Protein AF-A0A9X2CL35-F1 (afdb_monomer)

InterPro domains:
  IPR006626 Parallel beta-helix repeat [SM00710] (277-308)
  IPR006626 Parallel beta-helix repeat [SM00710] (310-339)
  IPR006626 Parallel beta-helix repeat [SM00710] (363-385)
  IPR006626 Parallel beta-helix repeat [SM00710] (392-414)
  IPR006626 Parallel beta-helix repeat [SM00710] (416-443)
  IPR006626 Parallel beta-helix repeat [SM00710] (448-470)
  IPR006626 Parallel beta-helix repeat [SM00710] (505-526)
  IPR011050 Pectin lyase fold/virulence factor [SSF51126] (202-476)
  IPR012334 Pectin lyase fold [G3DSA:2.160.20.10] (190-509)
  IPR013783 Immunoglobulin-like fold [G3DSA:2.60.40.10] (960-1047)
  IPR024361 Bacteroidetes-Associated Carbohydrate-binding Often N-terminal [PF13004] (991-1048)
  IPR024361 Bacteroidetes-Associated Carbohydrate-binding Often N-terminal [cd14948] (966-1047)
  IPR059934 Phage tail protein-like, small four-stranded beta-sheet domain [PF27114] (117-180)

Structure (mmCIF, N/CA/C/O backbone):
data_AF-A0A9X2CL35-F1
#
_entry.id   AF-A0A9X2CL35-F1
#
loop_
_atom_site.group_PDB
_atom_site.id
_atom_site.type_symbol
_atom_site.label_atom_id
_atom_site.label_alt_id
_atom_site.label_comp_id
_atom_site.label_asym_id
_atom_site.label_entity_id
_atom_site.label_seq_id
_atom_site.pdbx_PDB_ins_code
_atom_site.Cartn_x
_atom_site.Cartn_y
_atom_site.Cartn_z
_atom_site.occupancy
_atom_site.B_iso_or_equiv
_atom_site.auth_seq_id
_atom_site.auth_comp_id
_atom_site.auth_asym_id
_atom_site.auth_atom_id
_atom_site.pdbx_PDB_model_num
ATOM 1 N N . MET A 1 1 ? -26.826 -24.001 49.603 1.00 36.19 1 MET A N 1
ATOM 2 C CA . MET A 1 1 ? -25.723 -24.041 48.618 1.00 36.19 1 MET A CA 1
ATOM 3 C C . MET A 1 1 ? -26.077 -25.162 47.664 1.00 36.19 1 MET A C 1
ATOM 5 O O . MET A 1 1 ? -26.021 -26.301 48.093 1.00 36.19 1 MET A O 1
ATOM 9 N N . ASN A 1 2 ? -26.514 -24.862 46.442 1.00 51.72 2 ASN A N 1
ATOM 10 C CA . ASN A 1 2 ? -26.871 -25.910 45.482 1.00 51.72 2 ASN A CA 1
ATOM 11 C C . ASN A 1 2 ? -25.581 -26.389 44.812 1.00 51.72 2 ASN A C 1
ATOM 13 O O . ASN A 1 2 ? -24.876 -25.581 44.206 1.00 51.72 2 ASN A O 1
ATOM 17 N N . GLN A 1 3 ? -25.233 -27.666 44.962 1.00 62.62 3 GLN A N 1
ATOM 18 C CA . GLN A 1 3 ? -24.104 -28.244 44.238 1.00 62.62 3 GLN A CA 1
ATOM 19 C C . GLN A 1 3 ? -24.480 -28.398 42.757 1.00 62.62 3 GLN A C 1
ATOM 21 O O . GLN A 1 3 ? -25.506 -28.989 42.418 1.00 62.62 3 GLN A O 1
ATOM 26 N N . LEU A 1 4 ? -23.645 -27.831 41.884 1.00 76.19 4 LEU A N 1
ATOM 27 C CA . LEU A 1 4 ? -23.740 -27.955 40.432 1.00 76.19 4 LEU A CA 1
ATOM 28 C C . LEU A 1 4 ? -22.886 -29.135 39.969 1.00 76.19 4 LEU A C 1
ATOM 30 O O . LEU A 1 4 ? -21.686 -29.172 40.243 1.00 76.19 4 LEU A O 1
ATOM 34 N N . ILE A 1 5 ? -23.484 -30.060 39.223 1.00 81.12 5 ILE A N 1
ATOM 35 C CA . ILE A 1 5 ? -22.796 -31.219 38.654 1.00 81.12 5 ILE A CA 1
ATOM 36 C C . ILE A 1 5 ? -22.725 -31.044 37.137 1.00 81.12 5 ILE A C 1
ATOM 38 O O . ILE A 1 5 ? -23.739 -30.917 36.451 1.00 81.12 5 ILE A O 1
ATOM 42 N N . HIS A 1 6 ? -21.507 -31.032 36.597 1.00 86.19 6 HIS A N 1
ATOM 43 C CA . HIS A 1 6 ? -21.281 -30.890 35.163 1.00 86.19 6 HIS A CA 1
ATOM 44 C C . HIS A 1 6 ? -20.921 -32.248 34.556 1.00 86.19 6 HIS A C 1
ATOM 46 O O . HIS A 1 6 ? -19.860 -32.799 34.845 1.00 86.19 6 HIS A O 1
ATOM 52 N N . LEU A 1 7 ? -21.795 -32.779 33.698 1.00 84.00 7 LEU A N 1
ATOM 53 C CA . LEU A 1 7 ? -21.578 -34.073 33.035 1.00 84.00 7 LEU A CA 1
ATOM 54 C C . LEU A 1 7 ? -20.826 -33.939 31.701 1.00 84.00 7 LEU A C 1
ATOM 56 O O . LEU A 1 7 ? -20.381 -34.932 31.139 1.00 84.00 7 LEU A O 1
ATOM 60 N N . GLY A 1 8 ? -20.639 -32.712 31.200 1.00 85.81 8 GLY A N 1
ATOM 61 C CA . GLY A 1 8 ? -19.921 -32.471 29.945 1.00 85.81 8 GLY A CA 1
ATOM 62 C C . GLY A 1 8 ? -20.759 -32.830 28.713 1.00 85.81 8 GLY A C 1
ATOM 63 O O . GLY A 1 8 ? -21.971 -32.612 28.705 1.00 85.81 8 GLY A O 1
ATOM 64 N N . ILE A 1 9 ? -20.113 -33.313 27.646 1.00 86.50 9 ILE A N 1
ATOM 65 C CA . ILE A 1 9 ? -20.785 -33.726 26.405 1.00 86.50 9 ILE A CA 1
ATOM 66 C C . ILE A 1 9 ? -21.179 -35.197 26.528 1.00 86.50 9 ILE A C 1
ATOM 68 O O . ILE A 1 9 ? -20.315 -36.064 26.472 1.00 86.50 9 ILE A O 1
ATOM 72 N N . ILE A 1 10 ? -22.481 -35.461 26.652 1.00 84.75 10 ILE A N 1
ATOM 73 C CA . ILE A 1 10 ? -23.033 -36.820 26.812 1.00 84.75 10 ILE A CA 1
ATOM 74 C C . ILE A 1 10 ? -23.639 -37.364 25.503 1.00 84.75 10 ILE A C 1
ATOM 76 O O . ILE A 1 10 ? -24.098 -38.498 25.424 1.00 84.75 10 ILE A O 1
ATOM 80 N N . GLY A 1 11 ? -23.656 -36.564 24.429 1.00 87.31 11 GLY A N 1
ATOM 81 C CA . GLY A 1 11 ? -24.117 -37.006 23.109 1.00 87.31 11 GLY A CA 1
ATOM 82 C C . GLY A 1 11 ? -25.595 -37.413 23.104 1.00 87.31 11 GLY A C 1
ATOM 83 O O . GLY A 1 11 ? -26.463 -36.580 23.360 1.00 87.31 11 GLY A O 1
ATOM 84 N N . THR A 1 12 ? -25.888 -38.673 22.769 1.00 85.56 12 THR A N 1
ATOM 85 C CA . THR A 1 12 ? -27.247 -39.256 22.795 1.00 85.56 12 THR A CA 1
ATOM 86 C C . THR A 1 12 ? -27.507 -40.123 24.030 1.00 85.56 12 THR A C 1
ATOM 88 O O . THR A 1 12 ? -28.532 -40.798 24.079 1.00 85.56 12 THR A O 1
ATOM 91 N N . GLU A 1 13 ? -26.579 -40.159 24.989 1.00 86.88 13 GLU A N 1
ATOM 92 C CA . GLU A 1 13 ? -26.709 -40.939 26.221 1.00 86.88 13 GLU A CA 1
ATOM 93 C C . GLU A 1 13 ? -27.861 -40.412 27.089 1.00 86.88 13 GLU A C 1
ATOM 95 O O . GLU A 1 13 ? -28.133 -39.208 27.103 1.00 86.88 13 GLU A O 1
ATOM 100 N N . LEU A 1 14 ? -28.557 -41.316 27.789 1.00 89.62 14 LEU A N 1
ATOM 101 C CA . LEU A 1 14 ? -29.605 -40.963 28.750 1.00 89.62 14 LEU A CA 1
ATOM 102 C C . LEU A 1 14 ? -28.988 -40.332 30.006 1.00 89.62 14 LEU A C 1
ATOM 104 O O . LEU A 1 14 ? -27.863 -40.657 30.392 1.00 89.62 14 LEU A O 1
ATOM 108 N N . ILE A 1 15 ? -29.719 -39.417 30.643 1.00 90.62 15 ILE A N 1
ATOM 109 C CA . ILE A 1 15 ? -29.165 -38.566 31.703 1.00 90.62 15 ILE A CA 1
ATOM 110 C C . ILE A 1 15 ? -28.771 -39.365 32.949 1.00 90.62 15 ILE A C 1
ATOM 112 O O . ILE A 1 15 ? -27.710 -39.128 33.522 1.00 90.62 15 ILE A O 1
ATOM 116 N N . GLU A 1 16 ? -29.572 -40.357 33.329 1.00 91.31 16 GLU A N 1
ATOM 117 C CA . GLU A 1 16 ? -29.321 -41.231 34.469 1.00 91.31 16 GLU A CA 1
ATOM 118 C C . GLU A 1 16 ? -28.099 -42.126 34.247 1.00 91.31 16 GLU A C 1
ATOM 120 O O . GLU A 1 16 ? -27.344 -42.390 35.182 1.00 91.31 16 GLU A O 1
ATOM 125 N N . VAL A 1 17 ? -27.848 -42.541 33.002 1.00 89.25 17 VAL A N 1
ATOM 126 C CA . VAL A 1 17 ? -26.672 -43.345 32.649 1.00 89.25 17 VAL A CA 1
ATOM 127 C C . VAL A 1 17 ? -25.414 -42.486 32.748 1.00 89.25 17 VAL A C 1
ATOM 129 O O . VAL A 1 17 ? -24.472 -42.864 33.443 1.00 89.25 17 VAL A O 1
ATOM 132 N N . ALA A 1 18 ? -25.433 -41.288 32.158 1.00 91.19 18 ALA A N 1
ATOM 133 C CA . ALA A 1 18 ? -24.317 -40.350 32.237 1.00 91.19 18 ALA A CA 1
ATOM 134 C C . ALA A 1 18 ? -24.009 -39.935 33.689 1.00 91.19 18 ALA A C 1
ATOM 136 O O . ALA A 1 18 ? -22.847 -39.865 34.092 1.00 91.19 18 ALA A O 1
ATOM 137 N N . PHE A 1 19 ? -25.046 -39.703 34.499 1.00 92.44 19 PHE A N 1
ATOM 138 C CA . PHE A 1 19 ? -24.896 -39.389 35.917 1.00 92.44 19 PHE A CA 1
ATOM 139 C C . PHE A 1 19 ? -24.293 -40.555 36.708 1.00 92.44 19 PHE A C 1
ATOM 141 O O . PHE A 1 19 ? -23.341 -40.355 37.458 1.00 92.44 19 PHE A O 1
ATOM 148 N N . ASN A 1 20 ? -24.792 -41.780 36.519 1.00 91.75 20 ASN A N 1
ATOM 149 C CA . ASN A 1 20 ? -24.270 -42.958 37.215 1.00 91.75 20 ASN A CA 1
ATOM 150 C C . ASN A 1 20 ? -22.837 -43.306 36.792 1.00 91.75 20 ASN A C 1
ATOM 152 O O . ASN A 1 20 ? -22.041 -43.710 37.636 1.00 91.75 20 ASN A O 1
ATOM 156 N N . ASN A 1 21 ? -22.483 -43.097 35.522 1.00 90.00 21 ASN A N 1
ATOM 157 C CA . ASN A 1 21 ? -21.107 -43.229 35.044 1.00 90.00 21 ASN A CA 1
ATOM 158 C C . ASN A 1 21 ? -20.192 -42.206 35.727 1.00 90.00 21 ASN A C 1
ATOM 160 O O . ASN A 1 21 ? -19.105 -42.554 36.184 1.00 90.00 21 ASN A O 1
ATOM 164 N N . LYS A 1 22 ? -20.659 -40.962 35.890 1.00 88.06 22 LYS A N 1
ATOM 165 C CA . LYS A 1 22 ? -19.920 -39.941 36.641 1.00 88.06 22 LYS A CA 1
ATOM 166 C C . LYS A 1 22 ? -19.765 -40.305 38.118 1.00 88.06 22 LYS A C 1
ATOM 168 O O . LYS A 1 22 ? -18.684 -40.134 38.675 1.00 88.06 22 LYS A O 1
ATOM 173 N N . ALA A 1 23 ? -20.818 -40.848 38.719 1.00 87.25 23 ALA A N 1
ATOM 174 C CA . ALA A 1 23 ? -20.822 -41.337 40.090 1.00 87.25 23 ALA A CA 1
ATOM 175 C C . ALA A 1 23 ? -19.902 -42.557 40.301 1.00 87.25 23 ALA A C 1
ATOM 177 O O . ALA A 1 23 ? -19.393 -42.758 41.400 1.00 87.25 23 ALA A O 1
ATOM 178 N N . LEU A 1 24 ? -19.667 -43.366 39.259 1.00 86.94 24 LEU A N 1
ATOM 179 C CA . LEU A 1 24 ? -18.710 -44.476 39.286 1.00 86.94 24 LEU A CA 1
ATOM 180 C C . LEU A 1 24 ? -17.256 -43.978 39.338 1.00 86.94 24 LEU A C 1
ATOM 182 O O . LEU A 1 24 ? -16.424 -44.578 40.013 1.00 86.94 24 LEU A O 1
ATOM 186 N N . GLU A 1 25 ? -16.950 -42.889 38.627 1.00 86.38 25 GLU A N 1
ATOM 187 C CA . GLU A 1 25 ? -15.625 -42.252 38.649 1.00 86.38 25 GLU A CA 1
ATOM 188 C C . GLU A 1 25 ? -15.364 -41.511 39.964 1.00 86.38 25 GLU A C 1
ATOM 190 O O . GLU A 1 25 ? -14.245 -41.521 40.476 1.00 86.38 25 GLU A O 1
ATOM 195 N N . ASN A 1 26 ? -16.387 -40.835 40.488 1.00 85.69 26 ASN A N 1
ATOM 196 C CA . ASN A 1 26 ? -16.312 -40.062 41.717 1.00 85.69 26 ASN A CA 1
ATOM 197 C C . ASN A 1 26 ? -17.671 -40.111 42.435 1.00 85.69 26 ASN A C 1
ATOM 199 O O . ASN A 1 26 ? -18.613 -39.485 41.938 1.00 85.69 26 ASN A O 1
ATOM 203 N N . PRO A 1 27 ? -17.794 -40.837 43.564 1.00 88.75 27 PRO A N 1
ATOM 204 C CA . PRO A 1 27 ? -19.056 -40.965 44.283 1.00 88.75 27 PRO A CA 1
ATOM 205 C C . PRO A 1 27 ? -19.705 -39.612 44.599 1.00 88.75 27 PRO A C 1
ATOM 207 O O . PRO A 1 27 ? -19.045 -38.666 45.031 1.00 88.75 27 PRO A O 1
ATOM 210 N N . ILE A 1 28 ? -21.017 -39.522 44.376 1.00 85.69 28 ILE A N 1
ATOM 211 C CA . ILE A 1 28 ? -21.822 -38.308 44.535 1.00 85.69 28 ILE A CA 1
ATOM 212 C C . ILE A 1 28 ? -22.760 -38.504 45.726 1.00 85.69 28 ILE A C 1
ATOM 214 O O . ILE A 1 28 ? -23.682 -39.318 45.678 1.00 85.69 28 ILE A O 1
ATOM 218 N N . THR A 1 29 ? -22.548 -37.744 46.799 1.00 83.44 29 THR A N 1
ATOM 219 C CA . THR A 1 29 ? -23.389 -37.805 48.002 1.00 83.44 29 THR A CA 1
ATOM 220 C C . THR A 1 29 ? -24.523 -36.784 47.936 1.00 83.44 29 THR A C 1
ATOM 222 O O . THR A 1 29 ? -24.283 -35.585 47.819 1.00 83.44 29 THR A O 1
ATOM 225 N N . VAL A 1 30 ? -25.760 -37.262 48.069 1.00 76.12 30 VAL A N 1
ATOM 226 C CA . VAL A 1 30 ? -26.999 -36.471 48.063 1.00 76.12 30 VAL A CA 1
ATOM 227 C C . VAL A 1 30 ? -27.585 -36.468 49.475 1.00 76.12 30 VAL A C 1
ATOM 229 O O . VAL A 1 30 ? -27.932 -37.526 50.004 1.00 76.12 30 VAL A O 1
ATOM 232 N N . ASN A 1 31 ? -27.713 -35.297 50.105 1.00 70.88 31 ASN A N 1
ATOM 233 C CA . ASN A 1 31 ? -28.352 -35.184 51.422 1.00 70.88 31 ASN A CA 1
ATOM 234 C C . ASN A 1 31 ? -29.875 -35.041 51.290 1.00 70.88 31 ASN A C 1
ATOM 236 O O . ASN A 1 31 ? -30.386 -34.607 50.264 1.00 70.88 31 ASN A O 1
ATOM 240 N N . SER A 1 32 ? -30.615 -35.348 52.360 1.00 57.22 32 SER A N 1
ATOM 241 C CA . SER A 1 32 ? -32.091 -35.398 52.386 1.00 57.22 32 SER A CA 1
ATOM 242 C C . SER A 1 32 ? -32.822 -34.066 52.179 1.00 57.22 32 SER A C 1
ATOM 244 O O . SER A 1 32 ? -34.044 -34.038 52.279 1.00 57.22 32 SER A O 1
ATOM 246 N N . LEU A 1 33 ? -32.101 -32.971 51.929 1.00 55.88 33 LEU A N 1
ATOM 247 C CA . LEU A 1 33 ? -32.656 -31.630 51.716 1.00 55.88 33 LEU A CA 1
ATOM 248 C C . LEU A 1 33 ? -32.120 -30.945 50.444 1.00 55.88 33 LEU A C 1
ATOM 250 O O . LEU A 1 33 ? -32.494 -29.803 50.182 1.00 55.88 33 LEU A O 1
ATOM 254 N N . ASP A 1 34 ? -31.280 -31.619 49.652 1.00 56.19 34 ASP A N 1
ATOM 255 C CA . ASP A 1 34 ? -30.597 -31.013 48.508 1.00 56.19 34 ASP A CA 1
ATOM 256 C C . ASP A 1 34 ? -31.230 -31.456 47.179 1.00 56.19 34 ASP A C 1
ATOM 258 O O . ASP A 1 34 ? -31.466 -32.641 46.950 1.00 56.19 34 ASP A O 1
ATOM 262 N N . TYR A 1 35 ? -31.462 -30.502 46.274 1.00 66.06 35 TYR A N 1
ATOM 263 C CA . TYR A 1 35 ? -31.631 -30.769 44.844 1.00 66.06 35 TYR A CA 1
ATOM 264 C C . TYR A 1 35 ? -30.367 -30.320 44.109 1.00 66.06 35 TYR A C 1
ATOM 266 O O . TYR A 1 35 ? -29.747 -29.317 44.474 1.00 66.06 35 TYR A O 1
ATOM 274 N N . PHE A 1 36 ? -29.989 -31.048 43.060 1.00 72.88 36 PHE A N 1
ATOM 275 C CA . PHE A 1 36 ? -28.764 -30.774 42.308 1.00 72.88 36 PHE A CA 1
ATOM 276 C C . PHE A 1 36 ? -29.115 -30.265 40.919 1.00 72.88 36 PHE A C 1
ATOM 278 O O . PHE A 1 36 ? -29.977 -30.823 40.235 1.00 72.88 36 PHE A O 1
ATOM 285 N N . GLU A 1 37 ? -28.435 -29.204 40.496 1.00 80.06 37 GLU A N 1
ATOM 286 C CA . GLU A 1 37 ? -28.461 -28.796 39.097 1.00 80.06 37 GLU A CA 1
ATOM 287 C C . GLU A 1 37 ? -27.445 -29.637 38.331 1.00 80.06 37 GLU A C 1
ATOM 289 O O . GLU A 1 37 ? -26.281 -29.750 38.723 1.00 80.06 37 GLU A O 1
ATOM 294 N N . ILE A 1 38 ? -27.892 -30.197 37.213 1.00 82.62 38 ILE A N 1
ATOM 295 C CA . ILE A 1 38 ? -27.065 -30.995 36.324 1.00 82.62 38 ILE A CA 1
ATOM 296 C C . ILE A 1 38 ? -27.037 -30.338 34.952 1.00 82.62 38 ILE A C 1
ATOM 298 O O . ILE A 1 38 ? -28.067 -30.194 34.292 1.00 82.62 38 ILE A O 1
ATOM 302 N N . ILE A 1 39 ? -25.840 -29.972 34.498 1.00 83.38 39 ILE A N 1
ATOM 303 C CA . ILE A 1 39 ? -25.631 -29.435 33.152 1.00 83.38 39 ILE A CA 1
ATOM 304 C C . ILE A 1 39 ? -24.962 -30.497 32.285 1.00 83.38 39 ILE A C 1
ATOM 306 O O . ILE A 1 39 ? -23.905 -31.035 32.631 1.00 83.38 39 ILE A O 1
ATOM 310 N N . ALA A 1 40 ? -25.553 -30.740 31.116 1.00 86.06 40 ALA A N 1
ATOM 311 C CA . ALA A 1 40 ? -24.997 -31.615 30.094 1.00 86.06 40 ALA A CA 1
ATOM 312 C C . ALA A 1 40 ? -25.221 -31.037 28.689 1.00 86.06 40 ALA A C 1
ATOM 314 O O . ALA A 1 40 ? -26.223 -30.371 28.425 1.00 86.06 40 ALA A O 1
ATOM 315 N N . VAL A 1 41 ? -24.301 -31.304 27.764 1.00 82.50 41 VAL A N 1
ATOM 316 C CA . VAL A 1 41 ? -24.524 -31.088 26.329 1.00 82.50 41 VAL A CA 1
ATOM 317 C C . VAL A 1 41 ? -25.033 -32.399 25.744 1.00 82.50 41 VAL A C 1
ATOM 319 O O . VAL A 1 41 ? -24.277 -33.359 25.587 1.00 82.50 41 VAL A O 1
ATOM 322 N N . GLN A 1 42 ? -26.327 -32.431 25.438 1.00 83.19 42 GLN A N 1
ATOM 323 C CA . GLN A 1 42 ? -27.038 -33.596 24.921 1.00 83.19 42 GLN A CA 1
ATOM 324 C C . GLN A 1 42 ? -27.658 -33.224 23.570 1.00 83.19 42 GLN A C 1
ATOM 326 O O . GLN A 1 42 ? -28.244 -32.149 23.414 1.00 83.19 42 GLN A O 1
ATOM 331 N N . GLN A 1 43 ? -27.483 -34.083 22.566 1.00 81.25 43 GLN A N 1
ATOM 332 C CA . GLN A 1 43 ? -27.935 -33.849 21.188 1.00 81.25 43 GLN A CA 1
ATOM 333 C C . GLN A 1 43 ? -27.495 -32.476 20.629 1.00 81.25 43 GLN A C 1
ATOM 335 O O . GLN A 1 43 ? -28.291 -31.745 20.047 1.00 81.25 43 GLN A O 1
ATOM 340 N N . ASN A 1 44 ? -26.223 -32.106 20.830 1.00 77.06 44 ASN A N 1
ATOM 341 C CA . ASN A 1 44 ? -25.622 -30.831 20.393 1.00 77.06 44 ASN A CA 1
ATOM 342 C C . ASN A 1 44 ? -26.257 -29.559 20.985 1.00 77.06 44 ASN A C 1
ATOM 344 O O . ASN A 1 44 ? -26.039 -28.464 20.473 1.00 77.06 44 ASN A O 1
ATOM 348 N N . SER A 1 45 ? -27.014 -29.678 22.076 1.00 75.50 45 SER A N 1
ATOM 349 C CA . SER A 1 45 ? -27.604 -28.536 22.774 1.00 75.50 45 SER A CA 1
ATOM 350 C C . SER A 1 45 ? -27.326 -28.616 24.273 1.00 75.50 45 SER A C 1
ATOM 352 O O . SER A 1 45 ? -27.293 -29.699 24.858 1.00 75.50 45 SER A O 1
ATOM 354 N N . ARG A 1 46 ? -27.091 -27.464 24.910 1.00 81.88 46 ARG A N 1
ATOM 355 C CA . ARG A 1 46 ? -26.949 -27.394 26.368 1.00 81.88 46 ARG A CA 1
ATOM 356 C C . ARG A 1 46 ? -28.315 -27.655 27.003 1.00 81.88 46 ARG A C 1
ATOM 358 O O . ARG A 1 46 ? -29.270 -26.935 26.724 1.00 81.88 46 ARG A O 1
ATOM 365 N N . LYS A 1 47 ? -28.391 -28.669 27.859 1.00 82.25 47 LYS A N 1
ATOM 366 C CA . LYS A 1 47 ? -29.575 -29.043 28.632 1.00 82.25 47 LYS A CA 1
ATOM 367 C C . LYS A 1 47 ? -29.288 -28.888 30.121 1.00 82.25 47 LYS A C 1
ATOM 369 O O . LYS A 1 47 ? -28.166 -29.113 30.577 1.00 82.25 47 LYS A O 1
ATOM 374 N N . ILE A 1 48 ? -30.318 -28.481 30.853 1.00 81.31 48 ILE A N 1
ATOM 375 C CA . ILE A 1 48 ? -30.290 -28.325 32.304 1.00 81.31 48 ILE A CA 1
ATOM 376 C C . ILE A 1 48 ? -31.306 -29.304 32.878 1.00 81.31 48 ILE A C 1
ATOM 378 O O . ILE A 1 48 ? -32.484 -29.264 32.517 1.00 81.31 48 ILE A O 1
ATOM 382 N N . TRP A 1 49 ? -30.839 -30.169 33.764 1.00 84.12 49 TRP A N 1
ATOM 383 C CA . TRP A 1 49 ? -31.634 -31.163 34.464 1.00 84.12 49 TRP A CA 1
ATOM 384 C C . TRP A 1 49 ? -31.632 -30.863 35.958 1.00 84.12 49 TRP A C 1
ATOM 386 O O . TRP A 1 49 ? -30.637 -30.396 36.512 1.00 84.12 49 TRP A O 1
ATOM 396 N N . LEU A 1 50 ? -32.754 -31.143 36.605 1.00 81.50 50 LEU A N 1
ATOM 397 C CA . LEU A 1 50 ? -32.898 -31.087 38.049 1.00 81.50 50 LEU A CA 1
ATOM 398 C C . LEU A 1 50 ? -32.895 -32.507 38.601 1.00 81.50 50 LEU A C 1
ATOM 400 O O . LEU A 1 50 ? -33.738 -33.305 38.195 1.00 81.50 50 LEU A O 1
ATOM 404 N N . PHE A 1 51 ? -31.982 -32.801 39.522 1.00 82.62 51 PHE A N 1
ATOM 405 C CA . PHE A 1 51 ? -31.974 -34.061 40.254 1.00 82.62 51 PHE A CA 1
ATOM 406 C C . PHE A 1 51 ? -32.745 -33.937 41.568 1.00 82.62 51 PHE A C 1
ATOM 408 O O . PHE A 1 51 ? -32.455 -33.050 42.375 1.00 82.62 51 PHE A O 1
ATOM 415 N N . VAL A 1 52 ? -33.698 -34.842 41.780 1.00 74.69 52 VAL A N 1
ATOM 416 C CA . VAL A 1 52 ? -34.585 -34.915 42.955 1.00 74.69 52 VAL A CA 1
ATOM 417 C C . VAL A 1 52 ? -34.659 -36.328 43.546 1.00 74.69 52 VAL A C 1
ATOM 419 O O . VAL A 1 52 ? -35.640 -36.682 44.200 1.00 74.69 52 VAL A O 1
ATOM 422 N N . GLY A 1 53 ? -33.638 -37.149 43.296 1.00 72.94 53 GLY A N 1
ATOM 423 C CA . GLY A 1 53 ? -33.584 -38.517 43.799 1.00 72.94 53 GLY A CA 1
ATOM 424 C C . GLY A 1 53 ? -33.395 -38.611 45.318 1.00 72.94 53 GLY A C 1
ATOM 425 O O . GLY A 1 53 ? -33.075 -37.620 45.983 1.00 72.94 53 GLY A O 1
ATOM 426 N N . PRO A 1 54 ? -33.590 -39.808 45.898 1.00 74.69 54 PRO A N 1
ATOM 427 C CA . PRO A 1 54 ? -33.464 -40.026 47.333 1.00 74.69 54 PRO A CA 1
ATOM 428 C C . PRO A 1 54 ? -32.055 -39.702 47.840 1.00 74.69 54 PRO A C 1
ATOM 430 O O . PRO A 1 54 ? -31.060 -39.858 47.129 1.00 74.69 54 PRO A O 1
ATOM 433 N N . SER A 1 55 ? -31.966 -39.299 49.108 1.00 76.50 55 SER A N 1
ATOM 434 C CA . SER A 1 55 ? -30.679 -39.096 49.768 1.00 76.50 55 SER A CA 1
ATOM 435 C C . SER A 1 55 ? -29.880 -40.389 49.840 1.00 76.50 55 SER A C 1
ATOM 437 O O . SER A 1 55 ? -30.423 -41.438 50.195 1.00 76.50 55 SER A O 1
ATOM 439 N N . GLY A 1 56 ? -28.584 -40.295 49.592 1.00 81.31 56 GLY A N 1
ATOM 440 C CA . GLY A 1 56 ? -27.672 -41.424 49.597 1.00 81.31 56 GLY A CA 1
ATOM 441 C C . GLY A 1 56 ? -26.387 -41.101 48.854 1.00 81.31 56 GLY A C 1
ATOM 442 O O . GLY A 1 56 ? -26.247 -40.047 48.237 1.00 81.31 56 GLY A O 1
ATOM 443 N N . GLU A 1 57 ? -25.434 -42.018 48.924 1.00 88.06 57 GLU A N 1
ATOM 444 C CA . GLU A 1 57 ? -24.211 -41.952 48.134 1.00 88.06 57 GLU A CA 1
ATOM 445 C C . GLU A 1 57 ? -24.408 -42.751 46.844 1.00 88.06 57 GLU A C 1
ATOM 447 O O . GLU A 1 57 ? -24.590 -43.972 46.873 1.00 88.06 57 GLU A O 1
ATOM 452 N N . TYR A 1 58 ? -24.404 -42.049 45.715 1.00 88.88 58 TYR A N 1
ATOM 453 C CA . TYR A 1 58 ? -24.440 -42.627 44.380 1.00 88.88 58 TYR A CA 1
ATOM 454 C C . TYR A 1 58 ? -23.004 -42.933 43.971 1.00 88.88 58 TYR A C 1
ATOM 456 O O . TYR A 1 58 ? -22.176 -42.033 43.892 1.00 88.88 58 TYR A O 1
ATOM 464 N N . ASN A 1 59 ? -22.697 -44.204 43.727 1.00 85.56 59 ASN A N 1
ATOM 465 C CA . ASN A 1 59 ? -21.337 -44.678 43.432 1.00 85.56 59 ASN A CA 1
ATOM 466 C C . ASN A 1 59 ? -21.273 -45.537 42.161 1.00 85.56 59 ASN A C 1
ATOM 468 O O . ASN A 1 59 ? -20.374 -46.363 41.999 1.00 85.56 59 ASN A O 1
ATOM 472 N N . GLY A 1 60 ? -22.296 -45.425 41.306 1.00 77.19 60 GLY A N 1
ATOM 473 C CA . GLY A 1 60 ? -22.384 -46.121 40.021 1.00 77.19 60 GLY A CA 1
ATOM 474 C C . GLY A 1 60 ? -22.469 -47.652 40.093 1.00 77.19 60 GLY A C 1
ATOM 475 O O . GLY A 1 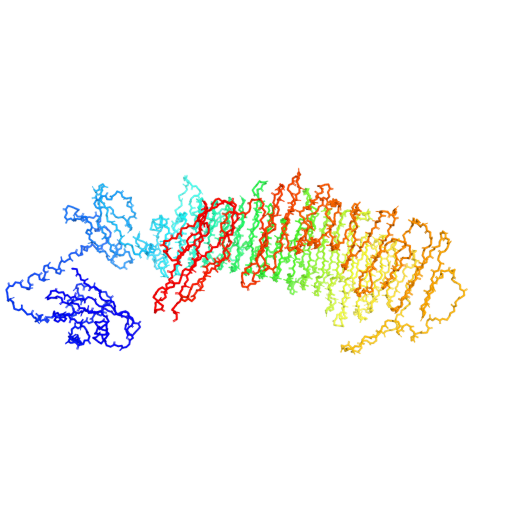60 ? -22.470 -48.297 39.049 1.00 77.19 60 GLY A O 1
ATOM 476 N N . SER A 1 61 ? -22.543 -48.256 41.288 1.00 73.31 61 SER A N 1
ATOM 477 C CA . SER A 1 61 ? -22.500 -49.720 41.460 1.00 73.31 61 SER A CA 1
ATOM 478 C C . SER A 1 61 ? -23.558 -50.290 42.412 1.00 73.31 61 SER A C 1
ATOM 480 O O . SER A 1 61 ? -24.091 -51.364 42.142 1.00 73.31 61 SER A O 1
ATOM 482 N N . SER A 1 62 ? -23.889 -49.594 43.505 1.00 76.69 62 SER A N 1
ATOM 483 C CA . SER A 1 62 ? -24.820 -50.090 44.543 1.00 76.69 62 SER A CA 1
ATOM 484 C C . SER A 1 62 ? -26.060 -49.215 44.736 1.00 76.69 62 SER A C 1
ATOM 486 O O . SER A 1 62 ? -27.148 -49.743 44.963 1.00 76.69 62 SER A O 1
ATOM 488 N N . THR A 1 63 ? -25.915 -47.901 44.558 1.00 81.50 63 THR A N 1
ATOM 489 C CA . THR A 1 63 ? -27.018 -46.937 44.498 1.00 81.50 63 THR A CA 1
ATOM 490 C C . THR A 1 63 ? -26.958 -46.259 43.136 1.00 81.50 63 THR A C 1
ATOM 492 O O . THR A 1 63 ? -25.961 -45.605 42.818 1.00 81.50 63 THR A O 1
ATOM 495 N N . LEU A 1 64 ? -27.995 -46.454 42.321 1.00 85.75 64 LEU A N 1
ATOM 496 C CA . LEU A 1 64 ? -28.093 -45.897 40.974 1.00 85.75 64 LEU A CA 1
ATOM 497 C C . LEU A 1 64 ? -29.241 -44.899 40.913 1.00 85.75 64 LEU A C 1
ATOM 499 O O . LEU A 1 64 ? -30.337 -45.182 41.395 1.00 85.75 64 LEU A O 1
ATOM 503 N N . ALA A 1 65 ? -28.983 -43.762 40.280 1.00 86.94 65 ALA A N 1
ATOM 504 C CA . ALA A 1 65 ? -30.021 -42.844 39.860 1.00 86.94 65 ALA A CA 1
ATOM 505 C C . ALA A 1 65 ? -30.827 -43.467 38.715 1.00 86.94 65 ALA A C 1
ATOM 507 O O . ALA A 1 65 ? -30.288 -44.179 37.864 1.00 86.94 65 ALA A O 1
ATOM 508 N N . THR A 1 66 ? -32.117 -43.188 38.688 1.00 85.94 66 THR A N 1
ATOM 509 C CA . THR A 1 66 ? -33.061 -43.625 37.663 1.00 85.94 66 THR A CA 1
ATOM 510 C C . THR A 1 66 ? -33.589 -42.416 36.906 1.00 85.94 66 THR A C 1
ATOM 512 O O . THR A 1 66 ? -33.520 -41.297 37.401 1.00 85.94 66 THR A O 1
ATOM 515 N N . GLU A 1 67 ? -34.166 -42.618 35.722 1.00 82.81 67 GLU A N 1
ATOM 516 C CA . GLU A 1 67 ? -34.753 -41.532 34.918 1.00 82.81 67 GLU A CA 1
ATOM 517 C C . GLU A 1 67 ? -35.748 -40.664 35.720 1.00 82.81 67 GLU A C 1
ATOM 519 O O . GLU A 1 67 ? -35.815 -39.453 35.530 1.00 82.81 67 GLU A O 1
ATOM 524 N N . GLN A 1 68 ? -36.478 -41.259 36.673 1.00 78.56 68 GLN A N 1
ATOM 525 C CA . GLN A 1 68 ? -37.472 -40.564 37.504 1.00 78.56 68 GLN A CA 1
ATOM 526 C C . GLN A 1 68 ? -36.861 -39.554 38.479 1.00 78.56 68 GLN A C 1
ATOM 528 O O . GLN A 1 68 ? -37.564 -38.653 38.939 1.00 78.56 68 GLN A O 1
ATOM 533 N N . ASP A 1 69 ? -35.569 -39.688 38.769 1.00 81.81 69 ASP A N 1
ATOM 534 C CA . ASP A 1 69 ? -34.840 -38.777 39.640 1.00 81.81 69 ASP A CA 1
ATOM 535 C C . ASP A 1 69 ? -34.443 -37.486 38.910 1.00 81.81 69 ASP A C 1
ATOM 537 O O . ASP A 1 69 ? -33.990 -36.544 39.556 1.00 81.81 69 ASP A O 1
ATOM 541 N N . PHE A 1 70 ? -34.630 -37.411 37.584 1.00 85.38 70 PHE A N 1
ATOM 542 C CA . PHE A 1 70 ? -34.263 -36.262 36.762 1.00 85.38 70 PHE A CA 1
ATOM 543 C C . PHE A 1 70 ? -35.490 -35.600 36.143 1.00 85.38 70 PHE A C 1
ATOM 545 O O . PHE A 1 70 ? -36.384 -36.242 35.600 1.00 85.38 70 PHE A O 1
ATOM 552 N N . THR A 1 71 ? -35.513 -34.271 36.164 1.00 82.88 71 THR A N 1
ATOM 553 C CA . THR A 1 71 ? -36.525 -33.481 35.458 1.00 82.88 71 THR A CA 1
ATOM 554 C C . THR A 1 71 ? -35.848 -32.463 34.549 1.00 82.88 71 THR A C 1
ATOM 556 O O . THR A 1 71 ? -35.034 -31.662 35.006 1.00 82.88 71 THR A O 1
ATOM 559 N N . LEU A 1 72 ? -36.173 -32.487 33.254 1.00 81.81 72 LEU A N 1
ATOM 560 C CA . LEU A 1 72 ? -35.620 -31.545 32.280 1.00 81.81 72 LEU A CA 1
ATOM 561 C C . LEU A 1 72 ? -36.231 -30.150 32.461 1.00 81.81 72 LEU A C 1
ATOM 563 O O . LEU A 1 72 ? -37.452 -30.000 32.513 1.00 81.81 72 LEU A O 1
ATOM 567 N N . ILE A 1 73 ? -35.385 -29.119 32.481 1.00 77.88 73 ILE A N 1
ATOM 568 C CA . ILE A 1 73 ? -35.813 -27.718 32.495 1.00 77.88 73 ILE A CA 1
ATOM 569 C C . ILE A 1 73 ? -35.767 -27.172 31.062 1.00 77.88 73 ILE A C 1
ATOM 571 O O . ILE A 1 73 ? -34.711 -26.803 30.545 1.00 77.88 73 ILE A O 1
ATOM 575 N N . ASP A 1 74 ? -36.933 -27.116 30.415 1.00 56.81 74 ASP A N 1
ATOM 576 C CA . ASP A 1 74 ? -37.072 -26.834 28.975 1.00 56.81 74 ASP A CA 1
ATOM 577 C C . ASP A 1 74 ? -36.742 -25.373 28.578 1.00 56.81 74 ASP A C 1
ATOM 579 O O . ASP A 1 74 ? -36.543 -25.062 27.408 1.00 56.81 74 ASP A O 1
ATOM 583 N N . SER A 1 75 ? -36.614 -24.452 29.544 1.00 58.00 75 SER A N 1
ATOM 584 C CA . SER A 1 75 ? -36.356 -23.023 29.288 1.00 58.00 75 SER A CA 1
ATOM 585 C C . SER A 1 75 ? -34.886 -22.647 29.059 1.00 58.00 75 SER A C 1
ATOM 587 O O . SER A 1 75 ? -34.606 -21.477 28.810 1.00 58.00 75 SER A O 1
ATOM 589 N N . GLY A 1 76 ? -33.929 -23.574 29.210 1.00 55.88 76 GLY A N 1
ATOM 590 C CA . GLY A 1 76 ? -32.485 -23.298 29.067 1.00 55.88 76 GLY A CA 1
ATOM 591 C C . GLY A 1 76 ? -31.890 -22.323 30.102 1.00 55.88 76 GLY A C 1
ATOM 592 O O . GLY A 1 76 ? -30.689 -22.060 30.092 1.00 55.88 76 GLY A O 1
ATOM 593 N N . ILE A 1 77 ? -32.721 -21.806 31.009 1.00 56.28 77 ILE A N 1
ATOM 594 C CA . ILE A 1 77 ? -32.388 -20.893 32.102 1.00 56.28 77 ILE A CA 1
ATOM 595 C C . ILE A 1 77 ? -33.108 -21.406 33.348 1.00 56.28 77 ILE A C 1
ATOM 597 O O . ILE A 1 77 ? -34.329 -21.601 33.319 1.00 56.28 77 ILE A O 1
ATOM 601 N N . LEU A 1 78 ? -32.369 -21.590 34.443 1.00 54.16 78 LEU A N 1
ATOM 602 C CA . LEU A 1 78 ? -32.943 -21.869 35.755 1.00 54.16 78 LEU A CA 1
ATOM 603 C C . LEU A 1 78 ? -33.669 -20.631 36.274 1.00 54.16 78 LEU A C 1
ATOM 605 O O . LEU A 1 78 ? -33.058 -19.627 36.630 1.00 54.16 78 LEU A O 1
ATOM 609 N N . THR A 1 79 ? -34.993 -20.710 36.322 1.00 55.16 79 THR A N 1
ATOM 610 C CA . THR A 1 79 ? -35.833 -19.729 37.011 1.00 55.16 79 THR A CA 1
ATOM 611 C C . THR A 1 79 ? -36.727 -20.465 37.995 1.00 55.16 79 THR A C 1
ATOM 613 O O . THR A 1 79 ? -37.100 -21.616 37.754 1.00 55.16 79 THR A O 1
ATOM 616 N N . SER A 1 80 ? -37.126 -19.804 39.082 1.00 53.12 80 SER A N 1
ATOM 617 C CA . SER A 1 80 ? -38.055 -20.387 40.058 1.00 53.12 80 SER A CA 1
ATOM 618 C C . SER A 1 80 ? -39.370 -20.830 39.402 1.00 53.12 80 SER A C 1
ATOM 620 O O . SER A 1 80 ? -39.933 -21.850 39.783 1.00 53.12 80 SER A O 1
ATOM 622 N N . GLN A 1 81 ? -39.820 -20.121 38.357 1.00 53.62 81 GLN A N 1
ATOM 623 C CA . GLN A 1 81 ? -40.999 -20.492 37.571 1.00 53.62 81 GLN A CA 1
ATOM 624 C C . GLN A 1 81 ? -40.771 -21.759 36.736 1.00 53.62 81 GLN A C 1
ATOM 626 O O . GLN A 1 81 ? -41.662 -22.597 36.642 1.00 53.62 81 GLN A O 1
ATOM 631 N N . ALA A 1 82 ? -39.590 -21.919 36.137 1.00 55.25 82 ALA A N 1
ATOM 632 C CA . ALA A 1 82 ? -39.263 -23.105 35.354 1.00 55.25 82 ALA A CA 1
ATOM 633 C C . ALA A 1 82 ? -39.137 -24.354 36.241 1.00 55.25 82 ALA A C 1
ATOM 635 O O . ALA A 1 82 ? -39.623 -25.411 35.855 1.00 55.25 82 ALA A O 1
ATOM 636 N N . ILE A 1 83 ? -38.584 -24.216 37.454 1.00 56.56 83 ILE A N 1
ATOM 637 C CA . ILE A 1 83 ? -38.557 -25.291 38.459 1.00 56.56 83 ILE A CA 1
ATOM 638 C C . ILE A 1 83 ? -39.981 -25.659 38.902 1.00 56.56 83 ILE A C 1
ATOM 640 O O . ILE A 1 83 ? -40.327 -26.837 38.922 1.00 56.56 83 ILE A O 1
ATOM 644 N N . GLN A 1 84 ? -40.831 -24.669 39.201 1.00 59.09 84 GLN A N 1
ATOM 645 C CA . GLN A 1 84 ? -42.234 -24.910 39.570 1.00 59.09 84 GLN A CA 1
ATOM 646 C C . GLN A 1 84 ? -43.015 -25.614 38.454 1.00 59.09 84 GLN A C 1
ATOM 648 O O . GLN A 1 84 ? -43.738 -26.571 38.717 1.00 59.09 84 GLN A O 1
ATOM 653 N N . ASN A 1 85 ? -42.843 -25.179 37.205 1.00 62.44 85 ASN A N 1
ATOM 654 C CA . ASN A 1 85 ? -43.509 -25.791 36.057 1.00 62.44 85 ASN A CA 1
ATOM 655 C C . ASN A 1 85 ? -43.013 -27.222 35.798 1.00 62.44 85 ASN A C 1
ATOM 657 O O . ASN A 1 85 ? -43.801 -28.074 35.396 1.00 62.44 85 ASN A O 1
ATOM 661 N N . ALA A 1 86 ? -41.723 -27.482 36.029 1.00 61.56 86 ALA A N 1
ATOM 662 C CA . ALA A 1 86 ? -41.103 -28.788 35.837 1.00 61.56 86 ALA A CA 1
ATOM 663 C C . ALA A 1 86 ? -41.519 -29.803 36.922 1.00 61.56 86 ALA A C 1
ATOM 665 O O . ALA A 1 86 ? -41.775 -30.966 36.612 1.00 61.56 86 ALA A O 1
ATOM 666 N N . LEU A 1 87 ? -41.639 -29.367 38.183 1.00 59.91 87 LEU A N 1
ATOM 667 C CA . LEU A 1 87 ? -42.045 -30.223 39.307 1.00 59.91 87 LEU A CA 1
ATOM 668 C C . LEU A 1 87 ? -43.573 -30.413 39.412 1.00 59.91 87 LEU A C 1
ATOM 670 O O . LEU A 1 87 ? -44.030 -31.453 39.897 1.00 59.91 87 LEU A O 1
ATOM 674 N N . GLY A 1 88 ? -44.372 -29.460 38.916 1.00 60.91 88 GLY A N 1
ATOM 675 C CA . GLY A 1 88 ? -45.839 -29.498 38.977 1.00 60.91 88 GLY A CA 1
ATOM 676 C C . GLY A 1 88 ? -46.394 -29.550 40.411 1.00 60.91 88 GLY A C 1
ATOM 677 O O . GLY A 1 88 ? -45.745 -29.101 41.352 1.00 60.91 88 GLY A O 1
ATOM 678 N N . ASP A 1 89 ? -47.586 -30.140 40.586 1.00 49.50 89 ASP A N 1
ATOM 679 C CA . ASP A 1 89 ? -48.231 -30.394 41.895 1.00 49.50 89 ASP A CA 1
ATOM 680 C C . ASP A 1 89 ? -47.747 -31.699 42.572 1.00 49.50 89 ASP A C 1
ATOM 682 O O . ASP A 1 89 ? -48.404 -32.226 43.476 1.00 49.50 89 ASP A O 1
ATOM 686 N N . LYS A 1 90 ? -46.639 -32.300 42.115 1.00 44.31 90 LYS A N 1
ATOM 687 C CA . LYS A 1 90 ? -46.202 -33.606 42.628 1.00 44.31 90 LYS A CA 1
ATOM 688 C C . LYS A 1 90 ? -45.774 -33.483 44.101 1.00 44.31 90 LYS A C 1
ATOM 690 O O . LYS A 1 90 ? -44.885 -32.688 44.408 1.00 44.31 90 LYS A O 1
ATOM 695 N N . PRO A 1 91 ? -46.353 -34.275 45.026 1.00 41.91 91 PRO A N 1
ATOM 696 C CA . PRO A 1 91 ? -45.886 -34.309 46.401 1.00 41.91 91 PRO A CA 1
ATOM 697 C C . PRO A 1 91 ? -44.490 -34.933 46.422 1.00 41.91 91 PRO A C 1
ATOM 699 O O . PRO A 1 91 ? -44.309 -36.074 45.994 1.00 41.91 91 PRO A O 1
ATOM 702 N N . VAL A 1 92 ? -43.506 -34.188 46.923 1.00 42.59 92 VAL A N 1
ATOM 703 C CA . VAL A 1 92 ? -42.174 -34.721 47.221 1.00 42.59 92 VAL A CA 1
ATOM 704 C C . VAL A 1 92 ? -42.340 -35.734 48.354 1.00 42.59 92 VAL A C 1
ATOM 706 O O . VAL A 1 92 ? -42.483 -35.375 49.522 1.00 42.59 92 VAL A O 1
ATOM 709 N N . LEU A 1 93 ? -42.411 -37.018 48.005 1.00 38.88 93 LEU A N 1
ATOM 710 C CA . LEU A 1 93 ? -42.416 -38.114 48.963 1.00 38.88 93 LEU A CA 1
ATOM 711 C C . LEU A 1 93 ? -40.979 -38.551 49.235 1.00 38.88 93 LEU A C 1
ATOM 713 O O . LEU A 1 93 ? -40.430 -39.343 48.480 1.00 38.88 93 LEU A O 1
ATOM 717 N N . ALA A 1 94 ? -40.429 -38.106 50.365 1.00 38.06 94 ALA A N 1
ATOM 718 C CA . ALA A 1 94 ? -39.650 -38.962 51.262 1.00 38.06 94 ALA A CA 1
ATOM 719 C C . ALA A 1 94 ? -39.491 -38.295 52.643 1.00 38.06 94 ALA A C 1
ATOM 721 O O . ALA A 1 94 ? -38.848 -37.260 52.767 1.00 38.06 94 ALA A O 1
ATOM 722 N N . GLY A 1 95 ? -40.038 -38.930 53.689 1.00 34.19 95 GLY A N 1
ATOM 723 C CA . GLY A 1 95 ? -39.520 -38.783 55.058 1.00 34.19 95 GLY A CA 1
ATOM 724 C C . GLY A 1 95 ? -40.280 -37.895 56.052 1.00 34.19 95 GLY A C 1
ATOM 725 O O . GLY A 1 95 ? -39.675 -37.054 56.696 1.00 34.19 95 GLY A O 1
ATOM 726 N N . GLY A 1 96 ? -41.585 -38.127 56.227 1.00 37.31 96 GLY A N 1
ATOM 727 C CA . GLY A 1 96 ? -42.305 -38.015 57.509 1.00 37.31 96 GLY A CA 1
ATOM 728 C C . GLY A 1 96 ? -42.054 -36.816 58.443 1.00 37.31 96 GLY A C 1
ATOM 729 O O . GLY A 1 96 ? -41.330 -36.961 59.418 1.00 37.31 96 GLY A O 1
ATOM 730 N N . ASN A 1 97 ? -42.793 -35.717 58.252 1.00 33.53 97 ASN A N 1
ATOM 731 C CA . ASN A 1 97 ? -43.548 -35.015 59.307 1.00 33.53 97 ASN A CA 1
ATOM 732 C C . ASN A 1 97 ? -44.500 -34.008 58.631 1.00 33.53 97 ASN A C 1
ATOM 734 O O . ASN A 1 97 ? -44.055 -33.160 57.862 1.00 33.53 97 ASN A O 1
ATOM 738 N N . THR A 1 98 ? -45.809 -34.133 58.848 1.00 42.53 98 THR A N 1
ATOM 739 C CA . THR A 1 98 ? -46.850 -33.517 58.000 1.00 42.53 98 THR A CA 1
ATOM 740 C C . THR A 1 98 ? -47.293 -32.107 58.389 1.00 42.53 98 THR A C 1
ATOM 742 O O . THR A 1 98 ? -48.290 -31.657 57.842 1.00 42.53 98 THR A O 1
ATOM 745 N N . ASP A 1 99 ? -46.578 -31.378 59.251 1.00 42.56 99 ASP A N 1
ATOM 746 C CA . ASP A 1 99 ? -47.058 -30.056 59.705 1.00 42.56 99 ASP A CA 1
ATOM 747 C C . ASP A 1 99 ? -46.063 -28.882 59.603 1.00 42.56 99 ASP A C 1
ATOM 749 O O . ASP A 1 99 ? -46.415 -27.781 60.018 1.00 42.56 99 ASP A O 1
ATOM 753 N N . ASP A 1 100 ? -44.871 -29.032 58.997 1.00 43.03 100 ASP A N 1
ATOM 754 C CA . ASP A 1 100 ? -43.928 -27.887 58.907 1.00 43.03 100 ASP A CA 1
ATOM 755 C C . ASP A 1 100 ? -43.102 -27.747 57.608 1.00 43.03 100 ASP A C 1
ATOM 757 O O . ASP A 1 100 ? -42.310 -26.819 57.464 1.00 43.03 100 ASP A O 1
ATOM 761 N N . THR A 1 101 ? -43.288 -28.612 56.605 1.00 40.25 101 THR A N 1
ATOM 762 C CA . THR A 1 101 ? -42.396 -28.662 55.421 1.00 40.25 101 THR A CA 1
ATOM 763 C C . THR A 1 101 ? -42.928 -27.963 54.166 1.00 40.25 101 THR A C 1
ATOM 765 O O . THR A 1 101 ? -42.146 -27.586 53.299 1.00 40.25 101 THR A O 1
ATOM 768 N N . ALA A 1 102 ? -44.232 -27.680 54.067 1.00 36.97 102 ALA A N 1
ATOM 769 C CA . ALA A 1 102 ? -44.773 -26.893 52.947 1.00 36.97 102 ALA A CA 1
ATOM 770 C C . ALA A 1 102 ? -44.584 -25.371 53.126 1.00 36.97 102 ALA A C 1
ATOM 772 O O . ALA A 1 102 ? -44.690 -24.610 52.162 1.00 36.97 102 ALA A O 1
ATOM 773 N N . LYS A 1 103 ? -44.320 -24.916 54.360 1.00 38.53 103 LYS A N 1
ATOM 774 C CA . LYS A 1 103 ? -44.159 -23.494 54.691 1.00 38.53 103 LYS A CA 1
ATOM 775 C C . LYS A 1 103 ? -42.695 -23.053 54.629 1.00 38.53 103 LYS A C 1
ATOM 777 O O . LYS A 1 103 ? -42.407 -22.018 54.045 1.00 38.53 103 LYS A O 1
ATOM 782 N N . THR A 1 104 ? -41.773 -23.891 55.095 1.00 41.81 104 THR A N 1
ATOM 783 C CA . THR A 1 104 ? -40.325 -23.629 55.046 1.00 41.81 104 THR A CA 1
ATOM 784 C C . THR A 1 104 ? -39.740 -23.721 53.631 1.00 41.81 104 THR A C 1
ATOM 786 O O . THR A 1 104 ? -38.914 -22.890 53.283 1.00 41.81 104 THR A O 1
ATOM 789 N N . LEU A 1 105 ? -40.254 -24.580 52.738 1.00 38.25 105 LEU A N 1
ATOM 790 C CA . LEU A 1 105 ? -39.855 -24.569 51.315 1.00 38.25 105 LEU A CA 1
ATOM 791 C C . LEU A 1 105 ? -40.459 -23.405 50.505 1.00 38.25 105 LEU A C 1
ATOM 793 O O . LEU A 1 105 ? -39.873 -22.978 49.514 1.00 38.25 105 LEU A O 1
ATOM 797 N N . ARG A 1 106 ? -41.602 -22.841 50.920 1.00 38.09 106 ARG A N 1
ATOM 798 C CA . ARG A 1 106 ? -42.138 -21.602 50.317 1.00 38.09 106 ARG A CA 1
ATOM 799 C C . ARG A 1 106 ? -41.347 -20.363 50.734 1.00 38.09 106 ARG A C 1
ATOM 801 O O . ARG A 1 106 ? -41.242 -19.429 49.940 1.00 38.09 106 ARG A O 1
ATOM 808 N N . ASP A 1 107 ? -40.784 -20.380 51.937 1.00 39.50 107 ASP A N 1
ATOM 809 C CA . ASP A 1 107 ? -40.005 -19.272 52.484 1.00 39.50 107 ASP A CA 1
ATOM 810 C C . ASP A 1 107 ? -38.503 -19.365 52.124 1.00 39.50 107 ASP A C 1
ATOM 812 O O . ASP A 1 107 ? -37.876 -18.321 51.954 1.00 39.50 107 ASP A O 1
ATOM 816 N N . ASP A 1 108 ? -37.953 -20.560 51.854 1.00 39.28 108 ASP A N 1
ATOM 817 C CA . ASP A 1 108 ? -36.563 -20.746 51.380 1.00 39.28 108 ASP A CA 1
ATOM 818 C C . ASP A 1 108 ? -36.403 -20.730 49.845 1.00 39.28 108 ASP A C 1
ATOM 820 O O . ASP A 1 108 ? -35.324 -20.426 49.341 1.00 39.28 108 ASP A O 1
ATOM 824 N N . VAL A 1 109 ? -37.468 -20.939 49.057 1.00 38.88 109 VAL A N 1
ATOM 825 C CA . VAL A 1 109 ? -37.466 -20.597 47.610 1.00 38.88 109 VAL A CA 1
ATOM 826 C C . VAL A 1 109 ? -37.562 -19.073 47.396 1.00 38.88 109 VAL A C 1
ATOM 828 O O . VAL A 1 109 ? -37.341 -18.568 46.296 1.00 38.88 109 VAL A O 1
ATOM 831 N N . ASN A 1 110 ? -37.776 -18.320 48.478 1.00 37.06 110 ASN A N 1
ATOM 832 C CA . ASN A 1 110 ? -37.486 -16.895 48.594 1.00 37.06 110 ASN A CA 1
ATOM 833 C C . ASN A 1 110 ? -36.022 -16.649 49.024 1.00 37.06 110 ASN A C 1
ATOM 835 O O . ASN A 1 110 ? -35.742 -15.718 49.787 1.00 37.06 110 ASN A O 1
ATOM 839 N N . ILE A 1 111 ? -35.048 -17.375 48.448 1.00 42.16 111 ILE A N 1
ATOM 840 C CA . ILE A 1 111 ? -33.776 -16.712 48.128 1.00 42.16 111 ILE A CA 1
ATOM 841 C C . ILE A 1 111 ? -34.164 -15.585 47.176 1.00 42.16 111 ILE A C 1
ATOM 843 O O . ILE A 1 111 ? -34.304 -15.771 45.968 1.00 42.16 111 ILE A O 1
ATOM 847 N N . LYS A 1 112 ? -34.435 -14.418 47.762 1.00 43.47 112 LYS A N 1
ATOM 848 C CA . LYS A 1 112 ? -34.636 -13.158 47.074 1.00 43.47 112 LYS A CA 1
ATOM 849 C C . LYS A 1 112 ? -33.400 -12.925 46.205 1.00 43.47 112 LYS A C 1
ATOM 851 O O . LYS A 1 112 ? -32.461 -12.270 46.641 1.00 43.47 112 LYS A O 1
ATOM 856 N N . GLN A 1 113 ? -33.396 -13.394 44.956 1.00 48.22 113 GLN A N 1
ATOM 857 C CA . GLN A 1 113 ? -32.838 -12.531 43.927 1.00 48.22 113 GLN A CA 1
ATOM 858 C C . GLN A 1 113 ? -33.712 -11.294 44.001 1.00 48.22 113 GLN A C 1
ATOM 860 O O . GLN A 1 113 ? -34.901 -11.342 43.682 1.00 48.22 113 GLN A O 1
ATOM 865 N N . ASN A 1 114 ? -33.168 -10.218 44.552 1.00 61.97 114 ASN A N 1
ATOM 866 C CA . ASN A 1 114 ? -33.904 -8.980 44.601 1.00 61.97 114 ASN A CA 1
ATOM 867 C C . ASN A 1 114 ? -34.044 -8.511 43.146 1.00 61.97 114 ASN A C 1
ATOM 869 O O . ASN A 1 114 ? -33.098 -8.025 42.534 1.00 61.97 114 ASN A O 1
ATOM 873 N N . VAL A 1 115 ? -35.202 -8.749 42.537 1.00 65.25 115 VAL A N 1
ATOM 874 C CA . VAL A 1 115 ? -35.422 -8.381 41.139 1.00 65.25 115 VAL A CA 1
ATOM 875 C C . VAL A 1 115 ? -35.801 -6.907 41.088 1.00 65.25 115 VAL A C 1
ATOM 877 O O . VAL A 1 115 ? -36.816 -6.496 41.649 1.00 65.25 115 VAL A O 1
ATOM 880 N N . ALA A 1 116 ? -34.996 -6.113 40.393 1.00 77.00 116 ALA A N 1
ATOM 881 C CA . ALA A 1 116 ? -35.376 -4.778 39.947 1.00 77.00 116 ALA A CA 1
ATOM 882 C C . ALA A 1 116 ? -35.726 -4.870 38.455 1.00 77.00 116 ALA A C 1
ATOM 884 O O . ALA A 1 116 ? -35.105 -5.634 37.723 1.00 77.00 116 ALA A O 1
ATOM 885 N N . ALA A 1 117 ? -36.740 -4.149 37.965 1.00 81.88 117 ALA A N 1
ATOM 886 C CA . ALA A 1 117 ? -37.117 -4.314 36.556 1.00 81.88 117 ALA A CA 1
ATOM 887 C C . ALA A 1 117 ? -36.018 -3.780 35.617 1.00 81.88 117 ALA A C 1
ATOM 889 O O . ALA A 1 117 ? -35.726 -4.410 34.595 1.00 81.88 117 ALA A O 1
ATOM 890 N N . ASN A 1 118 ? -35.400 -2.657 36.004 1.00 91.88 118 ASN A N 1
ATOM 891 C CA . ASN A 1 118 ? -34.406 -1.907 35.239 1.00 91.88 118 ASN A CA 1
ATOM 892 C C . ASN A 1 118 ? -33.455 -1.089 36.150 1.00 91.88 118 ASN A C 1
ATOM 894 O O . ASN A 1 118 ? -33.563 -1.130 37.382 1.00 91.88 118 ASN A O 1
ATOM 898 N N . ILE A 1 119 ? -32.540 -0.315 35.554 1.00 94.56 119 ILE A N 1
ATOM 899 C CA . ILE A 1 119 ? -31.578 0.530 36.287 1.00 94.56 119 ILE A CA 1
ATOM 900 C C . ILE A 1 119 ? -32.276 1.602 37.129 1.00 94.56 119 ILE A C 1
ATOM 902 O O . ILE A 1 119 ? -31.872 1.848 38.266 1.00 94.56 119 ILE A O 1
ATOM 906 N N . ALA A 1 120 ? -33.353 2.214 36.625 1.00 94.44 120 ALA A N 1
ATOM 907 C CA . ALA A 1 120 ? -34.106 3.213 37.382 1.00 94.44 120 ALA A CA 1
ATOM 908 C C . ALA A 1 120 ? -34.661 2.629 38.693 1.00 94.44 120 ALA A C 1
ATOM 910 O O . ALA A 1 120 ? -34.618 3.292 39.728 1.00 94.44 120 ALA A O 1
ATOM 911 N N . ASN A 1 121 ? -35.101 1.366 38.687 1.00 92.94 121 ASN A N 1
ATOM 912 C CA . ASN A 1 121 ? -35.509 0.680 39.908 1.00 92.94 121 ASN A CA 1
ATOM 913 C C . ASN A 1 121 ? -34.329 0.410 40.852 1.00 92.94 121 ASN A C 1
ATOM 915 O O . ASN A 1 121 ? -34.481 0.650 42.051 1.00 92.94 121 ASN A O 1
ATOM 919 N N . LEU A 1 122 ? -33.156 -0.001 40.344 1.00 93.00 122 LEU A N 1
ATOM 920 C CA . LEU A 1 122 ? -31.947 -0.153 41.172 1.00 93.00 122 LEU A CA 1
ATOM 921 C C . LEU A 1 122 ? -31.569 1.152 41.883 1.00 93.00 122 LEU A C 1
ATOM 923 O O . LEU A 1 122 ? -31.266 1.133 43.074 1.00 93.00 122 LEU A O 1
ATOM 927 N N . LYS A 1 123 ? -31.675 2.299 41.198 1.00 95.81 123 LYS A N 1
ATOM 928 C CA . LYS A 1 123 ? -31.398 3.626 41.780 1.00 95.81 123 LYS A CA 1
ATOM 929 C C . LYS A 1 123 ? -32.346 4.020 42.921 1.00 95.81 123 LYS A C 1
ATOM 931 O O . LYS A 1 123 ? -32.057 4.968 43.647 1.00 95.81 123 LYS A O 1
ATOM 936 N N . THR A 1 124 ? -33.463 3.313 43.095 1.00 94.00 124 THR A N 1
ATOM 937 C CA . THR A 1 124 ? -34.476 3.581 44.134 1.00 94.00 124 THR A CA 1
ATOM 938 C C . THR A 1 124 ? -34.522 2.529 45.244 1.00 94.00 124 THR A C 1
ATOM 940 O O . THR A 1 124 ? -35.384 2.610 46.118 1.00 94.00 124 THR A O 1
ATOM 943 N N . VAL A 1 125 ? -33.620 1.540 45.228 1.00 90.88 125 VAL A N 1
ATOM 944 C CA . VAL A 1 125 ? -33.576 0.495 46.260 1.00 90.88 125 VAL A CA 1
ATOM 945 C C . VAL A 1 125 ? -33.289 1.116 47.627 1.00 90.88 125 VAL A C 1
ATOM 947 O O . VAL A 1 125 ? -32.360 1.902 47.796 1.00 90.88 125 VAL A O 1
ATOM 950 N N . ASP A 1 126 ? -34.082 0.733 48.625 1.00 89.94 126 ASP A N 1
ATOM 951 C CA . ASP A 1 126 ? -33.870 1.127 50.014 1.00 89.94 126 ASP A CA 1
ATOM 952 C C . ASP A 1 126 ? -32.673 0.366 50.598 1.00 89.94 126 ASP A C 1
ATOM 954 O O . ASP A 1 126 ? -32.795 -0.773 51.058 1.00 89.94 126 ASP A O 1
ATOM 958 N N . VAL A 1 127 ? -31.506 1.011 50.572 1.00 89.31 127 VAL A N 1
ATOM 959 C CA . VAL A 1 127 ? -30.234 0.408 50.997 1.00 89.31 127 VAL A CA 1
ATOM 960 C C . VAL A 1 127 ? -30.190 0.053 52.484 1.00 89.31 127 VAL A C 1
ATOM 962 O O . VAL A 1 127 ? -29.346 -0.736 52.891 1.00 89.31 127 VAL A O 1
ATOM 965 N N . SER A 1 128 ? -31.112 0.570 53.307 1.00 86.06 128 SER A N 1
ATOM 966 C CA . SER A 1 128 ? -31.221 0.170 54.719 1.00 86.06 128 SER A CA 1
ATOM 967 C C . SER A 1 128 ? -31.741 -1.263 54.898 1.00 86.06 128 SER A C 1
ATOM 969 O O . SER A 1 128 ? -31.624 -1.836 55.981 1.00 86.06 128 SER A O 1
ATOM 971 N N . LYS A 1 129 ? -32.314 -1.848 53.837 1.00 87.06 129 LYS A N 1
ATOM 972 C CA . LYS A 1 129 ? -32.932 -3.181 53.833 1.00 87.06 129 LYS A CA 1
ATOM 973 C C . LYS A 1 129 ? -32.092 -4.255 53.145 1.00 87.06 129 LYS A C 1
ATOM 975 O O . LYS A 1 129 ? -32.554 -5.391 53.053 1.00 87.06 129 LYS A O 1
ATOM 980 N N . ILE A 1 130 ? -30.904 -3.906 52.661 1.00 87.88 130 ILE A N 1
ATOM 981 C CA . ILE A 1 130 ? -30.018 -4.809 51.917 1.00 87.88 130 ILE A CA 1
ATOM 982 C C . ILE A 1 130 ? -28.658 -4.868 52.612 1.00 87.88 130 ILE A C 1
ATOM 984 O O . ILE A 1 130 ? -28.258 -3.929 53.302 1.00 87.88 130 ILE A O 1
ATOM 988 N N . LYS A 1 131 ? -27.953 -5.984 52.458 1.00 90.19 131 LYS A N 1
ATOM 989 C CA . LYS A 1 131 ? -26.621 -6.214 53.025 1.00 90.19 131 LYS A CA 1
ATOM 990 C C . LYS A 1 131 ? -25.556 -6.151 51.937 1.00 90.19 131 LYS A C 1
ATOM 992 O O . LYS A 1 131 ? -25.838 -6.307 50.752 1.00 90.19 131 LYS A O 1
ATOM 997 N N . ASP A 1 132 ? -24.320 -5.894 52.354 1.00 92.25 132 ASP A N 1
ATOM 998 C CA . ASP A 1 132 ? -23.158 -5.985 51.469 1.00 92.25 132 ASP A CA 1
ATOM 999 C C . ASP A 1 132 ? -23.087 -7.381 50.827 1.00 92.25 132 ASP A C 1
ATOM 1001 O O . ASP A 1 132 ? -23.273 -8.387 51.512 1.00 92.25 132 ASP A O 1
ATOM 1005 N N . GLY A 1 133 ? -22.874 -7.431 49.514 1.00 87.12 133 GLY A N 1
ATOM 1006 C CA . GLY A 1 133 ? -22.890 -8.651 48.708 1.00 87.12 133 GLY A CA 1
ATOM 1007 C C . GLY A 1 133 ? -24.264 -9.079 48.177 1.00 87.12 133 GLY A C 1
ATOM 1008 O O . GLY A 1 133 ? -24.300 -9.968 47.328 1.00 87.12 133 GLY A O 1
ATOM 1009 N N . ASP A 1 134 ? -25.375 -8.459 48.605 1.00 87.69 134 ASP A N 1
ATOM 1010 C CA . ASP A 1 134 ? -26.717 -8.836 48.134 1.00 87.69 134 ASP A CA 1
ATOM 1011 C C . ASP A 1 134 ? -26.842 -8.693 46.611 1.00 87.69 134 ASP A C 1
ATOM 1013 O O . ASP A 1 134 ? -26.463 -7.672 46.030 1.00 87.69 134 ASP A O 1
ATOM 1017 N N . GLU A 1 135 ? -27.426 -9.706 45.967 1.00 90.75 135 GLU A N 1
ATOM 1018 C CA . GLU A 1 135 ? -27.535 -9.782 44.511 1.00 90.75 135 GLU A CA 1
ATOM 1019 C C . GLU A 1 135 ? -28.892 -9.323 43.981 1.00 90.75 135 GLU A C 1
ATOM 1021 O O . GLU A 1 135 ? -29.954 -9.625 44.535 1.00 90.75 135 GLU A O 1
ATOM 1026 N N . PHE A 1 136 ? -28.836 -8.615 42.855 1.00 88.81 136 PHE A N 1
ATOM 1027 C CA . PHE A 1 136 ? -29.985 -8.082 42.149 1.00 88.81 136 PHE A CA 1
ATOM 1028 C C . PHE A 1 136 ? -29.920 -8.442 40.668 1.00 88.81 136 PHE A C 1
ATOM 1030 O O . PHE A 1 136 ? -28.937 -8.139 39.996 1.00 88.81 136 PHE A O 1
ATOM 1037 N N . SER A 1 137 ? -30.990 -9.036 40.147 1.00 88.88 137 SER A N 1
ATOM 1038 C CA . SER A 1 137 ? -31.140 -9.289 38.710 1.00 88.88 137 SER A CA 1
ATOM 1039 C C . SER A 1 137 ? -32.045 -8.229 38.101 1.00 88.88 137 SER A C 1
ATOM 1041 O O . SER A 1 137 ? -33.128 -7.971 38.629 1.00 88.88 137 SER A O 1
ATOM 1043 N N . ILE A 1 138 ? -31.633 -7.657 36.970 1.00 89.69 138 ILE A N 1
ATOM 1044 C CA . ILE A 1 138 ? -32.473 -6.783 36.147 1.00 89.69 138 ILE A CA 1
ATOM 1045 C C . ILE A 1 138 ? -32.722 -7.379 34.767 1.00 89.69 138 ILE A C 1
ATOM 1047 O O . ILE A 1 138 ? -31.875 -8.078 34.209 1.00 89.69 138 ILE A O 1
ATOM 1051 N N . THR A 1 139 ? -33.894 -7.089 34.201 1.00 87.44 139 THR A N 1
ATOM 1052 C CA . THR A 1 139 ? -34.345 -7.676 32.922 1.00 87.44 139 THR A CA 1
ATOM 1053 C C . THR A 1 139 ? -34.065 -6.807 31.694 1.00 87.44 139 THR A C 1
ATOM 1055 O O . THR A 1 139 ? -34.358 -7.216 30.571 1.00 87.44 139 THR A O 1
ATOM 1058 N N . GLY A 1 140 ? -33.510 -5.618 31.907 1.00 90.38 140 GLY A N 1
ATOM 1059 C CA . GLY A 1 140 ? -33.113 -4.656 30.885 1.00 90.38 140 GLY A CA 1
ATOM 1060 C C . GLY A 1 140 ? -32.473 -3.426 31.524 1.00 90.38 140 GLY A C 1
ATOM 1061 O O . GLY A 1 140 ? -32.538 -3.273 32.747 1.00 90.38 140 GLY A O 1
ATOM 1062 N N . HIS A 1 141 ? -31.859 -2.558 30.725 1.00 95.00 141 HIS A N 1
ATOM 1063 C CA . HIS A 1 141 ? -31.308 -1.294 31.212 1.00 95.00 141 HIS A CA 1
ATOM 1064 C C . HIS A 1 141 ? -32.426 -0.283 31.499 1.00 95.00 141 HIS A C 1
ATOM 1066 O O . HIS A 1 141 ? -32.518 0.251 32.606 1.00 95.00 141 HIS A O 1
ATOM 1072 N N . SER A 1 142 ? -33.301 -0.067 30.516 1.00 93.31 142 SER A N 1
ATOM 1073 C CA . SER A 1 142 ? -34.425 0.872 30.543 1.00 93.31 142 SER A CA 1
ATOM 1074 C C . SER A 1 142 ? -35.761 0.131 30.529 1.00 93.31 142 SER A C 1
ATOM 1076 O O . SER A 1 142 ? -36.632 0.390 31.365 1.00 93.31 142 SER A O 1
ATOM 1078 N N . ILE A 1 143 ? -35.920 -0.823 29.609 1.00 90.69 143 ILE A N 1
ATOM 1079 C CA . ILE A 1 143 ? -37.134 -1.631 29.448 1.00 90.69 143 ILE A CA 1
ATOM 1080 C C . ILE A 1 143 ? -36.783 -3.114 29.393 1.00 90.69 143 ILE A C 1
ATOM 1082 O O . ILE A 1 143 ? -35.696 -3.503 28.981 1.00 90.69 143 ILE A O 1
ATOM 1086 N N . LYS A 1 144 ? -37.721 -3.969 29.799 1.00 88.38 144 LYS A N 1
ATOM 1087 C CA . LYS A 1 144 ? -37.524 -5.421 29.770 1.00 88.38 144 LYS A CA 1
ATOM 1088 C C . LYS A 1 144 ? -37.156 -5.889 28.355 1.00 88.38 144 LYS A C 1
ATOM 1090 O O . LYS A 1 144 ? -37.932 -5.677 27.428 1.00 88.38 144 LYS A O 1
ATOM 1095 N N . GLY A 1 145 ? -36.031 -6.593 28.228 1.00 85.69 145 GLY A N 1
ATOM 1096 C CA . GLY A 1 145 ? -35.598 -7.217 26.975 1.00 85.69 145 GLY A CA 1
ATOM 1097 C C . GLY A 1 145 ? -34.782 -6.328 26.033 1.00 85.69 145 GLY A C 1
ATOM 1098 O O . GLY A 1 145 ? -34.481 -6.775 24.934 1.00 85.69 145 GLY A O 1
ATOM 1099 N N . ASP A 1 146 ? -34.374 -5.126 26.444 1.00 87.88 146 ASP A N 1
ATOM 1100 C CA . ASP A 1 146 ? -33.516 -4.234 25.639 1.00 87.88 146 ASP A CA 1
ATOM 1101 C C . ASP A 1 146 ? -32.043 -4.683 25.524 1.00 87.88 146 ASP A C 1
ATOM 1103 O O . ASP A 1 146 ? -31.221 -3.969 24.965 1.00 87.88 146 ASP A O 1
ATOM 1107 N N . GLY A 1 147 ? -31.690 -5.857 26.059 1.00 89.94 147 GLY A N 1
ATOM 1108 C CA . GLY A 1 147 ? -30.316 -6.375 26.079 1.00 89.94 147 GLY A CA 1
ATOM 1109 C C . GLY A 1 147 ? -29.448 -5.827 27.219 1.00 89.94 147 GLY A C 1
ATOM 1110 O O . GLY A 1 147 ? -28.414 -6.409 27.537 1.00 89.94 147 GLY A O 1
ATOM 1111 N N . GLY A 1 148 ? -29.897 -4.784 27.923 1.00 92.06 148 GLY A N 1
ATOM 1112 C CA . GLY A 1 148 ? -29.176 -4.145 29.027 1.00 92.06 148 GLY A CA 1
ATOM 1113 C C . GLY A 1 148 ? -29.264 -4.866 30.380 1.00 92.06 148 GLY A C 1
ATOM 1114 O O . GLY A 1 148 ? -28.731 -4.387 31.386 1.00 92.06 148 GLY A O 1
ATOM 1115 N N . GLY A 1 149 ? -29.950 -6.013 30.422 1.00 91.00 149 GLY A N 1
ATOM 1116 C CA . GLY A 1 149 ? -30.183 -6.818 31.622 1.00 91.00 149 GLY A CA 1
ATOM 1117 C C . GLY A 1 149 ? -28.902 -7.376 32.255 1.00 91.00 149 GLY A C 1
ATOM 1118 O O . GLY A 1 149 ? -27.819 -7.300 31.675 1.00 91.00 149 GLY A O 1
ATOM 1119 N N . GLY A 1 150 ? -29.000 -7.953 33.454 1.00 90.69 150 GLY A N 1
ATOM 1120 C CA . GLY A 1 150 ? -27.868 -8.625 34.103 1.00 90.69 150 GLY A CA 1
ATOM 1121 C C . GLY A 1 150 ? -27.971 -8.717 35.621 1.00 90.69 150 GLY A C 1
ATOM 1122 O O . GLY A 1 150 ? -28.970 -8.314 36.211 1.00 90.69 150 GLY A O 1
ATOM 1123 N N . VAL A 1 151 ? -26.919 -9.254 36.244 1.00 90.62 151 VAL A N 1
ATOM 1124 C CA . VAL A 1 151 ? -26.818 -9.421 37.701 1.00 90.62 151 VAL A CA 1
ATOM 1125 C C . VAL A 1 151 ? -25.850 -8.394 38.280 1.00 90.62 151 VAL A C 1
ATOM 1127 O O . VAL A 1 151 ? -24.760 -8.178 37.749 1.00 90.62 151 VAL A O 1
ATOM 1130 N N . PHE A 1 152 ? -26.239 -7.790 39.394 1.00 93.94 152 PHE A N 1
ATOM 1131 C CA . PHE A 1 152 ? -25.474 -6.820 40.165 1.00 93.94 152 PHE A CA 1
ATOM 1132 C C . PHE A 1 152 ? -25.339 -7.305 41.603 1.00 93.94 152 PHE A C 1
ATOM 1134 O O . PHE A 1 152 ? -26.220 -8.000 42.096 1.00 93.94 152 PHE A O 1
ATOM 1141 N N . PHE A 1 153 ? -24.275 -6.909 42.289 1.00 93.19 153 PHE A N 1
ATOM 1142 C CA . PHE A 1 153 ? -24.163 -7.065 43.736 1.00 93.19 153 PHE A CA 1
ATOM 1143 C C . PHE A 1 153 ? -24.008 -5.701 44.400 1.00 93.19 153 PHE A C 1
ATOM 1145 O O . PHE A 1 153 ? -23.388 -4.792 43.843 1.00 93.19 153 PHE A O 1
ATOM 1152 N N . TRP A 1 154 ? -24.593 -5.541 45.580 1.00 95.12 154 TRP A N 1
ATOM 1153 C CA . TRP A 1 154 ? -24.420 -4.343 46.387 1.00 95.12 154 TRP A CA 1
ATOM 1154 C C . TRP A 1 154 ? -23.047 -4.348 47.064 1.00 95.12 154 TRP A C 1
ATOM 1156 O O . TRP A 1 154 ? -22.685 -5.321 47.715 1.00 95.12 154 TRP A O 1
ATOM 1166 N N . ASN A 1 155 ? -22.292 -3.258 46.940 1.00 96.19 155 ASN A N 1
ATOM 1167 C CA . ASN A 1 155 ? -21.093 -2.997 47.731 1.00 96.19 155 ASN A CA 1
ATOM 1168 C C . ASN A 1 155 ? -21.279 -1.682 48.490 1.00 96.19 155 ASN A C 1
ATOM 1170 O O . ASN A 1 155 ? -21.118 -0.615 47.899 1.00 96.19 155 ASN A O 1
ATOM 1174 N N . ALA A 1 156 ? -21.588 -1.758 49.784 1.00 95.25 156 ALA A N 1
ATOM 1175 C CA . ALA A 1 156 ? -21.898 -0.639 50.673 1.00 95.25 156 ALA A CA 1
ATOM 1176 C C . ALA A 1 156 ? -20.716 0.322 50.888 1.00 95.25 156 ALA A C 1
ATOM 1178 O O . ALA A 1 156 ? -20.918 1.499 51.187 1.00 95.25 156 ALA A O 1
ATOM 1179 N N . SER A 1 157 ? -19.483 -0.167 50.729 1.00 95.00 157 SER A N 1
ATOM 1180 C CA . SER A 1 157 ? -18.258 0.623 50.913 1.00 95.00 157 SER A CA 1
ATOM 1181 C C . SER A 1 157 ? -17.801 1.347 49.644 1.00 95.00 157 SER A C 1
ATOM 1183 O O . SER A 1 157 ? -16.987 2.266 49.717 1.00 95.00 157 SER A O 1
ATOM 1185 N N . SER A 1 158 ? -18.319 0.946 48.480 1.00 96.12 158 SER A N 1
ATOM 1186 C CA . SER A 1 158 ? -17.843 1.449 47.196 1.00 96.12 158 SER A CA 1
ATOM 1187 C C . SER A 1 158 ? -18.119 2.943 47.025 1.00 96.12 158 SER A C 1
ATOM 1189 O O . SER A 1 158 ? -19.245 3.418 47.188 1.00 96.12 158 SER A O 1
ATOM 1191 N N . THR A 1 159 ? -17.081 3.675 46.635 1.00 95.19 159 THR A N 1
ATOM 1192 C CA . THR A 1 159 ? -17.128 5.090 46.240 1.00 95.19 159 THR A CA 1
ATOM 1193 C C . THR A 1 159 ? -16.916 5.272 44.741 1.00 95.19 159 THR A C 1
ATOM 1195 O O . THR A 1 159 ? -16.807 6.405 44.274 1.00 95.19 159 THR A O 1
ATOM 1198 N N . ALA A 1 160 ? -16.867 4.173 43.981 1.00 94.31 160 ALA A N 1
ATOM 1199 C CA . ALA A 1 160 ? -16.591 4.212 42.554 1.00 94.31 160 ALA A CA 1
ATOM 1200 C C . ALA A 1 160 ? -17.585 5.126 41.818 1.00 94.31 160 ALA A C 1
ATOM 1202 O O . ALA A 1 160 ? -18.771 5.181 42.157 1.00 94.31 160 ALA A O 1
ATOM 1203 N N . THR A 1 161 ? -17.101 5.868 40.827 1.00 94.00 161 THR A N 1
ATOM 1204 C CA . THR A 1 161 ? -17.929 6.790 40.042 1.00 94.00 161 THR A CA 1
ATOM 1205 C C . THR A 1 161 ? -19.027 6.010 39.312 1.00 94.00 161 THR A C 1
ATOM 1207 O O . THR A 1 161 ? -18.702 5.022 38.651 1.00 94.00 161 THR A O 1
ATOM 1210 N N . PRO A 1 162 ? -20.311 6.400 39.424 1.00 94.19 162 PRO A N 1
ATOM 1211 C CA . PRO A 1 162 ? -21.369 5.751 38.661 1.00 94.19 162 PRO A CA 1
ATOM 1212 C C . PRO A 1 162 ? -21.176 5.990 37.162 1.00 94.19 162 PRO A C 1
ATOM 1214 O O . PRO A 1 162 ? -20.830 7.093 36.738 1.00 94.19 162 PRO A O 1
ATOM 1217 N N . ASP A 1 163 ? -21.431 4.960 36.365 1.00 93.75 163 ASP A N 1
ATOM 1218 C CA . ASP A 1 163 ? -21.406 5.023 34.899 1.00 93.75 163 ASP A CA 1
ATOM 1219 C C . ASP A 1 163 ? -22.758 4.644 34.276 1.00 93.75 163 ASP A C 1
ATOM 1221 O O . ASP A 1 163 ? -22.886 4.600 33.056 1.00 93.75 163 ASP A O 1
ATOM 1225 N N . ASP A 1 164 ? -23.759 4.384 35.121 1.00 93.50 164 ASP A N 1
ATOM 1226 C CA . ASP A 1 164 ? -25.116 3.983 34.758 1.00 93.50 164 ASP A CA 1
ATOM 1227 C C . ASP A 1 164 ? -25.228 2.681 33.950 1.00 93.50 164 ASP A C 1
ATOM 1229 O O . ASP A 1 164 ? -26.313 2.359 33.479 1.00 93.50 164 ASP A O 1
ATOM 1233 N N . GLY A 1 165 ? -24.164 1.872 33.887 1.00 94.75 165 GLY A N 1
ATOM 1234 C CA . GLY A 1 165 ? -24.212 0.554 33.253 1.00 94.75 165 GLY A CA 1
ATOM 1235 C C . GLY A 1 165 ? -23.537 -0.557 34.046 1.00 94.75 165 GLY A C 1
ATOM 1236 O O . GLY A 1 165 ? -24.150 -1.601 34.298 1.00 94.75 165 GLY A O 1
ATOM 1237 N N . THR A 1 166 ? -22.290 -0.353 34.477 1.00 95.12 166 THR A N 1
ATOM 1238 C CA . THR A 1 166 ? -21.539 -1.321 35.294 1.00 95.12 166 THR A CA 1
ATOM 1239 C C . THR A 1 166 ? -21.499 -0.955 36.775 1.00 95.12 166 THR A C 1
ATOM 1241 O O . THR A 1 166 ? -21.383 -1.847 37.617 1.00 95.12 166 THR A O 1
ATOM 1244 N N . ILE A 1 167 ? -21.648 0.329 37.102 1.00 96.25 167 ILE A N 1
ATOM 1245 C CA . ILE A 1 167 ? -21.632 0.884 38.454 1.00 96.25 167 ILE A CA 1
ATOM 1246 C C . ILE A 1 167 ? -22.835 1.812 38.606 1.00 96.25 167 ILE A C 1
ATOM 1248 O O . ILE A 1 167 ? -22.894 2.884 38.003 1.00 96.25 167 ILE A O 1
ATOM 1252 N N . ILE A 1 168 ? -23.787 1.415 39.449 1.00 97.06 168 ILE A N 1
ATOM 1253 C CA . ILE A 1 168 ? -25.028 2.160 39.682 1.00 97.06 168 ILE A CA 1
ATOM 1254 C C . ILE A 1 168 ? -25.034 2.706 41.107 1.00 97.06 168 ILE A C 1
ATOM 1256 O O . ILE A 1 168 ? -24.893 1.962 42.081 1.00 97.06 168 ILE A O 1
ATOM 1260 N N . GLN A 1 169 ? -25.216 4.016 41.235 1.00 96.12 169 GLN A N 1
ATOM 1261 C CA . GLN A 1 169 ? -25.394 4.688 42.520 1.00 96.12 169 GLN A CA 1
ATOM 1262 C C . GLN A 1 169 ? -26.882 4.770 42.871 1.00 96.12 169 GLN A C 1
ATOM 1264 O O . GLN A 1 169 ? -27.703 5.144 42.036 1.00 96.12 169 GLN A O 1
ATOM 1269 N N . VAL A 1 170 ? -27.227 4.454 44.119 1.00 95.12 170 VAL A N 1
ATOM 1270 C CA . VAL A 1 170 ? -28.582 4.672 44.643 1.00 95.12 170 VAL A CA 1
ATOM 1271 C C . VAL A 1 170 ? -28.788 6.161 44.923 1.00 95.12 170 VAL A C 1
ATOM 1273 O O . VAL A 1 170 ? -27.915 6.825 45.483 1.00 95.12 170 VAL A O 1
ATOM 1276 N N . ASN A 1 171 ? -29.954 6.690 44.552 1.00 93.38 171 ASN A N 1
ATOM 1277 C CA . ASN A 1 171 ? -30.282 8.103 44.705 1.00 93.38 171 ASN A CA 1
ATOM 1278 C C . ASN A 1 171 ? -30.129 8.559 46.166 1.00 93.38 171 ASN A C 1
ATOM 1280 O O . ASN A 1 171 ? -30.653 7.937 47.089 1.00 93.38 171 ASN A O 1
ATOM 1284 N N . GLY A 1 172 ? -29.412 9.667 46.369 1.00 89.50 172 GLY A N 1
ATOM 1285 C CA . GLY A 1 172 ? -29.181 10.254 47.693 1.00 89.50 172 GLY A CA 1
ATOM 1286 C C . GLY A 1 172 ? -28.132 9.544 48.559 1.00 89.50 172 GLY A C 1
ATOM 1287 O O . GLY A 1 172 ? -27.871 10.008 49.665 1.00 89.50 172 GLY A O 1
ATOM 1288 N N . GLN A 1 173 ? -27.506 8.462 48.082 1.00 90.75 173 GLN A N 1
ATOM 1289 C CA . GLN A 1 173 ? -26.429 7.772 48.798 1.00 90.75 173 GLN A CA 1
ATOM 1290 C C . GLN A 1 173 ? -25.065 8.270 48.330 1.00 90.75 173 GLN A C 1
ATOM 1292 O O . GLN A 1 173 ? -24.783 8.243 47.139 1.00 90.75 173 GLN A O 1
ATOM 1297 N N . THR A 1 174 ? -24.190 8.702 49.238 1.00 90.12 174 THR A N 1
ATOM 1298 C CA . THR A 1 174 ? -22.815 9.109 48.885 1.00 90.12 174 THR A CA 1
ATOM 1299 C C . THR A 1 174 ? -21.912 7.892 48.656 1.00 90.12 174 THR A C 1
ATOM 1301 O O . THR A 1 174 ? -21.246 7.795 47.620 1.00 90.12 174 THR A O 1
ATOM 1304 N N . ASN A 1 175 ? -21.978 6.915 49.561 1.00 91.75 175 ASN A N 1
ATOM 1305 C CA . ASN A 1 175 ? -21.279 5.632 49.482 1.00 91.75 175 ASN A CA 1
ATOM 1306 C C . ASN A 1 175 ? -22.251 4.505 49.128 1.00 91.75 175 ASN A C 1
ATOM 1308 O O . ASN A 1 175 ? -23.456 4.619 49.345 1.00 91.75 175 ASN A O 1
ATOM 1312 N N . GLY A 1 176 ? -21.714 3.414 48.595 1.00 94.50 176 GLY A N 1
ATOM 1313 C CA . GLY A 1 176 ? -22.487 2.244 48.220 1.00 94.50 176 GLY A CA 1
ATOM 1314 C C . GLY A 1 176 ? -22.818 2.227 46.731 1.00 94.50 176 GLY A C 1
ATOM 1315 O O . GLY A 1 176 ? -23.350 3.206 46.198 1.00 94.50 176 GLY A O 1
ATOM 1316 N N . ARG A 1 177 ? -22.494 1.132 46.038 1.00 97.38 177 ARG A N 1
ATOM 1317 C CA . ARG A 1 177 ? -22.767 0.952 44.604 1.00 97.38 177 ARG A CA 1
ATOM 1318 C C . ARG A 1 177 ? -23.315 -0.436 44.324 1.00 97.38 177 ARG A C 1
ATOM 1320 O O . ARG A 1 177 ? -22.830 -1.412 44.887 1.00 97.38 177 ARG A O 1
ATOM 1327 N N . PHE A 1 178 ? -24.250 -0.527 43.387 1.00 96.88 178 PHE A N 1
ATOM 1328 C CA . PHE A 1 178 ? -24.486 -1.781 42.683 1.00 96.88 178 PHE A CA 1
ATOM 1329 C C . PHE A 1 178 ? -23.405 -1.951 41.623 1.00 96.88 178 PHE A C 1
ATOM 1331 O O . PHE A 1 178 ? -23.250 -1.098 40.750 1.00 96.88 178 PHE A O 1
ATOM 1338 N N . ILE A 1 179 ? -22.661 -3.047 41.711 1.00 95.75 179 ILE A N 1
ATOM 1339 C CA . ILE A 1 179 ? -21.588 -3.393 40.785 1.00 95.75 179 ILE A CA 1
ATOM 1340 C C . ILE A 1 179 ? -22.061 -4.573 39.944 1.00 95.75 179 ILE A C 1
ATOM 1342 O O . ILE A 1 179 ? -22.452 -5.614 40.475 1.00 95.75 179 ILE A O 1
ATOM 1346 N N . ARG A 1 180 ? -22.044 -4.415 38.622 1.00 95.06 180 ARG A N 1
ATOM 1347 C CA . ARG A 1 180 ? -22.422 -5.470 37.681 1.00 95.06 180 ARG A CA 1
ATOM 1348 C C . ARG A 1 180 ? -21.436 -6.631 37.789 1.00 95.06 180 ARG A C 1
ATOM 1350 O O . ARG A 1 180 ? -20.224 -6.435 37.692 1.00 95.06 180 ARG A O 1
ATOM 1357 N N . LYS A 1 181 ? -21.942 -7.855 37.933 1.00 90.25 181 LYS A N 1
ATOM 1358 C CA . LYS A 1 181 ? -21.108 -9.058 37.863 1.00 90.25 181 LYS A CA 1
ATOM 1359 C C . LYS A 1 181 ? -20.632 -9.271 36.428 1.00 90.25 181 LYS A C 1
ATOM 1361 O O . LYS A 1 181 ? -21.442 -9.432 35.517 1.00 90.25 181 LYS A O 1
ATOM 1366 N N . ARG A 1 182 ? -19.311 -9.287 36.237 1.00 83.56 182 ARG A N 1
ATOM 1367 C CA . ARG A 1 182 ? -18.648 -9.529 34.948 1.00 83.56 182 ARG A CA 1
ATOM 1368 C C . ARG A 1 182 ? -17.812 -10.801 35.043 1.00 83.56 182 ARG A C 1
ATOM 1370 O O . ARG A 1 182 ? -16.926 -10.883 35.886 1.00 83.56 182 ARG A O 1
ATOM 1377 N N . PHE A 1 183 ? -18.052 -11.765 34.161 1.00 73.69 183 PHE A N 1
ATOM 1378 C CA . PHE A 1 183 ? -17.281 -13.014 34.088 1.00 73.69 183 PHE A CA 1
ATOM 1379 C C . PHE A 1 183 ? -16.240 -12.940 32.965 1.00 73.69 183 PHE A C 1
ATOM 1381 O O . PHE A 1 183 ? -16.266 -13.729 32.029 1.00 73.69 183 PHE A O 1
ATOM 1388 N N . GLY A 1 184 ? -15.385 -11.911 32.998 1.00 71.62 184 GLY A N 1
ATOM 1389 C CA . GLY A 1 184 ? -14.394 -11.660 31.939 1.00 71.62 184 GLY A CA 1
ATOM 1390 C C . GLY A 1 184 ? -14.987 -11.234 30.587 1.00 71.62 184 GLY A C 1
ATOM 1391 O O . GLY A 1 184 ? -14.253 -11.107 29.612 1.00 71.62 184 GLY A O 1
ATOM 1392 N N . THR A 1 185 ? -16.298 -10.992 30.514 1.00 82.31 185 THR A N 1
ATOM 1393 C CA . THR A 1 185 ? -16.975 -10.613 29.272 1.00 82.31 185 THR A CA 1
ATOM 1394 C C . THR A 1 185 ? -16.697 -9.150 28.893 1.00 82.31 185 THR A C 1
ATOM 1396 O O . THR A 1 185 ? -16.585 -8.286 29.787 1.00 82.31 185 THR A O 1
ATOM 1399 N N . PRO A 1 186 ? -16.625 -8.843 27.583 1.00 91.75 186 PRO A N 1
ATOM 1400 C CA . PRO A 1 186 ? -16.629 -7.466 27.098 1.00 91.75 186 PRO A CA 1
ATOM 1401 C C . PRO A 1 186 ? -17.862 -6.696 27.591 1.00 91.75 186 PRO A C 1
ATOM 1403 O O . PRO A 1 186 ? -18.898 -7.295 27.893 1.00 91.75 186 PRO A O 1
ATOM 1406 N N . VAL A 1 187 ? -17.746 -5.371 27.702 1.00 95.25 187 VAL A N 1
ATOM 1407 C CA . VAL A 1 187 ? -18.911 -4.496 27.906 1.00 95.25 187 VAL A CA 1
ATOM 1408 C C . VAL A 1 187 ? -19.622 -4.265 26.576 1.00 95.25 187 VAL A C 1
ATOM 1410 O O . VAL A 1 187 ? -18.960 -4.171 25.543 1.00 95.25 187 VAL A O 1
ATOM 1413 N N . ILE A 1 188 ? -20.950 -4.156 26.607 1.00 96.19 188 ILE A N 1
ATOM 1414 C CA . ILE A 1 188 ? -21.780 -3.946 25.413 1.00 96.19 188 ILE A CA 1
ATOM 1415 C C . ILE A 1 188 ? -22.565 -2.627 25.510 1.00 96.19 188 ILE A C 1
ATOM 1417 O O . ILE A 1 188 ? -22.875 -2.205 26.631 1.00 96.19 188 ILE A O 1
ATOM 1421 N N . PRO A 1 189 ? -22.902 -1.970 24.383 1.00 97.44 189 PRO A N 1
ATOM 1422 C CA . PRO A 1 189 ? -23.624 -0.693 24.375 1.00 97.44 189 PRO A CA 1
ATOM 1423 C C . PRO A 1 189 ? -24.946 -0.704 25.160 1.00 97.44 189 PRO A C 1
ATOM 1425 O O . PRO A 1 189 ? -25.263 0.249 25.873 1.00 97.44 189 PRO A O 1
ATOM 1428 N N . GLU A 1 190 ? -25.710 -1.795 25.082 1.00 96.94 190 GLU A N 1
ATOM 1429 C CA . GLU A 1 190 ? -27.040 -1.932 25.691 1.00 96.94 190 GLU A CA 1
ATOM 1430 C C . GLU A 1 190 ? -26.989 -1.849 27.222 1.00 96.94 190 GLU A C 1
ATOM 1432 O O . GLU A 1 190 ? -27.953 -1.434 27.865 1.00 96.94 190 GLU A O 1
ATOM 1437 N N . TRP A 1 191 ? -25.847 -2.183 27.836 1.00 96.44 191 TRP A N 1
ATOM 1438 C CA . TRP A 1 191 ? -25.653 -2.019 29.279 1.00 96.44 191 TRP A CA 1
ATOM 1439 C C . TRP A 1 191 ? -25.677 -0.561 29.722 1.00 96.44 191 TRP A C 1
ATOM 1441 O O . TRP A 1 191 ? -25.885 -0.329 30.906 1.00 96.44 191 TRP A O 1
ATOM 1451 N N . PHE A 1 192 ? -25.480 0.383 28.802 1.00 97.25 192 PHE A N 1
ATOM 1452 C CA . PHE A 1 192 ? -25.499 1.827 29.038 1.00 97.25 192 PHE A CA 1
ATOM 1453 C C . PHE A 1 192 ? -26.728 2.500 28.410 1.00 97.25 192 PHE A C 1
ATOM 1455 O O . PHE A 1 192 ? -26.792 3.726 28.334 1.00 97.25 192 PHE A O 1
ATOM 1462 N N . GLY A 1 193 ? -27.698 1.701 27.950 1.00 96.44 193 GLY A N 1
ATOM 1463 C CA . GLY A 1 193 ? -28.966 2.183 27.413 1.00 96.44 193 GLY A CA 1
ATOM 1464 C C . GLY A 1 193 ? -29.001 2.414 25.905 1.00 96.44 193 GLY A C 1
ATOM 1465 O O . GLY A 1 193 ? -29.990 2.976 25.434 1.00 96.44 193 GLY A O 1
ATOM 1466 N N . ALA A 1 194 ? -27.984 1.977 25.152 1.00 97.44 194 ALA A N 1
ATOM 1467 C CA . ALA A 1 194 ? -28.062 1.973 23.692 1.00 97.44 194 ALA A CA 1
ATOM 1468 C C . ALA A 1 194 ? -29.196 1.049 23.226 1.00 97.44 194 ALA A C 1
ATOM 1470 O O . ALA A 1 194 ? -29.386 -0.039 23.772 1.00 97.44 194 ALA A O 1
ATOM 1471 N N . LYS A 1 195 ? -29.930 1.469 22.201 1.00 96.25 195 LYS A N 1
ATOM 1472 C CA . LYS A 1 195 ? -31.008 0.699 21.575 1.00 96.25 195 LYS A CA 1
ATOM 1473 C C . LYS A 1 195 ? -30.498 -0.113 20.382 1.00 96.25 195 LYS A C 1
ATOM 1475 O O . LYS A 1 195 ? -30.916 -1.263 20.183 1.00 96.25 195 LYS A O 1
ATOM 1480 N N . GLY A 1 196 ? -29.570 0.473 19.618 1.00 95.94 196 GLY A N 1
ATOM 1481 C CA . GLY A 1 196 ? -28.982 -0.144 18.429 1.00 95.94 196 GLY A CA 1
ATOM 1482 C C . GLY A 1 196 ? -30.009 -0.440 17.332 1.00 95.94 196 GLY A C 1
ATOM 1483 O O . GLY A 1 196 ? -29.900 -1.469 16.663 1.00 95.94 196 GLY A O 1
ATOM 1484 N N . ASP A 1 197 ? -31.026 0.414 17.208 1.00 95.81 197 ASP A N 1
ATOM 1485 C CA . ASP A 1 197 ? -32.143 0.317 16.265 1.00 95.81 197 ASP A CA 1
ATOM 1486 C C . ASP A 1 197 ? -32.213 1.546 15.336 1.00 95.81 197 ASP A C 1
ATOM 1488 O O . ASP A 1 197 ? -33.289 2.057 15.012 1.00 95.81 197 ASP A O 1
ATOM 1492 N N . PHE A 1 198 ? -31.044 2.050 14.914 1.00 94.56 198 PHE A N 1
ATOM 1493 C CA . PHE A 1 198 ? -30.934 3.256 14.091 1.00 94.56 198 PHE A CA 1
ATOM 1494 C C . PHE A 1 198 ? -31.705 3.150 12.771 1.00 94.56 198 PHE A C 1
ATOM 1496 O O . PHE A 1 198 ? -32.379 4.103 12.384 1.00 94.56 198 PHE A O 1
ATOM 1503 N N . LEU A 1 199 ? -31.656 2.004 12.087 1.00 92.62 199 LEU A N 1
ATOM 1504 C CA . LEU A 1 199 ? -32.370 1.836 10.817 1.00 92.62 199 LEU A CA 1
ATOM 1505 C C . LEU A 1 199 ? -33.891 1.782 11.002 1.00 92.62 199 LEU A C 1
ATOM 1507 O O . LEU A 1 199 ? -34.632 2.210 10.118 1.00 92.62 199 LEU A O 1
ATOM 1511 N N . GLU A 1 200 ? -34.363 1.261 12.132 1.00 93.94 200 GLU A N 1
ATOM 1512 C CA . GLU A 1 200 ? -35.784 1.126 12.433 1.00 93.94 200 GLU A CA 1
ATOM 1513 C C . GLU A 1 200 ? -36.395 2.431 12.949 1.00 93.94 200 GLU A C 1
ATOM 1515 O O . GLU A 1 200 ? -37.511 2.781 12.563 1.00 93.94 200 GLU A O 1
ATOM 1520 N N . ASN A 1 201 ? -35.681 3.136 13.831 1.00 92.88 201 ASN A N 1
ATOM 1521 C CA . ASN A 1 201 ? -36.240 4.226 14.634 1.00 92.88 201 ASN A CA 1
ATOM 1522 C C . ASN A 1 201 ? -35.402 5.513 14.631 1.00 92.88 201 ASN A C 1
ATOM 1524 O O . ASN A 1 201 ? -35.812 6.485 15.267 1.00 92.88 201 ASN A O 1
ATOM 1528 N N . GLY A 1 202 ? -34.247 5.542 13.958 1.00 90.19 202 GLY A N 1
ATOM 1529 C CA . GLY A 1 202 ? -33.327 6.679 14.006 1.00 90.19 202 GLY A CA 1
ATOM 1530 C C . GLY A 1 202 ? -32.818 6.944 15.423 1.00 90.19 202 GLY A C 1
ATOM 1531 O O . GLY A 1 202 ? -32.836 8.083 15.876 1.00 90.19 202 GLY A O 1
ATOM 1532 N N . SER A 1 203 ? -32.464 5.897 16.178 1.00 93.00 203 SER A N 1
ATOM 1533 C CA . SER A 1 203 ? -31.945 6.062 17.535 1.00 93.00 203 SER A CA 1
ATOM 1534 C C . SER A 1 203 ? -30.614 6.803 17.554 1.00 93.00 203 SER A C 1
ATOM 1536 O O . SER A 1 203 ? -29.657 6.423 16.880 1.00 93.00 203 SER A O 1
ATOM 1538 N N . ASN A 1 204 ? -30.528 7.818 18.410 1.00 93.06 204 ASN A N 1
ATOM 1539 C CA . ASN A 1 204 ? -29.257 8.397 18.809 1.00 93.06 204 ASN A CA 1
ATOM 1540 C C . ASN A 1 204 ? -28.732 7.662 20.053 1.00 93.06 204 ASN A C 1
ATOM 1542 O O . ASN A 1 204 ? -29.275 7.809 21.148 1.00 93.06 204 ASN A O 1
ATOM 1546 N N . ASP A 1 205 ? -27.687 6.859 19.871 1.00 96.00 205 ASP A N 1
ATOM 1547 C CA . ASP A 1 205 ? -27.049 6.026 20.894 1.00 96.00 205 ASP A CA 1
ATOM 1548 C C . ASP A 1 205 ? -25.763 6.663 21.464 1.00 96.00 205 ASP A C 1
ATOM 1550 O O . ASP A 1 205 ? -25.053 6.043 22.260 1.00 96.00 205 ASP A O 1
ATOM 1554 N N . THR A 1 206 ? -25.466 7.913 21.093 1.00 93.44 206 THR A N 1
ATOM 1555 C CA . THR A 1 206 ? -24.221 8.626 21.435 1.00 93.44 206 THR A CA 1
ATOM 1556 C C . THR A 1 206 ? -23.893 8.589 22.923 1.00 93.44 206 THR A C 1
ATOM 1558 O O . THR A 1 206 ? -22.795 8.182 23.293 1.00 93.44 206 THR A O 1
ATOM 1561 N N . GLU A 1 207 ? -24.836 8.952 23.798 1.00 93.62 207 GLU A N 1
ATOM 1562 C CA . GLU A 1 207 ? -24.583 9.009 25.245 1.00 93.62 207 GLU A CA 1
ATOM 1563 C C . GLU A 1 207 ? -24.167 7.638 25.810 1.00 93.62 207 GLU A C 1
ATOM 1565 O O . GLU A 1 207 ? -23.263 7.541 26.645 1.00 93.62 207 GLU A O 1
ATOM 1570 N N . ALA A 1 208 ? -24.801 6.566 25.329 1.00 96.19 208 ALA A N 1
ATOM 1571 C CA . ALA A 1 208 ? -24.492 5.206 25.746 1.00 96.19 208 ALA A CA 1
ATOM 1572 C C . ALA A 1 208 ? -23.104 4.772 25.250 1.00 96.19 208 ALA A C 1
ATOM 1574 O O . ALA A 1 208 ? -22.325 4.210 26.023 1.00 96.19 208 ALA A O 1
ATOM 1575 N N . LEU A 1 209 ? -22.753 5.082 23.996 1.00 96.06 209 LEU A N 1
ATOM 1576 C CA . LEU A 1 209 ? -21.435 4.759 23.450 1.00 96.06 209 LEU A CA 1
ATOM 1577 C C . LEU A 1 209 ? -20.317 5.601 24.093 1.00 96.06 209 LEU A C 1
ATOM 1579 O O . LEU A 1 209 ? -19.257 5.062 24.396 1.00 96.06 209 LEU A O 1
ATOM 1583 N N . LEU A 1 210 ? -20.533 6.877 24.419 1.00 94.00 210 LEU A N 1
ATOM 1584 C CA . LEU A 1 210 ? -19.537 7.679 25.146 1.00 94.00 210 LEU A CA 1
ATOM 1585 C C . LEU A 1 210 ? -19.240 7.116 26.544 1.00 94.00 210 LEU A C 1
ATOM 1587 O O . LEU A 1 210 ? -18.101 7.162 27.012 1.00 94.00 210 LEU A O 1
ATOM 1591 N N . LYS A 1 211 ? -20.245 6.547 27.222 1.00 94.94 211 LYS A N 1
ATOM 1592 C CA . LYS A 1 211 ? -20.043 5.822 28.489 1.00 94.94 211 LYS A CA 1
ATOM 1593 C C . LYS A 1 211 ? -19.304 4.501 28.266 1.00 94.94 211 LYS A C 1
ATOM 1595 O O . LYS A 1 211 ? -18.395 4.182 29.032 1.00 94.94 211 LYS A O 1
ATOM 1600 N N . LEU A 1 212 ? -19.642 3.773 27.202 1.00 95.44 212 LEU A N 1
ATOM 1601 C CA . LEU A 1 212 ? -18.997 2.516 26.816 1.00 95.44 212 LEU A CA 1
ATOM 1602 C C . LEU A 1 212 ? -17.491 2.685 26.568 1.00 95.44 212 LEU A C 1
ATOM 1604 O O . LEU A 1 212 ? -16.701 1.897 27.080 1.00 95.44 212 LEU A O 1
ATOM 1608 N N . PHE A 1 213 ? -17.085 3.737 25.850 1.00 93.44 213 PHE A N 1
ATOM 1609 C CA . PHE A 1 213 ? -15.686 4.005 25.481 1.00 93.44 213 PHE A CA 1
ATOM 1610 C C . PHE A 1 213 ? -14.789 4.437 26.658 1.00 93.44 213 PHE A C 1
ATOM 1612 O O . PHE A 1 213 ? -13.578 4.567 26.501 1.00 93.44 213 PHE A O 1
ATOM 1619 N N . LYS A 1 214 ? -15.344 4.560 27.874 1.00 93.25 214 LYS A N 1
ATOM 1620 C CA . LYS A 1 214 ? -14.563 4.648 29.124 1.00 93.25 214 LYS A CA 1
ATOM 1621 C C . LYS A 1 214 ? -14.029 3.287 29.596 1.00 93.25 214 LYS A C 1
ATOM 1623 O O . LYS A 1 214 ? -13.330 3.217 30.607 1.00 93.25 214 LYS A O 1
ATOM 1628 N N . HIS A 1 215 ? -14.359 2.205 28.892 1.00 93.06 215 HIS A N 1
ATOM 1629 C CA . HIS A 1 215 ? -13.891 0.844 29.149 1.00 93.06 215 HIS A CA 1
ATOM 1630 C C . HIS A 1 215 ? -12.936 0.377 28.046 1.00 93.06 215 HIS A C 1
ATOM 1632 O O . HIS A 1 215 ? -12.966 0.880 26.933 1.00 93.06 215 HIS A O 1
ATOM 1638 N N . ARG A 1 216 ? -12.098 -0.623 28.352 1.00 93.88 216 ARG A N 1
ATOM 1639 C CA . ARG A 1 216 ? -11.070 -1.125 27.420 1.00 93.88 216 ARG A CA 1
ATOM 1640 C C . ARG A 1 216 ? -11.460 -2.381 26.645 1.00 93.88 216 ARG A C 1
ATOM 1642 O O . ARG A 1 216 ? -10.923 -2.612 25.584 1.00 93.88 216 ARG A O 1
ATOM 1649 N N . ASN A 1 217 ? -12.350 -3.227 27.157 1.00 94.94 217 ASN A N 1
ATOM 1650 C CA . ASN A 1 217 ? -12.752 -4.460 26.467 1.00 94.94 217 ASN A CA 1
ATOM 1651 C C . ASN A 1 217 ? -14.226 -4.351 26.084 1.00 94.94 217 ASN A C 1
ATOM 1653 O O . ASN A 1 217 ? -15.090 -4.559 26.942 1.00 94.94 217 ASN A O 1
ATOM 1657 N N . ILE A 1 218 ? -14.486 -3.965 24.836 1.00 96.94 218 ILE A N 1
ATOM 1658 C CA . ILE A 1 218 ? -15.801 -3.590 24.317 1.00 96.94 218 ILE A CA 1
ATOM 1659 C C . ILE A 1 218 ? -16.211 -4.564 23.211 1.00 96.94 218 ILE A C 1
ATOM 1661 O O . ILE A 1 218 ? -15.409 -4.891 22.338 1.00 96.94 218 ILE A O 1
ATOM 1665 N N . ALA A 1 219 ? -17.477 -4.982 23.216 1.00 96.50 219 ALA A N 1
ATOM 1666 C CA . ALA A 1 219 ? -18.092 -5.687 22.102 1.00 96.50 219 ALA A CA 1
ATOM 1667 C C . ALA A 1 219 ? -19.387 -4.989 21.676 1.00 96.50 219 ALA A C 1
ATOM 1669 O O . ALA A 1 219 ? -20.273 -4.766 22.497 1.00 96.50 219 ALA A O 1
ATOM 1670 N N . LEU A 1 220 ? -19.513 -4.663 20.394 1.00 97.31 220 LEU A N 1
ATOM 1671 C CA . LEU A 1 220 ? -20.792 -4.303 19.800 1.00 97.31 220 LEU A CA 1
ATOM 1672 C C . LEU A 1 220 ? -21.643 -5.572 19.656 1.00 97.31 220 LEU A C 1
ATOM 1674 O O . LEU A 1 220 ? -21.127 -6.664 19.384 1.00 97.31 220 LEU A O 1
ATOM 1678 N N . THR A 1 221 ? -22.946 -5.433 19.889 1.00 95.75 221 THR A N 1
ATOM 1679 C CA . THR A 1 221 ? -23.877 -6.560 19.821 1.00 95.75 221 THR A CA 1
ATOM 1680 C C . THR A 1 221 ? -24.167 -6.887 18.362 1.00 95.75 221 THR A C 1
ATOM 1682 O O . THR A 1 221 ? -24.518 -6.001 17.583 1.00 95.75 221 THR A O 1
ATOM 1685 N N . GLU A 1 222 ? -24.004 -8.156 17.991 1.00 95.19 222 GLU A N 1
ATOM 1686 C CA . GLU A 1 222 ? -24.053 -8.632 16.605 1.00 95.19 222 GLU A CA 1
ATOM 1687 C C . GLU A 1 222 ? -25.243 -8.069 15.812 1.00 95.19 222 GLU A C 1
ATOM 1689 O O . GLU A 1 222 ? -26.386 -8.087 16.272 1.00 95.19 222 GLU A O 1
ATOM 1694 N N . SER A 1 223 ? -24.962 -7.583 14.598 1.00 92.62 223 SER A N 1
ATOM 1695 C CA . SER A 1 223 ? -25.944 -7.027 13.649 1.00 92.62 223 SER A CA 1
ATOM 1696 C C . SER A 1 223 ? -26.741 -5.799 14.126 1.00 92.62 223 SER A C 1
ATOM 1698 O O . SER A 1 223 ? -27.680 -5.390 13.449 1.00 92.62 223 SER A O 1
ATOM 1700 N N . LYS A 1 224 ? -26.399 -5.187 15.265 1.00 96.62 224 LYS A N 1
ATOM 1701 C CA . LYS A 1 224 ? -27.040 -3.946 15.732 1.00 96.62 224 LYS A CA 1
ATOM 1702 C C . LYS A 1 224 ? -26.553 -2.709 14.977 1.00 96.62 224 LYS A C 1
ATOM 1704 O O . LYS A 1 224 ? -25.412 -2.663 14.514 1.00 96.62 224 LYS A O 1
ATOM 1709 N N . HIS A 1 225 ? -27.421 -1.700 14.910 1.00 96.88 225 HIS A N 1
ATOM 1710 C CA . HIS A 1 225 ? -27.217 -0.447 14.186 1.00 96.88 225 HIS A CA 1
ATOM 1711 C C . HIS A 1 225 ? -27.244 0.739 15.159 1.00 96.88 225 HIS A C 1
ATOM 1713 O O . HIS A 1 225 ? -28.316 1.174 15.569 1.00 96.88 225 HIS A O 1
ATOM 1719 N N . TYR A 1 226 ? -26.077 1.258 15.547 1.00 97.06 226 TYR A N 1
ATOM 1720 C CA . TYR A 1 226 ? -25.955 2.331 16.544 1.00 97.06 226 TYR A CA 1
ATOM 1721 C C . TYR A 1 226 ? -25.770 3.694 15.876 1.00 97.06 226 TYR A C 1
ATOM 1723 O O . TYR A 1 226 ? -24.796 3.883 15.148 1.00 97.06 226 TYR A O 1
ATOM 1731 N N . GLY A 1 227 ? -26.663 4.651 16.132 1.00 93.94 227 GLY A N 1
ATOM 1732 C CA . GLY A 1 227 ? -26.530 6.020 15.620 1.00 93.94 227 GLY A CA 1
ATOM 1733 C C . GLY A 1 227 ? -25.665 6.895 16.529 1.00 93.94 227 GLY A C 1
ATOM 1734 O O . GLY A 1 227 ? -25.905 6.937 17.733 1.00 93.94 227 GLY A O 1
ATOM 1735 N N . VAL A 1 228 ? -24.683 7.618 15.979 1.00 91.50 228 VAL A N 1
ATOM 1736 C CA . VAL A 1 228 ? -23.811 8.538 16.732 1.00 91.50 228 VAL A CA 1
ATOM 1737 C C . VAL A 1 228 ? -23.766 9.947 16.140 1.00 91.50 228 VAL A C 1
ATOM 1739 O O . VAL A 1 228 ? -23.584 10.125 14.939 1.00 91.50 228 VAL A O 1
ATOM 1742 N N . SER A 1 229 ? -23.914 10.955 16.995 1.00 86.75 229 SER A N 1
ATOM 1743 C CA . SER A 1 229 ? -23.859 12.389 16.686 1.00 86.75 229 SER A CA 1
ATOM 1744 C C . SER A 1 229 ? -22.623 13.080 17.277 1.00 86.75 229 SER A C 1
ATOM 1746 O O . SER A 1 229 ? -22.395 14.254 17.005 1.00 86.75 229 SER A O 1
ATOM 1748 N N . GLU A 1 230 ? -21.803 12.366 18.054 1.00 86.06 230 GLU A N 1
ATOM 1749 C CA . GLU A 1 230 ? -20.538 12.850 18.621 1.00 86.06 230 GLU A CA 1
ATOM 1750 C C . GLU A 1 230 ? -19.409 11.838 18.372 1.00 86.06 230 GLU A C 1
ATOM 1752 O O . GLU A 1 230 ? -19.646 10.642 18.182 1.00 86.06 230 GLU A O 1
ATOM 1757 N N . SER A 1 231 ? -18.169 12.325 18.361 1.00 87.25 231 SER A N 1
ATOM 1758 C CA . SER A 1 231 ? -16.965 11.508 18.228 1.00 87.25 231 SER A CA 1
ATOM 1759 C C . SER A 1 231 ? -16.750 10.581 19.428 1.00 87.25 231 SER A C 1
ATOM 1761 O O . SER A 1 231 ? -16.773 11.010 20.578 1.00 87.25 231 SER A O 1
ATOM 1763 N N . LEU A 1 232 ? -16.428 9.318 19.158 1.00 92.31 232 LEU A N 1
ATOM 1764 C CA . LEU A 1 232 ? -16.082 8.315 20.163 1.00 92.31 232 LEU A CA 1
ATOM 1765 C C . LEU A 1 232 ? -14.570 8.329 20.418 1.00 92.31 232 LEU A C 1
ATOM 1767 O O . LEU A 1 232 ? -13.775 8.237 19.480 1.00 92.31 232 LEU A O 1
ATOM 1771 N N . ILE A 1 233 ? -14.165 8.435 21.685 1.00 92.31 233 ILE A N 1
ATOM 1772 C CA . ILE A 1 233 ? -12.757 8.590 22.078 1.00 92.31 233 ILE A CA 1
ATOM 1773 C C . ILE A 1 233 ? -12.323 7.370 22.905 1.00 92.31 233 ILE A C 1
ATOM 1775 O O . ILE A 1 233 ? -12.633 7.310 24.096 1.00 92.31 233 ILE A O 1
ATOM 1779 N N . PRO A 1 234 ? -11.664 6.366 22.298 1.00 95.56 234 PRO A N 1
ATOM 1780 C CA . PRO A 1 234 ? -11.136 5.221 23.035 1.00 95.56 234 PRO A CA 1
ATOM 1781 C C . PRO A 1 234 ? -9.982 5.619 23.959 1.00 95.56 234 PRO A C 1
ATOM 1783 O O . PRO A 1 234 ? -9.240 6.558 23.683 1.00 95.56 234 PRO A O 1
ATOM 1786 N N . LEU A 1 235 ? -9.810 4.857 25.039 1.00 96.00 235 LEU A N 1
ATOM 1787 C CA . LEU A 1 235 ? -8.631 4.918 25.907 1.00 96.00 235 LEU A CA 1
ATOM 1788 C C . LEU A 1 235 ? -7.492 4.058 25.336 1.00 96.00 235 LEU A C 1
ATOM 1790 O O . LEU A 1 235 ? -7.745 3.166 24.521 1.00 96.00 235 LEU A O 1
ATOM 1794 N N . SER A 1 236 ? -6.266 4.227 25.834 1.00 96.94 236 SER A N 1
ATOM 1795 C CA . SER A 1 236 ? -5.198 3.249 25.585 1.00 96.94 236 SER A CA 1
ATOM 1796 C C . SER A 1 236 ? -5.612 1.832 25.999 1.00 96.94 236 SER A C 1
ATOM 1798 O O . SER A 1 236 ? -6.391 1.641 26.946 1.00 96.94 236 SER A O 1
ATOM 1800 N N . ASP A 1 237 ? -5.091 0.851 25.265 1.00 96.31 237 ASP A N 1
ATOM 1801 C CA . ASP A 1 237 ? -5.380 -0.584 25.386 1.00 96.31 237 ASP A CA 1
ATOM 1802 C C . ASP A 1 237 ? -6.849 -0.961 25.112 1.00 96.31 237 ASP A C 1
ATOM 1804 O O . ASP A 1 237 ? -7.315 -2.034 25.508 1.00 96.31 237 ASP A O 1
ATOM 1808 N N . THR A 1 238 ? -7.612 -0.080 24.453 1.00 97.81 238 THR A N 1
ATOM 1809 C CA . THR A 1 238 ? -8.998 -0.381 24.078 1.00 97.81 238 THR A CA 1
ATOM 1810 C C . THR A 1 238 ? -9.051 -1.385 22.931 1.00 97.81 238 THR A C 1
ATOM 1812 O O . THR A 1 238 ? -8.491 -1.159 21.865 1.00 97.81 238 THR A O 1
ATOM 1815 N N . ILE A 1 239 ? -9.807 -2.459 23.119 1.00 97.75 239 ILE A N 1
ATOM 1816 C CA . ILE A 1 239 ? -10.228 -3.422 22.110 1.00 97.75 239 ILE A CA 1
ATOM 1817 C C . ILE A 1 239 ? -11.726 -3.218 21.873 1.00 97.75 239 ILE A C 1
ATOM 1819 O O . ILE A 1 239 ? -12.539 -3.442 22.773 1.00 97.75 239 ILE A O 1
ATOM 1823 N N . LEU A 1 240 ? -12.077 -2.820 20.652 1.00 98.06 240 LEU A N 1
ATOM 1824 C CA . LEU A 1 240 ? -13.443 -2.770 20.148 1.00 98.06 240 LEU A CA 1
ATOM 1825 C C . LEU A 1 240 ? -13.672 -3.929 19.176 1.00 98.06 240 LEU A C 1
ATOM 1827 O O . LEU A 1 240 ? -13.146 -3.935 18.061 1.00 98.06 240 LEU A O 1
ATOM 1831 N N . GLU A 1 241 ? -14.480 -4.891 19.610 1.00 97.50 241 GLU A N 1
ATOM 1832 C CA . GLU A 1 241 ? -14.956 -6.008 18.803 1.00 97.50 241 GLU A CA 1
ATOM 1833 C C . GLU A 1 241 ? -16.331 -5.692 18.219 1.00 97.50 241 GLU A C 1
ATOM 1835 O O . GLU A 1 241 ? -17.287 -5.445 18.945 1.00 97.50 241 GLU A O 1
ATOM 1840 N N . GLY A 1 242 ? -16.439 -5.708 16.901 1.00 94.31 242 GLY A N 1
ATOM 1841 C CA . GLY A 1 242 ? -17.646 -5.308 16.208 1.00 94.31 242 GLY A CA 1
ATOM 1842 C C . GLY A 1 242 ? -18.685 -6.401 16.008 1.00 94.31 242 GLY A C 1
ATOM 1843 O O . GLY A 1 242 ? -19.845 -6.059 15.885 1.00 94.31 242 GLY A O 1
ATOM 1844 N N . ASN A 1 243 ? -18.318 -7.686 15.937 1.00 90.00 243 ASN A N 1
ATOM 1845 C CA . ASN A 1 243 ? -19.255 -8.789 15.650 1.00 90.00 243 ASN A CA 1
ATOM 1846 C C . ASN A 1 243 ? -20.243 -8.516 14.484 1.00 90.00 243 ASN A C 1
ATOM 1848 O O . ASN A 1 243 ? -21.424 -8.839 14.579 1.00 90.00 243 ASN A O 1
ATOM 1852 N N . ASN A 1 244 ? -19.788 -7.906 13.383 1.00 89.62 244 ASN A N 1
ATOM 1853 C CA . ASN A 1 244 ? -20.624 -7.489 12.243 1.00 89.62 244 ASN A CA 1
ATOM 1854 C C . ASN A 1 244 ? -21.696 -6.421 12.566 1.00 89.62 244 ASN A C 1
ATOM 1856 O O . ASN A 1 244 ? -22.697 -6.323 11.857 1.00 89.62 244 ASN A O 1
ATOM 1860 N N . SER A 1 245 ? -21.513 -5.618 13.613 1.00 96.62 245 SER A N 1
ATOM 1861 C CA . SER A 1 245 ? -22.376 -4.473 13.929 1.00 96.62 245 SER A CA 1
ATOM 1862 C C . SER A 1 245 ? -22.046 -3.236 13.088 1.00 96.62 245 SER A C 1
ATOM 1864 O O . SER A 1 245 ? -21.012 -3.153 12.411 1.00 96.62 245 SER A O 1
ATOM 1866 N N . PHE A 1 246 ? -22.929 -2.241 13.169 1.00 97.44 246 PHE A N 1
ATOM 1867 C CA . PHE A 1 246 ? -22.871 -1.014 12.388 1.00 97.44 246 PHE A CA 1
ATOM 1868 C C . PHE A 1 246 ? -22.888 0.221 13.292 1.00 97.44 246 PHE A C 1
ATOM 1870 O O . PHE A 1 246 ? -23.703 0.323 14.209 1.00 97.44 246 PHE A O 1
ATOM 1877 N N . ILE A 1 247 ? -22.009 1.177 12.999 1.00 96.25 247 ILE A N 1
ATOM 1878 C CA . ILE A 1 247 ? -22.026 2.527 13.562 1.00 96.25 247 ILE A CA 1
ATOM 1879 C C . ILE A 1 247 ? -22.463 3.477 12.450 1.00 96.25 247 ILE A C 1
ATOM 1881 O O . ILE A 1 247 ? -21.820 3.567 11.405 1.00 96.25 247 ILE A O 1
ATOM 1885 N N . HIS A 1 248 ? -23.557 4.185 12.672 1.00 93.25 248 HIS A N 1
ATOM 1886 C CA . HIS A 1 248 ? -24.148 5.112 11.723 1.00 93.25 248 HIS A CA 1
ATOM 1887 C C . HIS A 1 248 ? -23.892 6.532 12.174 1.00 93.25 248 HIS A C 1
ATOM 1889 O O . HIS A 1 248 ? -24.118 6.865 13.336 1.00 93.25 248 HIS A O 1
ATOM 1895 N N . VAL A 1 249 ? -23.468 7.393 11.257 1.00 87.69 249 VAL A N 1
ATOM 1896 C CA . VAL A 1 249 ? -23.448 8.820 11.559 1.00 87.69 249 VAL A CA 1
ATOM 1897 C C . VAL A 1 249 ? -24.888 9.337 11.593 1.00 87.69 249 VAL A C 1
ATOM 1899 O O . VAL A 1 249 ? -25.596 9.292 10.587 1.00 87.69 249 VAL A O 1
ATOM 1902 N N . HIS A 1 250 ? -25.317 9.786 12.768 1.00 86.94 250 HIS A N 1
ATOM 1903 C CA . HIS A 1 250 ? -26.672 10.233 13.059 1.00 86.94 250 HIS A CA 1
ATOM 1904 C C . HIS A 1 250 ? -26.935 11.629 12.458 1.00 86.94 250 HIS A C 1
ATOM 1906 O O . HIS A 1 250 ? -26.033 12.464 12.485 1.00 86.94 250 HIS A O 1
ATOM 1912 N N . PRO A 1 251 ? -28.148 11.939 11.957 1.00 78.06 251 PRO A N 1
ATOM 1913 C CA . PRO A 1 251 ? -28.474 13.257 11.396 1.00 78.06 251 PRO A CA 1
ATOM 1914 C C . PRO A 1 251 ? -28.457 14.408 12.412 1.00 78.06 251 PRO A C 1
ATOM 1916 O O . PRO A 1 251 ? -28.159 15.538 12.034 1.00 78.06 251 PRO A O 1
ATOM 1919 N N . ASP A 1 252 ? -28.729 14.132 13.689 1.00 74.94 252 ASP A N 1
ATOM 1920 C CA . ASP A 1 252 ? -28.708 15.121 14.785 1.00 74.94 252 ASP A CA 1
ATOM 1921 C C . ASP A 1 252 ? -27.290 15.530 15.223 1.00 74.94 252 ASP A C 1
ATOM 1923 O O . ASP A 1 252 ? -27.045 15.725 16.412 1.00 74.94 252 ASP A O 1
ATOM 1927 N N . ILE A 1 253 ? -26.320 15.626 14.311 1.00 69.62 253 ILE A N 1
ATOM 1928 C CA . ILE A 1 253 ? -25.007 16.152 14.690 1.00 69.62 253 ILE A CA 1
ATOM 1929 C C . ILE A 1 253 ? -25.208 17.584 15.196 1.00 69.62 253 ILE A C 1
ATOM 1931 O O . ILE A 1 253 ? -25.666 18.454 14.450 1.00 69.62 253 ILE A O 1
ATOM 1935 N N . GLU A 1 254 ? -24.922 17.822 16.478 1.00 55.19 254 GLU A N 1
ATOM 1936 C CA . GLU A 1 254 ? -25.212 19.094 17.138 1.00 55.19 254 GLU A CA 1
ATOM 1937 C C . GLU A 1 254 ? -24.531 20.246 16.403 1.00 55.19 254 GLU A C 1
ATOM 1939 O O . GLU A 1 254 ? -23.304 20.339 16.391 1.00 55.19 254 GLU A O 1
ATOM 1944 N N . ASN A 1 255 ? -25.325 21.148 15.810 1.00 44.09 255 ASN A N 1
ATOM 1945 C CA . ASN A 1 255 ? -24.888 22.399 15.170 1.00 44.09 255 ASN A CA 1
ATOM 1946 C C . ASN A 1 255 ? -24.219 23.381 16.156 1.00 44.09 255 ASN A C 1
ATOM 1948 O O . ASN A 1 255 ? -24.206 24.584 15.889 1.00 44.09 255 ASN A O 1
ATOM 1952 N N . ASP A 1 256 ? -23.704 22.912 17.296 1.00 39.41 256 ASP A N 1
ATOM 1953 C CA . ASP A 1 256 ? -23.138 23.753 18.340 1.00 39.41 256 ASP A CA 1
ATOM 1954 C C . ASP A 1 256 ? -21.751 24.255 17.927 1.00 39.41 256 ASP A C 1
ATOM 1956 O O . ASP A 1 256 ? -20.674 23.741 18.227 1.00 39.41 256 ASP A O 1
ATOM 1960 N N . VAL A 1 257 ? -21.842 25.310 17.133 1.00 43.31 257 VAL A N 1
ATOM 1961 C CA . VAL A 1 257 ? -20.927 26.426 17.011 1.00 43.31 257 VAL A CA 1
ATOM 1962 C C . VAL A 1 257 ? -20.246 26.714 18.368 1.00 43.31 257 VAL A C 1
ATOM 1964 O O . VAL A 1 257 ? -20.844 27.290 19.268 1.00 43.31 257 VAL A O 1
ATOM 1967 N N . LEU A 1 258 ? -18.935 26.439 18.423 1.00 46.62 258 LEU A N 1
ATOM 1968 C CA . LEU A 1 258 ? -17.909 27.269 19.086 1.00 46.62 258 LEU A CA 1
ATOM 1969 C C . LEU A 1 258 ? -17.713 27.212 20.618 1.00 46.62 258 LEU A C 1
ATOM 1971 O O . LEU A 1 258 ? -17.668 28.265 21.251 1.00 46.62 258 LEU A O 1
ATOM 1975 N N . GLU A 1 259 ? -17.340 26.064 21.191 1.00 42.59 259 GLU A N 1
ATOM 1976 C CA . GLU A 1 259 ? -16.433 26.105 22.366 1.00 42.59 259 GLU A CA 1
ATOM 1977 C C . GLU A 1 259 ? -15.167 25.248 22.225 1.00 42.59 259 GLU A C 1
ATOM 1979 O O . GLU A 1 259 ? -14.125 25.624 22.766 1.00 42.59 259 GLU A O 1
ATOM 1984 N N . ASN A 1 260 ? -15.173 24.172 21.423 1.00 43.88 260 ASN A N 1
ATOM 1985 C CA . ASN A 1 260 ? -13.944 23.421 21.141 1.00 43.88 260 ASN A CA 1
ATOM 1986 C C . ASN A 1 260 ? -13.946 22.707 19.764 1.00 43.88 260 ASN A C 1
ATOM 1988 O O . ASN A 1 260 ? -14.281 21.522 19.679 1.00 43.88 260 ASN A O 1
ATOM 1992 N N . PRO A 1 261 ? -13.530 23.385 18.673 1.00 51.09 261 PRO A N 1
ATOM 1993 C CA . PRO A 1 261 ? -13.548 22.839 17.305 1.00 51.09 261 PRO A CA 1
ATOM 1994 C C . PRO A 1 261 ? -12.586 21.653 17.079 1.00 51.09 261 PRO A C 1
ATOM 1996 O O . PRO A 1 261 ? -12.495 21.105 15.978 1.00 51.09 261 PRO A O 1
ATOM 1999 N N . GLU A 1 262 ? -11.820 21.241 18.095 1.00 50.50 262 GLU A N 1
ATOM 2000 C CA . GLU A 1 262 ? -11.021 20.017 18.024 1.00 50.50 262 GLU A CA 1
ATOM 2001 C C . GLU A 1 262 ? -11.858 18.735 18.178 1.00 50.50 262 GLU A C 1
ATOM 2003 O O . GLU A 1 262 ? -11.463 17.702 17.628 1.00 50.50 262 GLU A O 1
ATOM 2008 N N . TYR A 1 263 ? -13.010 18.779 18.862 1.00 45.19 263 TYR A N 1
ATOM 2009 C CA . TYR A 1 263 ? -13.706 17.567 19.321 1.00 45.19 263 TYR A CA 1
ATOM 2010 C C . TYR A 1 263 ? -15.067 17.299 18.667 1.00 45.19 263 TYR A C 1
ATOM 2012 O O . TYR A 1 263 ? -15.506 16.154 18.724 1.00 45.19 263 TYR A O 1
ATOM 2020 N N . SER A 1 264 ? -15.672 18.250 17.949 1.00 52.47 264 SER A N 1
ATOM 2021 C CA . SER A 1 264 ? -16.985 18.022 17.324 1.00 52.47 264 SER A CA 1
ATOM 2022 C C . SER A 1 264 ? -16.914 17.062 16.122 1.00 52.47 264 SER A C 1
ATOM 2024 O O . SER A 1 264 ? -15.945 17.062 15.350 1.00 52.47 264 SER A O 1
ATOM 2026 N N . LEU A 1 265 ? -17.952 16.232 15.963 1.00 61.53 265 LEU A N 1
ATOM 2027 C CA . LEU A 1 265 ? -18.170 15.410 14.767 1.00 61.53 265 LEU A CA 1
ATOM 2028 C C . LEU A 1 265 ? -18.534 16.297 13.561 1.00 61.53 265 LEU A C 1
ATOM 2030 O O . LEU A 1 265 ? -18.185 15.975 12.426 1.00 61.53 265 LEU A O 1
ATOM 2034 N N . ASN A 1 266 ? -19.172 17.444 13.819 1.00 58.16 266 ASN A N 1
ATOM 2035 C CA . ASN A 1 266 ? -19.683 18.371 12.809 1.00 58.16 266 ASN A CA 1
ATOM 2036 C C . ASN A 1 266 ? -18.595 19.105 12.019 1.00 58.16 266 ASN A C 1
ATOM 2038 O O . ASN A 1 266 ? -18.754 19.323 10.821 1.00 58.16 266 ASN A O 1
ATOM 2042 N N . ASP A 1 267 ? -17.466 19.433 12.648 1.00 54.38 267 ASP A N 1
ATOM 2043 C CA . ASP A 1 267 ? -16.407 20.202 11.986 1.00 54.38 267 ASP A CA 1
ATOM 2044 C C . ASP A 1 267 ? -15.500 19.344 11.083 1.00 54.38 267 ASP A C 1
ATOM 2046 O O . ASP A 1 267 ? -14.775 19.886 10.240 1.00 54.38 267 ASP A O 1
ATOM 2050 N N . LYS A 1 268 ? -15.467 18.014 11.286 1.00 61.66 268 LYS A N 1
ATOM 2051 C CA . LYS A 1 268 ? -14.446 17.128 10.683 1.00 61.66 268 LYS A CA 1
ATOM 2052 C C . LYS A 1 268 ? -14.929 15.738 10.241 1.00 61.66 268 LYS A C 1
ATOM 2054 O O . LYS A 1 268 ? -14.187 15.061 9.539 1.00 61.66 268 LYS A O 1
ATOM 2059 N N . GLY A 1 269 ? -16.132 15.295 10.615 1.00 71.94 269 GLY A N 1
ATOM 2060 C CA . GLY A 1 269 ? -16.658 13.961 10.275 1.00 71.94 269 GLY A CA 1
ATOM 2061 C C . GLY A 1 269 ? -15.980 12.780 10.985 1.00 71.94 269 GLY A C 1
ATOM 2062 O O . GLY A 1 269 ? -16.103 11.647 10.522 1.00 71.94 269 GLY A O 1
ATOM 2063 N N . GLU A 1 270 ? -15.260 13.044 12.080 1.00 83.31 270 GLU A N 1
ATOM 2064 C CA . GLU A 1 270 ? -14.417 12.084 12.811 1.00 83.31 270 GLU A CA 1
ATOM 2065 C C . GLU A 1 270 ? -15.220 11.231 13.805 1.00 83.31 270 GLU A C 1
ATOM 2067 O O . GLU A 1 270 ? -15.405 11.621 14.958 1.00 83.31 270 GLU A O 1
ATOM 2072 N N . VAL A 1 271 ? -15.686 10.056 13.379 1.00 90.12 271 VAL A N 1
ATOM 2073 C CA . VAL A 1 271 ? -16.499 9.136 14.197 1.00 90.12 271 VAL A CA 1
ATOM 2074 C C . VAL A 1 271 ? -15.700 8.536 15.353 1.00 90.12 271 VAL A C 1
ATOM 2076 O O . VAL A 1 271 ? -16.212 8.474 16.466 1.00 90.12 271 VAL A O 1
ATOM 2079 N N . ILE A 1 272 ? -14.450 8.118 15.122 1.00 94.12 272 ILE A N 1
ATOM 2080 C CA . ILE A 1 272 ? -13.568 7.577 16.172 1.00 94.12 272 ILE A CA 1
ATOM 2081 C C . ILE A 1 272 ? -12.261 8.374 16.219 1.00 94.12 272 ILE A C 1
ATOM 2083 O O . ILE A 1 272 ? -11.574 8.511 15.206 1.00 94.12 272 ILE A O 1
ATOM 2087 N N . LYS A 1 273 ? -11.892 8.867 17.406 1.00 91.88 273 LYS A N 1
ATOM 2088 C CA . LYS A 1 273 ? -10.697 9.695 17.640 1.00 91.88 273 LYS A CA 1
ATOM 2089 C C . LYS A 1 273 ? -9.719 9.007 18.585 1.00 91.88 273 LYS A C 1
ATOM 2091 O O . LYS A 1 273 ? -9.853 9.101 19.800 1.00 91.88 273 LYS A O 1
ATOM 2096 N N . CYS A 1 274 ? -8.702 8.365 18.026 1.00 94.69 274 CYS A N 1
ATOM 2097 C CA . CYS A 1 274 ? -7.571 7.834 18.780 1.00 94.69 274 CYS A CA 1
ATOM 2098 C C . CYS A 1 274 ? -6.523 8.947 18.925 1.00 94.69 274 CYS A C 1
ATOM 2100 O O . CYS A 1 274 ? -5.756 9.194 17.993 1.00 94.69 274 CYS A O 1
ATOM 2102 N N . ARG A 1 275 ? -6.528 9.662 20.056 1.00 91.12 275 ARG A N 1
ATOM 2103 C CA . ARG A 1 275 ? -5.624 10.792 20.310 1.00 91.12 275 ARG A CA 1
ATOM 2104 C C . ARG A 1 275 ? -4.829 10.582 21.591 1.00 91.12 275 ARG A C 1
ATOM 2106 O O . ARG A 1 275 ? -5.455 10.383 22.625 1.00 91.12 275 ARG A O 1
ATOM 2113 N N . ASP A 1 276 ? -3.504 10.706 21.522 1.00 95.31 276 ASP A N 1
ATOM 2114 C CA . ASP A 1 276 ? -2.613 10.537 22.680 1.00 95.31 276 ASP A CA 1
ATOM 2115 C C . ASP A 1 276 ? -2.832 9.164 23.363 1.00 95.31 276 ASP A C 1
ATOM 2117 O O . ASP A 1 276 ? -2.966 9.061 24.585 1.00 95.31 276 ASP A O 1
ATOM 2121 N N . VAL A 1 277 ? -2.947 8.103 22.550 1.00 94.81 277 VAL A N 1
ATOM 2122 C CA . VAL A 1 277 ? -3.274 6.733 22.990 1.00 94.81 277 VAL A CA 1
ATOM 2123 C C . VAL A 1 277 ? -2.323 5.692 22.420 1.00 94.81 277 VAL A C 1
ATOM 2125 O O . VAL A 1 277 ? -1.739 5.873 21.359 1.00 94.81 277 VAL A O 1
ATOM 2128 N N . GLU A 1 278 ? -2.246 4.544 23.080 1.00 96.94 278 GLU A N 1
ATOM 2129 C CA . GLU A 1 278 ? -1.468 3.393 22.624 1.00 96.94 278 GLU A CA 1
ATOM 2130 C C . GLU A 1 278 ? -2.298 2.103 22.623 1.00 96.94 278 GLU A C 1
ATOM 2132 O O . GLU A 1 278 ? -3.284 1.980 23.353 1.00 96.94 278 GLU A O 1
ATOM 2137 N N . ASN A 1 279 ? -1.905 1.130 21.799 1.00 96.50 279 ASN A N 1
ATOM 2138 C CA . ASN A 1 279 ? -2.456 -0.233 21.781 1.00 96.50 279 ASN A CA 1
ATOM 2139 C C . ASN A 1 279 ? -3.975 -0.330 21.519 1.00 96.50 279 ASN A C 1
ATOM 2141 O O . ASN A 1 279 ? -4.631 -1.276 21.964 1.00 96.50 279 ASN A O 1
ATOM 2145 N N . VAL A 1 280 ? -4.566 0.622 20.790 1.00 98.62 280 VAL A N 1
ATOM 2146 C CA . VAL A 1 280 ? -5.993 0.562 20.430 1.00 98.62 280 VAL A CA 1
ATOM 2147 C C . VAL A 1 280 ? -6.211 -0.421 19.279 1.00 98.62 280 VAL A C 1
ATOM 2149 O O . VAL A 1 280 ? -5.587 -0.308 18.228 1.00 98.62 280 VAL A O 1
ATOM 2152 N N . THR A 1 281 ? -7.136 -1.367 19.450 1.00 98.69 281 THR A N 1
ATOM 2153 C CA . THR A 1 281 ? -7.571 -2.318 18.420 1.00 98.69 281 THR A CA 1
ATOM 2154 C C . THR A 1 281 ? -9.038 -2.097 18.061 1.00 98.69 281 THR A C 1
ATOM 2156 O O . THR A 1 281 ? -9.917 -2.233 18.908 1.00 98.69 281 THR A O 1
ATOM 2159 N N . LEU A 1 282 ? -9.317 -1.825 16.788 1.00 98.69 282 LEU A N 1
ATOM 2160 C CA . LEU A 1 282 ? -10.661 -1.679 16.226 1.00 98.69 282 LEU A CA 1
ATOM 2161 C C . LEU A 1 282 ? -10.888 -2.786 15.193 1.00 98.69 282 LEU A C 1
ATOM 2163 O O . LEU A 1 282 ? -10.136 -2.855 14.218 1.00 98.69 282 LEU A O 1
ATOM 2167 N N . ARG A 1 283 ? -11.893 -3.656 15.371 1.00 98.31 283 ARG A N 1
ATOM 2168 C CA . ARG A 1 283 ? -12.114 -4.742 14.404 1.00 98.31 283 ARG A CA 1
ATOM 2169 C C . ARG A 1 283 ? -13.547 -5.225 14.232 1.00 98.31 283 ARG A C 1
ATOM 2171 O O . ARG A 1 283 ? -14.330 -5.184 15.171 1.00 98.31 283 ARG A O 1
ATOM 2178 N N . ASN A 1 284 ? -13.849 -5.753 13.044 1.00 97.56 284 ASN A N 1
ATOM 2179 C CA . ASN A 1 284 ? -15.080 -6.486 12.707 1.00 97.56 284 ASN A CA 1
ATOM 2180 C C . ASN A 1 284 ? -16.399 -5.682 12.770 1.00 97.56 284 ASN A C 1
ATOM 2182 O O . ASN A 1 284 ? -17.431 -6.229 13.158 1.00 97.56 284 ASN A O 1
ATOM 2186 N N . PHE A 1 285 ? -16.400 -4.403 12.384 1.00 98.06 285 PHE A N 1
ATOM 2187 C CA . PHE A 1 285 ? -17.620 -3.582 12.269 1.00 98.06 285 PHE A CA 1
ATOM 2188 C C . PHE A 1 285 ? -17.623 -2.722 11.001 1.00 98.06 285 PHE A C 1
ATOM 2190 O O . PHE A 1 285 ? -16.613 -2.584 10.306 1.00 98.06 285 PHE A O 1
ATOM 2197 N N . THR A 1 286 ? -18.775 -2.114 10.720 1.00 98.06 286 THR A N 1
ATOM 2198 C CA . THR A 1 286 ? -18.951 -1.160 9.621 1.00 98.06 286 THR A CA 1
ATOM 2199 C C . THR A 1 286 ? -19.293 0.231 10.155 1.00 98.06 286 THR A C 1
ATOM 2201 O O . THR A 1 286 ? -20.141 0.352 11.034 1.00 98.06 286 THR A O 1
ATOM 2204 N N . ILE A 1 287 ? -18.684 1.284 9.603 1.00 95.94 287 ILE A N 1
ATOM 2205 C CA . ILE A 1 287 ? -19.112 2.678 9.793 1.00 95.94 287 ILE A CA 1
ATOM 2206 C C . ILE A 1 287 ? -19.827 3.153 8.525 1.00 95.94 287 ILE A C 1
ATOM 2208 O O . ILE A 1 287 ? -19.272 3.023 7.430 1.00 95.94 287 ILE A O 1
ATOM 2212 N N . LYS A 1 288 ? -21.032 3.716 8.670 1.00 91.62 288 LYS A N 1
ATOM 2213 C CA . LYS A 1 288 ? -21.881 4.173 7.560 1.00 91.62 288 LYS A CA 1
ATOM 2214 C C . LYS A 1 288 ? -22.292 5.637 7.654 1.00 91.62 288 LYS A C 1
ATOM 2216 O O . LYS A 1 288 ? -22.572 6.148 8.739 1.00 91.62 288 LYS A O 1
ATOM 2221 N N . LYS A 1 289 ? -22.409 6.283 6.489 1.00 82.62 289 LYS A N 1
ATOM 2222 C CA . LYS A 1 289 ? -23.124 7.557 6.318 1.00 82.62 289 LYS A CA 1
ATOM 2223 C C . LYS A 1 289 ? -24.511 7.283 5.740 1.00 82.62 289 LYS A C 1
ATOM 2225 O O . LYS A 1 289 ? -24.612 6.945 4.566 1.00 82.62 289 LYS A O 1
ATOM 2230 N N . ASP A 1 290 ? -25.566 7.561 6.502 1.00 73.94 290 ASP A N 1
ATOM 2231 C CA . ASP A 1 290 ? -26.941 7.438 6.009 1.00 73.94 290 ASP A CA 1
ATOM 2232 C C . ASP A 1 290 ? -27.558 8.817 5.740 1.00 73.94 290 ASP A C 1
ATOM 2234 O O . ASP A 1 290 ? -28.037 9.507 6.633 1.00 73.94 290 ASP A O 1
ATOM 2238 N N . GLY A 1 291 ? -27.530 9.243 4.473 1.00 59.78 291 GLY A N 1
ATOM 2239 C CA . GLY A 1 291 ? -28.362 10.348 3.970 1.00 59.78 291 GLY A CA 1
ATOM 2240 C C . GLY A 1 291 ? -27.924 11.787 4.287 1.00 59.78 291 GLY A C 1
ATOM 2241 O O . GLY A 1 291 ? -28.443 12.706 3.661 1.00 59.78 291 GLY A O 1
ATOM 2242 N N . VAL A 1 292 ? -26.953 12.022 5.176 1.00 57.16 292 VAL A N 1
ATOM 2243 C CA . VAL A 1 292 ? -26.528 13.394 5.535 1.00 57.16 292 VAL A CA 1
ATOM 2244 C C . VAL A 1 292 ? -25.419 13.896 4.609 1.00 57.16 292 VAL A C 1
ATOM 2246 O O . VAL A 1 292 ? -24.307 13.363 4.605 1.00 57.16 292 VAL A O 1
ATOM 2249 N N . ASP A 1 293 ? -25.689 14.908 3.786 1.00 56.41 293 ASP A N 1
ATOM 2250 C CA . ASP A 1 293 ? -24.649 15.595 3.014 1.00 56.41 293 ASP A CA 1
ATOM 2251 C C . ASP A 1 293 ? -23.850 16.536 3.918 1.00 56.41 293 ASP A C 1
ATOM 2253 O O . ASP A 1 293 ? -24.264 17.655 4.210 1.00 56.41 293 ASP A O 1
ATOM 2257 N N . TYR A 1 294 ? -22.677 16.082 4.354 1.00 59.94 294 TYR A N 1
ATOM 2258 C CA . TYR A 1 294 ? -21.755 16.914 5.119 1.00 59.94 294 TYR A CA 1
ATOM 2259 C C . TYR A 1 294 ? -21.105 17.971 4.223 1.00 59.94 294 TYR A C 1
ATOM 2261 O O . TYR A 1 294 ? -20.550 17.669 3.155 1.00 59.94 294 TYR A O 1
ATOM 2269 N N . ALA A 1 295 ? -21.117 19.216 4.691 1.00 51.31 295 ALA A N 1
ATOM 2270 C CA . ALA A 1 295 ? -20.229 20.252 4.196 1.00 51.31 295 ALA A CA 1
ATOM 2271 C C . ALA A 1 295 ? -18.869 20.082 4.886 1.00 51.31 295 ALA A C 1
ATOM 2273 O O . ALA A 1 295 ? -18.610 20.686 5.919 1.00 51.31 295 ALA A O 1
ATOM 2274 N N . PHE A 1 296 ? -18.000 19.228 4.340 1.00 59.16 296 PHE A N 1
ATOM 2275 C CA . PHE A 1 296 ? -16.619 19.172 4.818 1.00 59.16 296 PHE A CA 1
ATOM 2276 C C . PHE A 1 296 ? -15.915 20.466 4.416 1.00 59.16 296 PHE A C 1
ATOM 2278 O O . PHE A 1 296 ? -15.638 20.689 3.231 1.00 59.16 296 PHE A O 1
ATOM 2285 N N . ASP A 1 297 ? -15.630 21.321 5.397 1.00 52.72 297 ASP A N 1
ATOM 2286 C CA . ASP A 1 297 ? -14.712 22.437 5.209 1.00 52.72 297 ASP A CA 1
ATOM 2287 C C . ASP A 1 297 ? -13.385 21.888 4.677 1.00 52.72 297 ASP A C 1
ATOM 2289 O O . ASP A 1 297 ? -12.912 20.853 5.140 1.00 52.72 297 ASP A O 1
ATOM 2293 N N . ARG A 1 298 ? -12.810 22.554 3.667 1.00 50.78 298 ARG A N 1
ATOM 2294 C CA . ARG A 1 298 ? -11.653 22.115 2.857 1.00 50.78 298 ARG A CA 1
ATOM 2295 C C . ARG A 1 298 ? -10.401 21.787 3.692 1.00 50.78 298 ARG A C 1
ATOM 2297 O O . ARG A 1 298 ? -9.426 22.539 3.674 1.00 50.78 298 ARG A O 1
ATOM 2304 N N . LYS A 1 299 ? -10.392 20.667 4.407 1.00 56.06 299 LYS A N 1
ATOM 2305 C CA . LYS A 1 299 ? -9.298 20.250 5.283 1.00 56.06 299 LYS A CA 1
ATOM 2306 C C . LYS A 1 299 ? -8.848 18.857 4.876 1.00 56.06 299 LYS A C 1
ATOM 2308 O O . LYS A 1 299 ? -9.562 17.879 5.032 1.00 56.06 299 LYS A O 1
ATOM 2313 N N . TRP A 1 300 ? -7.615 18.775 4.388 1.00 57.56 300 TRP A N 1
ATOM 2314 C CA . TRP A 1 300 ? -6.940 17.539 3.969 1.00 57.56 300 TRP A CA 1
ATOM 2315 C C . TRP A 1 300 ? -6.671 16.543 5.119 1.00 57.56 300 TRP A C 1
ATOM 2317 O O . TRP A 1 300 ? -6.103 15.477 4.884 1.00 57.56 300 TRP A O 1
ATOM 2327 N N . GLU A 1 301 ? -7.068 16.891 6.346 1.00 63.25 301 GLU A N 1
ATOM 2328 C CA . GLU A 1 301 ? -6.786 16.169 7.593 1.00 63.25 301 GLU A CA 1
ATOM 2329 C C . GLU A 1 301 ? -8.034 15.527 8.229 1.00 63.25 301 GLU A C 1
ATOM 2331 O O . GLU A 1 301 ? -7.928 14.947 9.303 1.00 63.25 301 GLU A O 1
ATOM 2336 N N . ALA A 1 302 ? -9.213 15.634 7.607 1.00 73.00 302 ALA A N 1
ATOM 2337 C CA . ALA A 1 302 ? -10.434 15.009 8.119 1.00 73.00 302 ALA A CA 1
ATOM 2338 C C . ALA A 1 302 ? -10.465 13.501 7.807 1.00 73.00 302 ALA A C 1
ATOM 2340 O O . ALA A 1 302 ? -10.337 13.101 6.643 1.00 73.00 302 ALA A O 1
ATOM 2341 N N . GLY A 1 303 ? -10.641 12.677 8.845 1.00 85.44 303 GLY A N 1
ATOM 2342 C CA . GLY A 1 303 ? -10.745 11.218 8.771 1.00 85.44 303 GLY A CA 1
ATOM 2343 C C . GLY A 1 303 ? -12.022 10.703 9.433 1.00 85.44 303 GLY A C 1
ATOM 2344 O O . GLY A 1 303 ? -12.471 11.293 10.399 1.00 85.44 303 GLY A O 1
ATOM 2345 N N . VAL A 1 304 ? -12.609 9.596 8.973 1.00 90.88 304 VAL A N 1
ATOM 2346 C CA . VAL A 1 304 ? -13.703 8.929 9.713 1.00 90.88 304 VAL A CA 1
ATOM 2347 C C . VAL A 1 304 ? -13.167 8.310 11.007 1.00 90.88 304 VAL A C 1
ATOM 2349 O O . VAL A 1 304 ? -13.792 8.414 12.062 1.00 90.88 304 VAL A O 1
ATOM 2352 N N . ILE A 1 305 ? -11.981 7.706 10.930 1.00 95.19 305 ILE A N 1
ATOM 2353 C CA . ILE A 1 305 ? -11.174 7.303 12.081 1.00 95.19 305 ILE A CA 1
ATOM 2354 C C . ILE A 1 305 ? -9.865 8.094 12.030 1.00 95.19 305 ILE A C 1
ATOM 2356 O O . ILE A 1 305 ? -9.144 8.039 11.031 1.00 95.19 305 ILE A O 1
ATOM 2360 N N . THR A 1 306 ? -9.537 8.801 13.106 1.00 93.88 306 THR A N 1
ATOM 2361 C CA . THR A 1 306 ? -8.295 9.578 13.201 1.00 93.88 306 THR A CA 1
ATOM 2362 C C . THR A 1 306 ? -7.375 8.986 14.261 1.00 93.88 306 THR A C 1
ATOM 2364 O O . THR A 1 306 ? -7.798 8.756 15.392 1.00 93.88 306 THR A O 1
ATOM 2367 N N . PHE A 1 307 ? -6.108 8.797 13.897 1.00 96.62 307 PHE A N 1
ATOM 2368 C CA . PHE A 1 307 ? -4.993 8.501 14.793 1.00 96.62 307 PHE A CA 1
ATOM 2369 C C . PHE A 1 307 ? -4.089 9.731 14.866 1.00 96.62 307 PHE A C 1
ATOM 2371 O O . PHE A 1 307 ? -3.503 10.128 13.859 1.00 96.62 307 PHE A O 1
ATOM 2378 N N . ARG A 1 308 ? -4.007 10.362 16.036 1.00 93.88 308 ARG A N 1
ATOM 2379 C CA . ARG A 1 308 ? -3.162 11.530 16.295 1.00 93.88 308 ARG A CA 1
ATOM 2380 C C . ARG A 1 308 ? -2.304 11.252 17.515 1.00 93.88 308 ARG A C 1
ATOM 2382 O O . ARG A 1 308 ? -2.859 11.030 18.583 1.00 93.88 308 ARG A O 1
ATOM 2389 N N . ASP A 1 309 ? -0.987 11.315 17.346 1.00 95.19 309 ASP A N 1
ATOM 2390 C CA . ASP A 1 309 ? -0.039 11.011 18.423 1.00 95.19 309 ASP A CA 1
ATOM 2391 C C . ASP A 1 309 ? -0.382 9.654 19.078 1.00 95.19 309 ASP A C 1
ATOM 2393 O O . ASP A 1 309 ? -0.494 9.534 20.295 1.00 95.19 309 ASP A O 1
ATOM 2397 N N . ALA A 1 310 ? -0.683 8.661 18.230 1.00 95.94 310 ALA A N 1
ATOM 2398 C CA . ALA A 1 310 ? -1.184 7.358 18.638 1.00 95.94 310 ALA A CA 1
ATOM 2399 C C . ALA A 1 310 ? -0.263 6.223 18.188 1.00 95.94 310 ALA A C 1
ATOM 2401 O O . ALA A 1 310 ? 0.107 6.152 17.013 1.00 95.94 310 ALA A O 1
ATOM 2402 N N . ASP A 1 311 ? 0.024 5.300 19.105 1.00 95.31 311 ASP A N 1
ATOM 2403 C CA . ASP A 1 311 ? 1.079 4.306 18.928 1.00 95.31 311 ASP A CA 1
ATOM 2404 C C . ASP A 1 311 ? 0.562 2.862 18.964 1.00 95.31 311 ASP A C 1
ATOM 2406 O O . ASP A 1 311 ? -0.364 2.522 19.702 1.00 95.31 311 ASP A O 1
ATOM 2410 N N . HIS A 1 312 ? 1.163 1.982 18.157 1.00 97.12 312 HIS A N 1
ATOM 2411 C CA . HIS A 1 312 ? 0.894 0.532 18.157 1.00 97.12 312 HIS A CA 1
ATOM 2412 C C . HIS A 1 312 ? -0.592 0.153 17.996 1.00 97.12 312 HIS A C 1
ATOM 2414 O O . HIS A 1 312 ? -1.067 -0.851 18.531 1.00 97.12 312 HIS A O 1
ATOM 2420 N N . CYS A 1 313 ? -1.347 0.958 17.250 1.00 98.56 313 CYS A N 1
ATOM 2421 C CA . CYS A 1 313 ? -2.773 0.738 17.039 1.00 98.56 313 CYS A CA 1
ATOM 2422 C C . CYS A 1 313 ? -3.052 -0.182 15.838 1.00 98.56 313 CYS A C 1
ATOM 2424 O O . CYS A 1 313 ? -2.310 -0.199 14.855 1.00 98.56 313 CYS A O 1
ATOM 2426 N N . LEU A 1 314 ? -4.164 -0.916 15.886 1.00 98.75 314 LEU A N 1
ATOM 2427 C CA . LEU A 1 314 ? -4.607 -1.841 14.845 1.00 98.75 314 LEU A CA 1
ATOM 2428 C C . LEU A 1 314 ? -6.054 -1.552 14.431 1.00 98.75 314 LEU A C 1
ATOM 2430 O O . LEU A 1 314 ? -6.959 -1.550 15.259 1.00 98.75 314 LEU A O 1
ATOM 2434 N N . VAL A 1 315 ? -6.287 -1.414 13.130 1.00 98.88 315 VAL A N 1
ATOM 2435 C CA . VAL A 1 315 ? -7.617 -1.464 12.516 1.00 98.88 315 VAL A CA 1
ATOM 2436 C C . VAL A 1 315 ? -7.676 -2.698 11.629 1.00 98.88 315 VAL A C 1
ATOM 2438 O O . VAL A 1 315 ? -6.905 -2.802 10.675 1.00 98.88 315 VAL A O 1
ATOM 2441 N N . ASN A 1 316 ? -8.556 -3.646 11.944 1.00 98.62 316 ASN A N 1
ATOM 2442 C CA . ASN A 1 316 ? -8.625 -4.923 11.242 1.00 98.62 316 ASN A CA 1
ATOM 2443 C C . ASN A 1 316 ? -10.049 -5.284 10.822 1.00 98.62 316 ASN A C 1
ATOM 2445 O O . ASN A 1 316 ? -10.949 -5.299 11.653 1.00 98.62 316 ASN A O 1
ATOM 2449 N N . ASN A 1 317 ? -10.258 -5.621 9.549 1.00 98.12 317 ASN A N 1
ATOM 2450 C CA . ASN A 1 317 ? -11.576 -6.031 9.048 1.00 98.12 317 ASN A CA 1
ATOM 2451 C C . ASN A 1 317 ? -12.692 -5.019 9.392 1.00 98.12 317 ASN A C 1
ATOM 2453 O O . ASN A 1 317 ? -13.772 -5.375 9.866 1.00 98.12 317 ASN A O 1
ATOM 2457 N N . VAL A 1 318 ? -12.400 -3.731 9.199 1.00 98.62 318 VAL A N 1
ATOM 2458 C CA . VAL A 1 318 ? -13.369 -2.637 9.338 1.00 98.62 318 VAL A CA 1
ATOM 2459 C C . VAL A 1 318 ? -13.786 -2.164 7.951 1.00 98.62 318 VAL A C 1
ATOM 2461 O O . VAL A 1 318 ? -12.953 -2.028 7.050 1.00 98.62 318 VAL A O 1
ATOM 2464 N N . THR A 1 319 ? -15.080 -1.903 7.776 1.00 98.31 319 THR A N 1
ATOM 2465 C CA . THR A 1 319 ? -15.610 -1.296 6.550 1.00 98.31 319 THR A CA 1
ATOM 2466 C C . THR A 1 319 ? -16.016 0.152 6.807 1.00 98.31 319 THR A C 1
ATOM 2468 O O . THR A 1 319 ? -16.793 0.417 7.718 1.00 98.31 319 THR A O 1
ATOM 2471 N N . VAL A 1 320 ? -15.525 1.091 5.999 1.00 96.06 320 VAL A N 1
ATOM 2472 C CA . VAL A 1 320 ? -15.996 2.485 5.977 1.00 96.06 320 VAL A CA 1
ATOM 2473 C C . VAL A 1 320 ? -16.762 2.710 4.679 1.00 96.06 320 VAL A C 1
ATOM 2475 O O . VAL A 1 320 ? -16.178 2.731 3.592 1.00 96.06 320 VAL A O 1
ATOM 2478 N N . ASP A 1 321 ? -18.080 2.850 4.801 1.00 92.38 321 ASP A N 1
ATOM 2479 C CA . ASP A 1 321 ? -19.020 2.875 3.682 1.00 92.38 321 ASP A CA 1
ATOM 2480 C C . ASP A 1 321 ? -19.839 4.169 3.689 1.00 92.38 321 ASP A C 1
ATOM 2482 O O . ASP A 1 321 ? -20.855 4.291 4.370 1.00 92.38 321 ASP A O 1
ATOM 2486 N N . TYR A 1 322 ? -19.335 5.182 2.984 1.00 85.69 322 TYR A N 1
ATOM 2487 C CA . TYR A 1 322 ? -19.914 6.532 3.002 1.00 85.69 322 TYR A CA 1
ATOM 2488 C C . TYR A 1 322 ? -20.765 6.866 1.770 1.00 85.69 322 TYR A C 1
ATOM 2490 O O . TYR A 1 322 ? -21.469 7.876 1.785 1.00 85.69 322 TYR A O 1
ATOM 2498 N N . ASP A 1 323 ? -20.681 6.035 0.726 1.00 79.31 323 ASP A N 1
ATOM 2499 C CA . ASP A 1 323 ? -21.455 6.131 -0.518 1.00 79.31 323 ASP A CA 1
ATOM 2500 C C . ASP A 1 323 ? -21.555 7.558 -1.101 1.00 79.31 323 ASP A C 1
ATOM 2502 O O . ASP A 1 323 ? -22.619 8.044 -1.487 1.00 79.31 323 ASP A O 1
ATOM 2506 N N . PHE A 1 324 ? -20.439 8.296 -1.135 1.00 77.38 324 PHE A N 1
ATOM 2507 C CA . PHE A 1 324 ? -20.429 9.589 -1.813 1.00 77.38 324 PHE A CA 1
ATOM 2508 C C . PHE A 1 324 ? -20.656 9.417 -3.315 1.00 77.38 324 PHE A C 1
ATOM 2510 O O . PHE A 1 324 ? -20.031 8.574 -3.961 1.00 77.38 324 PHE A O 1
ATOM 2517 N N . ALA A 1 325 ? -21.475 10.299 -3.895 1.00 70.50 325 ALA A N 1
ATOM 2518 C CA . ALA A 1 325 ? -21.626 10.379 -5.341 1.00 70.50 325 ALA A CA 1
ATOM 2519 C C . ALA A 1 325 ? -20.254 10.577 -6.014 1.00 70.50 325 ALA A C 1
ATOM 2521 O O . ALA A 1 325 ? -19.559 11.573 -5.781 1.00 70.50 325 ALA A O 1
ATOM 2522 N N . PHE A 1 326 ? -19.878 9.617 -6.859 1.00 63.72 326 PHE A N 1
ATOM 2523 C CA . PHE A 1 326 ? -18.644 9.652 -7.635 1.00 63.72 326 PHE A CA 1
ATOM 2524 C C . PHE A 1 326 ? -18.671 10.862 -8.582 1.00 63.72 326 PHE A C 1
ATOM 2526 O O . PHE A 1 326 ? -19.653 11.051 -9.298 1.00 63.72 326 PHE A O 1
ATOM 2533 N N . GLY A 1 327 ? -17.630 11.704 -8.576 1.00 55.81 327 GLY A N 1
ATOM 2534 C CA . GLY A 1 327 ? -17.586 12.905 -9.429 1.00 55.81 327 GLY A CA 1
ATOM 2535 C C . GLY A 1 327 ? -17.488 14.258 -8.722 1.00 55.81 327 GLY A C 1
ATOM 2536 O O . GLY A 1 327 ? -17.342 15.273 -9.400 1.00 55.81 327 GLY A O 1
ATOM 2537 N N . GLN A 1 328 ? -17.581 14.311 -7.388 1.00 60.31 328 GLN A N 1
ATOM 2538 C CA . GLN A 1 328 ? -17.509 15.558 -6.611 1.00 60.31 328 GLN A CA 1
ATOM 2539 C C . GLN A 1 328 ? -16.340 15.512 -5.611 1.00 60.31 328 GLN A C 1
ATOM 2541 O O . GLN A 1 328 ? -16.187 14.505 -4.915 1.00 60.31 328 GLN A O 1
ATOM 2546 N N . PRO A 1 329 ? -15.517 16.572 -5.481 1.00 61.38 329 PRO A N 1
ATOM 2547 C CA . PRO A 1 329 ? -14.441 16.592 -4.498 1.00 61.38 329 PRO A CA 1
ATOM 2548 C C . PRO A 1 329 ? -15.030 16.644 -3.081 1.00 61.38 329 PRO A C 1
ATOM 2550 O O . PRO A 1 329 ? -15.653 17.629 -2.684 1.00 61.38 329 PRO A O 1
ATOM 2553 N N . LYS A 1 330 ? -14.827 15.572 -2.310 1.00 68.62 330 LYS A N 1
ATOM 2554 C CA . LYS A 1 330 ? -15.114 15.513 -0.871 1.00 68.62 330 LYS A CA 1
ATOM 2555 C C . LYS A 1 330 ? -13.788 15.420 -0.122 1.00 68.62 330 LYS A C 1
ATOM 2557 O O . LYS A 1 330 ? -12.949 14.600 -0.476 1.00 68.62 330 LYS A O 1
ATOM 2562 N N . PHE A 1 331 ? -13.593 16.279 0.875 1.00 69.62 331 PHE A N 1
ATOM 2563 C CA . PHE A 1 331 ? -12.331 16.422 1.611 1.00 69.62 331 PHE A CA 1
ATOM 2564 C C . PHE A 1 331 ? -12.337 15.601 2.909 1.00 69.62 331 PHE A C 1
ATOM 2566 O O . PHE A 1 331 ? -12.052 16.136 3.972 1.00 69.62 331 PHE A O 1
ATOM 2573 N N . ILE A 1 332 ? -12.701 14.318 2.830 1.00 77.94 332 ILE A N 1
ATOM 2574 C CA . ILE A 1 332 ? -12.643 13.384 3.964 1.00 77.94 332 ILE A CA 1
ATOM 2575 C C . ILE A 1 332 ? -12.020 12.056 3.526 1.00 77.94 332 ILE A C 1
ATOM 2577 O O . ILE A 1 332 ? -12.292 11.553 2.433 1.00 77.94 332 ILE A O 1
ATOM 2581 N N . HIS A 1 333 ? -11.193 11.486 4.397 1.00 87.56 333 HIS A N 1
ATOM 2582 C CA . HIS A 1 333 ? -10.614 10.153 4.256 1.00 87.56 333 HIS A CA 1
ATOM 2583 C C . HIS A 1 333 ? -11.308 9.178 5.216 1.00 87.56 333 HIS A C 1
ATOM 2585 O O . HIS A 1 333 ? -11.854 9.575 6.237 1.00 87.56 333 HIS A O 1
ATOM 2591 N N . GLY A 1 334 ? -11.284 7.882 4.922 1.00 92.62 334 GLY A N 1
ATOM 2592 C CA . GLY A 1 334 ? -11.754 6.852 5.843 1.00 92.62 334 GLY A CA 1
ATOM 2593 C C . GLY A 1 334 ? -10.865 6.753 7.080 1.00 92.62 334 GLY A C 1
ATOM 2594 O O . GLY A 1 334 ? -11.371 6.675 8.193 1.00 92.62 334 GLY A O 1
ATOM 2595 N N . ILE A 1 335 ? -9.543 6.819 6.903 1.00 96.19 335 ILE A N 1
ATOM 2596 C CA . ILE A 1 335 ? -8.587 6.873 8.016 1.00 96.19 335 ILE A CA 1
ATOM 2597 C C . ILE A 1 335 ? -7.565 7.982 7.776 1.00 96.19 335 ILE A C 1
ATOM 2599 O O . ILE A 1 335 ? -7.087 8.148 6.651 1.00 96.19 335 ILE A O 1
ATOM 2603 N N . VAL A 1 336 ? -7.218 8.709 8.838 1.00 95.12 336 VAL A N 1
ATOM 2604 C CA . VAL A 1 336 ? -6.097 9.658 8.870 1.00 95.12 336 VAL A CA 1
ATOM 2605 C C . VAL A 1 336 ? -5.143 9.278 9.999 1.00 95.12 336 VAL A C 1
ATOM 2607 O O . VAL A 1 336 ? -5.572 9.120 11.138 1.00 95.12 336 VAL A O 1
ATOM 2610 N N . VAL A 1 337 ? -3.850 9.167 9.694 1.00 97.06 337 VAL A N 1
ATOM 2611 C CA . VAL A 1 337 ? -2.775 8.980 10.679 1.00 97.06 337 VAL A CA 1
ATOM 2612 C C . VAL A 1 337 ? -1.867 10.207 10.651 1.00 97.06 337 VAL A C 1
ATOM 2614 O O . VAL A 1 337 ? -1.244 10.513 9.634 1.00 97.06 337 VAL A O 1
ATOM 2617 N N . THR A 1 338 ? -1.820 10.939 11.761 1.00 93.94 338 THR A N 1
ATOM 2618 C CA . THR A 1 338 ? -1.195 12.263 11.873 1.00 93.94 338 THR A CA 1
ATOM 2619 C C . THR A 1 338 ? -0.383 12.413 13.162 1.00 93.94 338 THR A C 1
ATOM 2621 O O . THR A 1 338 ? -0.501 11.615 14.091 1.00 93.94 338 THR A O 1
ATOM 2624 N N . GLY A 1 339 ? 0.409 13.482 13.244 1.00 90.94 339 GLY A N 1
ATOM 2625 C CA . GLY A 1 339 ? 1.205 13.816 14.425 1.00 90.94 339 GLY A CA 1
ATOM 2626 C C . GLY A 1 339 ? 2.407 12.889 14.551 1.00 90.94 339 GLY A C 1
ATOM 2627 O O . GLY A 1 339 ? 2.900 12.383 13.550 1.00 90.94 339 GLY A O 1
ATOM 2628 N N . LEU A 1 340 ? 2.859 12.647 15.773 1.00 93.00 340 LEU A N 1
ATOM 2629 C CA . LEU A 1 340 ? 3.947 11.728 16.097 1.00 93.00 340 LEU A CA 1
ATOM 2630 C C . LEU A 1 340 ? 3.478 10.270 16.232 1.00 93.00 340 LEU A C 1
ATOM 2632 O O . LEU A 1 340 ? 4.159 9.493 16.881 1.00 93.00 340 LEU A O 1
ATOM 2636 N N . SER A 1 341 ? 2.345 9.899 15.622 1.00 96.38 341 SER A N 1
ATOM 2637 C CA . SER A 1 341 ? 1.844 8.516 15.633 1.00 96.38 341 SER A CA 1
ATOM 2638 C C . SER A 1 341 ? 2.858 7.541 15.026 1.00 96.38 341 SER A C 1
ATOM 2640 O O . SER A 1 341 ? 3.353 7.778 13.915 1.00 96.38 341 SER A O 1
ATOM 2642 N N . GLU A 1 342 ? 3.101 6.411 15.689 1.00 96.00 342 GLU A N 1
ATOM 2643 C CA . GLU A 1 342 ? 3.989 5.349 15.216 1.00 96.00 342 GLU A CA 1
ATOM 2644 C C . GLU A 1 342 ? 3.314 3.960 15.229 1.00 96.00 342 GLU A C 1
ATOM 2646 O O . GLU A 1 342 ? 2.535 3.600 16.106 1.00 96.00 342 GLU A O 1
ATOM 2651 N N . TYR A 1 343 ? 3.628 3.118 14.239 1.00 96.12 343 TYR A N 1
ATOM 2652 C CA . TYR A 1 343 ? 3.178 1.712 14.186 1.00 96.12 343 TYR A CA 1
ATOM 2653 C C . TYR A 1 343 ? 1.655 1.493 14.126 1.00 96.12 343 TYR A C 1
ATOM 2655 O O . TYR A 1 343 ? 1.146 0.482 14.611 1.00 96.12 343 TYR A O 1
ATOM 2663 N N . VAL A 1 344 ? 0.918 2.386 13.461 1.00 98.69 344 VAL A N 1
ATOM 2664 C CA . VAL A 1 344 ? -0.499 2.151 13.143 1.00 98.69 344 VAL A CA 1
ATOM 2665 C C . VAL A 1 344 ? -0.619 1.142 11.994 1.00 98.69 344 VAL A C 1
ATOM 2667 O O . VAL A 1 344 ? -0.106 1.367 10.895 1.00 98.69 344 VAL A O 1
ATOM 2670 N N . LYS A 1 345 ? -1.314 0.022 12.223 1.00 98.75 345 LYS A N 1
ATOM 2671 C CA . LYS A 1 345 ? -1.603 -0.998 11.205 1.00 98.75 345 LYS A CA 1
ATOM 2672 C C . LYS A 1 345 ? -3.069 -0.952 10.780 1.00 98.75 345 LYS A C 1
ATOM 2674 O O . LYS A 1 345 ? -3.963 -1.042 11.611 1.00 98.75 345 LYS A O 1
ATOM 2679 N N . ILE A 1 346 ? -3.310 -0.893 9.477 1.00 98.88 346 ILE A N 1
ATOM 2680 C CA . ILE A 1 346 ? -4.626 -0.980 8.845 1.00 98.88 346 ILE A CA 1
ATOM 2681 C C . ILE A 1 346 ? -4.605 -2.228 7.965 1.00 98.88 346 ILE A C 1
ATOM 2683 O O . ILE A 1 346 ? -3.847 -2.289 6.998 1.00 98.88 346 ILE A O 1
ATOM 2687 N N . ASP A 1 347 ? -5.386 -3.243 8.321 1.00 98.81 347 ASP A N 1
ATOM 2688 C CA . ASP A 1 347 ? -5.325 -4.553 7.676 1.00 98.81 347 ASP A CA 1
ATOM 2689 C C . ASP A 1 347 ? -6.700 -5.105 7.318 1.00 98.81 347 ASP A C 1
ATOM 2691 O O . ASP A 1 347 ? -7.619 -5.089 8.134 1.00 98.81 347 ASP A O 1
ATOM 2695 N N . SER A 1 348 ? -6.826 -5.663 6.116 1.00 98.62 348 SER A N 1
ATOM 2696 C CA . SER A 1 348 ? -8.049 -6.352 5.682 1.00 98.62 348 SER A CA 1
ATOM 2697 C C . SER A 1 348 ? -9.306 -5.462 5.726 1.00 98.62 348 SER A C 1
ATOM 2699 O O . SER A 1 348 ? -10.418 -5.954 5.886 1.00 98.62 348 SER A O 1
ATOM 2701 N N . CYS A 1 349 ? -9.146 -4.140 5.609 1.00 98.81 349 CYS A N 1
ATOM 2702 C CA . CYS A 1 349 ? -10.241 -3.170 5.680 1.00 98.81 349 CYS A CA 1
ATOM 2703 C C . CYS A 1 349 ? -10.817 -2.847 4.293 1.00 98.81 349 CYS A C 1
ATOM 2705 O O . CYS A 1 349 ? -10.128 -2.948 3.276 1.00 98.81 349 CYS A O 1
ATOM 2707 N N . THR A 1 350 ? -12.079 -2.414 4.249 1.00 98.56 350 THR A N 1
ATOM 2708 C CA . THR A 1 350 ? -12.748 -1.982 3.010 1.00 98.56 350 THR A CA 1
ATOM 2709 C C . THR A 1 350 ? -13.173 -0.519 3.098 1.00 98.56 350 THR A C 1
ATOM 2711 O O . THR A 1 350 ? -13.815 -0.112 4.060 1.00 98.56 350 THR A O 1
ATOM 2714 N N . PHE A 1 351 ? -12.862 0.265 2.068 1.00 96.62 351 PHE A N 1
ATOM 2715 C CA . PHE A 1 351 ? -13.215 1.679 1.969 1.00 96.62 351 PHE A CA 1
ATOM 2716 C C . PHE A 1 351 ? -13.983 1.935 0.678 1.00 96.62 351 PHE A C 1
ATOM 2718 O O . PHE A 1 351 ? -13.455 1.737 -0.420 1.00 96.62 351 PHE A O 1
ATOM 2725 N N . ASN A 1 352 ? -15.224 2.396 0.803 1.00 92.56 352 ASN A N 1
ATOM 2726 C CA . ASN A 1 352 ? -16.031 2.804 -0.339 1.00 92.56 352 ASN A CA 1
ATOM 2727 C C . ASN A 1 352 ? -16.122 4.328 -0.367 1.00 92.56 352 ASN A C 1
ATOM 2729 O O . ASN A 1 352 ? -16.530 4.961 0.606 1.00 92.56 352 ASN A O 1
ATOM 2733 N N . THR A 1 353 ? -15.769 4.919 -1.506 1.00 88.69 353 THR A N 1
ATOM 2734 C CA . THR A 1 353 ? -15.840 6.358 -1.822 1.00 88.69 353 THR A CA 1
ATOM 2735 C C . THR A 1 353 ? -14.872 7.279 -1.071 1.00 88.69 353 THR A C 1
ATOM 2737 O O . THR A 1 353 ? -14.672 8.426 -1.474 1.00 88.69 353 THR A O 1
ATOM 2740 N N . VAL A 1 354 ? -14.167 6.763 -0.065 1.00 89.31 354 VAL A N 1
ATOM 2741 C CA . VAL A 1 354 ? -13.139 7.475 0.710 1.00 89.31 354 VAL A CA 1
ATOM 2742 C C . VAL A 1 354 ? -11.766 6.810 0.572 1.00 89.31 354 VAL A C 1
ATOM 2744 O O . VAL A 1 354 ? -11.676 5.608 0.328 1.00 89.31 354 VAL A O 1
ATOM 2747 N N . GLY A 1 355 ? -10.697 7.601 0.695 1.00 92.38 355 GLY A N 1
ATOM 2748 C CA . GLY A 1 355 ? -9.306 7.121 0.702 1.00 92.38 355 GLY A CA 1
ATOM 2749 C C . GLY A 1 355 ? -8.716 7.002 2.110 1.00 92.38 355 GLY A C 1
ATOM 2750 O O . GLY A 1 355 ? -9.435 7.112 3.097 1.00 92.38 355 GLY A O 1
ATOM 2751 N N . ILE A 1 356 ? -7.401 6.832 2.221 1.00 95.94 356 ILE A N 1
ATOM 2752 C CA . ILE A 1 356 ? -6.650 6.792 3.483 1.00 95.94 356 ILE A CA 1
ATOM 2753 C C . ILE A 1 356 ? -5.492 7.787 3.412 1.00 95.94 356 ILE A C 1
ATOM 2755 O O . ILE A 1 356 ? -4.660 7.712 2.508 1.00 95.94 356 ILE A O 1
ATOM 2759 N N . HIS A 1 357 ? -5.397 8.668 4.405 1.00 95.00 357 HIS A N 1
ATOM 2760 C CA . HIS A 1 357 ? -4.216 9.491 4.639 1.00 95.00 357 HIS A CA 1
ATOM 2761 C C . HIS A 1 357 ? -3.328 8.786 5.667 1.00 95.00 357 HIS A C 1
ATOM 2763 O O . HIS A 1 357 ? -3.503 8.941 6.873 1.00 95.00 357 HIS A O 1
ATOM 2769 N N . TYR A 1 358 ? -2.408 7.945 5.205 1.00 97.06 358 TYR A N 1
ATOM 2770 C CA . TYR A 1 358 ? -1.685 7.022 6.083 1.00 97.06 358 TYR A CA 1
ATOM 2771 C C . TYR A 1 358 ? -0.493 7.635 6.804 1.00 97.06 358 TYR A C 1
ATOM 2773 O O . TYR A 1 358 ? 0.016 7.026 7.741 1.00 97.06 358 TYR A O 1
ATOM 2781 N N . ALA A 1 359 ? -0.029 8.810 6.390 1.00 95.69 359 ALA A N 1
ATOM 2782 C CA . ALA A 1 359 ? 0.913 9.576 7.189 1.00 95.69 359 ALA A CA 1
ATOM 2783 C C . ALA A 1 359 ? 0.886 11.063 6.823 1.00 95.69 359 ALA A C 1
ATOM 2785 O O . ALA A 1 359 ? 1.053 11.440 5.665 1.00 95.69 359 ALA A O 1
ATOM 2786 N N . ILE A 1 360 ? 0.738 11.917 7.829 1.00 92.62 360 ILE A N 1
ATOM 2787 C CA . ILE A 1 360 ? 0.917 13.368 7.730 1.00 92.62 360 ILE A CA 1
ATOM 2788 C C . ILE A 1 360 ? 1.529 13.892 9.029 1.00 92.62 360 ILE A C 1
ATOM 2790 O O . ILE A 1 360 ? 1.451 13.238 10.068 1.00 92.62 360 ILE A O 1
ATOM 2794 N N . ASN A 1 361 ? 2.150 15.073 8.992 1.00 89.56 361 ASN A N 1
ATOM 2795 C CA . ASN A 1 361 ? 2.628 15.778 10.185 1.00 89.56 361 ASN A CA 1
ATOM 2796 C C . ASN A 1 361 ? 3.649 14.982 11.030 1.00 89.56 361 ASN A C 1
ATOM 2798 O O . ASN A 1 361 ? 3.811 15.265 12.215 1.00 89.56 361 ASN A O 1
ATOM 2802 N N . GLY A 1 362 ? 4.374 14.040 10.415 1.00 90.50 362 GLY A N 1
ATOM 2803 C CA . GLY A 1 362 ? 5.447 13.286 11.065 1.00 90.50 362 GLY A CA 1
ATOM 2804 C C . GLY A 1 362 ? 5.121 11.856 11.472 1.00 90.50 362 GLY A C 1
ATOM 2805 O O . GLY A 1 362 ? 5.977 11.251 12.107 1.00 90.50 362 GLY A O 1
ATOM 2806 N N . ALA A 1 363 ? 3.949 11.326 11.107 1.00 95.25 363 ALA A N 1
ATOM 2807 C CA . ALA A 1 363 ? 3.573 9.949 11.416 1.00 95.25 363 ALA A CA 1
ATOM 2808 C C . ALA A 1 363 ? 4.506 8.944 10.720 1.00 95.25 363 ALA A C 1
ATOM 2810 O O . ALA A 1 363 ? 4.970 9.189 9.603 1.00 95.25 363 ALA A O 1
ATOM 2811 N N . LYS A 1 364 ? 4.802 7.811 11.366 1.00 94.31 364 LYS A N 1
ATOM 2812 C CA . LYS A 1 364 ? 5.833 6.865 10.901 1.00 94.31 364 LYS A CA 1
ATOM 2813 C C . LYS A 1 364 ? 5.383 5.426 11.033 1.00 94.31 364 LYS A C 1
ATOM 2815 O O . LYS A 1 364 ? 4.536 5.082 11.850 1.00 94.31 364 LYS A O 1
ATOM 2820 N N . TYR A 1 365 ? 6.007 4.563 10.237 1.00 96.31 365 TYR A N 1
ATOM 2821 C CA . TYR A 1 365 ? 5.799 3.116 10.299 1.00 96.31 365 TYR A CA 1
ATOM 2822 C C . TYR A 1 365 ? 4.328 2.692 10.158 1.00 96.31 365 TYR A C 1
ATOM 2824 O O . TYR A 1 365 ? 3.948 1.609 10.600 1.00 96.31 365 TYR A O 1
ATOM 2832 N N . THR A 1 366 ? 3.497 3.521 9.513 1.00 98.44 366 THR A N 1
ATOM 2833 C CA . THR A 1 366 ? 2.120 3.147 9.186 1.00 98.44 366 THR A CA 1
ATOM 2834 C C . THR A 1 366 ? 2.129 2.027 8.155 1.00 98.44 366 THR A C 1
ATOM 2836 O O . THR A 1 366 ? 2.792 2.126 7.114 1.00 98.44 366 THR A O 1
ATOM 2839 N N . HIS A 1 367 ? 1.384 0.963 8.431 1.00 98.62 367 HIS A N 1
ATOM 2840 C CA . HIS A 1 367 ? 1.264 -0.193 7.553 1.00 98.62 367 HIS A CA 1
ATOM 2841 C C . HIS A 1 367 ? -0.171 -0.327 7.045 1.00 98.62 367 HIS A C 1
ATOM 2843 O O . HIS A 1 367 ? -1.093 -0.433 7.847 1.00 98.62 367 HIS A O 1
ATOM 2849 N N . ILE A 1 368 ? -0.354 -0.371 5.726 1.00 98.88 368 ILE A N 1
ATOM 2850 C CA . ILE A 1 368 ? -1.640 -0.651 5.081 1.00 98.88 368 ILE A CA 1
ATOM 2851 C C . ILE A 1 368 ? -1.503 -1.942 4.292 1.00 98.88 368 ILE A C 1
ATOM 2853 O O . ILE A 1 368 ? -0.756 -1.996 3.307 1.00 98.88 368 ILE A O 1
ATOM 2857 N N . GLU A 1 369 ? -2.203 -2.979 4.730 1.00 98.62 369 GLU A N 1
ATOM 2858 C CA . GLU A 1 369 ? -2.073 -4.321 4.177 1.00 98.62 369 GLU A CA 1
ATOM 2859 C C . GLU A 1 369 ? -3.445 -4.908 3.817 1.00 98.62 369 GLU A C 1
ATOM 2861 O O . GLU A 1 369 ? -4.421 -4.748 4.546 1.00 98.62 369 GLU A O 1
ATOM 2866 N N . ASN A 1 370 ? -3.536 -5.600 2.680 1.00 98.69 370 ASN A N 1
ATOM 2867 C CA . ASN A 1 370 ? -4.710 -6.400 2.300 1.00 98.69 370 ASN A CA 1
ATOM 2868 C C . ASN A 1 370 ? -6.046 -5.623 2.245 1.00 98.69 370 ASN A C 1
ATOM 2870 O O . ASN A 1 370 ? -7.116 -6.219 2.365 1.00 98.69 370 ASN A O 1
ATOM 2874 N N . CYS A 1 371 ? -6.010 -4.299 2.085 1.00 98.88 371 CYS A N 1
ATOM 2875 C CA . CYS A 1 371 ? -7.208 -3.467 2.069 1.00 98.88 371 CYS A CA 1
ATOM 2876 C C . CYS A 1 371 ? -7.800 -3.345 0.662 1.00 98.88 371 CYS A C 1
ATOM 2878 O O . CYS A 1 371 ? -7.096 -3.445 -0.347 1.00 98.88 371 CYS A O 1
ATOM 2880 N N . ILE A 1 372 ? -9.102 -3.069 0.594 1.00 98.75 372 ILE A N 1
ATOM 2881 C CA . ILE A 1 372 ? -9.811 -2.791 -0.655 1.00 98.75 372 ILE A CA 1
ATOM 2882 C C . ILE A 1 372 ? -10.340 -1.361 -0.626 1.00 98.75 372 ILE A C 1
ATOM 2884 O O . ILE A 1 372 ? -11.105 -1.001 0.263 1.00 98.75 372 ILE A O 1
ATOM 2888 N N . ILE A 1 373 ? -9.978 -0.560 -1.625 1.00 97.12 373 ILE A N 1
ATOM 2889 C CA . ILE A 1 373 ? -10.451 0.815 -1.782 1.00 97.12 373 ILE A CA 1
ATOM 2890 C C . ILE A 1 373 ? -11.184 0.925 -3.116 1.00 97.12 373 ILE A C 1
ATOM 2892 O O . ILE A 1 373 ? -10.647 0.563 -4.164 1.00 97.12 373 ILE A O 1
ATOM 2896 N N . ARG A 1 374 ? -12.428 1.408 -3.081 1.00 93.88 374 ARG A N 1
ATOM 2897 C CA . ARG A 1 374 ? -13.290 1.541 -4.261 1.00 93.88 374 ARG A CA 1
ATOM 2898 C C . ARG A 1 374 ? -13.786 2.962 -4.417 1.00 93.88 374 ARG A C 1
ATOM 2900 O O . ARG A 1 374 ? -14.306 3.542 -3.469 1.00 93.88 374 ARG A O 1
ATOM 2907 N N . ASN A 1 375 ? -13.716 3.471 -5.642 1.00 89.56 375 ASN A N 1
ATOM 2908 C CA . ASN A 1 375 ? -14.346 4.720 -6.059 1.00 89.56 375 ASN A CA 1
ATOM 2909 C C . ASN A 1 375 ? -13.949 5.924 -5.188 1.00 89.56 375 ASN A C 1
ATOM 2911 O O . ASN A 1 375 ? -14.770 6.815 -4.982 1.00 89.56 375 ASN A O 1
ATOM 2915 N N . SER A 1 376 ? -12.731 5.952 -4.630 1.00 88.12 376 SER A N 1
ATOM 2916 C CA . SER A 1 376 ? -12.314 7.049 -3.750 1.00 88.12 376 SER A CA 1
ATOM 2917 C C . SER A 1 376 ? -12.441 8.389 -4.479 1.00 88.12 376 SER A C 1
ATOM 2919 O O . SER A 1 376 ? -11.889 8.569 -5.566 1.00 88.12 376 SER A O 1
ATOM 2921 N N . CYS A 1 377 ? -13.157 9.353 -3.894 1.00 80.81 377 CYS A N 1
ATOM 2922 C CA . CYS A 1 377 ? -13.371 10.655 -4.535 1.00 80.81 377 CYS A CA 1
ATOM 2923 C C . CYS A 1 377 ? -12.073 11.477 -4.668 1.00 80.81 377 CYS A C 1
ATOM 2925 O O . CYS A 1 377 ? -11.992 12.370 -5.511 1.00 80.81 377 CYS A O 1
ATOM 2927 N N . GLN A 1 378 ? -11.056 11.157 -3.861 1.00 81.75 378 GLN A N 1
ATOM 2928 C CA . GLN A 1 378 ? -9.703 11.720 -3.898 1.00 81.75 378 GLN A CA 1
ATOM 2929 C C . GLN A 1 378 ? -8.656 10.604 -4.088 1.00 81.75 378 GLN A C 1
ATOM 2931 O O . GLN A 1 378 ? -8.968 9.542 -4.638 1.00 81.75 378 GLN A O 1
ATOM 2936 N N . ASN A 1 379 ? -7.415 10.847 -3.658 1.00 89.50 379 ASN A N 1
ATOM 2937 C CA . ASN A 1 379 ? -6.364 9.835 -3.619 1.00 89.50 379 ASN A CA 1
ATOM 2938 C C . ASN A 1 379 ? -6.837 8.608 -2.830 1.00 89.50 379 ASN A C 1
ATOM 2940 O O . ASN A 1 379 ? -7.493 8.754 -1.798 1.00 89.50 379 ASN A O 1
ATOM 2944 N N . ALA A 1 380 ? -6.509 7.406 -3.304 1.00 94.12 380 ALA A N 1
ATOM 2945 C CA . ALA A 1 380 ? -6.870 6.189 -2.585 1.00 94.12 380 ALA A CA 1
ATOM 2946 C C . ALA A 1 380 ? -6.035 6.056 -1.312 1.00 94.12 380 ALA A C 1
ATOM 2948 O O . ALA A 1 380 ? -6.600 5.886 -0.239 1.00 94.12 380 ALA A O 1
ATOM 2949 N N . LEU A 1 381 ? -4.711 6.168 -1.431 1.00 97.12 381 LEU A N 1
ATOM 2950 C CA . LEU A 1 381 ? -3.752 6.103 -0.330 1.00 97.12 381 LEU A CA 1
ATOM 2951 C C . LEU A 1 381 ? -2.764 7.268 -0.466 1.00 97.12 381 LEU A C 1
ATOM 2953 O O . LEU A 1 381 ? -2.204 7.464 -1.543 1.00 97.12 381 LEU A O 1
ATOM 2957 N N . THR A 1 382 ? -2.537 8.043 0.593 1.00 95.00 382 THR A N 1
ATOM 2958 C CA . THR A 1 382 ? -1.655 9.219 0.527 1.00 95.00 382 THR A CA 1
ATOM 2959 C C . THR A 1 382 ? -0.827 9.420 1.795 1.00 95.00 382 THR A C 1
ATOM 2961 O O . THR A 1 382 ? -1.338 9.257 2.906 1.00 95.00 382 THR A O 1
ATOM 2964 N N . ALA A 1 383 ? 0.433 9.822 1.627 1.00 95.75 383 ALA A N 1
ATOM 2965 C CA . ALA A 1 383 ? 1.258 10.413 2.670 1.00 95.75 383 ALA A CA 1
ATOM 2966 C C . ALA A 1 383 ? 1.886 11.733 2.235 1.00 95.75 383 ALA A C 1
ATOM 2968 O O . ALA A 1 383 ? 2.457 11.860 1.148 1.00 95.75 383 ALA A O 1
ATOM 2969 N N . ASN A 1 384 ? 1.830 12.700 3.150 1.00 92.44 384 ASN A N 1
ATOM 2970 C CA . ASN A 1 384 ? 2.235 14.075 2.911 1.00 92.44 384 ASN A CA 1
ATOM 2971 C C . ASN A 1 384 ? 3.263 14.517 3.961 1.00 92.44 384 ASN A C 1
ATOM 2973 O O . ASN A 1 384 ? 2.923 14.933 5.069 1.00 92.44 384 ASN A O 1
ATOM 2977 N N . GLY A 1 385 ? 4.543 14.484 3.590 1.00 89.88 385 GLY A N 1
ATOM 2978 C CA . GLY A 1 385 ? 5.662 14.993 4.383 1.00 89.88 385 GLY A CA 1
ATOM 2979 C C . GLY A 1 385 ? 5.728 16.518 4.341 1.00 89.88 385 GLY A C 1
ATOM 2980 O O . GLY A 1 385 ? 6.600 17.097 3.694 1.00 89.88 385 GLY A O 1
ATOM 2981 N N . ASN A 1 386 ? 4.776 17.166 5.004 1.00 86.38 386 ASN A N 1
ATOM 2982 C CA . ASN A 1 386 ? 4.593 18.618 5.060 1.00 86.38 386 ASN A CA 1
ATOM 2983 C C . ASN A 1 386 ? 5.426 19.321 6.152 1.00 86.38 386 ASN A C 1
ATOM 2985 O O . ASN A 1 386 ? 5.404 20.548 6.240 1.00 86.38 386 ASN A O 1
ATOM 2989 N N . SER A 1 387 ? 6.164 18.566 6.969 1.00 83.25 387 SER A N 1
ATOM 2990 C CA . SER A 1 387 ? 7.026 19.090 8.030 1.00 83.25 387 SER A CA 1
ATOM 2991 C C . SER A 1 387 ? 8.497 19.060 7.623 1.00 83.25 387 SER A C 1
ATOM 2993 O O . SER A 1 387 ? 8.982 18.071 7.077 1.00 83.25 387 SER A O 1
ATOM 2995 N N . SER A 1 388 ? 9.230 20.134 7.926 1.00 81.69 388 SER A N 1
ATOM 2996 C CA . SER A 1 388 ? 10.682 20.217 7.717 1.00 81.69 388 SER A CA 1
ATOM 2997 C C . SER A 1 388 ? 11.504 19.596 8.851 1.00 81.69 388 SER A C 1
ATOM 2999 O O . SER A 1 388 ? 12.724 19.557 8.745 1.00 81.69 388 SER A O 1
ATOM 3001 N N . ILE A 1 389 ? 10.859 19.166 9.942 1.00 84.12 389 ILE A N 1
ATOM 3002 C CA . ILE A 1 389 ? 11.522 18.601 11.131 1.00 84.12 389 ILE A CA 1
ATOM 3003 C C . ILE A 1 389 ? 11.041 17.186 11.462 1.00 84.12 389 ILE A C 1
ATOM 3005 O O . ILE A 1 389 ? 11.834 16.353 11.889 1.00 84.12 389 ILE A O 1
ATOM 3009 N N . ASN A 1 390 ? 9.759 16.898 11.228 1.00 87.00 390 ASN A N 1
ATOM 3010 C CA . ASN A 1 390 ? 9.158 15.607 11.537 1.00 87.00 390 ASN A CA 1
ATOM 3011 C C . ASN A 1 390 ? 8.956 14.843 10.232 1.00 87.00 390 ASN A C 1
ATOM 3013 O O . ASN A 1 390 ? 7.946 15.005 9.547 1.00 87.00 390 ASN A O 1
ATOM 3017 N N . TYR A 1 391 ? 9.955 14.045 9.869 1.00 91.81 391 TYR A N 1
ATOM 3018 C CA . TYR A 1 391 ? 9.915 13.242 8.653 1.00 91.81 391 TYR A CA 1
ATOM 3019 C C . TYR A 1 391 ? 9.018 12.020 8.819 1.00 91.81 391 TYR A C 1
ATOM 3021 O O . TYR A 1 391 ? 9.026 11.366 9.864 1.00 91.81 391 TYR A O 1
ATOM 3029 N N . ILE A 1 392 ? 8.300 11.690 7.748 1.00 94.50 392 ILE A N 1
ATOM 3030 C CA . ILE A 1 392 ? 7.554 10.437 7.629 1.00 94.50 392 ILE A CA 1
ATOM 3031 C C . ILE A 1 392 ? 8.542 9.371 7.172 1.00 94.50 392 ILE A C 1
ATOM 3033 O O . ILE A 1 392 ? 9.210 9.548 6.150 1.00 94.50 392 ILE A O 1
ATOM 3037 N N . ILE A 1 393 ? 8.652 8.273 7.917 1.00 93.25 393 ILE A N 1
ATOM 3038 C CA . ILE A 1 393 ? 9.630 7.221 7.626 1.00 93.25 393 ILE A CA 1
ATOM 3039 C C . ILE A 1 393 ? 9.014 5.826 7.701 1.00 93.25 393 ILE A C 1
ATOM 3041 O O . ILE A 1 393 ? 8.183 5.533 8.560 1.00 93.25 393 ILE A O 1
ATOM 3045 N N . GLY A 1 394 ? 9.475 4.943 6.815 1.00 90.44 394 GLY A N 1
ATOM 3046 C CA . GLY A 1 394 ? 9.314 3.494 6.962 1.00 90.44 394 GLY A CA 1
ATOM 3047 C C . GLY A 1 394 ? 7.889 2.952 6.814 1.00 90.44 394 GLY A C 1
ATOM 3048 O O . GLY A 1 394 ? 7.633 1.833 7.260 1.00 90.44 394 GLY A O 1
ATOM 3049 N N . CYS A 1 395 ? 6.973 3.704 6.199 1.00 98.19 395 CYS A N 1
ATOM 3050 C CA . CYS A 1 395 ? 5.623 3.234 5.891 1.00 98.19 395 CYS A CA 1
ATOM 3051 C C . CYS A 1 395 ? 5.640 2.018 4.946 1.00 98.19 395 CYS A C 1
ATOM 3053 O O . CYS A 1 395 ? 6.577 1.811 4.167 1.00 98.19 395 CYS A O 1
ATOM 3055 N N . ARG A 1 396 ? 4.590 1.191 4.996 1.00 98.50 396 ARG A N 1
ATOM 3056 C CA . ARG A 1 396 ? 4.460 0.004 4.135 1.00 98.50 396 ARG A CA 1
ATOM 3057 C C . ARG A 1 396 ? 3.054 -0.114 3.575 1.00 98.50 396 ARG A C 1
ATOM 3059 O O . ARG A 1 396 ? 2.095 -0.142 4.333 1.00 98.50 396 ARG A O 1
ATOM 3066 N N . ILE A 1 397 ? 2.954 -0.242 2.260 1.00 98.88 397 ILE A N 1
ATOM 3067 C CA . ILE A 1 397 ? 1.701 -0.300 1.514 1.00 98.88 397 ILE A CA 1
ATOM 3068 C C . ILE A 1 397 ? 1.712 -1.588 0.698 1.00 98.88 397 ILE A C 1
ATOM 3070 O O . ILE A 1 397 ? 2.376 -1.654 -0.341 1.00 98.88 397 ILE A O 1
ATOM 3074 N N . ARG A 1 398 ? 1.051 -2.640 1.197 1.00 98.62 398 ARG A N 1
ATOM 3075 C CA . ARG A 1 398 ? 1.166 -3.985 0.623 1.00 98.62 398 ARG A CA 1
ATOM 3076 C C . ARG A 1 398 ? -0.143 -4.666 0.271 1.00 98.62 398 ARG A C 1
ATOM 3078 O O . ARG A 1 398 ? -1.066 -4.699 1.076 1.00 98.62 398 ARG A O 1
ATOM 3085 N N . ASN A 1 399 ? -0.157 -5.343 -0.875 1.00 98.56 399 ASN A N 1
ATOM 3086 C CA . ASN A 1 399 ? -1.231 -6.263 -1.270 1.00 98.56 399 ASN A CA 1
ATOM 3087 C C . ASN A 1 399 ? -2.635 -5.630 -1.245 1.00 98.56 399 ASN A C 1
ATOM 3089 O O . ASN A 1 399 ? -3.626 -6.315 -0.991 1.00 98.56 399 ASN A O 1
ATOM 3093 N N . ASN A 1 400 ? -2.728 -4.317 -1.462 1.00 98.88 400 ASN A N 1
ATOM 3094 C CA . ASN A 1 400 ? -4.001 -3.607 -1.486 1.00 98.88 400 ASN A CA 1
ATOM 3095 C C . ASN A 1 400 ? -4.612 -3.647 -2.887 1.00 98.88 400 ASN A C 1
ATOM 3097 O O . ASN A 1 400 ? -3.896 -3.741 -3.885 1.00 98.88 400 ASN A O 1
ATOM 3101 N N . LYS A 1 401 ? -5.937 -3.531 -2.953 1.00 98.81 401 LYS A N 1
ATOM 3102 C CA . LYS A 1 401 ? -6.705 -3.504 -4.200 1.00 98.81 401 LYS A CA 1
ATOM 3103 C C . LYS A 1 401 ? -7.419 -2.168 -4.346 1.00 98.81 401 LYS A C 1
ATOM 3105 O O . LYS A 1 401 ? -8.302 -1.853 -3.550 1.00 98.81 401 LYS A O 1
ATOM 3110 N N . LEU A 1 402 ? -7.028 -1.388 -5.347 1.00 98.00 402 LEU A N 1
ATOM 3111 C CA . LEU A 1 402 ? -7.508 -0.030 -5.589 1.00 98.00 402 LEU A CA 1
ATOM 3112 C C . LEU A 1 402 ? -8.294 0.007 -6.900 1.00 98.00 402 LEU A C 1
ATOM 3114 O O . LEU A 1 402 ? -7.745 -0.290 -7.961 1.00 98.00 402 LEU A O 1
ATOM 3118 N N . TYR A 1 403 ? -9.568 0.385 -6.832 1.00 95.12 403 TYR A N 1
ATOM 3119 C CA . TYR A 1 403 ? -10.464 0.406 -7.986 1.00 95.12 403 TYR A CA 1
ATOM 3120 C C . TYR A 1 403 ? -11.086 1.782 -8.181 1.00 95.12 403 TYR A C 1
ATOM 3122 O O . TYR A 1 403 ? -11.741 2.302 -7.276 1.00 95.12 403 TYR A O 1
ATOM 3130 N N . ASN A 1 404 ? -10.958 2.326 -9.393 1.00 90.69 404 ASN A N 1
ATOM 3131 C CA . ASN A 1 404 ? -11.614 3.561 -9.831 1.00 90.69 404 ASN A CA 1
ATOM 3132 C C . ASN A 1 404 ? -11.349 4.755 -8.904 1.00 90.69 404 ASN A C 1
ATOM 3134 O O . ASN A 1 404 ? -12.246 5.537 -8.592 1.00 90.69 404 ASN A O 1
ATOM 3138 N N . CYS A 1 405 ? -10.124 4.868 -8.404 1.00 87.38 405 CYS A N 1
ATOM 3139 C CA . CYS A 1 405 ? -9.740 5.936 -7.490 1.00 87.38 405 CYS A CA 1
ATOM 3140 C C . CYS A 1 405 ? -9.641 7.283 -8.221 1.00 87.38 405 CYS A C 1
ATOM 3142 O O . CYS A 1 405 ? -9.493 7.322 -9.444 1.00 87.38 405 CYS A O 1
ATOM 3144 N N . GLY A 1 406 ? -9.730 8.377 -7.461 1.00 84.00 406 GLY A N 1
ATOM 3145 C CA . GLY A 1 406 ? -9.690 9.756 -7.946 1.00 84.00 406 GLY A CA 1
ATOM 3146 C C . GLY A 1 406 ? -8.361 10.141 -8.602 1.00 84.00 406 GLY A C 1
ATOM 3147 O O . GLY A 1 406 ? -7.996 9.601 -9.641 1.00 84.00 406 GLY A O 1
ATOM 3148 N N . ARG A 1 407 ? -7.652 11.130 -8.042 1.00 86.31 407 ARG A N 1
ATOM 3149 C CA . ARG A 1 407 ? -6.412 11.644 -8.649 1.00 86.31 407 ARG A CA 1
ATOM 3150 C C . ARG A 1 407 ? -5.279 10.614 -8.581 1.00 86.31 407 ARG A C 1
ATOM 3152 O O . ARG A 1 407 ? -4.753 10.234 -9.613 1.00 86.31 407 ARG A O 1
ATOM 3159 N N . MET A 1 408 ? -4.918 10.133 -7.394 1.00 91.88 408 MET A N 1
ATOM 3160 C CA . MET A 1 408 ? -3.828 9.157 -7.245 1.00 91.88 408 MET A CA 1
ATOM 3161 C C . MET A 1 408 ? -4.334 7.811 -6.729 1.00 91.88 408 MET A C 1
ATOM 3163 O O . MET A 1 408 ? -5.210 7.763 -5.865 1.00 91.88 408 MET A O 1
ATOM 3167 N N . GLY A 1 409 ? -3.755 6.710 -7.212 1.00 95.81 409 GLY A N 1
ATOM 3168 C CA . GLY A 1 409 ? -3.884 5.421 -6.534 1.00 95.81 409 GLY A CA 1
ATOM 3169 C C . GLY A 1 409 ? -3.122 5.465 -5.210 1.00 95.81 409 GLY A C 1
ATOM 3170 O O . GLY A 1 409 ? -3.721 5.386 -4.140 1.00 95.81 409 GLY A O 1
ATOM 3171 N N . ILE A 1 410 ? -1.807 5.675 -5.287 1.00 98.00 410 ILE A N 1
ATOM 3172 C CA . ILE A 1 410 ? -0.921 5.833 -4.124 1.00 98.00 410 ILE A CA 1
ATOM 3173 C C . ILE A 1 410 ? -0.072 7.095 -4.301 1.00 98.00 410 ILE A C 1
ATOM 3175 O O . ILE A 1 410 ? 0.482 7.293 -5.379 1.00 98.00 410 ILE A O 1
ATOM 3179 N N . GLU A 1 411 ? 0.052 7.936 -3.275 1.00 95.94 411 GLU A N 1
ATOM 3180 C CA . GLU A 1 411 ? 0.881 9.151 -3.295 1.00 95.94 411 GLU A CA 1
ATOM 3181 C C . GLU A 1 411 ? 1.816 9.226 -2.078 1.00 95.94 411 GLU A C 1
ATOM 3183 O O . GLU A 1 411 ? 1.358 9.195 -0.942 1.00 95.94 411 GLU A O 1
ATOM 3188 N N . ASP A 1 412 ? 3.117 9.378 -2.332 1.00 95.31 412 ASP A N 1
ATOM 3189 C CA . ASP A 1 412 ? 4.133 9.779 -1.355 1.00 95.31 412 ASP A CA 1
ATOM 3190 C C . ASP A 1 412 ? 4.722 11.125 -1.791 1.00 95.31 412 ASP A C 1
ATOM 3192 O O . ASP A 1 412 ? 5.475 11.207 -2.771 1.00 95.31 412 ASP A O 1
ATOM 3196 N N . TRP A 1 413 ? 4.411 12.185 -1.046 1.00 91.94 413 TRP A N 1
ATOM 3197 C CA . TRP A 1 413 ? 4.830 13.546 -1.373 1.00 91.94 413 TRP A CA 1
ATOM 3198 C C . TRP A 1 413 ? 5.577 14.230 -0.224 1.00 91.94 413 TRP A C 1
ATOM 3200 O O . TRP A 1 413 ? 5.234 14.080 0.943 1.00 91.94 413 TRP A O 1
ATOM 3210 N N . GLY A 1 414 ? 6.582 15.049 -0.551 1.00 90.38 414 GLY A N 1
ATOM 3211 C CA . GLY A 1 414 ? 7.318 15.856 0.430 1.00 90.38 414 GLY A CA 1
ATOM 3212 C C . GLY A 1 414 ? 8.415 15.086 1.176 1.00 90.38 414 GLY A C 1
ATOM 3213 O O . GLY A 1 414 ? 9.136 14.283 0.582 1.00 90.38 414 GLY A O 1
ATOM 3214 N N . GLN A 1 415 ? 8.578 15.382 2.468 1.00 91.19 415 GLN A N 1
ATOM 3215 C CA . GLN A 1 415 ? 9.576 14.792 3.377 1.00 91.19 415 GLN A CA 1
ATOM 3216 C C . GLN A 1 415 ? 9.171 13.385 3.863 1.00 91.19 415 GLN A C 1
ATOM 3218 O O . GLN A 1 415 ? 9.021 13.137 5.063 1.00 91.19 415 GLN A O 1
ATOM 3223 N N . VAL A 1 416 ? 8.957 12.475 2.910 1.00 94.44 416 VAL A N 1
ATOM 3224 C CA . VAL A 1 416 ? 8.672 11.049 3.139 1.00 94.44 416 VAL A CA 1
ATOM 3225 C C . VAL A 1 416 ? 9.889 10.219 2.722 1.00 94.44 416 VAL A C 1
ATOM 3227 O O . VAL A 1 416 ? 10.476 10.463 1.664 1.00 94.44 416 VAL A O 1
ATOM 3230 N N . PHE A 1 417 ? 10.286 9.248 3.545 1.00 93.31 417 PHE A N 1
ATOM 3231 C CA . PHE A 1 417 ? 11.494 8.451 3.331 1.00 93.31 417 PHE A CA 1
ATOM 3232 C C . PHE A 1 417 ? 11.243 6.953 3.497 1.00 93.31 417 PHE A C 1
ATOM 3234 O O . PHE A 1 417 ? 10.747 6.487 4.525 1.00 93.31 417 PHE A O 1
ATOM 3241 N N . GLY A 1 418 ? 11.686 6.174 2.512 1.00 94.19 418 GLY A N 1
ATOM 3242 C CA . GLY A 1 418 ? 11.792 4.724 2.654 1.00 94.19 418 GLY A CA 1
ATOM 3243 C C . GLY A 1 418 ? 10.461 3.973 2.701 1.00 94.19 418 GLY A C 1
ATOM 3244 O O . GLY A 1 418 ? 10.431 2.864 3.237 1.00 94.19 418 GLY A O 1
ATOM 3245 N N . THR A 1 419 ? 9.371 4.537 2.169 1.00 97.94 419 THR A N 1
ATOM 3246 C CA . THR A 1 419 ? 8.118 3.788 2.002 1.00 97.94 419 THR A CA 1
ATOM 3247 C C . THR A 1 419 ? 8.342 2.587 1.082 1.00 97.94 419 THR A C 1
ATOM 3249 O O . THR A 1 419 ? 8.987 2.691 0.032 1.00 97.94 419 THR A O 1
ATOM 3252 N N . LEU A 1 420 ? 7.782 1.438 1.460 1.00 98.44 420 LEU A N 1
ATOM 3253 C CA . LEU A 1 420 ? 7.706 0.253 0.608 1.00 98.44 420 LEU A CA 1
ATOM 3254 C C . LEU A 1 420 ? 6.285 0.075 0.069 1.00 98.44 420 LEU A C 1
ATOM 3256 O O . LEU A 1 420 ? 5.371 -0.232 0.829 1.00 98.44 420 LEU A O 1
ATOM 3260 N N . ILE A 1 421 ? 6.130 0.201 -1.245 1.00 98.81 421 ILE A N 1
ATOM 3261 C CA . ILE A 1 421 ? 4.888 0.004 -1.994 1.00 98.81 421 ILE A CA 1
ATOM 3262 C C . ILE A 1 421 ? 5.010 -1.308 -2.777 1.00 98.81 421 ILE A C 1
ATOM 3264 O O . ILE A 1 421 ? 5.691 -1.363 -3.806 1.00 98.81 421 ILE A O 1
ATOM 3268 N N . GLU A 1 422 ? 4.397 -2.385 -2.282 1.00 98.69 422 GLU A N 1
ATOM 3269 C CA . GLU A 1 422 ? 4.635 -3.744 -2.787 1.00 98.69 422 GLU A CA 1
ATOM 3270 C C . GLU A 1 422 ? 3.361 -4.553 -3.062 1.00 98.69 422 GLU A C 1
ATOM 3272 O O . GLU A 1 422 ? 2.497 -4.678 -2.202 1.00 98.69 422 GLU A O 1
ATOM 3277 N N . GLY A 1 423 ? 3.267 -5.186 -4.233 1.00 98.25 423 GLY A N 1
ATOM 3278 C CA . GLY A 1 423 ? 2.225 -6.189 -4.496 1.00 98.25 423 GLY A CA 1
ATOM 3279 C C . GLY A 1 423 ? 0.797 -5.646 -4.611 1.00 98.25 423 GLY A C 1
ATOM 3280 O O . GLY A 1 423 ? -0.147 -6.421 -4.493 1.00 98.25 423 GLY A O 1
ATOM 3281 N N . ASN A 1 424 ? 0.609 -4.338 -4.799 1.00 98.88 424 ASN A N 1
ATOM 3282 C CA . ASN A 1 424 ? -0.721 -3.738 -4.911 1.00 98.88 424 ASN A CA 1
ATOM 3283 C C . ASN A 1 424 ? -1.304 -3.930 -6.323 1.00 98.88 424 ASN A C 1
ATOM 3285 O O . ASN A 1 424 ? -0.573 -3.879 -7.313 1.00 98.88 424 ASN A O 1
ATOM 3289 N N . GLU A 1 425 ? -2.623 -4.098 -6.406 1.00 98.75 425 GLU A N 1
ATOM 3290 C CA . GLU A 1 425 ? -3.403 -4.120 -7.647 1.00 98.75 425 GLU A CA 1
ATOM 3291 C C . GLU A 1 425 ? -4.142 -2.785 -7.791 1.00 98.75 425 GLU A C 1
ATOM 3293 O O . GLU A 1 425 ? -4.962 -2.427 -6.945 1.00 98.75 425 GLU A O 1
ATOM 3298 N N . ILE A 1 426 ? -3.852 -2.035 -8.851 1.00 98.31 426 ILE A N 1
ATOM 3299 C CA . ILE A 1 426 ? -4.368 -0.684 -9.078 1.00 98.31 426 ILE A CA 1
ATOM 3300 C C . ILE A 1 426 ? -5.041 -0.642 -10.446 1.00 98.31 426 ILE A C 1
ATOM 3302 O O . ILE A 1 426 ? -4.387 -0.836 -11.469 1.00 98.31 426 ILE A O 1
ATOM 3306 N N . TYR A 1 427 ? -6.341 -0.363 -10.468 1.00 95.62 427 TYR A N 1
ATOM 3307 C CA . TYR A 1 427 ? -7.136 -0.352 -11.691 1.00 95.62 427 TYR A CA 1
ATOM 3308 C C . TYR A 1 427 ? -8.009 0.903 -11.786 1.00 95.62 427 TYR A C 1
ATOM 3310 O O . TYR A 1 427 ? -8.750 1.230 -10.856 1.00 95.62 427 TYR A O 1
ATOM 3318 N N . GLY A 1 428 ? -7.984 1.578 -12.937 1.00 91.19 428 GLY A N 1
ATOM 3319 C CA . GLY A 1 428 ? -8.963 2.624 -13.255 1.00 91.19 428 GLY A CA 1
ATOM 3320 C C . GLY A 1 428 ? -8.741 3.957 -12.533 1.00 91.19 428 GLY A C 1
ATOM 3321 O O . GLY A 1 428 ? -9.703 4.675 -12.268 1.00 91.19 428 GLY A O 1
ATOM 3322 N N . VAL A 1 429 ? -7.507 4.309 -12.170 1.00 90.69 429 VAL A N 1
ATOM 3323 C CA . VAL A 1 429 ? -7.233 5.615 -11.541 1.00 90.69 429 VAL A CA 1
ATOM 3324 C C . VAL A 1 429 ? -7.497 6.750 -12.534 1.00 90.69 429 VAL A C 1
ATOM 3326 O O . VAL A 1 429 ? -7.110 6.658 -13.699 1.00 90.69 429 VAL A O 1
ATOM 3329 N N . GLY A 1 430 ? -8.142 7.826 -12.078 1.00 84.31 430 GLY A N 1
ATOM 3330 C CA . GLY A 1 430 ? -8.482 8.978 -12.918 1.00 84.31 430 GLY A CA 1
ATOM 3331 C C . GLY A 1 430 ? -9.810 8.868 -13.655 1.00 84.31 430 GLY A C 1
ATOM 3332 O O . GLY A 1 430 ? -10.111 9.716 -14.488 1.00 84.31 430 GLY A O 1
ATOM 3333 N N . LYS A 1 431 ? -10.628 7.849 -13.363 1.00 77.19 431 LYS A N 1
ATOM 3334 C CA . LYS A 1 431 ? -11.970 7.690 -13.961 1.00 77.19 431 LYS A CA 1
ATOM 3335 C C . LYS A 1 431 ? -13.048 8.553 -13.294 1.00 77.19 431 LYS A C 1
ATOM 3337 O O . LYS A 1 431 ? -14.199 8.533 -13.721 1.00 77.19 431 LYS A O 1
ATOM 3342 N N . ASN A 1 432 ? -12.689 9.305 -12.257 1.00 70.62 432 ASN A N 1
ATOM 3343 C CA . ASN A 1 432 ? -13.564 10.285 -11.623 1.00 70.62 432 ASN A CA 1
ATOM 3344 C C . ASN A 1 432 ? -13.888 11.424 -12.612 1.00 70.62 432 ASN A C 1
ATOM 3346 O O . ASN A 1 432 ? -13.000 11.925 -13.293 1.00 70.62 432 ASN A O 1
ATOM 3350 N N . THR A 1 433 ? -15.157 11.839 -12.696 1.00 58.84 433 THR A N 1
ATOM 3351 C CA . THR A 1 433 ? -15.627 12.866 -13.645 1.00 58.84 433 THR A CA 1
ATOM 3352 C C . THR A 1 433 ? -15.198 14.291 -13.286 1.00 58.84 433 THR A C 1
ATOM 3354 O O . THR A 1 433 ? -15.523 15.224 -14.018 1.00 58.84 433 THR A O 1
ATOM 3357 N N . PHE A 1 434 ? -14.504 14.494 -12.162 1.00 68.25 434 PHE A N 1
ATOM 3358 C CA . PHE A 1 434 ? -13.934 15.792 -11.817 1.00 68.25 434 PHE A CA 1
ATOM 3359 C C . PHE A 1 434 ? -12.684 16.071 -12.667 1.00 68.25 434 PHE A C 1
ATOM 3361 O O . PHE A 1 434 ? -11.636 15.449 -12.483 1.00 68.25 434 PHE A O 1
ATOM 3368 N N . GLU A 1 435 ? -12.813 17.010 -13.605 1.00 57.41 435 GLU A N 1
ATOM 3369 C CA . GLU A 1 435 ? -11.871 17.259 -14.708 1.00 57.41 435 GLU A CA 1
ATOM 3370 C C . GLU A 1 435 ? -10.416 17.496 -14.255 1.00 57.41 435 GLU A C 1
ATOM 3372 O O . GLU A 1 435 ? -9.487 16.937 -14.841 1.00 57.41 435 GLU A O 1
ATOM 3377 N N . ASP A 1 436 ? -10.200 18.229 -13.157 1.00 66.62 436 ASP A N 1
ATOM 3378 C CA . ASP A 1 436 ? -8.857 18.474 -12.603 1.00 66.62 436 ASP A CA 1
ATOM 3379 C C . ASP A 1 436 ? -8.166 17.196 -12.096 1.00 66.62 436 ASP A C 1
ATOM 3381 O O . ASP A 1 436 ? -6.934 17.128 -12.055 1.00 66.62 436 ASP A O 1
ATOM 3385 N N . TYR A 1 437 ? -8.937 16.186 -11.682 1.00 68.75 437 TYR A N 1
ATOM 3386 C CA . TYR A 1 437 ? -8.399 14.919 -11.183 1.00 68.75 437 TYR A CA 1
ATOM 3387 C C . TYR A 1 437 ? -8.155 13.919 -12.306 1.00 68.75 437 TYR A C 1
ATOM 3389 O O . TYR A 1 437 ? -7.150 13.218 -12.253 1.00 68.75 437 TYR A O 1
ATOM 3397 N N . ALA A 1 438 ? -9.001 13.895 -13.339 1.00 65.69 438 ALA A N 1
ATOM 3398 C CA . ALA A 1 438 ? -8.806 13.030 -14.502 1.00 65.69 438 ALA A CA 1
ATOM 3399 C C . ALA A 1 438 ? -7.530 13.388 -15.290 1.00 65.69 438 ALA A C 1
ATOM 3401 O O . ALA A 1 438 ? -6.790 12.504 -15.717 1.00 65.69 438 ALA A O 1
ATOM 3402 N N . ASN A 1 439 ? -7.231 14.685 -15.418 1.00 68.06 439 ASN A N 1
ATOM 3403 C CA . ASN A 1 439 ? -6.113 15.191 -16.223 1.00 68.06 439 ASN A CA 1
ATOM 3404 C C . ASN A 1 439 ? -4.731 15.110 -15.545 1.00 68.06 439 ASN A C 1
ATOM 3406 O O . ASN A 1 439 ? -3.748 15.511 -16.157 1.00 68.06 439 ASN A O 1
ATOM 3410 N N . ARG A 1 440 ? -4.645 14.653 -14.287 1.00 77.94 440 ARG A N 1
ATOM 3411 C CA . ARG A 1 440 ? -3.389 14.505 -13.517 1.00 77.94 440 ARG A CA 1
ATOM 3412 C C . ARG A 1 440 ? -3.379 13.208 -12.711 1.00 77.94 440 ARG A C 1
ATOM 3414 O O . ARG A 1 440 ? -2.963 13.189 -11.551 1.00 77.94 440 ARG A O 1
ATOM 3421 N N . ALA A 1 441 ? -3.961 12.163 -13.291 1.00 88.06 441 ALA A N 1
ATOM 3422 C CA . ALA A 1 441 ? -4.238 10.936 -12.572 1.00 88.06 441 ALA A CA 1
ATOM 3423 C C . ALA A 1 441 ? -3.115 9.911 -12.700 1.00 88.06 441 ALA A C 1
ATOM 3425 O O . ALA A 1 441 ? -2.848 9.432 -13.808 1.00 88.06 441 ALA A O 1
ATOM 3426 N N . PHE A 1 442 ? -2.489 9.539 -11.581 1.00 93.56 442 PHE A N 1
ATOM 3427 C CA . PHE A 1 442 ? -1.359 8.608 -11.573 1.00 93.56 442 PHE A CA 1
ATOM 3428 C C . PHE A 1 442 ? -1.686 7.333 -10.801 1.00 93.56 442 PHE A C 1
ATOM 3430 O O . PHE A 1 442 ? -2.252 7.384 -9.709 1.00 93.56 442 PHE A O 1
ATOM 3437 N N . GLY A 1 443 ? -1.281 6.179 -11.338 1.00 96.50 443 GLY A N 1
ATOM 3438 C CA . GLY A 1 443 ? -1.371 4.913 -10.610 1.00 96.50 443 GLY A CA 1
ATOM 3439 C C . GLY A 1 443 ? -0.621 5.002 -9.278 1.00 96.50 443 GLY A C 1
ATOM 3440 O O . GLY A 1 443 ? -1.210 4.817 -8.213 1.00 96.50 443 GLY A O 1
ATOM 3441 N N . ILE A 1 444 ? 0.661 5.365 -9.343 1.00 98.19 444 ILE A N 1
ATOM 3442 C CA . ILE A 1 444 ? 1.517 5.636 -8.183 1.00 98.19 444 ILE A CA 1
ATOM 3443 C C . ILE A 1 444 ? 2.298 6.936 -8.409 1.00 98.19 444 ILE A C 1
ATOM 3445 O O . ILE A 1 444 ? 3.030 7.063 -9.385 1.00 98.19 444 ILE A O 1
ATOM 3449 N N . SER A 1 445 ? 2.190 7.876 -7.476 1.00 96.00 445 SER A N 1
ATOM 3450 C CA . SER A 1 445 ? 2.992 9.096 -7.378 1.00 96.00 445 SER A CA 1
ATOM 3451 C C . SER A 1 445 ? 4.034 8.925 -6.270 1.00 96.00 445 SER A C 1
ATOM 3453 O O . SER A 1 445 ? 3.769 9.196 -5.101 1.00 96.00 445 SER A O 1
ATOM 3455 N N . ALA A 1 446 ? 5.219 8.415 -6.610 1.00 94.56 446 ALA A N 1
ATOM 3456 C CA . ALA A 1 446 ? 6.308 8.177 -5.662 1.00 94.56 446 ALA A CA 1
ATOM 3457 C C . ALA A 1 446 ? 7.338 9.311 -5.760 1.00 94.56 446 ALA A C 1
ATOM 3459 O O . ALA A 1 446 ? 8.450 9.118 -6.240 1.00 94.56 446 ALA A O 1
ATOM 3460 N N . VAL A 1 447 ? 6.982 10.527 -5.341 1.00 91.44 447 VAL A N 1
ATOM 3461 C CA . VAL A 1 447 ? 7.830 11.722 -5.543 1.00 91.44 447 VAL A CA 1
ATOM 3462 C C . VAL A 1 447 ? 8.738 12.083 -4.366 1.00 91.44 447 VAL A C 1
ATOM 3464 O O . VAL A 1 447 ? 9.449 13.097 -4.400 1.00 91.44 447 VAL A O 1
ATOM 3467 N N . ALA A 1 448 ? 8.770 11.228 -3.346 1.00 91.12 448 ALA A N 1
ATOM 3468 C CA . ALA A 1 448 ? 9.581 11.374 -2.144 1.00 91.12 448 ALA A CA 1
ATOM 3469 C C . ALA A 1 448 ? 10.943 10.638 -2.229 1.00 91.12 448 ALA A C 1
ATOM 3471 O O . ALA A 1 448 ? 11.471 10.448 -3.326 1.00 91.12 448 ALA A O 1
ATOM 3472 N N . PHE A 1 449 ? 11.578 10.308 -1.098 1.00 91.94 449 PHE A N 1
ATOM 3473 C CA . PHE A 1 449 ? 12.970 9.835 -1.044 1.00 91.94 449 PHE A CA 1
ATOM 3474 C C . PHE A 1 449 ? 13.093 8.347 -0.707 1.00 91.94 449 PHE A C 1
ATOM 3476 O O . PHE A 1 449 ? 12.399 7.832 0.164 1.00 91.94 449 PHE A O 1
ATOM 3483 N N . ASP A 1 450 ? 14.025 7.660 -1.375 1.00 93.25 450 ASP A N 1
ATOM 3484 C CA . ASP A 1 450 ? 14.364 6.250 -1.131 1.00 93.25 450 ASP A CA 1
ATOM 3485 C C . ASP A 1 450 ? 13.142 5.298 -1.163 1.00 93.25 450 ASP A C 1
ATOM 3487 O O . ASP A 1 450 ? 13.114 4.264 -0.496 1.00 93.25 450 ASP A O 1
ATOM 3491 N N . ILE A 1 451 ? 12.112 5.653 -1.942 1.00 95.75 451 ILE A N 1
ATOM 3492 C CA . ILE A 1 451 ? 10.867 4.884 -2.064 1.00 95.75 451 ILE A CA 1
ATOM 3493 C C . ILE A 1 451 ? 11.106 3.625 -2.899 1.00 95.75 451 ILE A C 1
ATOM 3495 O O . ILE A 1 451 ? 11.766 3.661 -3.942 1.00 95.75 451 ILE A O 1
ATOM 3499 N N . SER A 1 452 ? 10.547 2.505 -2.447 1.00 98.25 452 SER A N 1
ATOM 3500 C CA . SER A 1 452 ? 10.594 1.223 -3.151 1.00 98.25 452 SER A CA 1
ATOM 3501 C C . SER A 1 452 ? 9.216 0.863 -3.702 1.00 98.25 452 SER A C 1
ATOM 3503 O O . SER A 1 452 ? 8.290 0.651 -2.931 1.00 98.25 452 SER A O 1
ATOM 3505 N N . VAL A 1 453 ? 9.088 0.747 -5.024 1.00 98.75 453 VAL A N 1
ATOM 3506 C CA . VAL A 1 453 ? 7.861 0.373 -5.742 1.00 98.75 453 VAL A CA 1
ATOM 3507 C C . VAL A 1 453 ? 8.083 -0.971 -6.433 1.00 98.75 453 VAL A C 1
ATOM 3509 O O . VAL A 1 453 ? 8.777 -1.053 -7.451 1.00 98.75 453 VAL A O 1
ATOM 3512 N N . ILE A 1 454 ? 7.561 -2.052 -5.852 1.00 98.44 454 ILE A N 1
ATOM 3513 C CA . ILE A 1 454 ? 7.952 -3.423 -6.202 1.00 98.44 454 ILE A CA 1
ATOM 3514 C C . ILE A 1 454 ? 6.731 -4.305 -6.499 1.00 98.44 454 ILE A C 1
ATOM 3516 O O . ILE A 1 454 ? 5.832 -4.414 -5.677 1.00 98.44 454 ILE A O 1
ATOM 3520 N N . LYS A 1 455 ? 6.722 -5.026 -7.628 1.00 98.19 455 LYS A N 1
ATOM 3521 C CA . LYS A 1 455 ? 5.704 -6.060 -7.940 1.00 98.19 455 LYS A CA 1
ATOM 3522 C C . LYS A 1 455 ? 4.243 -5.580 -7.922 1.00 98.19 455 LYS A C 1
ATOM 3524 O O . LYS A 1 455 ? 3.349 -6.368 -7.633 1.00 98.19 455 LYS A O 1
ATOM 3529 N N . ASN A 1 456 ? 3.985 -4.310 -8.212 1.00 98.88 456 ASN A N 1
ATOM 3530 C CA . ASN A 1 456 ? 2.619 -3.800 -8.328 1.00 98.88 456 ASN A CA 1
ATOM 3531 C C . ASN A 1 456 ? 2.058 -4.079 -9.730 1.00 98.88 456 ASN A C 1
ATOM 3533 O O . ASN A 1 456 ? 2.814 -4.124 -10.704 1.00 98.88 456 ASN A O 1
ATOM 3537 N N . ILE A 1 457 ? 0.739 -4.237 -9.821 1.00 98.75 457 ILE A N 1
ATOM 3538 C CA . ILE A 1 457 ? -0.020 -4.330 -11.072 1.00 98.75 457 ILE A CA 1
ATOM 3539 C C . ILE A 1 457 ? -0.801 -3.026 -11.226 1.00 98.75 457 ILE A C 1
ATOM 3541 O O . ILE A 1 457 ? -1.573 -2.670 -10.339 1.00 98.75 457 ILE A O 1
ATOM 3545 N N . ILE A 1 458 ? -0.584 -2.303 -12.324 1.00 98.19 458 ILE A N 1
ATOM 3546 C CA . ILE A 1 458 ? -1.179 -0.985 -12.573 1.00 98.19 458 ILE A CA 1
ATOM 3547 C C . ILE A 1 458 ? -1.792 -0.973 -13.971 1.00 98.19 458 ILE A C 1
ATOM 3549 O O . ILE A 1 458 ? -1.071 -1.049 -14.966 1.00 98.19 458 ILE A O 1
ATOM 3553 N N . GLU A 1 459 ? -3.112 -0.838 -14.055 1.00 95.31 459 GLU A N 1
ATOM 3554 C CA . GLU A 1 459 ? -3.851 -0.899 -15.317 1.00 95.31 459 GLU A CA 1
ATOM 3555 C C . GLU A 1 459 ? -4.891 0.224 -15.443 1.00 95.31 459 GLU A C 1
ATOM 3557 O O . GLU A 1 459 ? -5.447 0.709 -14.456 1.00 95.31 459 GLU A O 1
ATOM 3562 N N . ASP A 1 460 ? -5.179 0.630 -16.684 1.00 90.94 460 ASP A N 1
ATOM 3563 C CA . ASP A 1 460 ? -6.224 1.617 -17.023 1.00 90.94 460 ASP A CA 1
ATOM 3564 C C . ASP A 1 460 ? -6.126 2.939 -16.228 1.00 90.94 460 ASP A C 1
ATOM 3566 O O . ASP A 1 460 ? -7.127 3.509 -15.793 1.00 90.94 460 ASP A O 1
ATOM 3570 N N . PHE A 1 461 ? -4.902 3.425 -16.025 1.00 91.56 461 PHE A N 1
ATOM 3571 C CA . PHE A 1 461 ? -4.617 4.705 -15.370 1.00 91.56 461 PHE A CA 1
ATOM 3572 C C . PHE A 1 461 ? -4.793 5.901 -16.324 1.00 91.56 461 PHE A C 1
ATOM 3574 O O . PHE A 1 461 ? -4.894 5.726 -17.544 1.00 91.56 461 PHE A O 1
ATOM 3581 N N . GLY A 1 462 ? -4.840 7.113 -15.757 1.00 89.25 462 GLY A N 1
ATOM 3582 C CA . GLY A 1 462 ? -5.068 8.371 -16.473 1.00 89.25 462 GLY A CA 1
ATOM 3583 C C . GLY A 1 462 ? -3.869 8.856 -17.290 1.00 89.25 462 GLY A C 1
ATOM 3584 O O . GLY A 1 462 ? -3.877 8.730 -18.510 1.00 89.25 462 GLY A O 1
ATOM 3585 N N . GLU A 1 463 ? -2.849 9.415 -16.635 1.00 90.38 463 GLU A N 1
ATOM 3586 C CA . GLU A 1 463 ? -1.679 10.019 -17.291 1.00 90.38 463 GLU A CA 1
ATOM 3587 C C . GLU A 1 463 ? -0.419 9.157 -17.116 1.00 90.38 463 GLU A C 1
ATOM 3589 O O . GLU A 1 463 ? 0.162 8.708 -18.108 1.00 90.38 463 GLU A O 1
ATOM 3594 N N . TYR A 1 464 ? -0.020 8.868 -15.871 1.00 94.44 464 TYR A N 1
ATOM 3595 C CA . TYR A 1 464 ? 1.194 8.105 -15.551 1.00 94.44 464 TYR A CA 1
ATOM 3596 C C . TYR A 1 464 ? 0.875 6.823 -14.782 1.00 94.44 464 TYR A C 1
ATOM 3598 O O . TYR A 1 464 ? 0.091 6.833 -13.834 1.00 94.44 464 TYR A O 1
ATOM 3606 N N . GLY A 1 465 ? 1.516 5.714 -15.149 1.00 96.69 465 GLY A N 1
ATOM 3607 C CA . GLY A 1 465 ? 1.447 4.486 -14.359 1.00 96.69 465 GLY A CA 1
ATOM 3608 C C . GLY A 1 465 ? 2.185 4.688 -13.040 1.00 96.69 465 GLY A C 1
ATOM 3609 O O . GLY A 1 465 ? 1.607 4.542 -11.965 1.00 96.69 465 GLY A O 1
ATOM 3610 N N . ILE A 1 466 ? 3.450 5.102 -13.139 1.00 98.12 466 ILE A N 1
ATOM 3611 C CA . ILE A 1 466 ? 4.293 5.490 -12.007 1.00 98.12 466 ILE A CA 1
ATOM 3612 C C . ILE A 1 466 ? 4.973 6.827 -12.312 1.00 98.12 466 ILE A C 1
ATOM 3614 O O . ILE A 1 466 ? 5.710 6.933 -13.292 1.00 98.12 466 ILE A O 1
ATOM 3618 N N . GLU A 1 467 ? 4.783 7.822 -11.451 1.00 95.50 467 GLU A N 1
ATOM 3619 C CA . GLU A 1 467 ? 5.634 9.010 -11.385 1.00 95.50 467 GLU A CA 1
ATOM 3620 C C . GLU A 1 467 ? 6.732 8.800 -10.337 1.00 95.50 467 GLU A C 1
ATOM 3622 O O . GLU A 1 467 ? 6.470 8.380 -9.209 1.00 95.50 467 GLU A O 1
ATOM 3627 N N . ALA A 1 468 ? 7.974 9.096 -10.712 1.00 92.19 468 ALA A N 1
ATOM 3628 C CA . ALA A 1 468 ? 9.141 8.951 -9.857 1.00 92.19 468 ALA A CA 1
ATOM 3629 C C . ALA A 1 468 ? 10.197 10.022 -10.165 1.00 92.19 468 ALA A C 1
ATOM 3631 O O . ALA A 1 468 ? 10.388 10.378 -11.320 1.00 92.19 468 ALA A O 1
ATOM 3632 N N . PRO A 1 469 ? 10.956 10.527 -9.189 1.00 87.69 469 PRO A N 1
ATOM 3633 C CA . PRO A 1 469 ? 12.024 11.470 -9.450 1.00 87.69 469 PRO A CA 1
ATOM 3634 C C . PRO A 1 469 ? 13.340 10.756 -9.753 1.00 87.69 469 PRO A C 1
ATOM 3636 O O . PRO A 1 469 ? 13.685 9.766 -9.117 1.00 87.69 469 PRO A O 1
ATOM 3639 N N . GLY A 1 470 ? 14.122 11.285 -10.695 1.00 81.31 470 GLY A N 1
ATOM 3640 C CA . GLY A 1 470 ? 15.378 10.667 -11.153 1.00 81.31 470 GLY A CA 1
ATOM 3641 C C . GLY A 1 470 ? 16.599 10.864 -10.260 1.00 81.31 470 GLY A C 1
ATOM 3642 O O . GLY A 1 470 ? 17.695 10.481 -10.651 1.00 81.31 470 GLY A O 1
ATOM 3643 N N . HIS A 1 471 ? 16.446 11.484 -9.091 1.00 78.38 471 HIS A N 1
ATOM 3644 C CA . HIS A 1 471 ? 17.568 11.953 -8.267 1.00 78.38 471 HIS A CA 1
ATOM 3645 C C . HIS A 1 471 ? 17.367 11.730 -6.758 1.00 78.38 471 HIS A C 1
ATOM 3647 O O . HIS A 1 471 ? 18.123 12.283 -5.953 1.00 78.38 471 HIS A O 1
ATOM 3653 N N . LYS A 1 472 ? 16.353 10.945 -6.357 1.00 88.62 472 LYS A N 1
ATOM 3654 C CA . LYS A 1 472 ? 15.987 10.731 -4.943 1.00 88.62 472 LYS A CA 1
ATOM 3655 C C . LYS A 1 472 ? 16.132 9.289 -4.440 1.00 88.62 472 LYS A C 1
ATOM 3657 O O . LYS A 1 472 ? 15.674 8.998 -3.342 1.00 88.62 472 LYS A O 1
ATOM 3662 N N . GLY A 1 473 ? 16.799 8.404 -5.185 1.00 91.25 473 GLY A N 1
ATOM 3663 C CA . GLY A 1 473 ? 17.167 7.077 -4.667 1.00 91.25 473 GLY A CA 1
ATOM 3664 C C . GLY A 1 473 ? 16.093 6.002 -4.816 1.00 91.25 473 GLY A C 1
ATOM 3665 O O . GLY A 1 473 ? 16.086 5.042 -4.053 1.00 91.25 473 GLY A O 1
ATOM 3666 N N . LEU A 1 474 ? 15.156 6.169 -5.753 1.00 94.62 474 LEU A N 1
ATOM 3667 C CA . LEU A 1 474 ? 14.023 5.257 -5.870 1.00 94.62 474 LEU A CA 1
ATOM 3668 C C . LEU A 1 474 ? 14.413 3.891 -6.431 1.00 94.62 474 LEU A C 1
ATOM 3670 O O . LEU A 1 474 ? 15.294 3.767 -7.284 1.00 94.62 474 LEU A O 1
ATOM 3674 N N . ILE A 1 475 ? 13.681 2.868 -5.996 1.00 97.25 475 ILE A N 1
ATOM 3675 C CA . ILE A 1 475 ? 13.802 1.494 -6.474 1.00 97.25 475 ILE A CA 1
ATOM 3676 C C . ILE A 1 475 ? 12.462 1.061 -7.065 1.00 97.25 475 ILE A C 1
ATOM 3678 O O . ILE A 1 475 ? 11.520 0.798 -6.331 1.00 97.25 475 ILE A O 1
ATOM 3682 N N . ILE A 1 476 ? 12.378 0.942 -8.388 1.00 98.56 476 ILE A N 1
ATOM 3683 C CA . ILE A 1 476 ? 11.153 0.575 -9.108 1.00 98.56 476 ILE A CA 1
ATOM 3684 C C . ILE A 1 476 ? 11.403 -0.739 -9.834 1.00 98.56 476 ILE A C 1
ATOM 3686 O O . ILE A 1 476 ? 12.090 -0.760 -10.862 1.00 98.56 476 ILE A O 1
ATOM 3690 N N . LYS A 1 477 ? 10.904 -1.850 -9.278 1.00 98.12 477 LYS A N 1
ATOM 3691 C CA . LYS A 1 477 ? 11.235 -3.185 -9.787 1.00 98.12 477 LYS A CA 1
ATOM 3692 C C . LYS A 1 477 ? 10.048 -4.109 -9.984 1.00 98.12 477 LYS A C 1
ATOM 3694 O O . LYS A 1 477 ? 9.190 -4.228 -9.116 1.00 98.12 477 LYS A O 1
ATOM 3699 N N . TYR A 1 478 ? 10.088 -4.873 -11.071 1.00 98.19 478 TYR A N 1
ATOM 3700 C CA . TYR A 1 478 ? 9.168 -5.988 -11.317 1.00 98.19 478 TYR A CA 1
ATOM 3701 C C . TYR A 1 478 ? 7.681 -5.610 -11.322 1.00 98.19 478 TYR A C 1
ATOM 3703 O O . TYR A 1 478 ? 6.843 -6.460 -11.042 1.00 98.19 478 TYR A O 1
ATOM 3711 N N . ASN A 1 479 ? 7.346 -4.351 -11.612 1.00 98.75 479 ASN A N 1
ATOM 3712 C CA . ASN A 1 479 ? 5.955 -3.919 -11.741 1.00 98.75 479 ASN A CA 1
ATOM 3713 C C . ASN A 1 479 ? 5.413 -4.291 -13.128 1.00 98.75 479 ASN A C 1
ATOM 3715 O O . ASN A 1 479 ? 6.163 -4.266 -14.107 1.00 98.75 479 ASN A O 1
ATOM 3719 N N . LEU A 1 480 ? 4.120 -4.602 -13.201 1.00 98.56 480 LEU A N 1
ATOM 3720 C CA . LEU A 1 480 ? 3.359 -4.724 -14.442 1.00 98.56 480 LEU A CA 1
ATOM 3721 C C . LEU A 1 480 ? 2.545 -3.444 -14.634 1.00 98.56 480 LEU A C 1
ATOM 3723 O O . LEU A 1 480 ? 1.740 -3.091 -13.775 1.00 98.56 480 LEU A O 1
ATOM 3727 N N . ILE A 1 481 ? 2.765 -2.744 -15.743 1.00 98.50 481 ILE A N 1
ATOM 3728 C CA . ILE A 1 481 ? 2.120 -1.464 -16.043 1.00 98.50 481 ILE A CA 1
ATOM 3729 C C . ILE A 1 481 ? 1.485 -1.560 -17.423 1.00 98.50 481 ILE A C 1
ATOM 3731 O O . ILE A 1 481 ? 2.195 -1.728 -18.412 1.00 98.50 481 ILE A O 1
ATOM 3735 N N . LYS A 1 482 ? 0.163 -1.426 -17.501 1.00 95.81 482 LYS A N 1
ATOM 3736 C CA . LYS A 1 482 ? -0.584 -1.591 -18.747 1.00 95.81 482 LYS A CA 1
ATOM 3737 C C . LYS A 1 482 ? -1.431 -0.368 -19.072 1.00 95.81 482 LYS A C 1
ATOM 3739 O O . LYS A 1 482 ? -2.407 -0.062 -18.381 1.00 95.81 482 LYS A O 1
ATOM 3744 N N . GLY A 1 483 ? -1.074 0.315 -20.158 1.00 89.06 483 GLY A N 1
ATOM 3745 C CA . GLY A 1 483 ? -1.968 1.265 -20.811 1.00 89.06 483 GLY A CA 1
ATOM 3746 C C . GLY A 1 483 ? -3.147 0.524 -21.456 1.00 89.06 483 GLY A C 1
ATOM 3747 O O . GLY A 1 483 ? -3.005 -0.600 -21.927 1.00 89.06 483 GLY A O 1
ATOM 3748 N N . LYS A 1 484 ? -4.343 1.115 -21.432 1.00 79.00 484 LYS A N 1
ATOM 3749 C CA . LYS A 1 484 ? -5.533 0.588 -22.132 1.00 79.00 484 LYS A CA 1
ATOM 3750 C C . LYS A 1 484 ? -5.619 1.161 -23.555 1.00 79.00 484 LYS A C 1
ATOM 3752 O O . LYS A 1 484 ? -4.877 2.079 -23.874 1.00 79.00 484 LYS A O 1
ATOM 3757 N N . ASP A 1 485 ? -6.540 0.662 -24.377 1.00 59.56 485 ASP A N 1
ATOM 3758 C CA . ASP A 1 485 ? -6.726 0.945 -25.815 1.00 59.56 485 ASP A CA 1
ATOM 3759 C C . ASP A 1 485 ? -6.762 2.436 -26.240 1.00 59.56 485 ASP A C 1
ATOM 3761 O O . ASP A 1 485 ? -6.600 2.741 -27.419 1.00 59.56 485 ASP A O 1
ATOM 3765 N N . ASP A 1 486 ? -6.935 3.378 -25.307 1.00 65.19 486 ASP A N 1
ATOM 3766 C CA . ASP A 1 486 ? -6.895 4.833 -25.518 1.00 65.19 486 ASP A CA 1
ATOM 3767 C C . ASP A 1 486 ? -5.548 5.484 -25.134 1.00 65.19 486 ASP A C 1
ATOM 3769 O O . ASP A 1 486 ? -5.471 6.697 -24.946 1.00 65.19 486 ASP A O 1
ATOM 3773 N N . ALA A 1 487 ? -4.472 4.702 -24.991 1.00 69.12 487 ALA A N 1
ATOM 3774 C CA . ALA A 1 487 ? -3.194 5.120 -24.409 1.00 69.12 487 ALA A CA 1
ATOM 3775 C C . ALA A 1 487 ? -2.380 6.162 -25.201 1.00 69.12 487 ALA A C 1
ATOM 3777 O O . ALA A 1 487 ? -1.181 6.299 -24.971 1.00 69.12 487 ALA A O 1
ATOM 3778 N N . THR A 1 488 ? -2.988 6.955 -26.083 1.00 77.00 488 THR A N 1
ATOM 3779 C CA . THR A 1 488 ? -2.312 7.954 -26.925 1.00 77.00 488 THR A CA 1
ATOM 3780 C C . THR A 1 488 ? -1.571 9.042 -26.143 1.00 77.00 488 THR A C 1
ATOM 3782 O O . THR A 1 488 ? -0.716 9.707 -26.724 1.00 77.00 488 THR A O 1
ATOM 3785 N N . SER A 1 489 ? -1.864 9.233 -24.849 1.00 85.38 489 SER A N 1
ATOM 3786 C CA . SER A 1 489 ? -1.186 10.179 -23.942 1.00 85.38 489 SER A CA 1
ATOM 3787 C C . SER A 1 489 ? -0.451 9.520 -22.764 1.00 85.38 489 SER A C 1
ATOM 3789 O O . SER A 1 489 ? 0.310 10.198 -22.078 1.00 85.38 489 SER A O 1
ATOM 3791 N N . LYS A 1 490 ? -0.638 8.216 -22.527 1.00 91.00 490 LYS A N 1
ATOM 3792 C CA . LYS A 1 490 ? -0.241 7.554 -21.271 1.00 91.00 490 LYS A CA 1
ATOM 3793 C C . LYS A 1 490 ? 1.252 7.244 -21.211 1.00 91.00 490 LYS A C 1
ATOM 3795 O O . LYS A 1 490 ? 1.803 6.671 -22.152 1.00 91.00 490 LYS A O 1
ATOM 3800 N N . VAL A 1 491 ? 1.902 7.537 -20.088 1.00 95.38 491 VAL A N 1
ATOM 3801 C CA . VAL A 1 491 ? 3.301 7.151 -19.833 1.00 95.38 491 VAL A CA 1
ATOM 3802 C C . VAL A 1 491 ? 3.343 6.034 -18.796 1.00 95.38 491 VAL A C 1
ATOM 3804 O O . VAL A 1 491 ? 2.738 6.150 -17.737 1.00 95.38 491 VAL A O 1
ATOM 3807 N N . GLY A 1 492 ? 4.069 4.949 -19.075 1.00 97.19 492 GLY A N 1
ATOM 3808 C CA . GLY A 1 492 ? 4.216 3.846 -18.122 1.00 97.19 492 GLY A CA 1
ATOM 3809 C C . GLY A 1 492 ? 4.944 4.294 -16.855 1.00 97.19 492 GLY A C 1
ATOM 3810 O O . GLY A 1 492 ? 4.361 4.328 -15.775 1.00 97.19 492 GLY A O 1
ATOM 3811 N N . ILE A 1 493 ? 6.211 4.686 -17.003 1.00 98.12 493 ILE A N 1
ATOM 3812 C CA . ILE A 1 493 ? 7.031 5.266 -15.935 1.00 98.12 493 ILE A CA 1
ATOM 3813 C C . ILE A 1 493 ? 7.501 6.654 -16.368 1.00 98.12 493 ILE A C 1
ATOM 3815 O O . ILE A 1 493 ? 8.288 6.785 -17.308 1.00 98.12 493 ILE A O 1
ATOM 3819 N N . MET A 1 494 ? 7.047 7.683 -15.656 1.00 95.75 494 MET A N 1
ATOM 3820 C CA . MET A 1 494 ? 7.532 9.051 -15.785 1.00 95.75 494 MET A CA 1
ATOM 3821 C C . MET A 1 494 ? 8.603 9.305 -14.725 1.00 95.75 494 MET A C 1
ATOM 3823 O O . MET A 1 494 ? 8.311 9.389 -13.535 1.00 95.75 494 MET A O 1
ATOM 3827 N N . ASN A 1 495 ? 9.856 9.420 -15.157 1.00 92.81 495 ASN A N 1
ATOM 3828 C CA . ASN A 1 495 ? 10.983 9.748 -14.304 1.00 92.81 495 ASN A CA 1
ATOM 3829 C C . ASN A 1 495 ? 11.349 11.239 -14.430 1.00 92.81 495 ASN A C 1
ATOM 3831 O O . ASN A 1 495 ? 11.915 11.642 -15.438 1.00 92.81 495 ASN A O 1
ATOM 3835 N N . ASN A 1 496 ? 11.035 12.064 -13.430 1.00 88.69 496 ASN A N 1
ATOM 3836 C CA . ASN A 1 496 ? 11.120 13.525 -13.509 1.00 88.69 496 ASN A CA 1
ATOM 3837 C C . ASN A 1 496 ? 12.250 14.121 -12.639 1.00 88.69 496 ASN A C 1
ATOM 3839 O O . ASN A 1 496 ? 12.338 13.897 -11.435 1.00 88.69 496 ASN A O 1
ATOM 3843 N N . SER A 1 497 ? 13.115 14.944 -13.231 1.00 83.50 497 SER A N 1
ATOM 3844 C CA . SER A 1 497 ? 14.251 15.603 -12.570 1.00 83.50 497 SER A CA 1
ATOM 3845 C C . SER A 1 497 ? 14.260 17.123 -12.774 1.00 83.50 497 SER A C 1
ATOM 3847 O O . SER A 1 497 ? 15.290 17.706 -13.106 1.00 83.50 497 SER A O 1
ATOM 3849 N N . THR A 1 498 ? 13.110 17.782 -12.605 1.00 74.88 498 THR A N 1
ATOM 3850 C CA . THR A 1 498 ? 12.938 19.241 -12.819 1.00 74.88 498 THR A CA 1
ATOM 3851 C C . THR A 1 498 ? 12.901 20.108 -11.548 1.00 74.88 498 THR A C 1
ATOM 3853 O O . THR A 1 498 ? 12.695 21.316 -11.633 1.00 74.88 498 THR A O 1
ATOM 3856 N N . GLY A 1 499 ? 13.150 19.548 -10.357 1.00 65.19 499 GLY A N 1
ATOM 3857 C CA . GLY A 1 499 ? 13.082 20.287 -9.081 1.00 65.19 499 GLY A CA 1
ATOM 3858 C C . GLY A 1 499 ? 14.232 21.280 -8.843 1.00 65.19 499 GLY A C 1
ATOM 3859 O O . GLY A 1 499 ? 15.368 21.001 -9.210 1.00 65.19 499 GLY A O 1
ATOM 3860 N N . THR A 1 500 ? 13.953 22.423 -8.205 1.00 54.59 500 THR A N 1
ATOM 3861 C CA . THR A 1 500 ? 14.910 23.524 -7.929 1.00 54.59 500 THR A CA 1
ATOM 3862 C C . THR A 1 500 ? 15.643 23.432 -6.580 1.00 54.59 500 THR A C 1
ATOM 3864 O O . THR A 1 500 ? 16.495 24.270 -6.297 1.00 54.59 500 THR A O 1
ATOM 3867 N N . GLN A 1 501 ? 15.314 22.451 -5.732 1.00 58.16 501 GLN A N 1
ATOM 3868 C CA . GLN A 1 501 ? 15.937 22.261 -4.412 1.00 58.16 501 GLN A CA 1
ATOM 3869 C C . GLN A 1 501 ? 17.279 21.517 -4.512 1.00 58.16 501 GLN A C 1
ATOM 3871 O O . GLN A 1 501 ? 17.541 20.860 -5.522 1.00 58.16 501 GLN A O 1
ATOM 3876 N N . GLU A 1 502 ? 18.122 21.595 -3.470 1.00 58.81 502 GLU A N 1
ATOM 3877 C CA . GLU A 1 502 ? 19.347 20.787 -3.397 1.00 58.81 502 GLU A CA 1
ATOM 3878 C C . GLU A 1 502 ? 19.014 19.307 -3.615 1.00 58.81 502 GLU A C 1
ATOM 3880 O O 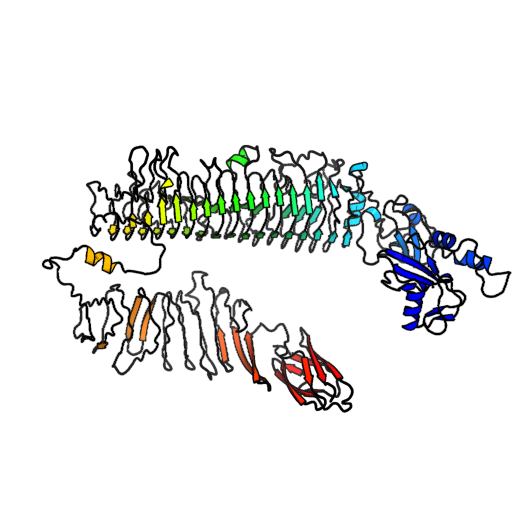. GLU A 1 502 ? 18.290 18.670 -2.850 1.00 58.81 502 GLU A O 1
ATOM 3885 N N . LEU A 1 503 ? 19.509 18.772 -4.727 1.00 63.03 503 LEU A N 1
ATOM 3886 C CA . LEU A 1 503 ? 19.206 17.415 -5.143 1.00 63.03 503 LEU A CA 1
ATOM 3887 C C . LEU A 1 503 ? 20.006 16.440 -4.283 1.00 63.03 503 LEU A C 1
ATOM 3889 O O . LEU A 1 503 ? 21.223 16.577 -4.164 1.00 63.03 503 LEU A O 1
ATOM 3893 N N . ALA A 1 504 ? 19.361 15.371 -3.816 1.00 65.69 504 ALA A N 1
ATOM 3894 C CA . ALA A 1 504 ? 20.059 14.260 -3.169 1.00 65.69 504 ALA A CA 1
ATOM 3895 C C . ALA A 1 504 ? 21.051 13.547 -4.120 1.00 65.69 504 ALA A C 1
ATOM 3897 O O . ALA A 1 504 ? 21.924 12.818 -3.658 1.00 65.69 504 ALA A O 1
ATOM 3898 N N . LYS A 1 505 ? 20.920 13.752 -5.448 1.00 82.62 505 LYS A N 1
ATOM 3899 C CA . LYS A 1 505 ? 21.747 13.167 -6.531 1.00 82.62 505 LYS A CA 1
ATOM 3900 C C . LYS A 1 505 ? 21.839 11.634 -6.479 1.00 82.62 505 LYS A C 1
ATOM 3902 O O . LYS A 1 505 ? 22.740 11.037 -7.071 1.00 82.62 505 LYS A O 1
ATOM 3907 N N . LYS A 1 506 ? 20.888 10.987 -5.804 1.00 88.44 506 LYS A N 1
ATOM 3908 C CA . LYS A 1 506 ? 20.850 9.539 -5.596 1.00 88.44 506 LYS A CA 1
ATOM 3909 C C . LYS A 1 506 ? 20.367 8.818 -6.851 1.00 88.44 506 LYS A C 1
ATOM 3911 O O . LYS A 1 506 ? 19.464 9.296 -7.536 1.00 88.44 506 LYS A O 1
ATOM 3916 N N . LEU A 1 507 ? 20.951 7.651 -7.113 1.00 91.50 507 LEU A N 1
ATOM 3917 C CA . LEU A 1 507 ? 20.602 6.802 -8.250 1.00 91.50 507 LEU A CA 1
ATOM 3918 C C . LEU A 1 507 ? 19.173 6.265 -8.121 1.00 91.50 507 LEU A C 1
ATOM 3920 O O . LEU A 1 507 ? 18.835 5.648 -7.117 1.00 91.50 507 LEU A O 1
ATOM 3924 N N . THR A 1 508 ? 18.376 6.434 -9.170 1.00 94.38 508 THR A N 1
ATOM 3925 C CA . THR A 1 508 ? 17.072 5.780 -9.317 1.00 94.38 508 THR A CA 1
ATOM 3926 C C . THR A 1 508 ? 17.201 4.537 -10.192 1.00 94.38 508 THR A C 1
ATOM 3928 O O . THR A 1 508 ? 17.778 4.593 -11.277 1.00 94.38 508 THR A O 1
ATOM 3931 N N . ILE A 1 509 ? 16.672 3.405 -9.732 1.00 96.88 509 ILE A N 1
ATOM 393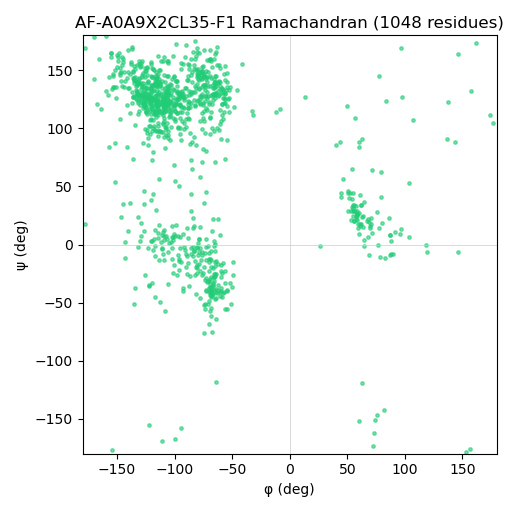2 C CA . ILE A 1 509 ? 16.762 2.110 -10.415 1.00 96.88 509 ILE A CA 1
ATOM 3933 C C . ILE A 1 509 ? 15.383 1.725 -10.950 1.00 96.88 509 ILE A C 1
ATOM 3935 O O . ILE A 1 509 ? 14.451 1.553 -10.171 1.00 96.88 509 ILE A O 1
ATOM 3939 N N . LEU A 1 510 ? 15.281 1.532 -12.264 1.00 98.31 510 LEU A N 1
ATOM 3940 C CA . LEU A 1 510 ? 14.114 0.993 -12.961 1.00 98.31 510 LEU A CA 1
ATOM 3941 C C . LEU A 1 510 ? 14.495 -0.391 -13.503 1.00 98.31 510 LEU A C 1
ATOM 3943 O O . LEU A 1 510 ? 15.155 -0.481 -14.540 1.00 98.31 510 LEU A O 1
ATOM 3947 N N . GLU A 1 511 ? 14.152 -1.467 -12.791 1.00 98.00 511 GLU A N 1
ATOM 3948 C CA . GLU A 1 511 ? 14.649 -2.813 -13.114 1.00 98.00 511 GLU A CA 1
ATOM 3949 C C . GLU A 1 511 ? 13.560 -3.877 -13.262 1.00 98.00 511 GLU A C 1
ATOM 3951 O O . GLU A 1 511 ? 12.766 -4.106 -12.354 1.00 98.00 511 GLU A O 1
ATOM 3956 N N . GLY A 1 512 ? 13.567 -4.615 -14.374 1.00 95.38 512 GLY A N 1
ATOM 3957 C CA . GLY A 1 512 ? 12.707 -5.796 -14.513 1.00 95.38 512 GLY A CA 1
ATOM 3958 C C . GLY A 1 512 ? 11.211 -5.498 -14.625 1.00 95.38 512 GLY A C 1
ATOM 3959 O O . GLY A 1 512 ? 10.412 -6.411 -14.438 1.00 95.38 512 GLY A O 1
ATOM 3960 N N . ASN A 1 513 ? 10.813 -4.249 -14.880 1.00 98.62 513 ASN A N 1
ATOM 3961 C CA . ASN A 1 513 ? 9.405 -3.888 -15.049 1.00 98.62 513 ASN A CA 1
ATOM 3962 C C . ASN A 1 513 ? 8.894 -4.369 -16.412 1.00 98.62 513 ASN A C 1
ATOM 3964 O O . ASN A 1 513 ? 9.647 -4.367 -17.387 1.00 98.62 513 ASN A O 1
ATOM 3968 N N . THR A 1 514 ? 7.622 -4.756 -16.472 1.00 98.50 514 THR A N 1
ATOM 3969 C CA . THR A 1 514 ? 6.906 -5.077 -17.712 1.00 98.50 514 THR A CA 1
ATOM 3970 C C . THR A 1 514 ? 5.926 -3.953 -18.011 1.00 98.50 514 THR A C 1
ATOM 3972 O O . THR A 1 514 ? 5.081 -3.641 -17.174 1.00 98.50 514 THR A O 1
ATOM 3975 N N . ILE A 1 515 ? 6.068 -3.309 -19.168 1.00 98.44 515 ILE A N 1
ATOM 3976 C CA . ILE A 1 515 ? 5.272 -2.140 -19.548 1.00 98.44 515 ILE A CA 1
ATOM 3977 C C . ILE A 1 515 ? 4.637 -2.394 -20.908 1.00 98.44 515 ILE A C 1
ATOM 3979 O O . ILE A 1 515 ? 5.347 -2.616 -21.888 1.00 98.44 515 ILE A O 1
ATOM 3983 N N . GLU A 1 516 ? 3.313 -2.342 -20.964 1.00 95.25 516 GLU A N 1
ATOM 3984 C CA . GLU A 1 516 ? 2.529 -2.716 -22.138 1.00 95.25 516 GLU A CA 1
ATOM 3985 C C . GLU A 1 516 ? 1.627 -1.564 -22.585 1.00 95.25 516 GLU A C 1
ATOM 3987 O O . GLU A 1 516 ? 1.006 -0.899 -21.753 1.00 95.25 516 GLU A O 1
ATOM 3992 N N . TYR A 1 517 ? 1.525 -1.356 -23.900 1.00 91.88 517 TYR A N 1
ATOM 3993 C CA . TYR A 1 517 ? 0.506 -0.504 -24.529 1.00 91.88 517 TYR A CA 1
ATOM 3994 C C . TYR A 1 517 ? 0.442 0.937 -23.992 1.00 91.88 517 TYR A C 1
ATOM 3996 O O . TYR A 1 517 ? -0.623 1.539 -23.917 1.00 91.88 517 TYR A O 1
ATOM 4004 N N . CYS A 1 518 ? 1.580 1.516 -23.608 1.00 94.06 518 CYS A N 1
ATOM 4005 C CA . CYS A 1 518 ? 1.685 2.931 -23.236 1.00 94.06 518 CYS A CA 1
ATOM 4006 C C . CYS A 1 518 ? 2.112 3.780 -24.441 1.00 94.06 518 CYS A C 1
ATOM 4008 O O . CYS A 1 518 ? 2.817 3.291 -25.326 1.00 94.06 518 CYS A O 1
ATOM 4010 N N . ARG A 1 519 ? 1.794 5.085 -24.450 1.00 93.69 519 ARG A N 1
ATOM 4011 C CA . ARG A 1 519 ? 2.369 6.033 -25.421 1.00 93.69 519 ARG A CA 1
ATOM 4012 C C . ARG A 1 519 ? 3.888 5.981 -25.391 1.00 93.69 519 ARG A C 1
ATOM 4014 O O . ARG A 1 519 ? 4.544 5.763 -26.409 1.00 93.69 519 ARG A O 1
ATOM 4021 N N . THR A 1 520 ? 4.412 6.184 -24.190 1.00 95.38 520 THR A N 1
ATOM 4022 C CA . THR A 1 520 ? 5.827 6.069 -23.871 1.00 95.38 520 THR A CA 1
ATOM 4023 C C . THR A 1 520 ? 5.965 5.097 -22.711 1.00 95.38 520 THR A C 1
ATOM 4025 O O . THR A 1 520 ? 5.322 5.295 -21.681 1.00 95.38 520 THR A O 1
ATOM 4028 N N . ALA A 1 521 ? 6.779 4.050 -22.839 1.00 97.44 521 ALA A N 1
ATOM 4029 C CA . ALA A 1 521 ? 6.907 3.087 -21.748 1.00 97.44 521 ALA A CA 1
ATOM 4030 C C . ALA A 1 521 ? 7.719 3.664 -20.577 1.00 97.44 521 ALA A C 1
ATOM 4032 O O . ALA A 1 521 ? 7.233 3.671 -19.450 1.00 97.44 521 ALA A O 1
ATOM 4033 N N . ILE A 1 522 ? 8.908 4.215 -20.839 1.00 98.31 522 ILE A N 1
ATOM 4034 C CA . ILE A 1 522 ? 9.733 4.907 -19.837 1.00 98.31 522 ILE A CA 1
ATOM 4035 C C . ILE A 1 522 ? 10.149 6.271 -20.386 1.00 98.31 522 ILE A C 1
ATOM 4037 O O . ILE A 1 522 ? 10.777 6.350 -21.440 1.00 98.31 522 ILE A O 1
ATOM 4041 N N . ASN A 1 523 ? 9.836 7.340 -19.659 1.00 96.44 523 ASN A N 1
ATOM 4042 C CA . ASN A 1 523 ? 10.291 8.689 -19.971 1.00 96.44 523 ASN A CA 1
ATOM 4043 C C . ASN A 1 523 ? 11.212 9.202 -18.861 1.00 96.44 523 ASN A C 1
ATOM 4045 O O . ASN A 1 523 ? 10.766 9.398 -17.738 1.00 96.44 523 ASN A O 1
ATOM 4049 N N . ILE A 1 524 ? 12.491 9.406 -19.161 1.00 94.25 524 ILE A N 1
ATOM 4050 C CA . ILE A 1 524 ? 13.483 9.995 -18.263 1.00 94.25 524 ILE A CA 1
ATOM 4051 C C . ILE A 1 524 ? 13.641 11.452 -18.656 1.00 94.25 524 ILE A C 1
ATOM 4053 O O . ILE A 1 524 ? 14.229 11.753 -19.688 1.00 94.25 524 ILE A O 1
ATOM 4057 N N . PHE A 1 525 ? 13.125 12.342 -17.822 1.00 87.62 525 PHE A N 1
ATOM 4058 C CA . PHE A 1 525 ? 12.996 13.757 -18.108 1.00 87.62 525 PHE A CA 1
ATOM 4059 C C . PHE A 1 525 ? 13.708 14.624 -17.065 1.00 87.62 525 PHE A C 1
ATOM 4061 O O . PHE A 1 525 ? 13.600 14.374 -15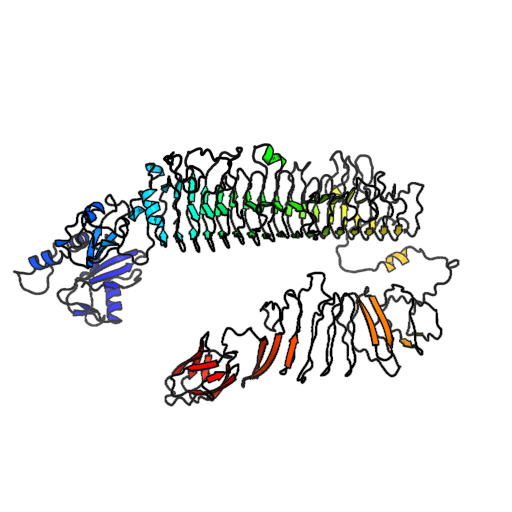.863 1.00 87.62 525 PHE A O 1
ATOM 4068 N N . GLY A 1 526 ? 14.383 15.694 -17.493 1.00 80.88 526 GLY A N 1
ATOM 4069 C CA . GLY A 1 526 ? 14.688 16.827 -16.611 1.00 80.88 526 GLY A CA 1
ATOM 4070 C C . GLY A 1 526 ? 16.013 17.554 -16.846 1.00 80.88 526 GLY A C 1
ATOM 4071 O O . GLY A 1 526 ? 16.944 17.064 -17.487 1.00 80.88 526 GLY A O 1
ATOM 4072 N N . SER A 1 527 ? 16.104 18.755 -16.274 1.00 76.12 527 SER A N 1
ATOM 4073 C CA . SER A 1 527 ? 17.255 19.663 -16.382 1.00 76.12 527 SER A CA 1
ATOM 4074 C C . SER A 1 527 ? 18.242 19.559 -15.213 1.00 76.12 527 SER A C 1
ATOM 4076 O O . SER A 1 527 ? 19.378 20.027 -15.311 1.00 76.12 527 SER A O 1
ATOM 4078 N N . ASN A 1 528 ? 17.843 18.918 -14.109 1.00 73.38 528 ASN A N 1
ATOM 4079 C CA . ASN A 1 528 ? 18.536 18.999 -12.825 1.00 73.38 528 ASN A CA 1
ATOM 4080 C C . ASN A 1 528 ? 19.030 17.602 -12.395 1.00 73.38 528 ASN A C 1
ATOM 4082 O O . ASN A 1 528 ? 18.406 16.933 -11.580 1.00 73.38 528 ASN A O 1
ATOM 4086 N N . TYR A 1 529 ? 20.157 17.155 -12.966 1.00 80.75 529 TYR A N 1
ATOM 4087 C CA . TYR A 1 529 ? 20.870 15.904 -12.639 1.00 80.75 529 TYR A CA 1
ATOM 4088 C C . TYR A 1 529 ? 20.023 14.608 -12.691 1.00 80.75 529 TYR A C 1
ATOM 4090 O O . TYR A 1 529 ? 19.865 13.939 -11.668 1.00 80.75 529 TYR A O 1
ATOM 4098 N N . PRO A 1 530 ? 19.505 14.188 -13.861 1.00 86.69 530 PRO A N 1
ATOM 4099 C CA . PRO A 1 530 ? 18.955 12.838 -14.002 1.00 86.69 530 PRO A CA 1
ATOM 4100 C C . PRO A 1 530 ? 20.031 11.783 -13.683 1.00 86.69 530 PRO A C 1
ATOM 4102 O O . PRO A 1 530 ? 21.074 11.770 -14.337 1.00 86.69 530 PRO A O 1
ATOM 4105 N N . ASN A 1 531 ? 19.799 10.915 -12.693 1.00 90.19 531 ASN A N 1
ATOM 4106 C CA . ASN A 1 531 ? 20.698 9.823 -12.305 1.00 90.19 531 ASN A CA 1
ATOM 4107 C C . ASN A 1 531 ? 19.916 8.501 -12.274 1.00 90.19 531 ASN A C 1
ATOM 4109 O O . ASN A 1 531 ? 19.353 8.125 -11.245 1.00 90.19 531 ASN A O 1
ATOM 4113 N N . VAL A 1 532 ? 19.823 7.825 -13.421 1.00 93.88 532 VAL A N 1
ATOM 4114 C CA . VAL A 1 532 ? 18.849 6.745 -13.641 1.00 93.88 532 VAL A CA 1
ATOM 4115 C C . VAL A 1 532 ? 19.491 5.525 -14.293 1.00 93.88 532 VAL A C 1
ATOM 4117 O O . VAL A 1 532 ? 20.147 5.638 -15.324 1.00 93.88 532 VAL A O 1
ATOM 4120 N N . ASN A 1 533 ? 19.210 4.343 -13.744 1.00 96.50 533 ASN A N 1
ATOM 4121 C CA . ASN A 1 533 ? 19.509 3.051 -14.356 1.00 96.50 533 ASN A CA 1
ATOM 4122 C C . ASN A 1 533 ? 18.206 2.366 -14.783 1.00 96.50 533 ASN A C 1
ATOM 4124 O O . ASN A 1 533 ? 17.508 1.804 -13.942 1.00 96.50 533 ASN A O 1
ATOM 4128 N N . ALA A 1 534 ? 17.904 2.371 -16.080 1.00 97.94 534 ALA A N 1
ATOM 4129 C CA . ALA A 1 534 ? 16.826 1.590 -16.679 1.00 97.94 534 ALA A CA 1
ATOM 4130 C C . ALA A 1 534 ? 17.388 0.271 -17.222 1.00 97.94 534 ALA A C 1
ATOM 4132 O O . ALA A 1 534 ? 18.006 0.245 -18.290 1.00 97.94 534 ALA A O 1
ATOM 4133 N N . VAL A 1 535 ? 17.218 -0.819 -16.466 1.00 95.69 535 VAL A N 1
ATOM 4134 C CA . VAL A 1 535 ? 17.893 -2.093 -16.735 1.00 95.69 535 VAL A CA 1
ATOM 4135 C C . VAL A 1 535 ? 16.931 -3.274 -16.797 1.00 95.69 535 VAL A C 1
ATOM 4137 O O . VAL A 1 535 ? 16.092 -3.442 -15.923 1.00 95.69 535 VAL A O 1
ATOM 4140 N N . ASN A 1 536 ? 17.089 -4.160 -17.783 1.00 95.38 536 ASN A N 1
ATOM 4141 C CA . ASN A 1 536 ? 16.357 -5.435 -17.840 1.00 95.38 536 ASN A CA 1
ATOM 4142 C C . ASN A 1 536 ? 14.816 -5.292 -17.850 1.00 95.38 536 ASN A C 1
ATOM 4144 O O . ASN A 1 536 ? 14.115 -6.197 -17.407 1.00 95.38 536 ASN A O 1
ATOM 4148 N N . ASN A 1 537 ? 14.273 -4.165 -18.322 1.00 98.25 537 ASN A N 1
ATOM 4149 C CA . ASN A 1 537 ? 12.826 -3.985 -18.460 1.00 98.25 537 ASN A CA 1
ATOM 4150 C C . ASN A 1 537 ? 12.315 -4.669 -19.737 1.00 98.25 537 ASN A C 1
ATOM 4152 O O . ASN A 1 537 ? 13.044 -4.774 -20.727 1.00 98.25 537 ASN A O 1
ATOM 4156 N N . ILE A 1 538 ? 11.062 -5.115 -19.707 1.00 97.81 538 ILE A N 1
ATOM 4157 C CA . ILE A 1 538 ? 10.330 -5.671 -20.845 1.00 97.81 538 ILE A CA 1
ATOM 4158 C C . ILE A 1 538 ? 9.293 -4.635 -21.269 1.00 97.81 538 ILE A C 1
ATOM 4160 O O . ILE A 1 538 ? 8.470 -4.203 -20.467 1.00 97.81 538 ILE A O 1
ATOM 4164 N N . ILE A 1 539 ? 9.345 -4.220 -22.527 1.00 98.56 539 ILE A N 1
ATOM 4165 C CA . ILE A 1 539 ? 8.443 -3.225 -23.095 1.00 98.56 539 ILE A CA 1
ATOM 4166 C C . ILE A 1 539 ? 7.738 -3.864 -24.286 1.00 98.56 539 ILE A C 1
ATOM 4168 O O . ILE A 1 539 ? 8.404 -4.342 -25.205 1.00 98.56 539 ILE A O 1
ATOM 4172 N N . LEU A 1 540 ? 6.409 -3.870 -24.262 1.00 95.50 540 LEU A N 1
ATOM 4173 C CA . LEU A 1 540 ? 5.567 -4.452 -25.302 1.00 95.50 540 LEU A CA 1
ATOM 4174 C C . LEU A 1 540 ? 4.689 -3.374 -25.936 1.00 95.50 540 LEU A C 1
ATOM 4176 O O . LEU A 1 540 ? 3.938 -2.689 -25.242 1.00 95.50 540 LEU A O 1
ATOM 4180 N N . ASP A 1 541 ? 4.793 -3.250 -27.257 1.00 93.25 541 ASP A N 1
ATOM 4181 C CA . ASP A 1 541 ? 3.972 -2.376 -28.095 1.00 93.25 541 ASP A CA 1
ATOM 4182 C C . ASP A 1 541 ? 3.812 -0.945 -27.549 1.00 93.25 541 ASP A C 1
ATOM 4184 O O . ASP A 1 541 ? 2.687 -0.468 -27.363 1.00 93.25 541 ASP A O 1
ATOM 4188 N N . PRO A 1 542 ? 4.918 -0.216 -27.291 1.00 93.94 542 PRO A N 1
ATOM 4189 C CA . PRO A 1 542 ? 4.801 1.202 -27.007 1.00 93.94 542 PRO A CA 1
ATOM 4190 C C . PRO A 1 542 ? 4.306 1.920 -28.269 1.00 93.94 542 PRO A C 1
ATOM 4192 O O . PRO A 1 542 ? 4.813 1.680 -29.366 1.00 93.94 542 PRO A O 1
ATOM 4195 N N . ILE A 1 543 ? 3.333 2.820 -28.123 1.00 92.06 543 ILE A N 1
ATOM 4196 C CA . ILE A 1 543 ? 2.689 3.479 -29.271 1.00 92.06 543 ILE A CA 1
ATOM 4197 C C . ILE A 1 543 ? 3.679 4.423 -29.965 1.00 92.06 543 ILE A C 1
ATOM 4199 O O . ILE A 1 543 ? 3.793 4.405 -31.184 1.00 92.06 543 ILE A O 1
ATOM 4203 N N . VAL A 1 544 ? 4.429 5.223 -29.198 1.00 92.62 544 VAL A N 1
ATOM 4204 C CA . VAL A 1 544 ? 5.358 6.229 -29.739 1.00 92.62 544 VAL A CA 1
ATOM 4205 C C . VAL A 1 544 ? 6.804 5.942 -29.367 1.00 92.62 544 VAL A C 1
ATOM 4207 O O . VAL A 1 544 ? 7.673 6.035 -30.232 1.00 92.62 544 VAL A O 1
ATOM 4210 N N . SER A 1 545 ? 7.091 5.606 -28.108 1.00 94.38 545 SER A N 1
ATOM 4211 C CA . SER A 1 545 ? 8.472 5.374 -27.674 1.00 94.38 545 SER A CA 1
ATOM 4212 C C . SER A 1 545 ? 8.599 4.293 -26.605 1.00 94.38 545 SER A C 1
ATOM 4214 O O . SER A 1 545 ? 7.874 4.307 -25.615 1.00 94.38 545 SER A O 1
ATOM 4216 N N . GLY A 1 546 ? 9.581 3.403 -26.731 1.00 97.38 546 GLY A N 1
ATOM 4217 C CA . GLY A 1 546 ? 9.957 2.498 -25.646 1.00 97.38 546 GLY A CA 1
ATOM 4218 C C . GLY A 1 546 ? 10.584 3.271 -24.486 1.00 97.38 546 GLY A C 1
ATOM 4219 O O . GLY A 1 546 ? 9.940 3.513 -23.468 1.00 97.38 546 GLY A O 1
ATOM 4220 N N . ILE A 1 547 ? 11.834 3.702 -24.648 1.00 98.31 547 ILE A N 1
ATOM 4221 C CA . ILE A 1 547 ? 12.561 4.478 -23.635 1.00 98.31 547 ILE A CA 1
ATOM 4222 C C . ILE A 1 547 ? 12.973 5.825 -24.222 1.00 98.31 547 ILE A C 1
ATOM 4224 O O . ILE A 1 547 ? 13.617 5.888 -25.269 1.00 98.31 547 ILE A O 1
ATOM 4228 N N . VAL A 1 548 ? 12.623 6.908 -23.537 1.00 95.44 548 VAL A N 1
ATOM 4229 C CA . VAL A 1 548 ? 13.038 8.270 -23.884 1.00 95.44 548 VAL A CA 1
ATOM 4230 C C . VAL A 1 548 ? 13.922 8.817 -22.773 1.00 95.44 548 VAL A C 1
ATOM 4232 O O . VAL A 1 548 ? 13.565 8.722 -21.606 1.00 95.44 548 VAL A O 1
ATOM 4235 N N . ALA A 1 549 ? 15.062 9.396 -23.136 1.00 92.62 549 ALA A N 1
ATOM 4236 C CA . ALA A 1 549 ? 15.878 10.228 -22.262 1.00 92.62 549 ALA A CA 1
ATOM 4237 C C . ALA A 1 549 ? 15.863 11.666 -22.793 1.00 92.62 549 ALA A C 1
ATOM 4239 O O . ALA A 1 549 ? 16.596 11.994 -23.724 1.00 92.62 549 ALA A O 1
ATOM 4240 N N . ASP A 1 550 ? 15.001 12.498 -22.219 1.00 88.75 550 ASP A N 1
ATOM 4241 C CA . ASP A 1 550 ? 14.805 13.903 -22.560 1.00 88.75 550 ASP A CA 1
ATOM 4242 C C . ASP A 1 550 ? 15.390 14.799 -21.462 1.00 88.75 550 ASP A C 1
ATOM 4244 O O . ASP A 1 550 ? 14.777 15.062 -20.426 1.00 88.75 550 ASP A O 1
ATOM 4248 N N . TYR A 1 551 ? 16.635 15.223 -21.643 1.00 85.12 551 TYR A N 1
ATOM 4249 C CA . TYR A 1 551 ? 17.372 15.927 -20.604 1.00 85.12 551 TYR A CA 1
ATOM 4250 C C . TYR A 1 551 ? 18.114 17.125 -21.166 1.00 85.12 551 TYR A C 1
ATOM 4252 O O . TYR A 1 551 ? 18.615 17.119 -22.284 1.00 85.12 551 TYR A O 1
ATOM 4260 N N . THR A 1 552 ? 18.250 18.149 -20.332 1.00 82.56 552 THR A N 1
ATOM 4261 C CA . THR A 1 552 ? 19.054 19.340 -20.646 1.00 82.56 552 THR A CA 1
ATOM 4262 C C . THR A 1 552 ? 20.229 19.501 -19.684 1.00 82.56 552 THR A C 1
ATOM 4264 O O . THR A 1 552 ? 21.035 20.417 -19.813 1.00 82.56 552 THR A O 1
ATOM 4267 N N . SER A 1 553 ? 20.359 18.592 -18.709 1.00 79.56 553 SER A N 1
ATOM 4268 C CA . SER A 1 553 ? 21.406 18.661 -17.694 1.00 79.56 553 SER A CA 1
ATOM 4269 C C . SER A 1 553 ? 22.763 18.221 -18.246 1.00 79.56 553 SER A C 1
ATOM 4271 O O . SER A 1 553 ? 22.887 17.074 -18.688 1.00 79.56 553 SER A O 1
ATOM 4273 N N . PRO A 1 554 ? 23.829 19.033 -18.109 1.00 77.81 554 PRO A N 1
ATOM 4274 C CA . PRO A 1 554 ? 25.160 18.626 -18.529 1.00 77.81 554 PRO A CA 1
ATOM 4275 C C . PRO A 1 554 ? 25.782 17.541 -17.649 1.00 77.81 554 PRO A C 1
ATOM 4277 O O . PRO A 1 554 ? 26.831 17.023 -17.991 1.00 77.81 554 PRO A O 1
ATOM 4280 N N . ASN A 1 555 ? 25.147 17.195 -16.530 1.00 80.19 555 ASN A N 1
ATOM 4281 C CA . ASN A 1 555 ? 25.631 16.208 -15.568 1.00 80.19 555 ASN A CA 1
ATOM 4282 C C . ASN A 1 555 ? 24.740 14.957 -15.511 1.00 80.19 555 ASN A C 1
ATOM 4284 O O . ASN A 1 555 ? 24.795 14.212 -14.533 1.00 80.19 555 ASN A O 1
ATOM 4288 N N . ALA A 1 556 ? 23.886 14.749 -16.519 1.00 85.00 556 ALA A N 1
ATOM 4289 C CA . ALA A 1 556 ? 23.030 13.572 -16.585 1.00 85.00 556 ALA A CA 1
ATOM 4290 C C . ALA A 1 556 ? 23.870 12.281 -16.570 1.00 85.00 556 ALA A C 1
ATOM 4292 O O . ALA A 1 556 ? 24.855 12.160 -17.301 1.00 85.00 556 ALA A O 1
ATOM 4293 N N . LYS A 1 557 ? 23.465 11.322 -15.736 1.00 88.31 557 LYS A N 1
ATOM 4294 C CA . LYS A 1 557 ? 24.017 9.969 -15.632 1.00 88.31 557 LYS A CA 1
ATOM 4295 C C . LYS A 1 557 ? 22.890 8.985 -15.899 1.00 88.31 557 LYS A C 1
ATOM 4297 O O . LYS A 1 557 ? 22.103 8.678 -15.009 1.00 88.31 557 LYS A O 1
ATOM 4302 N N . ILE A 1 558 ? 22.774 8.537 -17.141 1.00 92.12 558 ILE A N 1
ATOM 4303 C CA . ILE A 1 558 ? 21.664 7.681 -17.562 1.00 92.12 558 ILE A CA 1
ATOM 4304 C C . ILE A 1 558 ? 22.240 6.397 -18.146 1.00 92.12 558 ILE A C 1
ATOM 4306 O O . ILE A 1 558 ? 23.050 6.434 -19.068 1.00 92.12 558 ILE A O 1
ATOM 4310 N N . ASN A 1 559 ? 21.820 5.255 -17.617 1.00 95.38 559 ASN A N 1
ATOM 4311 C CA . ASN A 1 559 ? 22.163 3.949 -18.156 1.00 95.38 559 ASN A CA 1
ATOM 4312 C C . ASN A 1 559 ? 20.895 3.237 -18.626 1.00 95.38 559 ASN A C 1
ATOM 4314 O O . ASN A 1 559 ? 20.010 2.952 -17.820 1.00 95.38 559 ASN A O 1
ATOM 4318 N N . ILE A 1 560 ? 20.819 2.939 -19.919 1.00 98.06 560 ILE A N 1
ATOM 4319 C CA . ILE A 1 560 ? 19.736 2.185 -20.547 1.00 98.06 560 ILE A CA 1
ATOM 4320 C C . ILE A 1 560 ? 20.344 0.869 -21.017 1.00 98.06 560 ILE A C 1
ATOM 4322 O O . ILE A 1 560 ? 20.981 0.822 -22.069 1.00 98.06 560 ILE A O 1
ATOM 4326 N N . SER A 1 561 ? 20.178 -0.186 -20.218 1.00 95.31 561 SER A N 1
ATOM 4327 C CA . SER A 1 561 ? 20.925 -1.430 -20.408 1.00 95.31 561 SER A CA 1
ATOM 4328 C C . SER A 1 561 ? 20.053 -2.679 -20.402 1.00 95.31 561 SER A C 1
ATOM 4330 O O . SER A 1 561 ? 19.192 -2.833 -19.541 1.00 95.31 561 SER A O 1
ATOM 4332 N N . LYS A 1 562 ? 20.303 -3.644 -21.291 1.00 93.19 562 LYS A N 1
ATOM 4333 C CA . LYS A 1 562 ? 19.661 -4.981 -21.237 1.00 93.19 562 LYS A CA 1
ATOM 4334 C C . LYS A 1 562 ? 18.131 -4.976 -21.326 1.00 93.19 562 LYS A C 1
ATOM 4336 O O . LYS A 1 562 ? 17.502 -5.965 -20.954 1.00 93.19 562 LYS A O 1
ATOM 4341 N N . ASN A 1 563 ? 17.516 -3.892 -21.789 1.00 97.38 563 ASN A N 1
ATOM 4342 C CA . ASN A 1 563 ? 16.066 -3.835 -21.946 1.00 97.38 563 ASN A CA 1
ATOM 4343 C C . ASN A 1 563 ? 15.644 -4.617 -23.193 1.00 97.38 563 ASN A C 1
ATOM 4345 O O . ASN A 1 563 ? 16.394 -4.695 -24.168 1.00 97.38 563 ASN A O 1
ATOM 4349 N N . LYS A 1 564 ? 14.442 -5.191 -23.157 1.00 96.69 564 LYS A N 1
ATOM 4350 C CA . LYS A 1 564 ? 13.822 -5.893 -24.280 1.00 96.69 564 LYS A CA 1
ATOM 4351 C C . LYS A 1 564 ? 12.598 -5.113 -24.729 1.00 96.69 564 LYS A C 1
ATOM 4353 O O . LYS A 1 564 ? 11.691 -4.905 -23.930 1.00 96.69 564 LYS A O 1
ATOM 4358 N N . ILE A 1 565 ? 12.590 -4.677 -25.981 1.00 98.44 565 ILE A N 1
ATOM 4359 C CA . ILE A 1 565 ? 11.523 -3.863 -26.564 1.00 98.44 565 ILE A CA 1
ATOM 4360 C C . ILE A 1 565 ? 10.946 -4.628 -27.750 1.00 98.44 565 ILE A C 1
ATOM 4362 O O . ILE A 1 565 ? 11.683 -4.964 -28.676 1.00 98.44 565 ILE A O 1
ATOM 4366 N N . TYR A 1 566 ? 9.648 -4.903 -27.704 1.00 95.38 566 TYR A N 1
ATOM 4367 C CA . TYR A 1 566 ? 8.928 -5.667 -28.714 1.00 95.38 566 TYR A CA 1
ATOM 4368 C C . TYR A 1 566 ? 7.890 -4.792 -29.404 1.00 95.38 566 TYR A C 1
ATOM 4370 O O . TYR A 1 566 ? 7.066 -4.157 -28.744 1.00 95.38 566 TYR A O 1
ATOM 4378 N N . PHE A 1 567 ? 7.917 -4.811 -30.730 1.00 95.88 567 PHE A N 1
ATOM 4379 C CA . PHE A 1 567 ? 6.892 -4.252 -31.596 1.00 95.88 567 PHE A CA 1
ATOM 4380 C C . PHE A 1 567 ? 6.239 -5.404 -32.353 1.00 95.88 567 PHE A C 1
ATOM 4382 O O . PHE A 1 567 ? 6.871 -6.042 -33.193 1.00 95.88 567 PHE A O 1
ATOM 4389 N N . THR A 1 568 ? 4.980 -5.678 -32.034 1.00 94.06 568 THR A N 1
ATOM 4390 C CA . THR A 1 568 ? 4.178 -6.760 -32.614 1.00 94.06 568 THR A CA 1
ATOM 4391 C C . THR A 1 568 ? 3.082 -6.242 -33.541 1.00 94.06 568 THR A C 1
ATOM 4393 O O . THR A 1 568 ? 2.526 -7.025 -34.308 1.00 94.06 568 THR A O 1
ATOM 4396 N N . GLN A 1 569 ? 2.791 -4.937 -33.504 1.00 92.19 569 GLN A N 1
ATOM 4397 C CA . GLN A 1 569 ? 1.744 -4.299 -34.308 1.00 92.19 569 GLN A CA 1
ATOM 4398 C C . GLN A 1 569 ? 2.305 -3.317 -35.353 1.00 92.19 569 GLN A C 1
ATOM 4400 O O . GLN A 1 569 ? 3.334 -2.677 -35.092 1.00 92.19 569 GLN A O 1
ATOM 4405 N N . PRO A 1 570 ? 1.631 -3.130 -36.505 1.00 94.38 570 PRO A N 1
ATOM 4406 C CA . PRO A 1 570 ? 2.001 -2.112 -37.489 1.00 94.38 570 PRO A CA 1
ATOM 4407 C C . PRO A 1 570 ? 1.949 -0.689 -36.914 1.00 94.38 570 PRO A C 1
ATOM 4409 O O . PRO A 1 570 ? 1.026 -0.351 -36.170 1.00 94.38 570 PRO A O 1
ATOM 4412 N N . ASN A 1 571 ? 2.915 0.168 -37.266 1.00 93.62 571 ASN A N 1
ATOM 4413 C CA . ASN A 1 571 ? 2.894 1.578 -36.863 1.00 93.62 571 ASN A CA 1
ATOM 4414 C C . ASN A 1 571 ? 1.912 2.389 -37.730 1.00 93.62 571 ASN A C 1
ATOM 4416 O O . ASN A 1 571 ? 2.210 2.684 -38.886 1.00 93.62 571 ASN A O 1
ATOM 4420 N N . ASN A 1 572 ? 0.764 2.760 -37.157 1.00 91.31 572 ASN A N 1
ATOM 4421 C CA . ASN A 1 572 ? -0.270 3.590 -37.793 1.00 91.31 572 ASN A CA 1
ATOM 4422 C C . ASN A 1 572 ? -0.636 4.804 -36.924 1.00 91.31 572 ASN A C 1
ATOM 4424 O O . ASN A 1 572 ? -1.805 5.166 -36.788 1.00 91.31 572 ASN A O 1
ATOM 4428 N N . THR A 1 573 ? 0.350 5.361 -36.228 1.00 84.69 573 THR A N 1
ATOM 4429 C CA . THR A 1 573 ? 0.120 6.359 -35.175 1.00 84.69 573 THR A CA 1
ATOM 4430 C C . THR A 1 573 ? 0.113 7.798 -35.690 1.00 84.69 573 THR A C 1
ATOM 4432 O O . THR A 1 573 ? -0.226 8.707 -34.934 1.00 84.69 573 THR A O 1
ATOM 4435 N N . GLY A 1 574 ? 0.471 8.022 -36.959 1.00 85.56 574 GLY A N 1
ATOM 4436 C CA . GLY A 1 574 ? 0.699 9.352 -37.526 1.00 85.56 574 GLY A CA 1
ATOM 4437 C C . GLY A 1 574 ? 1.983 10.029 -37.024 1.00 85.56 574 GLY A C 1
ATOM 4438 O O . GLY A 1 574 ? 2.174 11.219 -37.271 1.00 85.56 574 GLY A O 1
ATOM 4439 N N . ASP A 1 575 ? 2.845 9.301 -36.304 1.00 85.75 575 ASP A N 1
ATOM 4440 C CA . ASP A 1 575 ? 4.143 9.753 -35.791 1.00 85.75 575 ASP A CA 1
ATOM 4441 C C . ASP A 1 575 ? 5.195 8.630 -35.925 1.00 85.75 575 ASP A C 1
ATOM 4443 O O . ASP A 1 575 ? 4.898 7.456 -36.171 1.00 85.75 575 ASP A O 1
ATOM 4447 N N . PHE A 1 576 ? 6.465 8.984 -35.748 1.00 89.62 576 PHE A N 1
ATOM 4448 C CA . PHE A 1 576 ? 7.556 8.023 -35.678 1.00 89.62 576 PHE A CA 1
ATOM 4449 C C . PHE A 1 576 ? 7.495 7.223 -34.380 1.00 89.62 576 PHE A C 1
ATOM 4451 O O . PHE A 1 576 ? 7.526 7.788 -33.276 1.00 89.62 576 PHE A O 1
ATOM 4458 N N . ARG A 1 577 ? 7.535 5.897 -34.519 1.00 93.31 577 ARG A N 1
ATOM 4459 C CA . ARG A 1 577 ? 7.631 4.984 -33.384 1.00 93.31 577 ARG A CA 1
ATOM 4460 C C . ARG A 1 577 ? 9.086 4.603 -33.141 1.00 93.31 577 ARG A C 1
ATOM 4462 O O . ARG A 1 577 ? 9.820 4.239 -34.060 1.00 93.31 577 ARG A O 1
ATOM 4469 N N . ARG A 1 578 ? 9.530 4.759 -31.894 1.00 94.31 578 ARG A N 1
ATOM 4470 C CA . ARG A 1 578 ? 10.942 4.705 -31.501 1.00 94.31 578 ARG A CA 1
ATOM 4471 C C . ARG A 1 578 ? 11.186 3.648 -30.426 1.00 94.31 578 ARG A C 1
ATOM 4473 O O . ARG A 1 578 ? 10.472 3.599 -29.434 1.00 94.31 578 ARG A O 1
ATOM 4480 N N . GLY A 1 579 ? 12.227 2.834 -30.559 1.00 97.12 579 GLY A N 1
ATOM 4481 C CA . GLY A 1 579 ? 12.668 1.934 -29.491 1.00 97.12 579 GLY A CA 1
ATOM 4482 C C . GLY A 1 579 ? 13.280 2.722 -28.334 1.00 97.12 579 GLY A C 1
ATOM 4483 O O . GLY A 1 579 ? 12.693 2.827 -27.258 1.00 97.12 579 GLY A O 1
ATOM 4484 N N . ILE A 1 580 ? 14.445 3.322 -28.575 1.00 97.56 580 ILE A N 1
ATOM 4485 C CA . ILE A 1 580 ? 15.182 4.153 -27.618 1.00 97.56 580 ILE A CA 1
ATOM 4486 C C . ILE A 1 580 ? 15.473 5.507 -28.259 1.00 97.56 580 ILE A C 1
ATOM 4488 O O . ILE A 1 580 ? 15.953 5.578 -29.388 1.00 97.56 580 ILE A O 1
ATOM 4492 N N . THR A 1 581 ? 15.193 6.594 -27.545 1.00 93.88 581 THR A N 1
ATOM 4493 C CA . THR A 1 581 ? 15.464 7.960 -28.010 1.00 93.88 581 THR A CA 1
ATOM 4494 C C . THR A 1 581 ? 16.195 8.761 -26.953 1.00 93.88 581 THR A C 1
ATOM 4496 O O . THR A 1 581 ? 15.819 8.721 -25.785 1.00 93.88 581 THR A O 1
ATOM 4499 N N . THR A 1 582 ? 17.178 9.553 -27.373 1.00 90.62 582 THR A N 1
ATOM 4500 C CA . THR A 1 582 ? 17.724 10.637 -26.550 1.00 90.62 582 THR A CA 1
ATOM 4501 C C . THR A 1 582 ? 17.391 11.982 -27.182 1.00 90.62 582 THR A C 1
ATOM 4503 O O . THR A 1 582 ? 17.435 12.117 -28.403 1.00 90.62 582 THR A O 1
ATOM 4506 N N . ASN A 1 583 ? 17.036 12.970 -26.366 1.00 86.44 583 ASN A N 1
ATOM 4507 C CA . ASN A 1 583 ? 16.801 14.349 -26.782 1.00 86.44 583 ASN A CA 1
ATOM 4508 C C . ASN A 1 583 ? 17.482 15.306 -25.795 1.00 86.44 583 ASN A C 1
ATOM 4510 O O . ASN A 1 583 ? 17.513 15.048 -24.593 1.00 86.44 583 ASN A O 1
ATOM 4514 N N . SER A 1 584 ? 18.016 16.408 -26.319 1.00 70.75 584 SER A N 1
ATOM 4515 C CA . SER A 1 584 ? 18.469 17.564 -25.545 1.00 70.75 584 SER A CA 1
ATOM 4516 C C . SER A 1 584 ? 18.162 18.815 -26.349 1.00 70.75 584 SER A C 1
ATOM 4518 O O . SER A 1 584 ? 18.430 18.865 -27.550 1.00 70.75 584 SER A O 1
ATOM 4520 N N . SER A 1 585 ? 17.625 19.839 -25.691 1.00 58.56 585 SER A N 1
ATOM 4521 C CA . SER A 1 585 ? 17.472 21.167 -26.288 1.00 58.56 585 SER A CA 1
ATOM 4522 C C . SER A 1 585 ? 18.789 21.952 -26.342 1.00 58.56 585 SER A C 1
ATOM 4524 O O . SER A 1 585 ? 18.827 23.016 -26.954 1.00 58.56 585 SER A O 1
ATOM 4526 N N . ASP A 1 586 ? 19.852 21.460 -25.696 1.00 58.28 586 ASP A N 1
ATOM 4527 C CA . ASP A 1 586 ? 21.157 22.115 -25.612 1.00 58.28 586 ASP A CA 1
ATOM 4528 C C . ASP A 1 586 ? 22.258 21.228 -26.221 1.00 58.28 586 ASP A C 1
ATOM 4530 O O . ASP A 1 586 ? 22.590 20.145 -25.724 1.00 58.28 586 ASP A O 1
ATOM 4534 N N . ILE A 1 587 ? 22.802 21.687 -27.347 1.00 51.50 587 ILE A N 1
ATOM 4535 C CA . ILE A 1 587 ? 23.764 20.971 -28.204 1.00 51.50 587 ILE A CA 1
ATOM 4536 C C . ILE A 1 587 ? 25.192 21.027 -27.613 1.00 51.50 587 ILE A C 1
ATOM 4538 O O . ILE A 1 587 ? 26.107 20.379 -28.120 1.00 51.50 587 ILE A O 1
ATOM 4542 N N . GLY A 1 588 ? 25.391 21.797 -26.531 1.00 51.31 588 GLY A N 1
ATOM 4543 C CA . GLY A 1 588 ? 26.679 22.048 -25.870 1.00 51.31 588 GLY A CA 1
ATOM 4544 C C . GLY A 1 588 ? 26.993 21.173 -24.649 1.00 51.31 588 GLY A C 1
ATOM 4545 O O . GLY A 1 588 ? 27.989 21.420 -23.968 1.00 51.31 588 GLY A O 1
ATOM 4546 N N . ILE A 1 589 ? 26.175 20.161 -24.345 1.00 59.22 589 ILE A N 1
ATOM 4547 C CA . ILE A 1 589 ? 26.348 19.303 -23.164 1.00 59.22 589 ILE A CA 1
ATOM 4548 C C . ILE A 1 589 ? 27.599 18.412 -23.311 1.00 59.22 589 ILE A C 1
ATOM 4550 O O . ILE A 1 589 ? 27.565 17.333 -23.896 1.00 59.22 589 ILE A O 1
ATOM 4554 N N . SER A 1 590 ? 28.732 18.853 -22.762 1.00 53.31 590 SER A N 1
ATOM 4555 C CA . SER A 1 590 ? 30.020 18.143 -22.827 1.00 53.31 590 SER A CA 1
ATOM 4556 C C . SER A 1 590 ? 30.289 17.186 -21.654 1.00 53.31 590 SER A C 1
ATOM 4558 O O . SER A 1 590 ? 31.319 16.518 -21.657 1.00 53.31 590 SER A O 1
ATOM 4560 N N . GLY A 1 591 ? 29.380 17.101 -20.670 1.00 59.91 591 GLY A N 1
ATOM 4561 C CA . GLY A 1 591 ? 29.573 16.329 -19.432 1.00 59.91 591 GLY A CA 1
ATOM 4562 C C . GLY A 1 591 ? 28.590 15.178 -19.173 1.00 59.91 591 GLY A C 1
ATOM 4563 O O . GLY A 1 591 ? 28.763 14.463 -18.185 1.00 59.91 591 GLY A O 1
ATOM 4564 N N . SER A 1 592 ? 27.555 14.984 -20.006 1.00 70.50 592 SER A N 1
ATOM 4565 C CA . SER A 1 592 ? 26.563 13.930 -19.754 1.00 70.50 592 SER A CA 1
ATOM 4566 C C . SER A 1 592 ? 27.148 12.556 -20.055 1.00 70.50 592 SER A C 1
ATOM 4568 O O . SER A 1 592 ? 27.755 12.363 -21.106 1.00 70.50 592 SER A O 1
ATOM 4570 N N . ASN A 1 593 ? 26.905 11.589 -19.174 1.00 78.56 593 ASN A N 1
ATOM 4571 C CA . ASN A 1 593 ? 27.271 10.193 -19.367 1.00 78.56 593 ASN A CA 1
ATOM 4572 C C . ASN A 1 593 ? 25.994 9.378 -19.597 1.00 78.56 593 ASN A C 1
ATOM 4574 O O . ASN A 1 593 ? 25.330 8.963 -18.642 1.00 78.56 593 ASN A O 1
ATOM 4578 N N . VAL A 1 594 ? 25.633 9.203 -20.871 1.00 88.31 594 VAL A N 1
ATOM 4579 C CA . VAL A 1 594 ? 24.470 8.409 -21.277 1.00 88.31 594 VAL A CA 1
ATOM 4580 C C . VAL A 1 594 ? 24.934 7.161 -22.017 1.00 88.31 594 VAL A C 1
ATOM 4582 O O . VAL A 1 594 ? 25.510 7.238 -23.104 1.00 88.31 594 VAL A O 1
ATOM 4585 N N . ASN A 1 595 ? 24.672 6.007 -21.410 1.00 92.06 595 ASN A N 1
ATOM 4586 C CA . ASN A 1 595 ? 25.001 4.693 -21.949 1.00 92.06 595 ASN A CA 1
ATOM 4587 C C . ASN A 1 595 ? 23.730 4.007 -22.450 1.00 92.06 595 ASN A C 1
ATOM 4589 O O . ASN A 1 595 ? 22.725 3.951 -21.742 1.00 92.06 595 ASN A O 1
ATOM 4593 N N . ILE A 1 596 ? 23.793 3.484 -23.670 1.00 95.31 596 ILE A N 1
ATOM 4594 C CA . ILE A 1 596 ? 22.763 2.664 -24.302 1.00 95.31 596 ILE A CA 1
ATOM 4595 C C . ILE A 1 596 ? 23.446 1.364 -24.706 1.00 95.31 596 ILE A C 1
ATOM 4597 O O . ILE A 1 596 ? 24.093 1.305 -25.755 1.00 95.31 596 ILE A O 1
ATOM 4601 N N . ASP A 1 597 ? 23.350 0.332 -23.871 1.00 89.19 597 ASP A N 1
ATOM 4602 C CA . ASP A 1 597 ? 24.087 -0.904 -24.106 1.00 89.19 597 ASP A CA 1
ATOM 4603 C C . ASP A 1 597 ? 23.297 -2.197 -23.900 1.00 89.19 597 ASP A C 1
ATOM 4605 O O . ASP A 1 597 ? 22.370 -2.289 -23.102 1.00 89.19 597 ASP A O 1
ATOM 4609 N N . TRP A 1 598 ? 23.652 -3.240 -24.650 1.00 89.62 598 TRP A N 1
ATOM 4610 C CA . TRP A 1 598 ? 23.042 -4.568 -24.504 1.00 89.62 598 TRP A CA 1
ATOM 4611 C C . TRP A 1 598 ? 21.509 -4.607 -24.634 1.00 89.62 598 TRP A C 1
ATOM 4613 O O . TRP A 1 598 ? 20.888 -5.550 -24.152 1.00 89.62 598 TRP A O 1
ATOM 4623 N N . ASN A 1 599 ? 20.869 -3.611 -25.252 1.00 94.19 599 ASN A N 1
ATOM 4624 C CA . ASN A 1 599 ? 19.419 -3.625 -25.439 1.00 94.19 599 ASN A CA 1
ATOM 4625 C C . ASN A 1 599 ? 19.038 -4.504 -26.632 1.00 94.19 599 ASN A C 1
ATOM 4627 O O . ASN A 1 599 ? 19.783 -4.602 -27.607 1.00 94.19 599 ASN A O 1
ATOM 4631 N N . TYR A 1 600 ? 17.859 -5.115 -26.554 1.00 92.81 600 TYR A N 1
ATOM 4632 C CA . TYR A 1 600 ? 17.299 -5.980 -27.584 1.00 92.81 600 TYR A CA 1
ATOM 4633 C C . TYR A 1 600 ? 15.993 -5.373 -28.092 1.00 92.81 600 TYR A C 1
ATOM 4635 O O . TYR A 1 600 ? 15.036 -5.245 -27.328 1.00 92.81 600 TYR A O 1
ATOM 4643 N N . ILE A 1 601 ? 15.957 -4.988 -29.364 1.00 97.75 601 ILE A N 1
ATOM 4644 C CA . ILE A 1 601 ? 14.801 -4.336 -29.987 1.00 97.75 601 ILE A CA 1
ATOM 4645 C C . ILE A 1 601 ? 14.328 -5.209 -31.148 1.00 97.75 601 ILE A C 1
ATOM 4647 O O . ILE A 1 601 ? 15.095 -5.480 -32.074 1.00 97.75 601 ILE A O 1
ATOM 4651 N N . PHE A 1 602 ? 13.077 -5.658 -31.083 1.00 92.75 602 PHE A N 1
ATOM 4652 C CA . PHE A 1 602 ? 12.486 -6.593 -32.034 1.00 92.75 602 PHE A CA 1
ATOM 4653 C C . PHE A 1 602 ? 11.262 -5.979 -32.701 1.00 92.75 602 PHE A C 1
ATOM 4655 O O . PHE A 1 602 ? 10.336 -5.540 -32.021 1.00 92.75 602 PHE A O 1
ATOM 4662 N N . TYR A 1 603 ? 11.253 -6.000 -34.029 1.00 94.94 603 TYR A N 1
ATOM 4663 C CA . TYR A 1 603 ? 10.077 -5.763 -34.853 1.00 94.94 603 TYR A CA 1
ATOM 4664 C C . TYR A 1 603 ? 9.647 -7.114 -35.423 1.00 94.94 603 TYR A C 1
ATOM 4666 O O . TYR A 1 603 ? 10.316 -7.652 -36.300 1.00 94.94 603 TYR A O 1
ATOM 4674 N N . GLU A 1 604 ? 8.579 -7.695 -34.881 1.00 90.56 604 GLU A N 1
ATOM 4675 C CA . GLU A 1 604 ? 8.068 -9.000 -35.323 1.00 90.56 604 GLU A CA 1
ATOM 4676 C C . GLU A 1 604 ? 7.531 -8.924 -36.761 1.00 90.56 604 GLU A C 1
ATOM 4678 O O . GLU A 1 604 ? 7.152 -7.848 -37.225 1.00 90.56 604 GLU A O 1
ATOM 4683 N N . GLU A 1 605 ? 7.419 -10.058 -37.463 1.00 91.44 605 GLU A N 1
ATOM 4684 C CA . GLU A 1 605 ? 6.800 -10.126 -38.807 1.00 91.44 605 GLU A CA 1
ATOM 4685 C C . GLU A 1 605 ? 5.421 -9.449 -38.850 1.00 91.44 605 GLU A C 1
ATOM 4687 O O . GLU A 1 605 ? 5.070 -8.773 -39.818 1.00 91.44 605 GLU A O 1
ATOM 4692 N N . SER A 1 606 ? 4.650 -9.575 -37.766 1.00 92.12 606 SER A N 1
ATOM 4693 C CA . SER A 1 606 ? 3.321 -8.977 -37.629 1.00 92.12 606 SER A CA 1
ATOM 4694 C C . SER A 1 606 ? 3.321 -7.447 -37.530 1.00 92.12 606 SER A C 1
ATOM 4696 O O . SER A 1 606 ? 2.267 -6.837 -37.692 1.00 92.12 606 SER A O 1
ATOM 4698 N N . ALA A 1 607 ? 4.473 -6.809 -37.299 1.00 92.88 607 ALA A N 1
ATOM 4699 C CA . ALA A 1 607 ? 4.599 -5.354 -37.255 1.00 92.88 607 ALA A CA 1
ATOM 4700 C C . ALA A 1 607 ? 4.782 -4.700 -38.641 1.00 92.88 607 ALA A C 1
ATOM 4702 O O . ALA A 1 607 ? 4.853 -3.474 -38.735 1.00 92.88 607 ALA A O 1
ATOM 4703 N N . ALA A 1 608 ? 4.860 -5.482 -39.723 1.00 93.75 608 ALA A N 1
ATOM 4704 C CA . ALA A 1 608 ? 4.975 -4.959 -41.083 1.00 93.75 608 ALA A CA 1
ATOM 4705 C C . ALA A 1 608 ? 3.680 -4.279 -41.583 1.00 93.75 608 ALA A C 1
ATOM 4707 O O . ALA A 1 608 ? 2.578 -4.547 -41.110 1.00 93.75 608 ALA A O 1
ATOM 4708 N N . GLY A 1 609 ? 3.802 -3.417 -42.595 1.00 94.31 609 GLY A N 1
ATOM 4709 C CA . GLY A 1 609 ? 2.671 -2.819 -43.316 1.00 94.31 609 GLY A CA 1
ATOM 4710 C C . GLY A 1 609 ? 2.112 -1.519 -42.730 1.00 94.31 609 GLY A C 1
ATOM 4711 O O . GLY A 1 609 ? 1.149 -0.988 -43.280 1.00 94.31 609 GLY A O 1
ATOM 4712 N N . GLY A 1 610 ? 2.707 -0.980 -41.661 1.00 93.81 610 GLY A N 1
ATOM 4713 C CA . GLY A 1 610 ? 2.286 0.293 -41.057 1.00 93.81 610 GLY A CA 1
ATOM 4714 C C . GLY A 1 610 ? 2.447 1.495 -41.997 1.00 93.81 610 GLY A C 1
ATOM 4715 O O . GLY A 1 610 ? 3.266 1.455 -42.917 1.00 93.81 610 GLY A O 1
ATOM 4716 N N . SER A 1 611 ? 1.674 2.566 -41.809 1.00 94.25 611 SER A N 1
ATOM 4717 C CA . SER A 1 611 ? 1.845 3.824 -42.554 1.00 94.25 611 SER A CA 1
ATOM 4718 C C . SER A 1 611 ? 3.099 4.591 -42.152 1.00 94.25 611 SER A C 1
ATOM 4720 O O . SER A 1 611 ? 3.702 5.249 -42.996 1.00 94.25 611 SER A O 1
ATOM 4722 N N . ASP A 1 612 ? 3.525 4.488 -40.896 1.00 93.50 612 ASP A N 1
ATOM 4723 C CA . ASP A 1 612 ? 4.529 5.370 -40.302 1.00 93.50 612 ASP A CA 1
ATOM 4724 C C . ASP A 1 612 ? 5.877 4.674 -40.058 1.00 93.50 612 ASP A C 1
ATOM 4726 O O . ASP A 1 612 ? 5.984 3.449 -40.054 1.00 93.50 612 ASP A O 1
ATOM 4730 N N . ILE A 1 613 ? 6.942 5.463 -39.883 1.00 92.25 613 ILE A N 1
ATOM 4731 C CA . ILE A 1 613 ? 8.321 4.950 -39.808 1.00 92.25 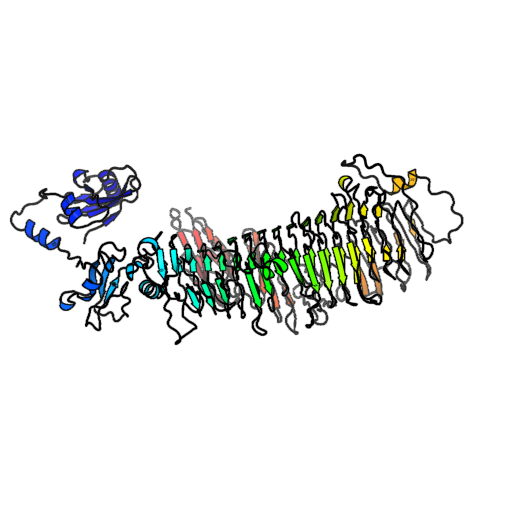613 ILE A CA 1
ATOM 4732 C C . ILE A 1 613 ? 8.633 4.405 -38.411 1.00 92.25 613 ILE A C 1
ATOM 4734 O O . ILE A 1 613 ? 8.326 5.033 -37.394 1.00 92.25 613 ILE A O 1
ATOM 4738 N N . ASP A 1 614 ? 9.316 3.264 -38.391 1.00 95.62 614 ASP A N 1
ATOM 4739 C CA . ASP A 1 614 ? 9.868 2.625 -37.202 1.00 95.62 614 ASP A CA 1
ATOM 4740 C C . ASP A 1 614 ? 11.375 2.888 -37.069 1.00 95.62 614 ASP A C 1
ATOM 4742 O O . ASP A 1 614 ? 12.135 2.750 -38.032 1.00 95.62 614 ASP A O 1
ATOM 4746 N N . ILE A 1 615 ? 11.813 3.260 -35.862 1.00 94.81 615 ILE A N 1
ATOM 4747 C CA . ILE A 1 615 ? 13.216 3.558 -35.545 1.00 94.81 615 ILE A CA 1
ATOM 4748 C C . ILE A 1 615 ? 13.637 2.840 -34.271 1.00 94.81 615 ILE A C 1
ATOM 4750 O O . ILE A 1 615 ? 13.087 3.100 -33.207 1.00 94.81 615 ILE A O 1
ATOM 4754 N N . ALA A 1 616 ? 14.664 2.001 -34.324 1.00 96.00 616 ALA A N 1
ATOM 4755 C CA . ALA A 1 616 ? 15.120 1.287 -33.139 1.00 96.00 616 ALA A CA 1
ATOM 4756 C C . ALA A 1 616 ? 15.858 2.222 -32.169 1.00 96.00 616 ALA A C 1
ATOM 4758 O O . ALA A 1 616 ? 15.453 2.346 -31.015 1.00 96.00 616 ALA A O 1
ATOM 4759 N N . ILE A 1 617 ? 16.903 2.919 -32.629 1.00 95.06 617 ILE A N 1
ATOM 4760 C CA . ILE A 1 617 ? 17.682 3.856 -31.807 1.00 95.06 617 ILE A CA 1
ATOM 4761 C C . ILE A 1 617 ? 17.749 5.221 -32.498 1.00 95.06 617 ILE A C 1
ATOM 4763 O O . ILE A 1 617 ? 18.300 5.360 -33.593 1.00 95.06 617 ILE A O 1
ATOM 4767 N N . ARG A 1 618 ? 17.224 6.252 -31.829 1.00 92.44 618 ARG A N 1
ATOM 4768 C CA . ARG A 1 618 ? 17.304 7.652 -32.261 1.00 92.44 618 ARG A CA 1
ATOM 4769 C C . ARG A 1 618 ? 18.236 8.454 -31.344 1.00 92.44 618 ARG A C 1
ATOM 4771 O O . ARG A 1 618 ? 17.787 8.919 -30.292 1.00 92.44 618 ARG A O 1
ATOM 4778 N N . PRO A 1 619 ? 19.513 8.641 -31.719 1.00 87.94 619 PRO A N 1
ATOM 4779 C CA . PRO A 1 619 ? 20.430 9.490 -30.972 1.00 87.94 619 PRO A CA 1
ATOM 4780 C C . PRO A 1 619 ? 20.143 10.964 -31.280 1.00 87.94 619 PRO A C 1
ATOM 4782 O O . PRO A 1 619 ? 20.215 11.386 -32.434 1.00 87.94 619 PRO A O 1
ATOM 4785 N N . GLY A 1 620 ? 19.818 11.747 -30.255 1.00 83.69 620 GLY A N 1
ATOM 4786 C CA . GLY A 1 620 ? 19.560 13.187 -30.380 1.00 83.69 620 GLY A CA 1
ATOM 4787 C C . GLY A 1 620 ? 20.383 14.050 -29.426 1.00 83.69 620 GLY A C 1
ATOM 4788 O O . GLY A 1 620 ? 20.088 15.232 -29.284 1.00 83.69 620 GLY A O 1
ATOM 4789 N N . THR A 1 621 ? 21.393 13.477 -28.765 1.00 81.62 621 THR A N 1
ATOM 4790 C CA . THR A 1 621 ? 22.273 14.171 -27.811 1.00 81.62 621 THR A CA 1
ATOM 4791 C C . THR A 1 621 ? 23.745 13.811 -28.039 1.00 81.62 621 THR A C 1
ATOM 4793 O O . THR A 1 621 ? 24.025 12.745 -28.588 1.00 81.62 621 THR A O 1
ATOM 4796 N N . PRO A 1 622 ? 24.703 14.682 -27.668 1.00 79.06 622 PRO A N 1
ATOM 4797 C CA . PRO A 1 622 ? 26.134 14.403 -27.807 1.00 79.06 622 PRO A CA 1
ATOM 4798 C C . PRO A 1 622 ? 26.658 13.394 -26.769 1.00 79.06 622 PRO A C 1
ATOM 4800 O O . PRO A 1 622 ? 26.021 13.147 -25.746 1.00 79.06 622 PRO A O 1
ATOM 4803 N N . ASN A 1 623 ? 27.877 12.888 -26.997 1.00 79.31 623 ASN A N 1
ATOM 4804 C CA . ASN A 1 623 ? 28.649 12.049 -26.060 1.00 79.31 623 ASN A CA 1
ATOM 4805 C C . ASN A 1 623 ? 27.942 10.751 -25.622 1.00 79.31 623 ASN A C 1
ATOM 4807 O O . ASN A 1 623 ? 28.111 10.291 -24.491 1.00 79.31 623 ASN A O 1
ATOM 4811 N N . LEU A 1 624 ? 27.152 10.148 -26.509 1.00 86.31 624 LEU A N 1
ATOM 4812 C CA . LEU A 1 624 ? 26.497 8.874 -26.225 1.00 86.31 624 LEU A CA 1
ATOM 4813 C C . LEU A 1 624 ? 27.482 7.714 -26.336 1.00 86.31 624 LEU A C 1
ATOM 4815 O O . LEU A 1 624 ? 28.339 7.697 -27.219 1.00 86.31 624 LEU A O 1
ATOM 4819 N N . ASN A 1 625 ? 27.305 6.694 -25.504 1.00 87.00 625 ASN A N 1
ATOM 4820 C CA . ASN A 1 625 ? 27.932 5.392 -25.699 1.00 87.00 625 ASN A CA 1
ATOM 4821 C C . ASN A 1 625 ? 26.858 4.369 -26.085 1.00 87.00 625 ASN A C 1
ATOM 4823 O O . ASN A 1 625 ? 26.078 3.935 -25.241 1.00 87.00 625 ASN A O 1
ATOM 4827 N N . ILE A 1 626 ? 26.811 4.011 -27.366 1.00 89.56 626 ILE A N 1
ATOM 4828 C CA . ILE A 1 626 ? 25.855 3.074 -27.956 1.00 89.56 626 ILE A CA 1
ATOM 4829 C C . ILE A 1 626 ? 26.606 1.785 -28.284 1.00 89.56 626 ILE A C 1
ATOM 4831 O O . ILE A 1 626 ? 27.309 1.712 -29.298 1.00 89.56 626 ILE A O 1
ATOM 4835 N N . ALA A 1 627 ? 26.490 0.772 -27.427 1.00 83.12 627 ALA A N 1
ATOM 4836 C CA . ALA A 1 627 ? 27.338 -0.412 -27.518 1.00 83.12 627 ALA A CA 1
ATOM 4837 C C . ALA A 1 627 ? 26.594 -1.740 -27.359 1.00 83.12 627 ALA A C 1
ATOM 4839 O O . ALA A 1 627 ? 25.737 -1.879 -26.499 1.00 83.12 627 ALA A O 1
ATOM 4840 N N . PHE A 1 628 ? 26.965 -2.766 -28.128 1.00 83.56 628 PHE A N 1
ATOM 4841 C CA . PHE A 1 628 ? 26.444 -4.134 -27.942 1.00 83.56 628 PHE A CA 1
ATOM 4842 C C . PHE A 1 628 ? 24.915 -4.282 -28.045 1.00 83.56 628 PHE A C 1
ATOM 4844 O O . PHE A 1 628 ? 24.355 -5.251 -27.533 1.00 83.56 628 PHE A O 1
ATOM 4851 N N . ASN A 1 629 ? 24.216 -3.342 -28.682 1.00 86.25 629 ASN A N 1
ATOM 4852 C CA . ASN A 1 629 ? 22.772 -3.453 -28.876 1.00 86.25 629 ASN A CA 1
ATOM 4853 C C . ASN A 1 629 ? 22.460 -4.411 -30.028 1.00 86.25 629 ASN A C 1
ATOM 4855 O O . ASN A 1 629 ? 23.209 -4.496 -31.004 1.00 86.25 629 ASN A O 1
ATOM 4859 N N . PHE A 1 630 ? 21.331 -5.102 -29.920 1.00 88.94 630 PHE A N 1
ATOM 4860 C CA . PHE A 1 630 ? 20.795 -5.986 -30.943 1.00 88.94 630 PHE A CA 1
ATOM 4861 C C . PHE A 1 630 ? 19.458 -5.437 -31.450 1.00 88.94 630 PHE A C 1
ATOM 4863 O O . PHE A 1 630 ? 18.518 -5.268 -30.672 1.00 88.94 630 PHE A O 1
ATOM 4870 N N . VAL A 1 631 ? 19.368 -5.184 -32.754 1.00 92.94 631 VAL A N 1
ATOM 4871 C CA . VAL A 1 631 ? 18.135 -4.778 -33.434 1.00 92.94 631 VAL A CA 1
ATOM 4872 C C . VAL A 1 631 ? 17.797 -5.812 -34.497 1.00 92.94 631 VAL A C 1
ATOM 4874 O O . VAL A 1 631 ? 18.614 -6.084 -35.378 1.00 92.94 631 VAL A O 1
ATOM 4877 N N . ASN A 1 632 ? 16.577 -6.336 -34.439 1.00 89.75 632 ASN A N 1
ATOM 4878 C CA . ASN A 1 632 ? 15.987 -7.121 -35.513 1.00 89.75 632 ASN A CA 1
ATOM 4879 C C . ASN A 1 632 ? 14.791 -6.360 -36.096 1.00 89.75 632 ASN A C 1
ATOM 4881 O O . ASN A 1 632 ? 13.736 -6.303 -35.467 1.00 89.75 632 ASN A O 1
ATOM 4885 N N . GLY A 1 633 ? 14.972 -5.763 -37.274 1.00 89.88 633 GLY A N 1
ATOM 4886 C CA . GLY A 1 633 ? 13.901 -5.121 -38.044 1.00 89.88 633 GLY A CA 1
ATOM 4887 C C . GLY A 1 633 ? 13.123 -6.081 -38.940 1.00 89.88 633 GLY A C 1
ATOM 4888 O O . GLY A 1 633 ? 12.114 -5.680 -39.513 1.00 89.88 633 GLY A O 1
ATOM 4889 N N . ASN A 1 634 ? 13.585 -7.331 -39.063 1.00 88.12 634 ASN A N 1
ATOM 4890 C CA . ASN A 1 634 ? 12.894 -8.416 -39.751 1.00 88.12 634 ASN A CA 1
ATOM 4891 C C . ASN A 1 634 ? 12.560 -8.156 -41.240 1.00 88.12 634 ASN A C 1
ATOM 4893 O O . ASN A 1 634 ? 11.617 -8.714 -41.788 1.00 88.12 634 ASN A O 1
ATOM 4897 N N . ASP A 1 635 ? 13.332 -7.295 -41.914 1.00 90.69 635 ASP A N 1
ATOM 4898 C CA . ASP A 1 635 ? 13.041 -6.840 -43.284 1.00 90.69 635 ASP A CA 1
ATOM 4899 C C . ASP A 1 635 ? 11.640 -6.203 -43.417 1.00 90.69 635 ASP A C 1
ATOM 4901 O O . ASP A 1 635 ? 11.095 -6.106 -44.520 1.00 90.69 635 ASP A O 1
ATOM 4905 N N . ASN A 1 636 ? 11.048 -5.758 -42.303 1.00 91.62 636 ASN A N 1
ATOM 4906 C CA . ASN A 1 636 ? 9.716 -5.181 -42.303 1.00 91.62 636 ASN A CA 1
ATOM 4907 C C . ASN A 1 636 ? 9.700 -3.889 -43.125 1.00 91.62 636 ASN A C 1
ATOM 4909 O O . ASN A 1 636 ? 10.575 -3.024 -43.007 1.00 91.62 636 ASN A O 1
ATOM 4913 N N . LEU A 1 637 ? 8.647 -3.758 -43.930 1.00 95.44 637 LEU A N 1
ATOM 4914 C CA . LEU A 1 637 ? 8.373 -2.585 -44.745 1.00 95.44 637 LEU A CA 1
ATOM 4915 C C . LEU A 1 637 ? 7.086 -1.915 -44.273 1.00 95.44 637 LEU A C 1
ATOM 4917 O O . LEU A 1 637 ? 6.093 -2.582 -43.982 1.00 95.44 637 LEU A O 1
ATOM 4921 N N . THR A 1 638 ? 7.094 -0.588 -44.255 1.00 94.50 638 THR A N 1
ATOM 4922 C CA . THR A 1 638 ? 5.874 0.226 -44.213 1.00 94.50 638 THR A CA 1
ATOM 4923 C C . THR A 1 638 ? 5.050 0.021 -45.490 1.00 94.50 638 THR A C 1
ATOM 4925 O O . THR A 1 638 ? 5.551 -0.481 -46.499 1.00 94.50 638 THR A O 1
ATOM 4928 N N . SER A 1 639 ? 3.793 0.459 -45.486 1.00 94.44 639 SER A N 1
ATOM 4929 C CA . SER A 1 639 ? 2.917 0.456 -46.668 1.00 94.44 639 SER A CA 1
ATOM 4930 C C . SER A 1 639 ? 3.459 1.291 -47.841 1.00 94.44 639 SER A C 1
ATOM 4932 O O . SER A 1 639 ? 3.141 1.005 -48.992 1.00 94.44 639 SER A O 1
ATOM 4934 N N . GLU A 1 640 ? 4.335 2.265 -47.572 1.00 93.19 640 GLU A N 1
ATOM 4935 C CA . GLU A 1 640 ? 5.064 3.046 -48.583 1.00 93.19 640 GLU A CA 1
ATOM 4936 C C . GLU A 1 640 ? 6.401 2.402 -49.007 1.00 93.19 640 GLU A C 1
ATOM 4938 O O . GLU A 1 640 ? 7.180 3.003 -49.745 1.00 93.19 640 GLU A O 1
ATOM 4943 N N . GLY A 1 641 ? 6.707 1.190 -48.530 1.00 92.69 641 GLY A N 1
ATOM 4944 C CA . GLY A 1 641 ? 7.940 0.470 -48.861 1.00 92.69 641 GLY A CA 1
ATOM 4945 C C . GLY A 1 641 ? 9.189 0.959 -48.120 1.00 92.69 641 GLY A C 1
ATOM 4946 O O . GLY A 1 641 ? 10.301 0.619 -48.513 1.00 92.69 641 GLY A O 1
ATOM 4947 N N . ARG A 1 642 ? 9.035 1.758 -47.056 1.00 91.56 642 ARG A N 1
ATOM 4948 C CA . ARG A 1 642 ? 10.149 2.214 -46.201 1.00 91.56 642 ARG A CA 1
ATOM 4949 C C . ARG A 1 642 ? 10.515 1.150 -45.172 1.00 91.56 642 ARG A C 1
ATOM 4951 O O . ARG A 1 642 ? 9.618 0.589 -44.552 1.00 91.56 642 ARG A O 1
ATOM 4958 N N . GLU A 1 643 ? 11.806 0.922 -44.973 1.00 93.00 643 GLU A N 1
ATOM 4959 C CA . GLU A 1 643 ? 12.355 -0.057 -44.027 1.00 93.00 643 GLU A CA 1
ATOM 4960 C C . GLU A 1 643 ? 12.410 0.478 -42.586 1.00 93.00 643 GLU A C 1
ATOM 4962 O O . GLU A 1 643 ? 12.446 1.691 -42.360 1.00 93.00 643 GLU A O 1
ATOM 4967 N N . VAL A 1 644 ? 12.488 -0.434 -41.610 1.00 93.75 644 VAL A N 1
ATOM 4968 C CA . VAL A 1 644 ? 12.839 -0.106 -40.217 1.00 93.75 644 VAL A CA 1
ATOM 4969 C C . VAL A 1 644 ? 14.237 0.516 -40.165 1.00 93.75 644 VAL A C 1
ATOM 4971 O O . VAL A 1 644 ? 15.184 -0.011 -40.752 1.00 93.75 644 VAL A O 1
ATOM 4974 N N . LEU A 1 645 ? 14.396 1.613 -39.423 1.00 93.56 645 LEU A N 1
ATOM 4975 C CA . LEU A 1 645 ? 15.685 2.278 -39.234 1.00 93.56 645 LEU A CA 1
ATOM 4976 C C . LEU A 1 645 ? 16.341 1.804 -37.932 1.00 93.56 645 LEU A C 1
ATOM 4978 O O . LEU A 1 645 ? 15.859 2.098 -36.843 1.00 93.56 645 LEU A O 1
ATOM 4982 N N . ALA A 1 646 ? 17.467 1.097 -38.012 1.00 89.56 646 ALA A N 1
ATOM 4983 C CA . ALA A 1 646 ? 18.190 0.623 -36.829 1.00 89.56 646 ALA A CA 1
ATOM 4984 C C . ALA A 1 646 ? 18.798 1.780 -36.019 1.00 89.56 646 ALA A C 1
ATOM 4986 O O . ALA A 1 646 ? 18.700 1.823 -34.793 1.00 89.56 646 ALA A O 1
ATOM 4987 N N . LEU A 1 647 ? 19.408 2.735 -36.718 1.00 88.38 647 LEU A N 1
ATOM 4988 C CA . LEU A 1 647 ? 20.045 3.911 -36.137 1.00 88.38 647 LEU A CA 1
ATOM 4989 C C . LEU A 1 647 ? 19.772 5.103 -37.046 1.00 88.38 647 LEU A C 1
ATOM 4991 O O . LEU A 1 647 ? 20.148 5.056 -38.219 1.00 88.38 647 LEU A O 1
ATOM 4995 N N . PHE A 1 648 ? 19.113 6.142 -36.527 1.00 86.38 648 PHE A N 1
ATOM 4996 C CA . PHE A 1 648 ? 18.849 7.362 -37.291 1.00 86.38 648 PHE A CA 1
ATOM 4997 C C . PHE A 1 648 ? 18.545 8.574 -36.402 1.00 86.38 648 PHE A C 1
ATOM 4999 O O . PHE A 1 648 ? 17.707 8.495 -35.509 1.00 86.38 648 PHE A O 1
ATOM 5006 N N . SER A 1 649 ? 19.189 9.714 -36.665 1.00 75.75 649 SER A N 1
ATOM 5007 C CA . SER A 1 649 ? 19.083 10.937 -35.845 1.00 75.75 649 SER A CA 1
ATOM 5008 C C . SER A 1 649 ? 18.036 11.955 -36.334 1.00 75.75 649 SER A C 1
ATOM 5010 O O . SER A 1 649 ? 17.676 12.866 -35.588 1.00 75.75 649 SER A O 1
ATOM 5012 N N . PHE A 1 650 ? 17.534 11.836 -37.573 1.00 74.38 650 PHE A N 1
ATOM 5013 C CA . PHE A 1 650 ? 16.675 12.847 -38.220 1.00 74.38 650 PHE A CA 1
ATOM 5014 C C . PHE A 1 650 ? 17.284 14.264 -38.281 1.00 74.38 650 PHE A C 1
ATOM 5016 O O . PHE A 1 650 ? 16.577 15.265 -38.186 1.00 74.38 650 PHE A O 1
ATOM 5023 N N . GLY A 1 651 ? 18.603 14.380 -38.438 1.00 65.62 651 GLY A N 1
ATOM 5024 C CA . GLY A 1 651 ? 19.253 15.687 -38.559 1.00 65.62 651 GLY A CA 1
ATOM 5025 C C . GLY A 1 651 ? 19.681 16.308 -37.226 1.00 65.62 651 GLY A C 1
ATOM 5026 O O . GLY A 1 651 ? 20.404 17.302 -37.240 1.00 65.62 651 GLY A O 1
ATOM 5027 N N . SER A 1 652 ? 19.296 15.724 -36.086 1.00 66.62 652 SER A N 1
ATOM 5028 C CA . SER A 1 652 ? 19.797 16.125 -34.768 1.00 66.62 652 SER A CA 1
ATOM 5029 C C . SER A 1 652 ? 21.292 15.807 -34.648 1.00 66.62 652 SER A C 1
ATOM 5031 O O . SER A 1 652 ? 21.718 14.689 -34.935 1.00 66.62 652 SER A O 1
ATOM 5033 N N . ALA A 1 653 ? 22.096 16.786 -34.227 1.00 66.25 653 ALA A N 1
ATOM 5034 C CA . ALA A 1 653 ? 23.524 16.589 -34.015 1.00 66.25 653 ALA A CA 1
ATOM 5035 C C . ALA A 1 653 ? 23.743 15.782 -32.725 1.00 66.25 653 ALA A C 1
ATOM 5037 O O . ALA A 1 653 ? 23.465 16.267 -31.629 1.00 66.25 653 ALA A O 1
ATOM 5038 N N . ALA A 1 654 ? 24.275 14.567 -32.853 1.00 73.94 654 ALA A N 1
ATOM 5039 C CA . ALA A 1 654 ? 24.697 13.736 -31.722 1.00 73.94 654 ALA A CA 1
ATOM 5040 C C . ALA A 1 654 ? 26.228 13.551 -31.711 1.00 73.94 654 ALA A C 1
ATOM 5042 O O . ALA A 1 654 ? 26.714 12.416 -31.772 1.00 73.94 654 ALA A O 1
ATOM 5043 N N . PRO A 1 655 ? 27.012 14.647 -31.690 1.00 74.25 655 PRO A N 1
ATOM 5044 C CA . PRO A 1 655 ? 28.434 14.576 -31.960 1.00 74.25 655 PRO A CA 1
ATOM 5045 C C . PRO A 1 655 ? 29.212 13.860 -30.857 1.00 74.25 655 PRO A C 1
ATOM 5047 O O . PRO A 1 655 ? 28.762 13.783 -29.709 1.00 74.25 655 PRO A O 1
ATOM 5050 N N . LYS A 1 656 ? 30.412 13.373 -31.198 1.00 75.69 656 LYS A N 1
ATOM 5051 C CA . LYS A 1 656 ? 31.336 12.691 -30.264 1.00 75.69 656 LYS A CA 1
ATOM 5052 C C . LYS A 1 656 ? 30.773 11.414 -29.634 1.00 75.69 656 LYS A C 1
ATOM 5054 O O . LYS A 1 656 ? 31.301 10.919 -28.638 1.00 75.69 656 LYS A O 1
ATOM 5059 N N . SER A 1 657 ? 29.704 10.870 -30.203 1.00 79.38 657 SER A N 1
ATOM 5060 C CA . SER A 1 657 ? 29.122 9.613 -29.751 1.00 79.38 657 SER A CA 1
ATOM 5061 C C . SER A 1 657 ? 29.966 8.425 -30.219 1.00 79.38 657 SER A C 1
ATOM 5063 O O . SER A 1 657 ? 30.605 8.452 -31.274 1.00 79.38 657 SER A O 1
ATOM 5065 N N . ARG A 1 658 ? 29.976 7.357 -29.427 1.00 80.25 658 ARG A N 1
ATOM 5066 C CA . ARG A 1 658 ? 30.627 6.082 -29.735 1.00 80.25 658 ARG A CA 1
ATOM 5067 C C . ARG A 1 658 ? 29.552 5.066 -30.087 1.00 80.25 658 ARG A C 1
ATOM 5069 O O . ARG A 1 658 ? 28.664 4.821 -29.280 1.00 80.25 658 ARG A O 1
ATOM 5076 N N . VAL A 1 659 ? 29.639 4.474 -31.272 1.00 80.69 659 VAL A N 1
ATOM 5077 C CA . VAL A 1 659 ? 28.723 3.437 -31.756 1.00 80.69 659 VAL A CA 1
ATOM 5078 C C . VAL A 1 659 ? 29.540 2.179 -32.019 1.00 80.69 659 VAL A C 1
ATOM 5080 O O . VAL A 1 659 ? 30.202 2.078 -33.048 1.00 80.69 659 VAL A O 1
ATOM 5083 N N . VAL A 1 660 ? 29.567 1.234 -31.080 1.00 76.69 660 VAL A N 1
ATOM 5084 C CA . VAL A 1 660 ? 30.515 0.109 -31.143 1.00 76.69 660 VAL A CA 1
ATOM 5085 C C . VAL A 1 660 ? 29.868 -1.252 -30.914 1.00 76.69 660 VAL A C 1
ATOM 5087 O O . VAL A 1 660 ? 29.058 -1.427 -30.011 1.00 76.69 660 VAL A O 1
ATOM 5090 N N . PHE A 1 661 ? 30.266 -2.251 -31.699 1.00 75.12 661 PHE A N 1
ATOM 5091 C CA . PHE A 1 661 ? 29.857 -3.649 -31.511 1.00 75.12 661 PHE A CA 1
ATOM 5092 C C . PHE A 1 661 ? 28.340 -3.901 -31.497 1.00 75.12 661 PHE A C 1
ATOM 5094 O O . PHE A 1 661 ? 27.875 -4.832 -30.841 1.00 75.12 661 PHE A O 1
ATOM 5101 N N . ASN A 1 662 ? 27.551 -3.086 -32.196 1.00 76.81 662 ASN A N 1
ATOM 5102 C CA . ASN A 1 662 ? 26.111 -3.305 -32.329 1.00 76.81 662 ASN A CA 1
ATOM 5103 C C . ASN A 1 662 ? 25.812 -4.302 -33.458 1.00 76.81 662 ASN A C 1
ATOM 5105 O O . ASN A 1 662 ? 26.593 -4.441 -34.396 1.00 76.81 662 ASN A O 1
ATOM 5109 N N . THR A 1 663 ? 24.678 -4.995 -33.373 1.00 81.19 663 THR A N 1
ATOM 5110 C CA . THR A 1 663 ? 24.182 -5.917 -34.404 1.00 81.19 663 THR A CA 1
ATOM 5111 C C . THR A 1 663 ? 22.812 -5.458 -34.888 1.00 81.19 663 THR A C 1
ATOM 5113 O O . THR A 1 663 ? 21.864 -5.411 -34.107 1.00 81.19 663 THR A O 1
ATOM 5116 N N . PHE A 1 664 ? 22.709 -5.141 -36.173 1.00 85.38 664 PHE A N 1
ATOM 5117 C CA . PHE A 1 664 ? 21.510 -4.663 -36.850 1.00 85.38 664 PHE A CA 1
ATOM 5118 C C . PHE A 1 664 ? 21.187 -5.619 -38.005 1.00 85.38 664 PHE A C 1
ATOM 5120 O O . PHE A 1 664 ? 21.999 -5.797 -38.910 1.00 85.38 664 PHE A O 1
ATOM 5127 N N . ILE A 1 665 ? 20.032 -6.282 -37.939 1.00 81.56 665 ILE A N 1
ATOM 5128 C CA . ILE A 1 665 ? 19.587 -7.270 -38.931 1.00 81.56 665 ILE A CA 1
ATOM 5129 C C . ILE A 1 665 ? 18.195 -6.880 -39.419 1.00 81.56 665 ILE A C 1
ATOM 5131 O O . ILE A 1 665 ? 17.335 -6.524 -38.613 1.00 81.56 665 ILE A O 1
ATOM 5135 N N . GLY A 1 666 ? 17.961 -6.950 -40.728 1.00 81.44 666 GLY A N 1
ATOM 5136 C CA . GLY A 1 666 ? 16.675 -6.643 -41.346 1.00 81.44 666 GLY A CA 1
ATOM 5137 C C . GLY A 1 666 ? 16.250 -5.184 -41.165 1.00 81.44 666 GLY A C 1
ATOM 5138 O O . GLY A 1 666 ? 15.055 -4.903 -41.170 1.00 81.44 666 GLY A O 1
ATOM 5139 N N . ALA A 1 667 ? 17.203 -4.270 -40.953 1.00 87.69 667 ALA A N 1
ATOM 5140 C CA . ALA A 1 667 ? 16.966 -2.854 -40.675 1.00 87.69 667 ALA A CA 1
ATOM 5141 C C . ALA A 1 667 ? 18.082 -1.980 -41.265 1.00 87.69 667 ALA A C 1
ATOM 5143 O O . ALA A 1 667 ? 19.245 -2.373 -41.297 1.00 87.69 667 ALA A O 1
ATOM 5144 N N . VAL A 1 668 ? 17.748 -0.758 -41.682 1.00 88.00 668 VAL A N 1
ATOM 5145 C CA . VAL A 1 668 ? 18.708 0.172 -42.293 1.00 88.00 668 VAL A CA 1
ATOM 5146 C C . VAL A 1 668 ? 19.420 0.994 -41.234 1.00 88.00 668 VAL A C 1
ATOM 5148 O O . VAL A 1 668 ? 18.798 1.650 -40.400 1.00 88.00 668 VAL A O 1
ATOM 5151 N N . THR A 1 669 ? 20.745 1.024 -41.297 1.00 83.88 669 THR A N 1
ATOM 5152 C CA . THR A 1 669 ? 21.577 1.901 -40.468 1.00 83.88 669 THR A CA 1
ATOM 5153 C C . THR A 1 669 ? 21.911 3.179 -41.232 1.00 83.88 669 THR A C 1
ATOM 5155 O O . THR A 1 669 ? 22.536 3.125 -42.293 1.00 83.88 669 THR A O 1
ATOM 5158 N N . LYS A 1 670 ? 21.509 4.335 -40.688 1.00 82.81 670 LYS A N 1
ATOM 5159 C CA . LYS A 1 670 ? 21.735 5.660 -41.277 1.00 82.81 670 LYS A CA 1
ATOM 5160 C C . LYS A 1 670 ? 22.531 6.541 -40.316 1.00 82.81 670 LYS A C 1
ATOM 5162 O O . LYS A 1 670 ? 21.990 7.065 -39.344 1.00 82.81 670 LYS A O 1
ATOM 5167 N N . TYR A 1 671 ? 23.801 6.790 -40.622 1.00 72.25 671 TYR A N 1
ATOM 5168 C CA . TYR A 1 671 ? 24.679 7.598 -39.760 1.00 72.25 671 TYR A CA 1
ATOM 5169 C C . TYR A 1 671 ? 24.547 9.123 -39.943 1.00 72.25 671 TYR A C 1
ATOM 5171 O O . TYR A 1 671 ? 25.399 9.891 -39.500 1.00 72.25 671 TYR A O 1
ATOM 5179 N N . GLN A 1 672 ? 23.480 9.593 -40.589 1.00 68.19 672 GLN A N 1
ATOM 5180 C CA . GLN A 1 672 ? 23.266 11.018 -40.838 1.00 68.19 672 GLN A CA 1
ATOM 5181 C C . GLN A 1 672 ? 23.370 11.837 -39.531 1.00 68.19 672 GLN A C 1
ATOM 5183 O O . GLN A 1 672 ? 22.810 11.451 -38.506 1.00 68.19 672 GLN A O 1
ATOM 5188 N N . SER A 1 673 ? 24.107 12.953 -39.552 1.00 64.88 673 SER A N 1
ATOM 5189 C CA . SER A 1 673 ? 24.294 13.891 -38.421 1.00 64.88 673 SER A CA 1
ATOM 5190 C C . SER A 1 673 ? 25.007 13.357 -37.161 1.00 64.88 673 SER A C 1
ATOM 5192 O O . SER A 1 673 ? 25.023 14.028 -36.128 1.00 64.88 673 SER A O 1
ATOM 5194 N N . LEU A 1 674 ? 25.680 12.201 -37.247 1.00 65.38 674 LEU A N 1
ATOM 5195 C CA . LEU A 1 674 ? 26.654 11.726 -36.249 1.00 65.38 674 LEU A CA 1
ATOM 5196 C C . LEU A 1 674 ? 28.064 12.303 -36.504 1.00 65.38 674 LEU A C 1
ATOM 5198 O O . LEU A 1 674 ? 29.006 11.592 -36.847 1.00 65.38 674 LEU A O 1
ATOM 5202 N N . GLU A 1 675 ? 28.210 13.622 -36.372 1.00 62.50 675 GLU A N 1
ATOM 5203 C CA . GLU A 1 675 ? 29.496 14.314 -36.569 1.00 62.50 675 GLU A CA 1
ATOM 5204 C C . GLU A 1 675 ? 30.535 13.916 -35.502 1.00 62.50 675 GLU A C 1
ATOM 5206 O O . GLU A 1 675 ? 30.198 13.706 -34.339 1.00 62.50 675 GLU A O 1
ATOM 5211 N N . ASP A 1 676 ? 31.811 13.776 -35.877 1.00 64.88 676 ASP A N 1
ATOM 5212 C CA . ASP A 1 676 ? 32.906 13.386 -34.966 1.00 64.88 676 ASP A CA 1
ATOM 5213 C C . ASP A 1 676 ? 32.631 12.119 -34.123 1.00 64.88 676 ASP A C 1
ATOM 5215 O O . ASP A 1 676 ? 33.133 11.975 -33.006 1.00 64.88 676 ASP A O 1
ATOM 5219 N N . CYS A 1 677 ? 31.813 11.196 -34.635 1.00 63.03 677 CYS A N 1
ATOM 5220 C CA . CYS A 1 677 ? 31.473 9.954 -33.948 1.00 63.03 677 CYS A CA 1
ATOM 5221 C C . CYS A 1 677 ? 32.471 8.832 -34.256 1.00 63.03 677 CYS A C 1
ATOM 5223 O O . CYS A 1 677 ? 32.974 8.699 -35.372 1.00 63.03 677 CYS A O 1
ATOM 5225 N N . TYR A 1 678 ? 32.726 7.980 -33.263 1.00 62.88 678 TYR A N 1
ATOM 5226 C CA . TYR A 1 678 ? 33.555 6.786 -33.420 1.00 62.88 678 TYR A CA 1
ATOM 5227 C C . TYR A 1 678 ? 32.661 5.563 -33.641 1.00 62.88 678 TYR A C 1
ATOM 5229 O O . TYR A 1 678 ? 31.942 5.161 -32.727 1.00 62.88 678 TYR A O 1
ATOM 5237 N N . SER A 1 679 ? 32.716 4.970 -34.836 1.00 66.81 679 SER A N 1
ATOM 5238 C CA . SER A 1 679 ? 32.023 3.719 -35.176 1.00 66.81 679 SER A CA 1
ATOM 5239 C C . SER A 1 679 ? 33.035 2.580 -35.318 1.00 66.81 679 SER A C 1
ATOM 5241 O O . SER A 1 679 ? 34.026 2.752 -36.025 1.00 66.81 679 SER A O 1
ATOM 5243 N N . PHE A 1 680 ? 32.826 1.440 -34.649 1.00 62.06 680 PHE A N 1
ATOM 5244 C CA . PHE A 1 680 ? 33.727 0.281 -34.758 1.00 62.06 680 PHE A CA 1
ATOM 5245 C C . PHE A 1 680 ? 33.035 -1.057 -34.476 1.00 62.06 680 PHE A C 1
ATOM 5247 O O . PHE A 1 680 ? 32.336 -1.205 -33.473 1.00 62.06 680 PHE A O 1
ATOM 5254 N N . GLY A 1 681 ? 33.302 -2.062 -35.316 1.00 56.25 681 GLY A N 1
ATOM 5255 C CA . GLY A 1 681 ? 32.888 -3.447 -35.080 1.00 56.25 681 GLY A CA 1
ATOM 5256 C C . GLY A 1 681 ? 31.375 -3.666 -35.127 1.00 56.25 681 GLY A C 1
ATOM 5257 O O . GLY A 1 681 ? 30.897 -4.640 -34.547 1.00 56.25 681 GLY A O 1
ATOM 5258 N N . ASN A 1 682 ? 30.621 -2.764 -35.763 1.00 63.84 682 ASN A N 1
ATOM 5259 C CA . ASN A 1 682 ? 29.182 -2.929 -35.928 1.00 63.84 682 ASN A CA 1
ATOM 5260 C C . ASN A 1 682 ? 28.902 -3.911 -37.067 1.00 63.84 682 ASN A C 1
ATOM 5262 O O . ASN A 1 682 ? 29.576 -3.911 -38.098 1.00 63.84 682 ASN A O 1
ATOM 5266 N N . LEU A 1 683 ? 27.881 -4.737 -36.878 1.00 67.25 683 LEU A N 1
ATOM 5267 C CA . LEU A 1 683 ? 27.369 -5.634 -37.895 1.00 67.25 683 LEU A CA 1
ATOM 5268 C C . LEU A 1 683 ? 26.024 -5.104 -38.380 1.00 67.25 683 LEU A C 1
ATOM 5270 O O . LEU A 1 683 ? 25.077 -5.057 -37.602 1.00 67.25 683 LEU A O 1
ATOM 5274 N N . SER A 1 684 ? 25.948 -4.709 -39.647 1.00 74.00 684 SER A N 1
ATOM 5275 C CA . SER A 1 684 ? 24.721 -4.231 -40.283 1.00 74.00 684 SER A CA 1
ATOM 5276 C C . SER A 1 684 ? 24.597 -4.838 -41.672 1.00 74.00 684 SER A C 1
ATOM 5278 O O . SER A 1 684 ? 25.558 -4.831 -42.442 1.00 74.00 684 SER A O 1
ATOM 5280 N N . ASP A 1 685 ? 23.432 -5.393 -41.991 1.00 72.19 685 ASP A N 1
ATOM 5281 C CA . ASP A 1 685 ? 23.159 -5.943 -43.318 1.00 72.19 685 ASP A CA 1
ATOM 5282 C C . ASP A 1 685 ? 22.767 -4.867 -44.346 1.00 72.19 685 ASP A C 1
ATOM 5284 O O . ASP A 1 685 ? 22.922 -5.098 -45.548 1.00 72.19 685 ASP A O 1
ATOM 5288 N N . LYS A 1 686 ? 22.334 -3.676 -43.896 1.00 75.19 686 LYS A N 1
ATOM 5289 C CA . LYS A 1 686 ? 21.954 -2.533 -44.748 1.00 75.19 686 LYS A CA 1
ATOM 5290 C C . LYS A 1 686 ? 22.474 -1.204 -44.183 1.00 75.19 686 LYS A C 1
ATOM 5292 O O . LYS A 1 686 ? 21.995 -0.716 -43.159 1.00 75.19 686 LYS A O 1
ATOM 5297 N N . ILE A 1 687 ? 23.418 -0.569 -44.885 1.00 76.75 687 ILE A N 1
ATOM 5298 C CA . ILE A 1 687 ? 24.016 0.725 -44.500 1.00 76.75 687 ILE A CA 1
ATOM 5299 C C . ILE A 1 687 ? 23.769 1.770 -45.594 1.00 76.75 687 ILE A C 1
ATOM 5301 O O . ILE A 1 687 ? 24.091 1.538 -46.759 1.00 76.75 687 ILE A O 1
ATOM 5305 N N . GLU A 1 688 ? 23.273 2.948 -45.211 1.00 76.50 688 GLU A N 1
ATOM 5306 C CA . GLU A 1 688 ? 23.129 4.109 -46.098 1.00 76.50 688 GLU A CA 1
ATOM 5307 C C . GLU A 1 688 ? 24.028 5.260 -45.607 1.00 76.50 688 GLU A C 1
ATOM 5309 O O . GLU A 1 688 ? 23.834 5.804 -44.517 1.00 76.50 688 GLU A O 1
ATOM 5314 N N . ASN A 1 689 ? 25.041 5.626 -46.401 1.00 63.06 689 ASN A N 1
ATOM 5315 C CA . ASN A 1 689 ? 26.029 6.652 -46.046 1.00 63.06 689 ASN A CA 1
ATOM 5316 C C . ASN A 1 689 ? 25.668 8.029 -46.626 1.00 63.06 689 ASN A C 1
ATOM 5318 O O . ASN A 1 689 ? 25.666 8.216 -47.844 1.00 63.06 689 ASN A O 1
ATOM 5322 N N . SER A 1 690 ? 25.484 9.040 -45.770 1.00 49.91 690 SER A N 1
ATOM 5323 C CA . SER A 1 690 ? 25.391 10.442 -46.197 1.00 49.91 690 SER A CA 1
ATOM 5324 C C . SER A 1 690 ? 26.788 11.080 -46.292 1.00 49.91 690 SER A C 1
ATOM 5326 O O . SER A 1 690 ? 27.278 11.647 -45.323 1.00 49.91 690 SER A O 1
ATOM 5328 N N . GLN A 1 691 ? 27.430 10.918 -47.451 1.00 44.38 691 GLN A N 1
ATOM 5329 C CA . GLN A 1 691 ? 28.470 11.718 -48.145 1.00 44.38 691 GLN A CA 1
ATOM 5330 C C . GLN A 1 691 ? 29.487 12.662 -47.425 1.00 44.38 691 GLN A C 1
ATOM 5332 O O . GLN A 1 691 ? 30.318 13.196 -48.144 1.00 44.38 691 GLN A O 1
ATOM 5337 N N . ASN A 1 692 ? 29.544 12.887 -46.101 1.00 40.72 692 ASN A N 1
ATOM 5338 C CA . ASN A 1 692 ? 30.402 13.953 -45.523 1.00 40.72 692 ASN A CA 1
ATOM 5339 C C . ASN A 1 692 ? 31.031 13.701 -44.129 1.00 40.72 692 ASN A C 1
ATOM 5341 O O . ASN A 1 692 ? 31.394 14.658 -43.449 1.00 40.72 692 ASN A O 1
ATOM 5345 N N . GLN A 1 693 ? 31.212 12.458 -43.672 1.00 46.78 693 GLN A N 1
ATOM 5346 C CA . GLN A 1 693 ? 31.726 12.197 -42.312 1.00 46.78 693 GLN A CA 1
ATOM 5347 C C . GLN A 1 693 ? 33.033 11.385 -42.298 1.00 46.78 693 GLN A C 1
ATOM 5349 O O . GLN A 1 693 ? 33.200 10.423 -43.047 1.00 46.78 693 GLN A O 1
ATOM 5354 N N . LYS A 1 694 ? 33.981 11.798 -41.440 1.00 42.88 694 LYS A N 1
ATOM 5355 C CA . LYS A 1 694 ? 35.273 11.130 -41.203 1.00 42.88 694 LYS A CA 1
ATOM 5356 C C . LYS A 1 694 ? 35.059 9.834 -40.409 1.00 42.88 694 LYS A C 1
ATOM 5358 O O . LYS A 1 694 ? 35.254 9.814 -39.199 1.00 42.88 694 LYS A O 1
ATOM 5363 N N . PHE A 1 695 ? 34.660 8.757 -41.078 1.00 45.78 695 PHE A N 1
ATOM 5364 C CA . PHE A 1 695 ? 34.614 7.424 -40.472 1.00 45.78 695 PHE A CA 1
ATOM 5365 C C . PHE A 1 695 ? 35.986 6.745 -40.528 1.00 45.78 695 PHE A C 1
ATOM 5367 O O . PHE A 1 695 ? 36.609 6.660 -41.587 1.00 45.78 695 PHE A O 1
ATOM 5374 N N . SER A 1 696 ? 36.436 6.205 -39.398 1.00 40.69 696 SER A N 1
ATOM 5375 C CA . SER A 1 696 ? 37.535 5.237 -39.346 1.00 40.69 696 SER A CA 1
ATOM 5376 C C . SER A 1 696 ? 36.951 3.841 -39.599 1.00 40.69 696 SER A C 1
ATOM 5378 O O . SER A 1 696 ? 36.521 3.178 -38.662 1.00 40.69 696 SER A O 1
ATOM 5380 N N . PHE A 1 697 ? 36.843 3.416 -40.860 1.00 41.75 697 PHE A N 1
ATOM 5381 C CA . PHE A 1 697 ? 36.199 2.143 -41.224 1.00 41.75 697 PHE A CA 1
ATOM 5382 C C . PHE A 1 697 ? 36.942 0.900 -40.688 1.00 41.75 697 PHE A C 1
ATOM 5384 O O . PHE A 1 697 ? 38.121 0.719 -40.982 1.00 41.75 697 PHE A O 1
ATOM 5391 N N . PHE A 1 698 ? 36.202 0.010 -40.009 1.00 43.53 698 PHE A N 1
ATOM 5392 C CA . PHE A 1 698 ? 36.434 -1.447 -39.899 1.00 43.53 698 PHE A CA 1
ATOM 5393 C C . PHE A 1 698 ? 35.086 -2.212 -39.849 1.00 43.53 698 PHE A C 1
ATOM 5395 O O . PHE A 1 698 ? 34.946 -3.204 -39.133 1.00 43.53 698 PHE A O 1
ATOM 5402 N N . ASP A 1 699 ? 34.062 -1.730 -40.561 1.00 41.88 699 ASP A N 1
ATOM 5403 C CA . ASP A 1 699 ? 32.763 -2.413 -40.640 1.00 41.88 699 ASP A CA 1
ATOM 5404 C C . ASP A 1 699 ? 32.826 -3.574 -41.653 1.00 41.88 699 ASP A C 1
ATOM 5406 O O . ASP A 1 699 ? 33.493 -3.487 -42.686 1.00 41.88 699 ASP A O 1
ATOM 5410 N N . SER A 1 700 ? 32.157 -4.689 -41.343 1.00 38.75 700 SER A N 1
ATOM 5411 C CA . SER A 1 700 ? 32.113 -5.881 -42.211 1.00 38.75 700 SER A CA 1
ATOM 5412 C C . SER A 1 700 ? 31.084 -5.693 -43.344 1.00 38.75 700 SER A C 1
ATOM 5414 O O . SER A 1 700 ? 30.039 -5.098 -43.087 1.00 38.75 700 SER A O 1
ATOM 5416 N N . PRO A 1 701 ? 31.318 -6.199 -44.575 1.00 38.75 701 PRO A N 1
ATOM 5417 C CA . PRO A 1 701 ? 30.355 -6.114 -45.682 1.00 38.75 701 PRO A CA 1
ATOM 5418 C C . PRO A 1 701 ? 29.056 -6.916 -45.418 1.00 38.75 701 PRO A C 1
ATOM 5420 O O . PRO A 1 701 ? 29.042 -7.774 -44.531 1.00 38.75 701 PRO A O 1
ATOM 5423 N N . PRO A 1 702 ? 27.972 -6.660 -46.188 1.00 37.66 702 PRO A N 1
ATOM 5424 C CA . PRO A 1 702 ? 26.626 -7.183 -45.931 1.00 37.66 702 PRO A CA 1
ATOM 5425 C C . PRO A 1 702 ? 26.586 -8.712 -45.851 1.00 37.66 702 PRO A C 1
ATOM 5427 O O . PRO A 1 702 ? 27.063 -9.411 -46.748 1.00 37.66 702 PRO A O 1
ATOM 5430 N N . ILE A 1 703 ? 25.971 -9.239 -44.790 1.00 36.75 703 ILE A N 1
ATOM 5431 C CA . ILE A 1 703 ? 25.712 -10.675 -44.659 1.00 36.75 703 ILE A CA 1
ATOM 5432 C C . ILE A 1 703 ? 24.540 -11.032 -45.579 1.00 36.75 703 ILE A C 1
ATOM 5434 O O . ILE A 1 703 ? 23.430 -10.533 -45.415 1.00 36.75 703 ILE A O 1
ATOM 5438 N N . SER A 1 704 ? 24.761 -11.931 -46.540 1.00 33.59 704 SER A N 1
ATOM 5439 C CA . SER A 1 704 ? 23.675 -12.552 -47.301 1.00 33.59 704 SER A CA 1
ATOM 5440 C C . SER A 1 704 ? 22.729 -13.294 -46.347 1.00 33.59 704 SER A C 1
ATOM 5442 O O . SER A 1 704 ? 23.182 -14.193 -45.637 1.00 33.59 704 SER A O 1
ATOM 5444 N N . LYS A 1 705 ? 21.447 -12.893 -46.345 1.00 28.70 705 LYS A N 1
ATOM 5445 C CA . LYS A 1 705 ? 20.310 -13.414 -45.557 1.00 28.70 705 LYS A CA 1
ATOM 5446 C C . LYS A 1 705 ? 20.570 -14.744 -44.826 1.00 28.70 705 LYS A C 1
ATOM 5448 O O . LYS A 1 705 ? 20.642 -15.784 -45.486 1.00 28.70 705 LYS A O 1
ATOM 5453 N N . PRO A 1 706 ? 20.592 -14.776 -43.482 1.00 29.75 706 PRO A N 1
ATOM 5454 C CA . PRO A 1 706 ? 20.410 -16.028 -42.773 1.00 29.75 706 PRO A CA 1
ATOM 5455 C C . PRO A 1 706 ? 18.925 -16.399 -42.860 1.00 29.75 706 PRO A C 1
ATOM 5457 O O . PRO A 1 706 ? 18.080 -15.790 -42.212 1.00 29.75 706 PRO A O 1
ATOM 5460 N N . THR A 1 707 ? 18.579 -17.399 -43.669 1.00 26.08 707 THR A N 1
ATOM 5461 C CA . THR A 1 707 ? 17.276 -18.068 -43.562 1.00 26.08 707 THR A CA 1
ATOM 5462 C C . THR A 1 707 ? 17.181 -18.706 -42.177 1.00 26.08 707 THR A C 1
ATOM 5464 O O . THR A 1 707 ? 17.715 -19.792 -41.952 1.00 26.08 707 THR A O 1
ATOM 5467 N N . VAL A 1 708 ? 16.515 -18.040 -41.233 1.00 27.80 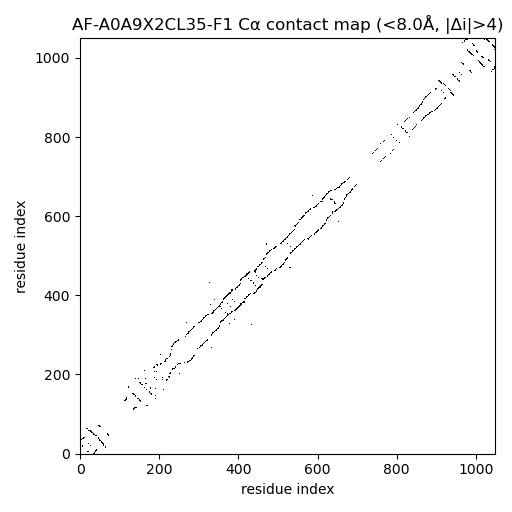708 VAL A N 1
ATOM 5468 C CA . VAL A 1 708 ? 16.179 -18.622 -39.928 1.00 27.80 708 VAL A CA 1
ATOM 5469 C C . VAL A 1 708 ? 14.869 -19.390 -40.081 1.00 27.80 708 VAL A C 1
ATOM 5471 O O . VAL A 1 708 ? 13.809 -18.980 -39.631 1.00 27.80 708 VAL A O 1
ATOM 5474 N N . SER A 1 709 ? 14.953 -20.536 -40.754 1.00 26.91 709 SER A N 1
ATOM 5475 C CA . SER A 1 709 ? 13.947 -21.588 -40.644 1.00 26.91 709 SER A CA 1
ATOM 5476 C C . SER A 1 709 ? 14.467 -22.609 -39.635 1.00 26.91 709 SER A C 1
ATOM 5478 O O . SER A 1 709 ? 15.360 -23.396 -39.934 1.00 26.91 709 SER A O 1
ATOM 5480 N N . GLY A 1 710 ? 13.941 -22.524 -38.412 1.00 32.28 710 GLY A N 1
ATOM 5481 C CA . GLY A 1 710 ? 13.931 -23.593 -37.414 1.00 32.28 710 GLY A CA 1
ATOM 5482 C C . GLY A 1 710 ? 15.279 -24.103 -36.903 1.00 32.28 710 GLY A C 1
ATOM 5483 O O . GLY A 1 710 ? 15.749 -25.129 -37.373 1.00 32.28 710 GLY A O 1
ATOM 5484 N N . ILE A 1 711 ? 15.811 -23.516 -35.823 1.00 26.81 711 ILE A N 1
ATOM 5485 C CA . ILE A 1 711 ? 16.628 -24.266 -34.848 1.00 26.81 711 ILE A CA 1
ATOM 5486 C C . ILE A 1 711 ? 16.307 -23.780 -33.425 1.00 26.81 711 ILE A C 1
ATOM 5488 O O . ILE A 1 711 ? 17.021 -22.977 -32.834 1.00 26.81 711 ILE A O 1
ATOM 5492 N N . ILE A 1 712 ? 15.246 -24.339 -32.840 1.00 33.97 712 ILE A N 1
ATOM 5493 C CA . ILE A 1 712 ? 15.281 -24.727 -31.427 1.00 33.97 712 ILE A CA 1
ATOM 5494 C C . ILE A 1 712 ? 15.748 -26.185 -31.445 1.00 33.97 712 ILE A C 1
ATOM 5496 O O . ILE A 1 712 ? 14.975 -27.084 -31.758 1.00 33.97 712 ILE A O 1
ATOM 5500 N N . GLY A 1 713 ? 17.035 -26.434 -31.194 1.00 26.66 713 GLY A N 1
ATOM 5501 C CA . GLY A 1 713 ? 17.571 -27.795 -31.236 1.00 26.66 713 GLY A CA 1
ATOM 5502 C C . GLY A 1 713 ? 19.078 -27.888 -31.010 1.00 26.66 713 GLY A C 1
ATOM 5503 O O . GLY A 1 713 ? 19.865 -27.578 -31.892 1.00 26.66 713 GLY A O 1
ATOM 5504 N N . LYS A 1 714 ? 19.446 -28.331 -29.802 1.00 31.91 714 LYS A N 1
ATOM 5505 C CA . LYS A 1 714 ? 20.753 -28.821 -29.317 1.00 31.91 714 LYS A CA 1
ATOM 5506 C C . LYS A 1 714 ? 21.858 -29.039 -30.377 1.00 31.91 714 LYS A C 1
ATOM 5508 O O . LYS A 1 714 ? 21.789 -29.982 -31.157 1.00 31.91 714 LYS A O 1
ATOM 5513 N N . GLY A 1 715 ? 22.952 -28.277 -30.266 1.00 28.66 715 GLY A N 1
ATOM 5514 C CA . GLY A 1 715 ? 24.240 -28.577 -30.911 1.00 28.66 715 GLY A CA 1
ATOM 5515 C C . GLY A 1 715 ? 24.973 -27.324 -31.391 1.00 28.66 715 GLY A C 1
ATOM 5516 O O . GLY A 1 715 ? 24.795 -26.902 -32.527 1.00 28.66 715 GLY A O 1
ATOM 5517 N N . GLY A 1 716 ? 25.791 -26.716 -30.528 1.00 29.70 716 GLY A N 1
ATOM 5518 C CA . GLY A 1 716 ? 26.550 -25.509 -30.861 1.00 29.70 716 GLY A CA 1
ATOM 5519 C C . GLY A 1 716 ? 27.590 -25.745 -31.962 1.00 29.70 716 GLY A C 1
ATOM 5520 O O . GLY A 1 716 ? 28.447 -26.616 -31.831 1.00 29.70 716 GLY A O 1
ATOM 5521 N N . LYS A 1 717 ? 27.540 -24.932 -33.020 1.00 30.92 717 LYS A N 1
ATOM 5522 C CA . LYS A 1 717 ? 28.639 -24.736 -33.978 1.00 30.92 717 LYS A CA 1
ATOM 5523 C C . LYS A 1 717 ? 29.165 -23.307 -33.828 1.00 30.92 717 LYS A C 1
ATOM 5525 O O . LYS A 1 717 ? 28.379 -22.381 -33.643 1.00 30.92 717 LYS A O 1
ATOM 5530 N N . SER A 1 718 ? 30.486 -23.138 -33.833 1.00 38.19 718 SER A N 1
ATOM 5531 C CA . SER A 1 718 ? 31.162 -21.868 -33.545 1.00 38.19 718 SER A CA 1
ATOM 5532 C C . SER A 1 718 ? 31.274 -20.966 -34.782 1.00 38.19 718 SER A C 1
ATOM 5534 O O . SER A 1 718 ? 31.450 -21.435 -35.906 1.00 38.19 718 SER A O 1
ATOM 5536 N N . LEU A 1 719 ? 31.236 -19.650 -34.548 1.00 35.78 719 LEU A N 1
ATOM 5537 C CA . LEU A 1 719 ? 31.373 -18.554 -35.524 1.00 35.78 719 LEU A CA 1
ATOM 5538 C C . LEU A 1 719 ? 32.593 -18.695 -36.467 1.00 35.78 719 LEU A C 1
ATOM 5540 O O . LEU A 1 719 ? 32.552 -18.250 -37.609 1.00 35.78 719 LEU A O 1
ATOM 5544 N N . ALA A 1 720 ? 33.650 -19.387 -36.031 1.00 35.03 720 ALA A N 1
ATOM 5545 C CA . ALA A 1 720 ? 34.849 -19.655 -36.828 1.00 35.03 720 ALA A CA 1
ATOM 5546 C C . ALA A 1 720 ? 34.612 -20.615 -38.014 1.00 35.03 720 ALA A C 1
ATOM 5548 O O . ALA A 1 720 ? 35.292 -20.518 -39.033 1.00 35.03 720 ALA A O 1
ATOM 5549 N N . GLN A 1 721 ? 33.635 -21.522 -37.920 1.00 36.78 721 GLN A N 1
ATOM 5550 C CA . GLN A 1 721 ? 33.311 -22.456 -39.006 1.00 36.78 721 GLN A CA 1
ATOM 5551 C C . GLN A 1 721 ? 32.448 -21.810 -40.095 1.00 36.78 721 GLN A C 1
ATOM 5553 O O . GLN A 1 721 ? 32.516 -22.230 -41.247 1.00 36.78 721 GLN A O 1
ATOM 5558 N N . ALA A 1 722 ? 31.692 -20.761 -39.755 1.00 35.19 722 ALA A N 1
ATOM 5559 C CA . ALA A 1 722 ? 30.986 -19.950 -40.740 1.00 35.19 722 ALA A CA 1
ATOM 5560 C C . ALA A 1 722 ? 31.982 -19.136 -41.583 1.00 35.19 722 ALA A C 1
ATOM 5562 O O . ALA A 1 722 ? 31.895 -19.147 -42.802 1.00 35.19 722 ALA A O 1
ATOM 5563 N N . LEU A 1 723 ? 32.998 -18.531 -40.956 1.00 38.38 723 LEU A N 1
ATOM 5564 C CA . LEU A 1 723 ? 33.988 -17.681 -41.635 1.00 38.38 723 LEU A CA 1
ATOM 5565 C C . LEU A 1 723 ? 34.881 -18.437 -42.642 1.00 38.38 723 LEU A C 1
ATOM 5567 O O . LEU A 1 723 ? 35.252 -17.874 -43.668 1.00 38.38 723 LEU A O 1
ATOM 5571 N N . ASN A 1 724 ? 35.175 -19.721 -42.405 1.00 36.03 724 ASN A N 1
ATOM 5572 C CA . ASN A 1 724 ? 35.989 -20.543 -43.313 1.00 36.03 724 ASN A CA 1
ATOM 5573 C C . ASN A 1 724 ? 35.203 -21.046 -44.547 1.00 36.03 724 ASN A C 1
ATOM 5575 O O . ASN A 1 724 ? 35.784 -21.336 -45.588 1.00 36.03 724 ASN A O 1
ATOM 5579 N N . ALA A 1 725 ? 33.870 -21.112 -44.464 1.00 32.84 725 ALA A N 1
ATOM 5580 C CA . ALA A 1 725 ? 33.016 -21.536 -45.575 1.00 32.84 725 ALA A CA 1
ATOM 5581 C C . ALA A 1 725 ? 32.814 -20.444 -46.651 1.00 32.84 725 ALA A C 1
ATOM 5583 O O . ALA A 1 725 ? 32.350 -20.759 -47.744 1.00 32.84 725 ALA A O 1
ATOM 5584 N N . PHE A 1 726 ? 33.182 -19.184 -46.367 1.00 34.84 726 PHE A N 1
ATOM 5585 C CA . PHE A 1 726 ? 32.966 -18.027 -47.253 1.00 34.84 726 PHE A CA 1
ATOM 5586 C C . PHE A 1 726 ? 34.217 -17.541 -48.017 1.00 34.84 726 PHE A C 1
ATOM 5588 O O . PHE A 1 726 ? 34.122 -16.576 -48.768 1.00 34.84 726 PHE A O 1
ATOM 5595 N N . GLY A 1 727 ? 35.381 -18.193 -47.879 1.00 30.64 727 GLY A N 1
ATOM 5596 C CA . GLY A 1 727 ? 36.543 -17.966 -48.762 1.00 30.64 727 GLY A CA 1
ATOM 5597 C C . GLY A 1 727 ? 37.246 -16.597 -48.663 1.00 30.64 727 GLY A C 1
ATOM 5598 O O . GLY A 1 727 ? 37.940 -16.208 -49.597 1.00 30.64 727 GLY A O 1
ATOM 5599 N N . LEU A 1 728 ? 37.100 -15.864 -47.555 1.00 33.84 728 LEU A N 1
ATOM 5600 C CA . LEU A 1 728 ? 37.573 -14.475 -47.393 1.00 33.84 728 LEU A CA 1
ATOM 5601 C C . LEU A 1 728 ? 39.045 -14.314 -46.940 1.00 33.84 728 LEU A C 1
ATOM 5603 O O . LEU A 1 728 ? 39.386 -13.313 -46.314 1.00 33.84 728 LEU A O 1
ATOM 5607 N N . ILE A 1 729 ? 39.942 -15.255 -47.259 1.00 32.91 729 ILE A N 1
ATOM 5608 C CA . ILE A 1 729 ? 41.394 -15.069 -47.061 1.00 32.91 729 ILE A CA 1
ATOM 5609 C C . ILE A 1 729 ? 42.133 -15.539 -48.315 1.00 32.91 729 ILE A C 1
ATOM 5611 O O . ILE A 1 729 ? 42.296 -16.736 -48.513 1.00 32.91 729 ILE A O 1
ATOM 5615 N N . ASN A 1 730 ? 42.578 -14.596 -49.147 1.00 34.56 730 ASN A N 1
ATOM 5616 C CA . ASN A 1 730 ? 43.566 -14.797 -50.211 1.00 34.56 730 ASN A CA 1
ATOM 5617 C C . ASN A 1 730 ? 44.217 -13.439 -50.526 1.00 34.56 730 ASN A C 1
ATOM 5619 O O . ASN A 1 730 ? 43.714 -12.720 -51.378 1.00 34.56 730 ASN A O 1
ATOM 5623 N N . ASP A 1 731 ? 45.233 -13.051 -49.749 1.00 30.98 731 ASP A N 1
ATOM 5624 C CA . ASP A 1 731 ? 46.540 -12.499 -50.172 1.00 30.98 731 ASP A CA 1
ATOM 5625 C C . ASP A 1 731 ? 47.175 -11.675 -49.035 1.00 30.98 731 ASP A C 1
ATOM 5627 O O . ASP A 1 731 ? 46.521 -10.848 -48.402 1.00 30.98 731 ASP A O 1
ATOM 5631 N N . ASN A 1 732 ? 48.458 -11.914 -48.760 1.00 34.94 732 ASN A N 1
ATOM 5632 C CA . ASN A 1 732 ? 49.105 -11.592 -47.478 1.00 34.94 732 ASN A CA 1
ATOM 5633 C C . ASN A 1 732 ? 50.233 -10.546 -47.587 1.00 34.94 732 ASN A C 1
ATOM 5635 O O . ASN A 1 732 ? 51.194 -10.598 -46.825 1.00 34.94 732 ASN A O 1
ATOM 5639 N N . SER A 1 733 ? 50.182 -9.615 -48.544 1.00 29.95 733 SER A N 1
ATOM 5640 C CA . SER A 1 733 ? 51.394 -8.870 -48.923 1.00 29.95 733 SER A CA 1
ATOM 5641 C C . SER A 1 733 ? 51.479 -7.388 -48.536 1.00 29.95 733 SER A C 1
ATOM 5643 O O . SER A 1 733 ? 52.380 -6.737 -49.046 1.00 29.95 733 SER A O 1
ATOM 5645 N N . ASN A 1 734 ? 50.630 -6.815 -47.666 1.00 29.84 734 ASN A N 1
ATOM 5646 C CA . ASN A 1 734 ? 50.789 -5.401 -47.247 1.00 29.84 734 ASN A CA 1
ATOM 5647 C C . ASN A 1 734 ? 50.256 -5.058 -45.835 1.00 29.84 734 ASN A C 1
ATOM 5649 O O . ASN A 1 734 ? 49.501 -4.102 -45.656 1.00 29.84 734 ASN A O 1
ATOM 5653 N N . LEU A 1 735 ? 50.697 -5.780 -44.801 1.00 27.70 735 LEU A N 1
ATOM 5654 C CA . LEU A 1 735 ? 50.553 -5.346 -43.404 1.00 27.70 735 LEU A CA 1
ATOM 5655 C C . LEU A 1 735 ? 51.934 -5.268 -42.743 1.00 27.70 735 LEU A C 1
ATOM 5657 O O . LEU A 1 735 ? 52.695 -6.230 -42.772 1.00 27.70 735 LEU A O 1
ATOM 5661 N N . LYS A 1 736 ? 52.261 -4.106 -42.158 1.00 26.55 736 LYS A N 1
ATOM 5662 C CA . LYS A 1 736 ? 53.429 -3.928 -41.282 1.00 26.55 736 LYS A CA 1
ATOM 5663 C C . LYS A 1 736 ? 53.332 -4.942 -40.135 1.00 26.55 736 LYS A C 1
ATOM 5665 O O . LYS A 1 736 ? 52.335 -4.953 -39.418 1.00 26.55 736 LYS A O 1
ATOM 5670 N N . GLU A 1 737 ? 54.348 -5.793 -40.015 1.00 28.33 737 GLU A N 1
ATOM 5671 C CA . GLU A 1 737 ? 54.379 -6.967 -39.139 1.00 28.33 737 GLU A CA 1
ATOM 5672 C C . GLU A 1 737 ? 54.221 -6.607 -37.653 1.00 28.33 737 GLU A C 1
ATOM 5674 O O . GLU A 1 737 ? 55.161 -6.177 -36.986 1.00 28.33 737 GLU A O 1
ATOM 5679 N N . TYR A 1 738 ? 53.027 -6.855 -37.114 1.00 27.47 738 TYR A N 1
ATOM 5680 C CA . TYR A 1 738 ? 52.856 -7.237 -35.716 1.00 27.47 738 TYR A CA 1
ATOM 5681 C C . TYR A 1 738 ? 52.888 -8.770 -35.670 1.00 27.47 738 TYR A C 1
ATOM 5683 O O . TYR A 1 738 ? 51.934 -9.427 -36.092 1.00 27.47 738 TYR A O 1
ATOM 5691 N N . ASN A 1 739 ? 54.003 -9.350 -35.211 1.00 26.22 739 ASN A N 1
ATOM 5692 C CA . ASN A 1 739 ? 54.187 -10.803 -35.142 1.00 26.22 739 ASN A CA 1
ATOM 5693 C C . ASN A 1 739 ? 53.167 -11.438 -34.185 1.00 26.22 739 ASN A C 1
ATOM 5695 O O . ASN A 1 739 ? 53.343 -11.431 -32.969 1.00 26.22 739 ASN A O 1
ATOM 5699 N N . THR A 1 740 ? 52.105 -12.010 -34.750 1.00 31.78 740 THR A N 1
ATOM 5700 C CA . THR A 1 740 ? 51.122 -12.830 -34.034 1.00 31.78 740 THR A CA 1
ATOM 5701 C C . THR A 1 740 ? 51.441 -14.293 -34.333 1.00 31.78 740 THR A C 1
ATOM 5703 O O . THR A 1 740 ? 51.269 -14.745 -35.463 1.00 31.78 740 THR A O 1
ATOM 5706 N N . ILE A 1 741 ? 51.951 -15.036 -33.347 1.00 31.27 741 ILE A N 1
ATOM 5707 C CA . ILE A 1 741 ? 52.305 -16.457 -33.504 1.00 31.27 741 ILE A CA 1
ATOM 5708 C C . ILE A 1 741 ? 51.142 -17.320 -32.999 1.00 31.27 741 ILE A C 1
ATOM 5710 O O . ILE A 1 741 ? 50.691 -17.143 -31.869 1.00 31.27 741 ILE A O 1
ATOM 5714 N N . TYR A 1 742 ? 50.699 -18.287 -33.809 1.00 30.73 742 TYR A N 1
ATOM 5715 C CA . TYR A 1 742 ? 49.722 -19.317 -33.432 1.00 30.73 742 TYR A CA 1
ATOM 5716 C C . TYR A 1 742 ? 50.434 -20.667 -33.228 1.00 30.73 742 TYR A C 1
ATOM 5718 O O . TYR A 1 742 ? 50.660 -21.386 -34.204 1.00 30.73 742 TYR A O 1
ATOM 5726 N N . PRO A 1 743 ? 50.838 -21.036 -31.999 1.00 30.55 743 PRO A N 1
ATOM 5727 C CA . PRO A 1 743 ? 51.533 -22.296 -31.771 1.00 30.55 743 PRO A CA 1
ATOM 5728 C C . PRO A 1 743 ? 50.543 -23.462 -31.671 1.00 30.55 743 PRO A C 1
ATOM 5730 O O . PRO A 1 743 ? 49.546 -23.397 -30.953 1.00 30.55 743 PRO A O 1
ATOM 5733 N N . SER A 1 744 ? 50.853 -24.561 -32.357 1.00 32.47 744 SER A N 1
ATOM 5734 C CA . SER A 1 744 ? 50.102 -25.817 -32.283 1.00 32.47 744 SER A CA 1
ATOM 5735 C C . SER A 1 744 ? 50.758 -26.885 -31.391 1.00 32.47 744 SER A C 1
ATOM 5737 O O . SER A 1 744 ? 50.221 -27.982 -31.331 1.00 32.47 744 SER A O 1
ATOM 5739 N N . ASN A 1 745 ? 51.884 -26.598 -30.707 1.00 33.75 745 ASN A N 1
ATOM 5740 C CA . ASN A 1 745 ? 52.591 -27.495 -29.764 1.00 33.75 745 ASN A CA 1
ATOM 5741 C C . ASN A 1 745 ? 53.439 -26.707 -28.729 1.00 33.75 745 ASN A C 1
ATOM 5743 O O . ASN A 1 745 ? 53.685 -25.522 -28.935 1.00 33.75 745 ASN A O 1
ATOM 5747 N N . ASN A 1 746 ? 53.887 -27.358 -27.638 1.00 34.12 746 ASN A N 1
ATOM 5748 C CA . ASN A 1 746 ? 54.658 -26.767 -26.520 1.00 34.12 746 ASN A CA 1
ATOM 5749 C C . ASN A 1 746 ? 55.851 -25.904 -26.987 1.00 34.12 746 ASN A C 1
ATOM 5751 O O . ASN A 1 746 ? 56.798 -26.428 -27.572 1.00 34.12 746 ASN A O 1
ATOM 5755 N N . TYR A 1 747 ? 55.837 -24.609 -26.655 1.00 32.53 747 TYR A N 1
ATOM 5756 C CA . TYR A 1 747 ? 56.937 -23.671 -26.910 1.00 32.53 747 TYR A CA 1
ATOM 5757 C C . TYR A 1 747 ? 57.536 -23.142 -25.601 1.00 32.53 747 TYR A C 1
ATOM 5759 O O . TYR A 1 747 ? 56.814 -22.844 -24.648 1.00 32.53 747 TYR A O 1
ATOM 5767 N N . THR A 1 748 ? 58.859 -22.973 -25.597 1.00 32.78 748 THR A N 1
ATOM 5768 C CA . THR A 1 748 ? 59.607 -22.232 -24.573 1.00 32.78 748 THR A CA 1
ATOM 5769 C C . THR A 1 748 ? 60.022 -20.894 -25.172 1.00 32.78 748 THR A C 1
ATOM 5771 O O . THR A 1 748 ? 60.691 -20.876 -26.207 1.00 32.78 748 THR A O 1
ATOM 5774 N N . LEU A 1 749 ? 59.634 -19.784 -24.544 1.00 35.06 749 LEU A N 1
ATOM 5775 C CA . LEU A 1 749 ? 60.012 -18.441 -24.989 1.00 35.06 749 LEU A CA 1
ATOM 5776 C C . LEU A 1 749 ? 61.069 -17.853 -24.044 1.00 35.06 749 LEU A C 1
ATOM 5778 O O . LEU A 1 749 ? 60.807 -17.686 -22.855 1.00 35.06 749 LEU A O 1
ATOM 5782 N N . ASN A 1 750 ? 62.248 -17.532 -24.586 1.00 33.16 750 ASN A N 1
ATOM 5783 C CA . ASN A 1 750 ? 63.299 -16.783 -23.891 1.00 33.16 750 ASN A CA 1
ATOM 5784 C C . ASN A 1 750 ? 63.214 -15.314 -24.310 1.00 33.16 750 ASN A C 1
ATOM 5786 O O . ASN A 1 750 ? 63.475 -14.993 -25.470 1.00 33.16 750 ASN A O 1
ATOM 5790 N N . VAL A 1 751 ? 62.865 -14.425 -23.382 1.00 37.91 751 VAL A N 1
ATOM 5791 C CA . VAL A 1 751 ? 62.829 -12.976 -23.632 1.00 37.91 751 VAL A CA 1
ATOM 5792 C C . VAL A 1 751 ? 64.073 -12.359 -22.999 1.00 37.91 751 VAL A C 1
ATOM 5794 O O . VAL A 1 751 ? 64.250 -12.447 -21.789 1.00 37.91 751 VAL A O 1
ATOM 5797 N N . ALA A 1 752 ? 64.960 -11.788 -23.820 1.00 30.78 752 ALA A N 1
ATOM 5798 C CA . ALA A 1 752 ? 66.304 -11.384 -23.392 1.00 30.78 752 ALA A CA 1
ATOM 5799 C C . ALA A 1 752 ? 66.623 -9.882 -23.544 1.00 30.78 752 ALA A C 1
ATOM 5801 O O . ALA A 1 752 ? 67.754 -9.493 -23.268 1.00 30.78 752 ALA A O 1
ATOM 5802 N N . GLN A 1 753 ? 65.692 -9.018 -23.978 1.00 31.69 753 GLN A N 1
ATOM 5803 C CA . GLN A 1 753 ? 65.975 -7.579 -24.131 1.00 31.69 753 GLN A CA 1
ATOM 5804 C C . GLN A 1 753 ? 64.794 -6.667 -23.774 1.00 31.69 753 GLN A C 1
ATOM 5806 O O . GLN A 1 753 ? 63.630 -7.025 -23.950 1.00 31.69 753 GLN A O 1
ATOM 5811 N N . LYS A 1 754 ? 65.143 -5.476 -23.271 1.00 31.23 754 LYS A N 1
ATOM 5812 C CA . LYS A 1 754 ? 64.245 -4.375 -22.898 1.00 31.23 754 LYS A CA 1
ATOM 5813 C C . LYS A 1 754 ? 63.532 -3.832 -24.153 1.00 31.23 754 LYS A C 1
ATOM 5815 O O . LYS A 1 754 ? 64.163 -3.720 -25.199 1.00 31.23 754 LYS A O 1
ATOM 5820 N N . ASP A 1 755 ? 62.244 -3.504 -24.024 1.00 31.62 755 ASP A N 1
ATOM 5821 C CA . ASP A 1 755 ? 61.399 -2.810 -25.021 1.00 31.62 755 ASP A CA 1
ATOM 5822 C C . ASP A 1 755 ? 60.825 -3.631 -26.207 1.00 31.62 755 ASP A C 1
ATOM 5824 O O . ASP A 1 755 ? 60.726 -3.133 -27.329 1.00 31.62 755 ASP A O 1
ATOM 5828 N N . GLN A 1 756 ? 60.353 -4.866 -25.976 1.00 32.75 756 GLN A N 1
ATOM 5829 C CA . GLN A 1 756 ? 59.503 -5.593 -26.943 1.00 32.75 756 GLN A CA 1
ATOM 5830 C C . GLN A 1 756 ? 58.095 -5.893 -26.398 1.00 32.75 756 GLN A C 1
ATOM 5832 O O . GLN A 1 756 ? 57.943 -6.349 -25.267 1.00 32.75 756 GLN A O 1
ATOM 5837 N N . PHE A 1 757 ? 57.066 -5.684 -27.232 1.00 30.31 757 PHE A N 1
ATOM 5838 C CA . PHE A 1 757 ? 55.670 -6.042 -26.948 1.00 30.31 757 PHE A CA 1
ATOM 5839 C C . PHE A 1 757 ? 55.328 -7.410 -27.551 1.00 30.31 757 PHE A C 1
ATOM 5841 O O . PHE A 1 757 ? 55.548 -7.642 -28.739 1.00 30.31 757 PHE A O 1
ATOM 5848 N N . LEU A 1 758 ? 54.748 -8.303 -26.746 1.00 32.75 758 LEU A N 1
ATOM 5849 C CA . LEU A 1 758 ? 54.360 -9.654 -27.151 1.00 32.75 758 LEU A CA 1
ATOM 5850 C C . LEU A 1 758 ? 52.848 -9.844 -26.969 1.00 32.75 758 LEU A C 1
ATOM 5852 O O . LEU A 1 758 ? 52.337 -9.687 -25.864 1.00 32.75 758 LEU A O 1
ATOM 5856 N N . THR A 1 759 ? 52.136 -10.218 -28.036 1.00 31.84 759 THR A N 1
ATOM 5857 C CA . THR A 1 759 ? 50.709 -10.588 -27.984 1.00 31.84 759 THR A CA 1
ATOM 5858 C C . THR A 1 759 ? 50.561 -12.064 -28.347 1.00 31.84 759 THR A C 1
ATOM 5860 O O . THR A 1 759 ? 50.993 -12.479 -29.420 1.00 31.84 759 THR A O 1
ATOM 5863 N N . ILE A 1 760 ? 49.959 -12.868 -27.464 1.00 32.38 760 ILE A N 1
ATOM 5864 C CA . ILE A 1 760 ? 49.730 -14.304 -27.685 1.00 32.38 760 ILE A CA 1
ATOM 5865 C C . ILE A 1 760 ? 48.221 -14.560 -27.719 1.00 32.38 760 ILE A C 1
ATOM 5867 O O . ILE A 1 760 ? 47.532 -14.291 -26.740 1.00 32.38 760 ILE A O 1
ATOM 5871 N N . GLY A 1 761 ? 47.705 -15.104 -28.824 1.00 30.66 761 GLY A N 1
ATOM 5872 C CA . GLY A 1 761 ? 46.319 -15.567 -28.925 1.00 30.66 761 GLY A CA 1
ATOM 5873 C C . GLY A 1 761 ? 46.268 -17.089 -29.029 1.00 30.66 761 GLY A C 1
ATOM 5874 O O . GLY A 1 761 ? 46.837 -17.650 -29.962 1.00 30.66 761 GLY A O 1
ATOM 5875 N N . SER A 1 762 ? 45.578 -17.773 -28.110 1.00 31.70 762 SER A N 1
ATOM 5876 C CA . SER A 1 762 ? 45.318 -19.216 -28.232 1.00 31.70 762 SER A CA 1
ATOM 5877 C C . SER A 1 762 ? 43.823 -19.499 -28.417 1.00 31.70 762 SER A C 1
ATOM 5879 O O . SER A 1 762 ? 42.968 -18.834 -27.833 1.00 31.70 762 SER A O 1
ATOM 5881 N N . GLN A 1 763 ? 43.501 -20.493 -29.253 1.00 32.91 763 GLN A N 1
ATOM 5882 C CA . GLN A 1 763 ? 42.151 -21.067 -29.384 1.00 32.91 763 GLN A CA 1
ATOM 5883 C C . GLN A 1 763 ? 42.032 -22.473 -28.773 1.00 32.91 763 GLN A C 1
ATOM 5885 O O . GLN A 1 763 ? 40.993 -23.118 -28.891 1.00 32.91 763 GLN A O 1
ATOM 5890 N N . ALA A 1 764 ? 43.067 -22.956 -28.088 1.00 30.91 764 ALA A N 1
ATOM 5891 C CA . ALA A 1 764 ? 43.030 -24.234 -27.392 1.00 30.91 764 ALA A CA 1
ATOM 5892 C C . ALA A 1 764 ? 43.897 -24.196 -26.131 1.00 30.91 764 ALA A C 1
ATOM 5894 O O . ALA A 1 764 ? 44.882 -23.460 -26.053 1.00 30.91 764 ALA A O 1
ATOM 5895 N N . SER A 1 765 ? 43.512 -25.017 -25.157 1.00 34.72 765 SER A N 1
ATOM 5896 C CA . SER A 1 765 ? 44.146 -25.221 -23.854 1.00 34.72 765 SER A CA 1
ATOM 5897 C C . SER A 1 765 ? 45.558 -25.827 -23.976 1.00 34.72 765 SER A C 1
ATOM 5899 O O . SER A 1 765 ? 45.752 -26.997 -23.658 1.00 34.72 765 SER A O 1
ATOM 5901 N N . VAL A 1 766 ? 46.546 -25.067 -24.457 1.00 33.25 766 VAL A N 1
ATOM 5902 C CA . VAL A 1 766 ? 47.950 -25.510 -24.562 1.00 33.25 766 VAL A CA 1
ATOM 5903 C C . VAL A 1 766 ? 48.806 -24.792 -23.504 1.00 33.25 766 VAL A C 1
ATOM 5905 O O . VAL A 1 766 ? 48.689 -23.572 -23.378 1.00 33.25 766 VAL A O 1
ATOM 5908 N N . PRO A 1 767 ? 49.652 -25.501 -22.731 1.00 34.47 767 PRO A N 1
ATOM 5909 C CA . PRO A 1 767 ? 50.557 -24.882 -21.759 1.00 34.47 767 PRO A CA 1
ATOM 5910 C C . PRO A 1 767 ? 51.625 -24.011 -22.441 1.00 34.47 767 PRO A C 1
ATOM 5912 O O . PRO A 1 767 ? 52.210 -24.418 -23.443 1.00 34.47 767 PRO A O 1
ATOM 5915 N N . ILE A 1 768 ? 51.923 -22.839 -21.872 1.00 34.94 768 ILE A N 1
ATOM 5916 C CA . ILE A 1 768 ? 53.010 -21.953 -22.320 1.00 34.94 768 ILE A CA 1
ATOM 5917 C C . ILE A 1 768 ? 53.994 -21.781 -21.160 1.00 34.94 768 ILE A C 1
ATOM 5919 O O . ILE A 1 768 ? 53.590 -21.373 -20.074 1.00 34.94 768 ILE A O 1
ATOM 5923 N N . ASN A 1 769 ? 55.279 -22.075 -21.388 1.00 35.00 769 ASN A N 1
ATOM 5924 C CA . ASN A 1 769 ? 56.348 -21.846 -20.412 1.00 35.00 769 ASN A CA 1
ATOM 5925 C C . ASN A 1 769 ? 57.115 -20.565 -20.771 1.00 35.00 769 ASN A C 1
ATOM 5927 O O . ASN A 1 769 ? 57.720 -20.480 -21.843 1.00 35.00 769 ASN A O 1
ATOM 5931 N N . ILE A 1 770 ? 57.105 -19.585 -19.864 1.00 36.88 770 ILE A N 1
ATOM 5932 C CA . ILE A 1 770 ? 57.833 -18.316 -19.999 1.00 36.88 770 ILE A CA 1
ATOM 5933 C C . ILE A 1 770 ? 58.958 -18.306 -18.963 1.00 36.88 770 ILE A C 1
ATOM 5935 O O . ILE A 1 770 ? 58.689 -18.451 -17.774 1.00 36.88 770 ILE A O 1
ATOM 5939 N N . ILE A 1 771 ? 60.203 -18.136 -19.412 1.00 36.06 771 ILE A N 1
ATOM 5940 C CA . ILE A 1 771 ? 61.381 -18.029 -18.541 1.00 36.06 771 ILE A CA 1
ATOM 5941 C C . ILE A 1 771 ? 61.861 -16.574 -18.592 1.00 36.06 771 ILE A C 1
ATOM 5943 O O . ILE A 1 771 ? 62.155 -16.060 -19.672 1.00 36.06 771 ILE A O 1
ATOM 5947 N N . VAL A 1 772 ? 61.909 -15.902 -17.438 1.00 37.12 772 VAL A N 1
ATOM 5948 C CA . VAL A 1 772 ? 62.353 -14.503 -17.301 1.00 37.12 772 VAL A CA 1
ATOM 5949 C C . VAL A 1 772 ? 63.612 -14.486 -16.442 1.00 37.12 772 VAL A C 1
ATOM 5951 O O . VAL A 1 772 ? 63.573 -14.952 -15.307 1.00 37.12 772 VAL A O 1
ATOM 5954 N N . ASN A 1 773 ? 64.719 -13.981 -16.990 1.00 33.81 773 ASN A N 1
ATOM 5955 C CA . ASN A 1 773 ? 66.043 -14.123 -16.376 1.00 33.81 773 ASN A CA 1
ATOM 5956 C C . ASN A 1 773 ? 66.594 -12.843 -15.716 1.00 33.81 773 ASN A C 1
ATOM 5958 O O . ASN A 1 773 ? 67.617 -12.951 -15.056 1.00 33.81 773 ASN A O 1
ATOM 5962 N N . ASP A 1 774 ? 65.941 -11.678 -15.840 1.00 36.06 774 ASP A N 1
ATOM 5963 C CA . ASP A 1 774 ? 66.407 -10.407 -15.248 1.00 36.06 774 ASP A CA 1
ATOM 5964 C C . ASP A 1 774 ? 65.252 -9.444 -14.882 1.00 36.06 774 ASP A C 1
ATOM 5966 O O . ASP A 1 774 ? 64.116 -9.600 -15.341 1.00 36.06 774 ASP A O 1
ATOM 5970 N N . THR A 1 775 ? 65.553 -8.441 -14.045 1.00 33.94 775 THR A N 1
ATOM 5971 C CA . THR A 1 775 ? 64.624 -7.438 -13.485 1.00 33.94 775 THR A CA 1
ATOM 5972 C C . THR A 1 775 ? 63.902 -6.629 -14.573 1.00 33.94 775 THR A C 1
ATOM 5974 O O . THR A 1 775 ? 64.540 -6.003 -15.421 1.00 33.94 775 THR A O 1
ATOM 5977 N N . PHE A 1 776 ? 62.565 -6.596 -14.529 1.00 32.94 776 PHE A N 1
ATOM 5978 C CA . PHE A 1 776 ? 61.712 -5.969 -15.549 1.00 32.94 776 PHE A CA 1
ATOM 5979 C C . PHE A 1 776 ? 60.879 -4.814 -14.963 1.00 32.94 776 PHE A C 1
ATOM 5981 O O . PHE A 1 776 ? 60.302 -4.952 -13.887 1.00 32.94 776 PHE A O 1
ATOM 5988 N N . GLU A 1 777 ? 60.767 -3.698 -15.689 1.00 32.41 777 GLU A N 1
ATOM 5989 C CA . GLU A 1 777 ? 59.934 -2.535 -15.340 1.00 32.41 777 GLU A CA 1
ATOM 5990 C C . GLU A 1 777 ? 58.937 -2.281 -16.489 1.00 32.41 777 GLU A C 1
ATOM 5992 O O . GLU A 1 777 ? 59.350 -2.164 -17.642 1.00 32.41 777 GLU A O 1
ATOM 5997 N N . ILE A 1 778 ? 57.628 -2.232 -16.206 1.00 32.03 778 ILE A N 1
ATOM 5998 C CA . ILE A 1 778 ? 56.561 -2.046 -17.214 1.00 32.03 778 ILE A CA 1
ATOM 5999 C C . ILE A 1 778 ? 56.041 -0.607 -17.139 1.00 32.03 778 ILE A C 1
ATOM 6001 O O . ILE A 1 778 ? 55.530 -0.217 -16.089 1.00 32.03 778 ILE A O 1
ATOM 6005 N N . ASN A 1 779 ? 56.111 0.145 -18.247 1.00 27.23 779 ASN A N 1
ATOM 6006 C CA . ASN A 1 779 ? 55.689 1.555 -18.303 1.00 27.23 779 ASN A CA 1
ATOM 6007 C C . ASN A 1 779 ? 54.528 1.894 -19.263 1.00 27.23 779 ASN A C 1
ATOM 6009 O O . ASN A 1 779 ? 54.159 3.056 -19.303 1.00 27.23 779 ASN A O 1
ATOM 6013 N N . ASP A 1 780 ? 53.874 0.943 -19.942 1.00 24.70 780 ASP A N 1
ATOM 6014 C CA . ASP A 1 780 ? 52.615 1.208 -20.674 1.00 24.70 780 ASP A CA 1
ATOM 6015 C C . ASP A 1 780 ? 51.711 -0.043 -20.761 1.00 24.70 780 ASP A C 1
ATOM 6017 O O . ASP A 1 780 ? 52.196 -1.176 -20.735 1.00 24.70 780 ASP A O 1
ATOM 6021 N N . ILE A 1 781 ? 50.383 0.155 -20.811 1.00 26.06 781 ILE A N 1
ATOM 6022 C CA . ILE A 1 781 ? 49.339 -0.884 -20.650 1.00 26.06 781 ILE A CA 1
ATOM 6023 C C . ILE A 1 781 ? 48.761 -1.316 -22.014 1.00 26.06 781 ILE A C 1
ATOM 6025 O O . ILE A 1 781 ? 48.240 -0.485 -22.753 1.00 26.06 781 ILE A O 1
ATOM 6029 N N . ILE A 1 782 ? 48.763 -2.626 -22.302 1.00 26.11 782 ILE A N 1
ATOM 6030 C CA . ILE A 1 782 ? 47.997 -3.277 -23.385 1.00 26.11 782 ILE A CA 1
ATOM 6031 C C . ILE A 1 782 ? 46.952 -4.211 -22.746 1.00 26.11 782 ILE A C 1
ATOM 6033 O O . ILE A 1 782 ? 47.308 -5.054 -21.924 1.00 26.11 782 ILE A O 1
ATOM 6037 N N . GLU A 1 783 ? 45.673 -4.091 -23.121 1.00 26.50 783 GLU A N 1
ATOM 6038 C CA . GLU A 1 783 ? 44.602 -5.023 -22.729 1.00 26.50 783 GLU A CA 1
ATOM 6039 C C . GLU A 1 783 ? 44.498 -6.184 -23.737 1.00 26.50 783 GLU A C 1
ATOM 6041 O O . GLU A 1 783 ? 44.187 -5.979 -24.909 1.00 26.50 783 GLU A O 1
ATOM 6046 N N . GLY A 1 784 ? 44.737 -7.420 -23.286 1.00 28.20 784 GLY A N 1
ATOM 6047 C CA . GLY A 1 784 ? 44.612 -8.637 -24.096 1.00 28.20 784 GLY A CA 1
ATOM 6048 C C . GLY A 1 784 ? 44.153 -9.843 -23.267 1.00 28.20 784 GLY A C 1
ATOM 6049 O O . GLY A 1 784 ? 44.467 -9.945 -22.084 1.00 28.20 784 GLY A O 1
ATOM 6050 N N . ARG A 1 785 ? 43.384 -10.753 -23.887 1.00 28.69 785 ARG A N 1
ATOM 6051 C CA . ARG A 1 785 ? 42.808 -11.961 -23.259 1.00 28.69 785 ARG A CA 1
ATOM 6052 C C . ARG A 1 785 ? 43.804 -13.129 -23.298 1.00 28.69 785 ARG A C 1
ATOM 6054 O O . ARG A 1 785 ? 44.157 -13.562 -24.391 1.00 28.69 785 ARG A O 1
ATOM 6061 N N . ILE A 1 786 ? 44.173 -13.702 -22.147 1.00 32.56 786 ILE A N 1
ATOM 6062 C CA . ILE A 1 786 ? 44.936 -14.964 -22.069 1.00 32.56 786 ILE A CA 1
ATOM 6063 C C . ILE A 1 786 ? 44.280 -15.895 -21.040 1.00 32.56 786 ILE A C 1
ATOM 6065 O O . ILE A 1 786 ? 44.059 -15.502 -19.899 1.00 32.56 786 ILE A O 1
ATOM 6069 N N . ALA A 1 787 ? 43.997 -17.143 -21.424 1.00 34.12 787 ALA A N 1
ATOM 6070 C CA . ALA A 1 787 ? 43.713 -18.218 -20.474 1.00 34.12 787 ALA A CA 1
ATOM 6071 C C . ALA A 1 787 ? 45.044 -18.874 -20.064 1.00 34.12 787 ALA A C 1
ATOM 6073 O O . ALA A 1 787 ? 45.678 -19.550 -20.873 1.00 34.12 787 ALA A O 1
ATOM 6074 N N . LEU A 1 788 ? 45.491 -18.637 -18.829 1.00 34.34 788 LEU A N 1
ATOM 6075 C CA . LEU A 1 788 ? 46.740 -19.175 -18.279 1.00 34.34 788 LEU A CA 1
ATOM 6076 C C . LEU A 1 788 ? 46.435 -20.378 -17.383 1.00 34.34 788 LEU A C 1
ATOM 6078 O O . LEU A 1 788 ? 45.743 -20.233 -16.383 1.00 34.34 788 LEU A O 1
ATOM 6082 N N . ASN A 1 789 ? 46.974 -21.554 -17.716 1.00 33.19 789 ASN A N 1
ATOM 6083 C CA . ASN A 1 789 ? 46.833 -22.753 -16.875 1.00 33.19 789 ASN A CA 1
ATOM 6084 C C . ASN A 1 789 ? 48.029 -22.987 -15.926 1.00 33.19 789 ASN A C 1
ATOM 6086 O O . ASN A 1 789 ? 47.909 -23.790 -15.007 1.00 33.19 789 ASN A O 1
ATOM 6090 N N . SER A 1 790 ? 49.161 -22.292 -16.104 1.00 34.34 790 SER A N 1
ATOM 6091 C CA . SER A 1 790 ? 50.280 -22.258 -15.143 1.00 34.34 790 SER A CA 1
ATOM 6092 C C . SER A 1 790 ? 51.305 -21.185 -15.527 1.00 34.34 790 SER A C 1
ATOM 6094 O O . SER A 1 790 ? 51.609 -21.048 -16.710 1.00 34.34 790 SER A O 1
ATOM 6096 N N . ILE A 1 791 ? 51.894 -20.495 -14.545 1.00 34.56 791 ILE A N 1
ATOM 6097 C CA . ILE A 1 791 ? 53.126 -19.705 -14.708 1.00 34.56 791 ILE A CA 1
ATOM 6098 C C . ILE A 1 791 ? 54.156 -20.277 -13.731 1.00 34.56 791 ILE A C 1
ATOM 6100 O O . ILE A 1 791 ? 53.899 -20.306 -12.530 1.00 34.56 791 ILE A O 1
ATOM 6104 N N . ASN A 1 792 ? 55.303 -20.735 -14.235 1.00 33.25 792 ASN A N 1
ATOM 6105 C CA . ASN A 1 792 ? 56.412 -21.206 -13.406 1.00 33.25 792 ASN A CA 1
ATOM 6106 C C . ASN A 1 792 ? 57.530 -20.163 -13.410 1.00 33.25 792 ASN A C 1
ATOM 6108 O O . ASN A 1 792 ? 58.124 -19.905 -14.453 1.00 33.25 792 ASN A O 1
ATOM 6112 N N . PHE A 1 793 ? 57.838 -19.608 -12.240 1.00 36.06 793 PHE A N 1
ATOM 6113 C CA . PHE A 1 793 ? 59.032 -18.798 -12.017 1.00 36.06 793 PHE A CA 1
ATOM 6114 C C . PHE A 1 793 ? 60.088 -19.697 -11.368 1.00 36.06 793 PHE A C 1
ATOM 6116 O O . PHE A 1 793 ? 59.831 -20.292 -10.327 1.00 36.06 793 PHE A O 1
ATOM 6123 N N . THR A 1 794 ? 61.258 -19.848 -11.990 1.00 33.94 794 THR A N 1
ATOM 6124 C CA . THR A 1 794 ? 62.339 -20.716 -11.479 1.00 33.94 794 THR A CA 1
ATOM 6125 C C . THR A 1 794 ? 63.470 -19.946 -10.787 1.00 33.94 794 THR A C 1
ATOM 6127 O O . THR A 1 794 ? 64.540 -20.505 -10.572 1.00 33.94 794 THR A O 1
ATOM 6130 N N . GLY A 1 795 ? 63.248 -18.681 -10.416 1.00 32.81 795 GLY A N 1
ATOM 6131 C CA . GLY A 1 795 ? 64.092 -17.979 -9.442 1.00 32.81 795 GLY A CA 1
ATOM 6132 C C . GLY A 1 795 ? 63.688 -18.362 -8.016 1.00 32.81 795 GLY A C 1
ATOM 6133 O O . GLY A 1 795 ? 62.527 -18.684 -7.785 1.00 32.81 795 GLY A O 1
ATOM 6134 N N . GLU A 1 796 ? 64.616 -18.340 -7.056 1.00 33.53 796 GLU A N 1
ATOM 6135 C CA . GLU A 1 796 ? 64.458 -18.902 -5.696 1.00 33.53 796 GLU A CA 1
ATOM 6136 C C . GLU A 1 796 ? 63.326 -18.320 -4.815 1.00 33.53 796 GLU A C 1
ATOM 6138 O O . GLU A 1 796 ? 63.207 -18.699 -3.654 1.00 33.53 796 GLU A O 1
ATOM 6143 N N . ASN A 1 797 ? 62.436 -17.468 -5.327 1.00 42.31 797 ASN A N 1
ATOM 6144 C CA . ASN A 1 797 ? 61.259 -17.001 -4.603 1.00 42.31 797 ASN A CA 1
ATOM 6145 C C . ASN A 1 797 ? 60.029 -16.926 -5.522 1.00 42.31 797 ASN A C 1
ATOM 6147 O O . ASN A 1 797 ? 60.096 -16.341 -6.599 1.00 42.31 797 ASN A O 1
ATOM 6151 N N . ILE A 1 798 ? 58.903 -17.437 -4.999 1.00 32.06 798 ILE A N 1
ATOM 6152 C CA . ILE A 1 798 ? 57.512 -17.465 -5.509 1.00 32.06 798 ILE A CA 1
ATOM 6153 C C . ILE A 1 798 ? 57.060 -18.857 -5.990 1.00 32.06 798 ILE A C 1
ATOM 6155 O O . ILE A 1 798 ? 57.408 -19.334 -7.064 1.00 32.06 798 ILE A O 1
ATOM 6159 N N . THR A 1 799 ? 56.186 -19.484 -5.195 1.00 27.61 799 THR A N 1
ATOM 6160 C CA . THR A 1 799 ? 55.400 -20.667 -5.577 1.00 27.61 799 THR A CA 1
ATOM 6161 C C . THR A 1 799 ? 53.920 -20.281 -5.584 1.00 27.61 799 THR A C 1
ATOM 6163 O O . THR A 1 799 ? 53.385 -19.908 -4.543 1.00 27.61 799 THR A O 1
ATOM 6166 N N . ILE A 1 800 ? 53.252 -20.382 -6.736 1.00 29.97 800 ILE A N 1
ATOM 6167 C CA . ILE A 1 800 ? 51.791 -20.248 -6.863 1.00 29.97 800 ILE A CA 1
ATOM 6168 C C . ILE A 1 800 ? 51.239 -21.640 -7.183 1.00 29.97 800 ILE A C 1
ATOM 6170 O O . ILE A 1 800 ? 51.589 -22.216 -8.211 1.00 29.97 800 ILE A O 1
ATOM 6174 N N . VAL A 1 801 ? 50.391 -22.193 -6.311 1.00 24.08 801 VAL A N 1
ATOM 6175 C CA . VAL A 1 801 ? 49.700 -23.470 -6.558 1.00 24.08 801 VAL A CA 1
ATOM 6176 C C . VAL A 1 801 ? 48.211 -23.302 -6.285 1.00 24.08 801 VAL A C 1
ATOM 6178 O O . VAL A 1 801 ? 47.816 -23.000 -5.163 1.00 24.08 801 VAL A O 1
ATOM 6181 N N . GLY A 1 802 ? 47.390 -23.541 -7.307 1.00 26.41 802 GLY A N 1
ATOM 6182 C CA . GLY A 1 802 ? 45.935 -23.618 -7.192 1.00 26.41 802 GLY A CA 1
ATOM 6183 C C . GLY A 1 802 ? 45.283 -23.756 -8.565 1.00 26.41 802 GLY A C 1
ATOM 6184 O O . GLY A 1 802 ? 45.339 -22.836 -9.371 1.00 26.41 802 GLY A O 1
ATOM 6185 N N . ALA A 1 803 ? 44.695 -24.920 -8.840 1.00 26.33 803 ALA A N 1
ATOM 6186 C CA . ALA A 1 803 ? 43.992 -25.220 -10.081 1.00 26.33 803 ALA A CA 1
ATOM 6187 C C . ALA A 1 803 ? 42.475 -25.111 -9.880 1.00 26.33 803 ALA A C 1
ATOM 6189 O O . ALA A 1 803 ? 41.936 -25.852 -9.067 1.00 26.33 803 ALA A O 1
ATOM 6190 N N . THR A 1 804 ? 41.799 -24.290 -10.689 1.00 27.41 804 THR A N 1
ATOM 6191 C CA . THR A 1 804 ? 40.433 -24.538 -11.191 1.00 27.41 804 THR A CA 1
ATOM 6192 C C . THR A 1 804 ? 40.206 -23.736 -12.480 1.00 27.41 804 THR A C 1
ATOM 6194 O O . THR A 1 804 ? 40.746 -22.651 -12.654 1.00 27.41 804 THR A O 1
ATOM 6197 N N . SER A 1 805 ? 39.450 -24.309 -13.417 1.00 31.98 805 SER A N 1
ATOM 6198 C CA . SER A 1 805 ? 39.267 -23.865 -14.808 1.00 31.98 805 SER A CA 1
ATOM 6199 C C . SER A 1 805 ? 38.738 -22.429 -14.977 1.00 31.98 805 SER A C 1
ATOM 6201 O O . SER A 1 805 ? 37.611 -22.146 -14.569 1.00 31.98 805 SER A O 1
ATOM 6203 N N . ALA A 1 806 ? 39.481 -21.571 -15.685 1.00 32.25 806 ALA A N 1
ATOM 6204 C CA . ALA A 1 806 ? 39.025 -20.244 -16.108 1.00 32.25 806 ALA A CA 1
ATOM 6205 C C . ALA A 1 806 ? 38.123 -20.301 -17.360 1.00 32.25 806 ALA A C 1
ATOM 6207 O O . ALA A 1 806 ? 38.327 -21.129 -18.252 1.00 32.25 806 ALA A O 1
ATOM 6208 N N . LYS A 1 807 ? 37.127 -19.406 -17.453 1.00 30.86 807 LYS A N 1
ATOM 6209 C CA . LYS A 1 807 ? 36.343 -19.177 -18.683 1.00 30.86 807 LYS A CA 1
ATOM 6210 C C . LYS A 1 807 ? 36.943 -18.011 -19.478 1.00 30.86 807 LYS A C 1
ATOM 6212 O O . LYS A 1 807 ? 37.532 -17.097 -18.919 1.00 30.86 807 LYS A O 1
ATOM 6217 N N . VAL A 1 808 ? 36.778 -18.048 -20.800 1.00 30.22 808 VAL A N 1
ATOM 6218 C CA . VAL A 1 808 ? 37.267 -17.016 -21.732 1.00 30.22 808 VAL A CA 1
ATOM 6219 C C . VAL A 1 808 ? 36.657 -15.649 -21.383 1.00 30.22 808 VAL A C 1
ATOM 6221 O O . VAL A 1 808 ? 35.459 -15.455 -21.587 1.00 30.22 808 VAL A O 1
ATOM 6224 N N . GLY A 1 809 ? 37.476 -14.705 -20.899 1.00 32.91 809 GLY A N 1
ATOM 6225 C CA . GLY A 1 809 ? 37.051 -13.330 -20.593 1.00 32.91 809 GLY A CA 1
ATOM 6226 C C . GLY A 1 809 ? 37.722 -12.633 -19.400 1.00 32.91 809 GLY A C 1
ATOM 6227 O O . GLY A 1 809 ? 37.476 -11.443 -19.227 1.00 32.91 809 GLY A O 1
ATOM 6228 N N . ASP A 1 810 ? 38.554 -13.318 -18.612 1.00 34.91 810 ASP A N 1
ATOM 6229 C CA . ASP A 1 810 ? 39.140 -12.748 -17.386 1.00 34.91 810 ASP A CA 1
ATOM 6230 C C . ASP A 1 810 ? 40.439 -11.941 -17.659 1.00 34.91 810 ASP A C 1
ATOM 6232 O O . ASP A 1 810 ? 41.221 -12.294 -18.547 1.00 34.91 810 ASP A O 1
ATOM 6236 N N . PHE A 1 811 ? 40.672 -10.860 -16.895 1.00 34.12 811 PHE A N 1
ATOM 6237 C CA . PHE A 1 811 ? 41.866 -9.994 -16.958 1.00 34.12 811 PHE A CA 1
ATOM 6238 C C . PHE A 1 811 ? 42.672 -10.067 -15.650 1.00 34.12 811 PHE A C 1
ATOM 6240 O O . PHE A 1 811 ? 42.088 -10.025 -14.566 1.00 34.12 811 PHE A O 1
ATOM 6247 N N . PHE A 1 812 ? 44.007 -10.076 -15.739 1.00 34.69 812 PHE A N 1
ATOM 6248 C CA . PHE A 1 812 ? 44.907 -9.989 -14.579 1.00 34.69 812 PHE A CA 1
ATOM 6249 C C . PHE A 1 812 ? 46.042 -8.998 -14.854 1.00 34.69 812 PHE A C 1
ATOM 6251 O O . PHE A 1 812 ? 46.574 -8.961 -15.964 1.00 34.69 812 PHE A O 1
ATOM 6258 N N . LYS A 1 813 ? 46.445 -8.219 -13.844 1.00 34.75 813 LYS A N 1
ATOM 6259 C CA . LYS A 1 813 ? 47.574 -7.281 -13.928 1.00 34.75 813 LYS A CA 1
ATOM 6260 C C . LYS A 1 813 ? 48.475 -7.451 -12.703 1.00 34.75 813 LYS A C 1
ATOM 6262 O O . LYS A 1 813 ? 48.008 -7.377 -11.574 1.00 34.75 813 LYS A O 1
ATOM 6267 N N . ILE A 1 814 ? 49.769 -7.687 -12.919 1.00 36.09 814 ILE A N 1
ATOM 6268 C CA . ILE A 1 814 ? 50.763 -7.890 -11.852 1.00 36.09 814 ILE A CA 1
ATOM 6269 C C . ILE A 1 814 ? 51.881 -6.862 -12.037 1.00 36.09 814 ILE A C 1
ATOM 6271 O O . ILE A 1 814 ? 52.437 -6.747 -13.126 1.00 36.09 814 ILE A O 1
ATOM 6275 N N . ARG A 1 815 ? 52.214 -6.119 -10.978 1.00 36.38 815 ARG A N 1
ATOM 6276 C CA . ARG A 1 815 ? 53.355 -5.197 -10.914 1.00 36.38 815 ARG A CA 1
ATOM 6277 C C . ARG A 1 815 ? 54.240 -5.589 -9.734 1.00 36.38 815 ARG A C 1
ATOM 6279 O O . ARG A 1 815 ? 53.834 -5.444 -8.588 1.00 36.38 815 ARG A O 1
ATOM 6286 N N . ILE A 1 816 ? 55.445 -6.078 -9.997 1.00 34.78 816 ILE A N 1
ATOM 6287 C CA . ILE A 1 816 ? 56.424 -6.398 -8.948 1.00 34.78 816 ILE A CA 1
ATOM 6288 C C . ILE A 1 816 ? 57.195 -5.114 -8.622 1.00 34.78 816 ILE A C 1
ATOM 6290 O O . ILE A 1 816 ? 57.635 -4.430 -9.542 1.00 34.78 816 ILE A O 1
ATOM 6294 N N . ILE A 1 817 ? 57.304 -4.754 -7.341 1.00 34.94 817 ILE A N 1
ATOM 6295 C CA . ILE A 1 817 ? 57.953 -3.507 -6.897 1.00 34.94 817 ILE A CA 1
ATOM 6296 C C . ILE A 1 817 ? 59.326 -3.782 -6.276 1.00 34.94 817 ILE A C 1
ATOM 6298 O O . ILE A 1 817 ? 60.243 -2.985 -6.454 1.00 34.94 817 ILE A O 1
ATOM 6302 N N . SER A 1 818 ? 59.502 -4.914 -5.590 1.00 37.97 818 SER A N 1
ATOM 6303 C CA . SER A 1 818 ? 60.794 -5.354 -5.048 1.00 37.97 818 SER A CA 1
ATOM 6304 C C . SER A 1 818 ? 60.808 -6.865 -4.767 1.00 37.97 818 SER A C 1
ATOM 6306 O O . SER A 1 818 ? 59.788 -7.537 -4.921 1.00 37.97 818 SER A O 1
ATOM 6308 N N . GLU A 1 819 ? 61.939 -7.396 -4.280 1.00 32.53 819 GLU A N 1
ATOM 6309 C CA . GLU A 1 819 ? 62.054 -8.781 -3.775 1.00 32.53 819 GLU A CA 1
ATOM 6310 C C . GLU A 1 819 ? 61.082 -9.095 -2.617 1.00 32.53 819 GLU A C 1
ATOM 6312 O O . GLU A 1 819 ? 60.851 -10.261 -2.297 1.00 32.53 819 GLU A O 1
ATOM 6317 N N . THR A 1 820 ? 60.495 -8.068 -1.988 1.00 31.31 820 THR A N 1
ATOM 6318 C CA . THR A 1 820 ? 59.603 -8.189 -0.825 1.00 31.31 820 THR A CA 1
ATOM 6319 C C . THR A 1 820 ? 58.214 -7.570 -1.022 1.00 31.31 820 THR A C 1
ATOM 6321 O O . THR A 1 820 ? 57.377 -7.716 -0.131 1.00 31.31 820 THR A O 1
ATOM 6324 N N . GLN A 1 821 ? 57.927 -6.924 -2.164 1.00 32.81 821 GLN A N 1
ATOM 6325 C CA . GLN A 1 821 ? 56.638 -6.271 -2.448 1.00 32.81 821 GLN A CA 1
ATOM 6326 C C . GLN A 1 821 ? 56.159 -6.467 -3.894 1.00 32.81 821 GLN A C 1
ATOM 6328 O O . GLN A 1 821 ? 56.888 -6.231 -4.859 1.00 32.81 821 GLN A O 1
ATOM 6333 N N . ALA A 1 822 ? 54.875 -6.800 -4.044 1.00 34.88 822 ALA A N 1
ATOM 6334 C CA . ALA A 1 822 ? 54.178 -6.859 -5.326 1.00 34.88 822 ALA A CA 1
ATOM 6335 C C . ALA A 1 822 ? 52.762 -6.268 -5.217 1.00 34.88 822 ALA A C 1
ATOM 6337 O O . ALA A 1 822 ? 52.102 -6.410 -4.191 1.00 34.88 822 ALA A O 1
ATOM 6338 N N . PHE A 1 823 ? 52.298 -5.645 -6.300 1.00 34.66 823 PHE A N 1
ATOM 6339 C CA . PHE A 1 823 ? 50.936 -5.152 -6.503 1.00 34.66 823 PHE A CA 1
ATOM 6340 C C . PHE A 1 823 ? 50.211 -6.041 -7.515 1.00 34.66 823 PHE A C 1
ATOM 6342 O O . PHE A 1 823 ? 50.722 -6.295 -8.608 1.00 34.66 823 PHE A O 1
ATOM 6349 N N . ILE A 1 824 ? 49.005 -6.492 -7.176 1.00 36.81 824 ILE A N 1
ATOM 6350 C CA . ILE A 1 824 ? 48.188 -7.347 -8.044 1.00 36.81 824 ILE A CA 1
ATOM 6351 C C . ILE A 1 824 ? 46.808 -6.707 -8.208 1.00 36.81 824 ILE A C 1
ATOM 6353 O O . ILE A 1 824 ? 46.141 -6.403 -7.225 1.00 36.81 824 ILE A O 1
ATOM 6357 N N . TYR A 1 825 ? 46.392 -6.520 -9.458 1.00 34.00 825 TYR A N 1
ATOM 6358 C CA . TYR A 1 825 ? 45.072 -6.046 -9.870 1.00 34.00 825 TYR A CA 1
ATOM 6359 C C . TYR A 1 825 ? 44.286 -7.227 -10.459 1.00 34.00 825 TYR A C 1
ATOM 6361 O O . TYR A 1 825 ? 44.727 -7.845 -11.435 1.00 34.00 825 TYR A O 1
ATOM 6369 N N . VAL A 1 826 ? 43.123 -7.534 -9.877 1.00 35.31 826 VAL A N 1
ATOM 6370 C CA . VAL A 1 826 ? 42.244 -8.644 -10.287 1.00 35.31 826 VAL A CA 1
ATOM 6371 C C . VAL A 1 826 ? 40.836 -8.101 -10.525 1.00 35.31 826 VAL A C 1
ATOM 6373 O O . VAL A 1 826 ? 40.284 -7.454 -9.647 1.00 35.31 826 VAL A O 1
ATOM 6376 N N . VAL A 1 827 ? 40.246 -8.371 -11.692 1.00 34.66 827 VAL A N 1
ATOM 6377 C CA . VAL A 1 827 ? 38.864 -7.979 -12.051 1.00 34.66 827 VAL A CA 1
ATOM 6378 C C . VAL A 1 827 ? 37.949 -9.214 -11.879 1.00 34.66 827 VAL A C 1
ATOM 6380 O O . VAL A 1 827 ? 38.418 -10.341 -12.043 1.00 34.66 827 VAL A O 1
ATOM 6383 N N . PRO A 1 828 ? 36.677 -9.080 -11.449 1.00 36.94 828 PRO A N 1
ATOM 6384 C CA . PRO A 1 828 ? 36.116 -9.996 -10.464 1.00 36.94 828 PRO A CA 1
ATOM 6385 C C . PRO A 1 828 ? 35.478 -11.228 -11.103 1.00 36.94 828 PRO A C 1
ATOM 6387 O O . PRO A 1 828 ? 34.525 -11.074 -11.870 1.00 36.94 828 PRO A O 1
ATOM 6390 N N . LYS A 1 829 ? 35.937 -12.433 -10.711 1.00 33.53 829 LYS A N 1
ATOM 6391 C CA . LYS A 1 829 ? 35.073 -13.624 -10.506 1.00 33.53 829 LYS A CA 1
ATOM 6392 C C . LYS A 1 829 ? 35.738 -14.920 -10.001 1.00 33.53 829 LYS A C 1
ATOM 6394 O O . LYS A 1 829 ? 35.106 -15.969 -10.120 1.00 33.53 829 LYS A O 1
ATOM 6399 N N . GLN A 1 830 ? 36.947 -14.912 -9.429 1.00 39.44 830 GLN A N 1
ATOM 6400 C CA . GLN A 1 830 ? 37.553 -16.152 -8.907 1.00 39.44 830 GLN A CA 1
ATOM 6401 C C . GLN A 1 830 ? 38.326 -15.951 -7.595 1.00 39.44 830 GLN A C 1
ATOM 6403 O O . GLN A 1 830 ? 39.009 -14.942 -7.431 1.00 39.44 830 GLN A O 1
ATOM 6408 N N . SER A 1 831 ? 38.240 -16.943 -6.698 1.00 37.56 831 SER A N 1
ATOM 6409 C CA . SER A 1 831 ? 39.064 -17.063 -5.488 1.00 37.56 831 SER A CA 1
ATOM 6410 C C . SER A 1 831 ? 40.528 -17.330 -5.854 1.00 37.56 831 SER A C 1
ATOM 6412 O O . SER A 1 831 ? 40.819 -18.280 -6.581 1.00 37.56 831 SER A O 1
ATOM 6414 N N . ILE A 1 832 ? 41.458 -16.537 -5.317 1.00 36.50 832 ILE A N 1
ATOM 6415 C CA . ILE A 1 832 ? 42.909 -16.768 -5.421 1.00 36.50 832 ILE A CA 1
ATOM 6416 C C . ILE A 1 832 ? 43.457 -16.998 -4.010 1.00 36.50 832 ILE A C 1
ATOM 6418 O O . ILE A 1 832 ? 43.228 -16.182 -3.122 1.00 36.50 832 ILE A O 1
ATOM 6422 N N . THR A 1 833 ? 44.186 -18.096 -3.799 1.00 35.88 833 THR A N 1
ATOM 6423 C CA . THR A 1 833 ? 44.835 -18.408 -2.515 1.00 35.88 833 THR A CA 1
ATOM 6424 C C . THR A 1 833 ? 46.272 -17.884 -2.488 1.00 35.88 833 THR A C 1
ATOM 6426 O O . THR A 1 833 ? 47.060 -18.196 -3.379 1.00 35.88 833 THR A O 1
ATOM 6429 N N . PHE A 1 834 ? 46.639 -17.152 -1.433 1.00 40.12 834 PHE A N 1
ATOM 6430 C CA . PHE A 1 834 ? 48.007 -16.673 -1.194 1.00 40.12 834 PHE A CA 1
ATOM 6431 C C . PHE A 1 834 ? 48.610 -17.318 0.063 1.00 40.12 834 PHE A C 1
ATOM 6433 O O . PHE A 1 834 ? 47.893 -17.570 1.028 1.00 40.12 834 PHE A O 1
ATOM 6440 N N . GLY A 1 835 ? 49.926 -17.559 0.078 1.00 34.78 835 GLY A N 1
ATOM 6441 C CA . GLY A 1 835 ? 50.666 -18.005 1.266 1.00 34.78 835 GLY A CA 1
ATOM 6442 C C . GLY A 1 835 ? 51.847 -17.078 1.558 1.00 34.78 835 GLY A C 1
ATOM 6443 O O . GLY A 1 835 ? 52.683 -16.871 0.683 1.00 34.78 835 GLY A O 1
ATOM 6444 N N . PHE A 1 836 ? 51.931 -16.538 2.780 1.00 39.94 836 PHE A N 1
ATOM 6445 C CA . PHE A 1 836 ? 52.965 -15.572 3.190 1.00 39.94 836 PHE A CA 1
ATOM 6446 C C . PHE A 1 836 ? 53.803 -16.077 4.376 1.00 39.94 836 PHE A C 1
ATOM 6448 O O . PHE A 1 836 ? 53.355 -16.918 5.159 1.00 39.94 836 PHE A O 1
ATOM 6455 N N . LYS A 1 837 ? 55.026 -15.547 4.531 1.00 38.44 837 LYS A N 1
ATOM 6456 C CA . LYS A 1 837 ? 55.883 -15.758 5.719 1.00 38.44 837 LYS A CA 1
ATOM 6457 C C . LYS A 1 837 ? 55.828 -14.538 6.660 1.00 38.44 837 LYS A C 1
ATOM 6459 O O . LYS A 1 837 ? 55.414 -13.452 6.267 1.00 38.44 837 LYS A O 1
ATOM 6464 N N . LYS A 1 838 ? 56.248 -14.730 7.919 1.00 36.16 838 LYS A N 1
ATOM 6465 C CA . LYS A 1 838 ? 56.246 -13.721 9.002 1.00 36.16 838 LYS A CA 1
ATOM 6466 C C . LYS A 1 838 ? 56.961 -12.422 8.577 1.00 36.16 838 LYS A C 1
ATOM 6468 O O . LYS A 1 838 ? 58.124 -12.484 8.190 1.00 36.16 838 LYS A O 1
ATOM 6473 N N . GLY A 1 839 ? 56.284 -11.273 8.699 1.00 36.69 839 GLY A N 1
ATOM 6474 C CA . GLY A 1 839 ? 56.852 -9.936 8.442 1.00 36.69 839 GLY A CA 1
ATOM 6475 C C . GLY A 1 839 ? 56.595 -9.328 7.052 1.00 36.69 839 GLY A C 1
ATOM 6476 O O . GLY A 1 839 ? 57.250 -8.351 6.707 1.00 36.69 839 GLY A O 1
ATOM 6477 N N . GLN A 1 840 ? 55.678 -9.880 6.252 1.00 39.94 840 GLN A N 1
ATOM 6478 C CA . GLN A 1 840 ? 55.312 -9.354 4.925 1.00 39.94 840 GLN A CA 1
ATOM 6479 C C . GLN A 1 840 ? 54.000 -8.545 4.973 1.00 39.94 840 GLN A C 1
ATOM 6481 O O . GLN A 1 840 ? 53.089 -8.915 5.712 1.00 39.94 840 GLN A O 1
ATOM 6486 N N . ALA A 1 841 ? 53.898 -7.471 4.178 1.00 37.16 841 ALA A N 1
ATOM 6487 C CA . ALA A 1 841 ? 52.724 -6.591 4.095 1.00 37.16 841 ALA A CA 1
ATOM 6488 C C . ALA A 1 841 ? 52.078 -6.637 2.698 1.00 37.16 841 ALA A C 1
ATOM 6490 O O . ALA A 1 841 ? 52.783 -6.719 1.691 1.00 37.16 841 ALA A O 1
ATOM 6491 N N . LEU A 1 842 ? 50.745 -6.564 2.645 1.00 40.44 842 LEU A N 1
ATOM 6492 C CA . LEU A 1 842 ? 49.954 -6.506 1.414 1.00 40.44 842 LEU A CA 1
ATOM 6493 C C . LEU A 1 842 ? 49.168 -5.188 1.389 1.00 40.44 842 LEU A C 1
ATOM 6495 O O . LEU A 1 842 ? 48.409 -4.925 2.318 1.00 40.44 842 LEU A O 1
ATOM 6499 N N . GLU A 1 843 ? 49.307 -4.395 0.327 1.00 39.03 843 GLU A N 1
ATOM 6500 C CA . GLU A 1 843 ? 48.444 -3.237 0.061 1.00 39.03 843 GLU A CA 1
ATOM 6501 C C . GLU A 1 843 ? 47.551 -3.542 -1.150 1.00 39.03 843 GLU A C 1
ATOM 6503 O O . GLU A 1 843 ? 48.030 -3.685 -2.275 1.00 39.03 843 GLU A O 1
ATOM 6508 N N . GLY A 1 844 ? 46.243 -3.684 -0.924 1.00 40.09 844 GLY A N 1
ATOM 6509 C CA . GLY A 1 844 ? 45.256 -3.841 -1.996 1.00 40.09 844 GLY A CA 1
ATOM 6510 C C . GLY A 1 844 ? 44.726 -2.487 -2.470 1.00 40.09 844 GLY A C 1
ATOM 6511 O O . GLY A 1 844 ? 44.486 -1.601 -1.652 1.00 40.09 844 GLY A O 1
ATOM 6512 N N . SER A 1 845 ? 44.511 -2.330 -3.780 1.00 35.19 845 SER A N 1
ATOM 6513 C CA . SER A 1 845 ? 43.682 -1.244 -4.323 1.00 35.19 845 SER A CA 1
ATOM 6514 C C . SER A 1 845 ? 42.619 -1.794 -5.275 1.00 35.19 845 SER A C 1
ATOM 6516 O O . SER A 1 845 ? 42.925 -2.563 -6.179 1.00 35.19 845 SER A O 1
ATOM 6518 N N . GLU A 1 846 ? 41.386 -1.375 -4.985 1.00 39.56 846 GLU A N 1
ATOM 6519 C CA . GLU A 1 846 ? 40.137 -1.370 -5.756 1.00 39.56 846 GLU A CA 1
ATOM 6520 C C . GLU A 1 846 ? 39.648 -2.650 -6.481 1.00 39.56 846 GLU A C 1
ATOM 6522 O O . GLU A 1 846 ? 40.222 -3.136 -7.450 1.00 39.56 846 GLU A O 1
ATOM 6527 N N . TYR A 1 847 ? 38.454 -3.082 -6.040 1.00 37.78 847 TYR A N 1
ATOM 6528 C CA . TYR A 1 847 ? 37.497 -4.026 -6.643 1.00 37.78 847 TYR A CA 1
ATOM 6529 C C . TYR A 1 847 ? 37.966 -5.471 -6.902 1.00 37.78 847 TYR A C 1
ATOM 6531 O O . TYR A 1 847 ? 38.218 -5.867 -8.034 1.00 37.78 847 TYR A O 1
ATOM 6539 N N . GLY A 1 848 ? 37.894 -6.318 -5.867 1.00 42.94 848 GLY A N 1
ATOM 6540 C CA . GLY A 1 848 ? 37.957 -7.781 -5.993 1.00 42.94 848 GLY A CA 1
ATOM 6541 C C . GLY A 1 848 ? 37.505 -8.513 -4.722 1.00 42.94 848 GLY A C 1
ATOM 6542 O O . GLY A 1 848 ? 37.480 -7.9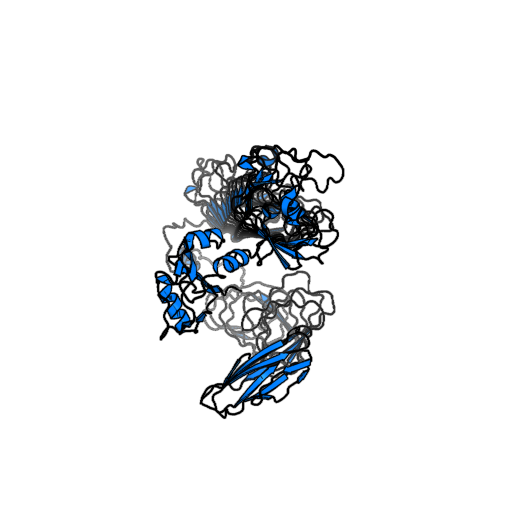17 -3.649 1.00 42.94 848 GLY A O 1
ATOM 6543 N N . GLU A 1 849 ? 37.127 -9.788 -4.859 1.00 37.88 849 GLU A N 1
ATOM 6544 C CA . GLU A 1 849 ? 36.875 -10.726 -3.754 1.00 37.88 849 GLU A CA 1
ATOM 6545 C C . GLU A 1 849 ? 38.194 -11.425 -3.378 1.00 37.88 849 GLU A C 1
ATOM 6547 O O . GLU A 1 849 ? 38.777 -12.120 -4.208 1.00 37.88 849 GLU A O 1
ATOM 6552 N N . ILE A 1 850 ? 38.685 -11.234 -2.147 1.00 40.22 850 ILE A N 1
ATOM 6553 C CA . ILE A 1 850 ? 39.936 -11.845 -1.661 1.00 40.22 850 ILE A CA 1
ATOM 6554 C C . ILE A 1 850 ? 39.611 -12.928 -0.623 1.00 40.22 850 ILE A C 1
ATOM 6556 O O . ILE A 1 850 ? 38.962 -12.644 0.383 1.00 40.22 850 ILE A O 1
ATOM 6560 N N . GLU A 1 851 ? 40.088 -14.156 -0.844 1.00 37.41 851 GLU A N 1
ATOM 6561 C CA . GLU A 1 851 ? 40.016 -15.256 0.126 1.00 37.41 851 GLU A CA 1
ATOM 6562 C C . GLU A 1 851 ? 41.403 -15.465 0.756 1.00 37.41 851 GLU A C 1
ATOM 6564 O O . GLU A 1 851 ? 42.351 -15.883 0.091 1.00 37.41 851 GLU A O 1
ATOM 6569 N N . MET A 1 852 ? 41.548 -15.136 2.044 1.00 42.53 852 MET A N 1
ATOM 6570 C CA . MET A 1 852 ? 42.829 -15.248 2.756 1.00 42.53 852 MET A CA 1
ATOM 6571 C C . MET 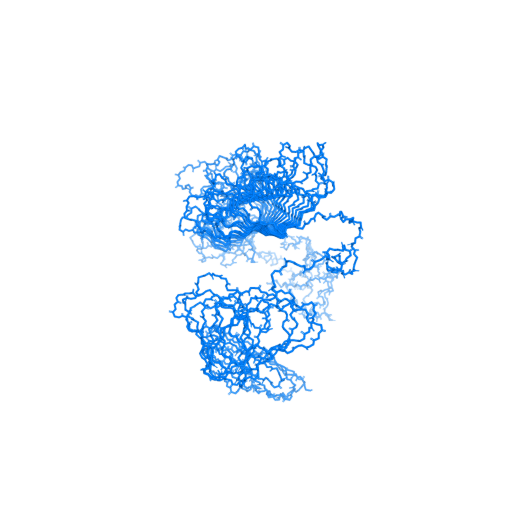A 1 852 ? 42.891 -16.544 3.565 1.00 42.53 852 MET A C 1
ATOM 6573 O O . MET A 1 852 ? 42.024 -16.789 4.402 1.00 42.53 852 MET A O 1
ATOM 6577 N N . ILE A 1 853 ? 43.931 -17.355 3.342 1.00 39.19 853 ILE A N 1
ATOM 6578 C CA . ILE A 1 853 ? 44.156 -18.641 4.017 1.00 39.19 853 ILE A CA 1
ATOM 6579 C C . ILE A 1 853 ? 45.553 -18.616 4.669 1.00 39.19 853 ILE A C 1
ATOM 6581 O O . ILE A 1 853 ? 46.530 -18.310 3.997 1.00 39.19 853 ILE A O 1
ATOM 6585 N N . ASN A 1 854 ? 45.661 -18.991 5.955 1.00 40.44 854 ASN A N 1
ATOM 6586 C CA . ASN A 1 854 ? 46.914 -19.127 6.735 1.00 40.44 854 ASN A CA 1
ATOM 6587 C C . ASN A 1 854 ? 47.654 -17.825 7.128 1.00 40.44 854 ASN A C 1
ATOM 6589 O O . ASN A 1 854 ? 48.817 -17.633 6.771 1.00 40.44 854 ASN A O 1
ATOM 6593 N N . ILE A 1 855 ? 47.029 -16.973 7.946 1.00 45.38 855 ILE A N 1
ATOM 6594 C CA . ILE A 1 855 ? 47.674 -15.778 8.530 1.00 45.38 855 ILE A CA 1
ATOM 6595 C C . ILE A 1 855 ? 48.672 -16.172 9.651 1.00 45.38 855 ILE A C 1
ATOM 6597 O O . ILE A 1 855 ? 48.269 -16.909 10.557 1.00 45.38 855 ILE A O 1
ATOM 6601 N N . PRO A 1 856 ? 49.950 -15.725 9.625 1.00 43.62 856 PRO A N 1
ATOM 6602 C CA . PRO A 1 856 ? 50.925 -15.976 10.697 1.00 43.62 856 PRO A CA 1
ATOM 6603 C C . PRO A 1 856 ? 50.695 -15.104 11.947 1.00 43.62 856 PRO A C 1
ATOM 6605 O O . PRO A 1 856 ? 50.227 -13.973 11.834 1.00 43.62 856 PRO A O 1
ATOM 6608 N N . ASP A 1 857 ? 51.125 -15.582 13.121 1.00 41.38 857 ASP A N 1
ATOM 6609 C CA . ASP A 1 857 ? 51.082 -14.818 14.380 1.00 41.38 857 ASP A CA 1
ATOM 6610 C C . ASP A 1 857 ? 51.861 -13.491 14.293 1.00 41.38 857 ASP A C 1
ATOM 6612 O O . ASP A 1 857 ? 53.033 -13.461 13.889 1.00 41.38 857 ASP A O 1
ATOM 6616 N N . GLY A 1 858 ? 51.214 -12.400 14.722 1.00 42.28 858 GLY A N 1
ATOM 6617 C CA . GLY A 1 858 ? 51.795 -11.053 14.781 1.00 42.28 858 GLY A CA 1
ATOM 6618 C C . GLY A 1 858 ? 51.835 -10.283 13.454 1.00 42.28 858 GLY A C 1
ATOM 6619 O O . GLY A 1 858 ? 52.626 -9.350 13.329 1.00 42.28 858 GLY A O 1
ATOM 6620 N N . ALA A 1 859 ? 51.043 -10.672 12.450 1.00 41.94 859 ALA A N 1
ATOM 6621 C CA . ALA A 1 859 ? 50.898 -9.904 11.213 1.00 41.94 859 ALA A CA 1
ATOM 6622 C C . ALA A 1 859 ? 49.942 -8.707 11.398 1.00 41.94 859 ALA A C 1
ATOM 6624 O O . ALA A 1 859 ? 48.849 -8.867 11.936 1.00 41.94 859 ALA A O 1
ATOM 6625 N N . THR A 1 860 ? 50.341 -7.527 10.912 1.00 39.78 860 THR A N 1
ATOM 6626 C CA . THR A 1 860 ? 49.505 -6.315 10.881 1.00 39.78 860 THR A CA 1
ATOM 6627 C C . THR A 1 860 ? 49.052 -6.058 9.448 1.00 39.78 860 THR A C 1
ATOM 6629 O O . THR A 1 860 ? 49.881 -6.029 8.538 1.00 39.78 860 THR A O 1
ATOM 6632 N N . TYR A 1 861 ? 47.751 -5.855 9.244 1.00 47.00 861 TYR A N 1
ATOM 6633 C CA . TYR A 1 861 ? 47.163 -5.586 7.931 1.00 47.00 861 TYR A CA 1
ATOM 6634 C C . TYR A 1 861 ? 46.476 -4.221 7.926 1.00 47.00 861 TYR A C 1
ATOM 6636 O O . TYR A 1 861 ? 45.757 -3.902 8.870 1.00 47.00 861 TYR A O 1
ATOM 6644 N N . SER A 1 862 ? 46.664 -3.461 6.845 1.00 41.34 862 SER A N 1
ATOM 6645 C CA . SER A 1 862 ? 46.009 -2.171 6.604 1.00 41.34 862 SER A CA 1
ATOM 6646 C C . SER A 1 862 ? 45.280 -2.226 5.262 1.00 41.34 862 SER A C 1
ATOM 6648 O O . SER A 1 862 ? 45.899 -2.476 4.230 1.00 41.34 862 SER A O 1
ATOM 6650 N N . LEU A 1 863 ? 43.964 -2.014 5.261 1.00 43.69 863 LEU A N 1
ATOM 6651 C CA . LEU A 1 863 ? 43.144 -1.956 4.045 1.00 43.69 863 LEU A CA 1
ATOM 6652 C C . LEU A 1 863 ? 42.918 -0.506 3.621 1.00 43.69 863 LEU A C 1
ATOM 6654 O O . LEU A 1 863 ? 42.486 0.306 4.434 1.00 43.69 863 LEU A O 1
ATOM 6658 N N . ASN A 1 864 ? 43.136 -0.212 2.337 1.00 41.06 864 ASN A N 1
ATOM 6659 C CA . ASN A 1 864 ? 42.782 1.065 1.717 1.00 41.06 864 ASN A CA 1
ATOM 6660 C C . ASN A 1 864 ? 41.649 0.870 0.682 1.00 41.06 864 ASN A C 1
ATOM 6662 O O . ASN A 1 864 ? 41.505 -0.210 0.112 1.00 41.06 864 ASN A O 1
ATOM 6666 N N . ARG A 1 865 ? 40.832 1.925 0.514 1.00 38.56 865 ARG A N 1
ATOM 6667 C CA . ARG A 1 865 ? 39.654 2.144 -0.373 1.00 38.56 865 ARG A CA 1
ATOM 6668 C C . ARG A 1 865 ? 39.013 0.932 -1.094 1.00 38.56 865 ARG A C 1
ATOM 6670 O O . ARG A 1 865 ? 39.637 0.254 -1.905 1.00 38.56 865 ARG A O 1
ATOM 6677 N N . ASN A 1 866 ? 37.692 0.780 -0.918 1.00 40.31 866 ASN A N 1
ATOM 6678 C CA . ASN A 1 866 ? 36.772 -0.006 -1.772 1.00 40.31 866 ASN A CA 1
ATOM 6679 C C . ASN A 1 866 ? 37.054 -1.524 -1.929 1.00 40.31 866 ASN A C 1
ATOM 6681 O O . ASN A 1 866 ? 36.656 -2.130 -2.928 1.00 40.31 866 ASN A O 1
ATOM 6685 N N . THR A 1 867 ? 37.699 -2.174 -0.954 1.00 41.03 867 THR A N 1
ATOM 6686 C CA . THR A 1 867 ? 37.999 -3.622 -1.010 1.00 41.03 867 THR A CA 1
ATOM 6687 C C . THR A 1 867 ? 36.907 -4.457 -0.313 1.00 41.03 867 THR A C 1
ATOM 6689 O O . THR A 1 867 ? 36.583 -4.198 0.843 1.00 41.03 867 THR A O 1
ATOM 6692 N N . LYS A 1 868 ? 36.339 -5.475 -0.988 1.00 40.94 868 LYS A N 1
ATOM 6693 C CA . LYS A 1 868 ? 35.360 -6.424 -0.409 1.00 40.94 868 LYS A CA 1
ATOM 6694 C C . LYS A 1 868 ? 36.062 -7.719 0.017 1.00 40.94 868 LYS A C 1
ATOM 6696 O O . LYS A 1 868 ? 36.713 -8.362 -0.799 1.00 40.94 868 LYS A O 1
ATOM 6701 N N . ILE A 1 869 ? 35.893 -8.142 1.272 1.00 43.53 869 ILE A N 1
ATOM 6702 C CA . ILE A 1 869 ? 36.434 -9.421 1.768 1.00 43.53 869 ILE A CA 1
ATOM 6703 C C . ILE A 1 869 ? 35.271 -10.396 1.979 1.00 43.53 869 ILE A C 1
ATOM 6705 O O . ILE A 1 869 ? 34.571 -10.300 2.985 1.00 43.53 869 ILE A O 1
ATOM 6709 N N . PRO A 1 870 ? 35.017 -11.342 1.063 1.00 36.84 870 PRO A N 1
ATOM 6710 C CA . PRO A 1 870 ? 33.927 -12.290 1.243 1.00 36.84 870 PRO A CA 1
ATOM 6711 C C . PRO A 1 870 ? 34.234 -13.330 2.326 1.00 36.84 870 PRO A C 1
ATOM 6713 O O . PRO A 1 870 ? 33.283 -13.797 2.948 1.00 36.84 870 PRO A O 1
ATOM 6716 N N . ALA A 1 871 ? 35.507 -13.687 2.582 1.00 39.41 871 ALA A N 1
ATOM 6717 C CA . ALA A 1 871 ? 35.877 -14.662 3.613 1.00 39.41 871 ALA A CA 1
ATOM 6718 C C . ALA A 1 871 ? 37.272 -14.458 4.250 1.00 39.41 871 ALA A C 1
ATOM 6720 O O . ALA A 1 871 ? 38.261 -14.271 3.542 1.00 39.41 871 ALA A O 1
ATOM 6721 N N . LEU A 1 872 ? 37.360 -14.563 5.585 1.00 43.62 872 LEU A N 1
ATOM 6722 C CA . LEU A 1 872 ? 38.614 -14.587 6.363 1.00 43.62 872 LEU A CA 1
ATOM 6723 C C . LEU A 1 872 ? 38.782 -15.956 7.051 1.00 43.62 872 LEU A C 1
ATOM 6725 O O . LEU A 1 872 ? 37.929 -16.327 7.860 1.00 43.62 872 LEU A O 1
ATOM 6729 N N . HIS A 1 873 ? 39.867 -16.691 6.760 1.00 40.69 873 HIS A N 1
ATOM 6730 C CA . HIS A 1 873 ? 40.221 -17.945 7.445 1.00 40.69 873 HIS A CA 1
ATOM 6731 C C . HIS A 1 873 ? 41.446 -17.758 8.359 1.00 40.69 873 HIS A C 1
ATOM 6733 O O . HIS A 1 873 ? 42.567 -17.540 7.892 1.00 40.69 873 HIS A O 1
ATOM 6739 N N . VAL A 1 874 ? 41.240 -17.900 9.671 1.00 44.53 874 VAL A N 1
ATOM 6740 C CA . VAL A 1 874 ? 42.298 -17.828 10.694 1.00 44.53 874 VAL A CA 1
ATOM 6741 C C . VAL A 1 874 ? 42.884 -19.222 10.933 1.00 44.53 874 VAL A C 1
ATOM 6743 O O . VAL A 1 874 ? 42.152 -20.206 11.039 1.00 44.53 874 VAL A O 1
ATOM 6746 N N . LYS A 1 875 ? 44.216 -19.332 10.993 1.00 38.59 875 LYS A N 1
ATOM 6747 C CA . LYS A 1 875 ? 44.896 -20.626 11.128 1.00 38.59 875 LYS A CA 1
ATOM 6748 C C . LYS A 1 875 ? 44.723 -21.221 12.530 1.00 38.59 875 LYS A C 1
ATOM 6750 O O . LYS A 1 875 ? 44.848 -20.530 13.539 1.00 38.59 875 LYS A O 1
ATOM 6755 N N . GLU A 1 876 ? 44.510 -22.534 12.564 1.00 38.16 876 GLU A N 1
ATOM 6756 C CA . GLU A 1 876 ? 44.446 -23.376 13.762 1.00 38.16 876 GLU A CA 1
ATOM 6757 C C . GLU A 1 876 ? 45.700 -23.199 14.651 1.00 38.16 876 GLU A C 1
ATOM 6759 O O . GLU A 1 876 ? 46.824 -23.367 14.172 1.00 38.16 876 GLU A O 1
ATOM 6764 N N . GLY A 1 877 ? 45.506 -22.856 15.934 1.00 39.12 877 GLY A N 1
ATOM 6765 C CA . GLY A 1 877 ? 46.575 -22.776 16.945 1.00 39.12 877 GLY A CA 1
ATOM 6766 C C . GLY A 1 877 ? 47.198 -21.397 17.219 1.00 39.12 877 GLY A C 1
ATOM 6767 O O . GLY A 1 877 ? 48.189 -21.343 17.940 1.00 39.12 877 GLY A O 1
ATOM 6768 N N . SER A 1 878 ? 46.643 -20.308 16.682 1.00 43.50 878 SER A N 1
ATOM 6769 C CA . SER A 1 878 ? 47.110 -18.933 16.936 1.00 43.50 878 SER A CA 1
ATOM 6770 C C . SER A 1 878 ? 46.447 -18.330 18.184 1.00 43.50 878 SER A C 1
ATOM 6772 O O . SER A 1 878 ? 45.235 -18.452 18.352 1.00 43.50 878 SER A O 1
ATOM 6774 N N . THR A 1 879 ? 47.223 -17.716 19.086 1.00 40.81 879 THR A N 1
ATOM 6775 C CA . THR A 1 879 ? 46.721 -17.247 20.397 1.00 40.81 879 THR A CA 1
ATOM 6776 C C . THR A 1 879 ? 46.330 -15.765 20.436 1.00 40.81 879 THR A C 1
ATOM 6778 O O . THR A 1 879 ? 45.505 -15.401 21.268 1.00 40.81 879 THR A O 1
ATOM 6781 N N . GLU A 1 880 ? 46.849 -14.917 19.536 1.00 48.16 880 GLU A N 1
ATOM 6782 C CA . GLU A 1 880 ? 46.489 -13.489 19.422 1.00 48.16 880 GLU A CA 1
ATOM 6783 C C . GLU A 1 880 ? 46.638 -12.991 17.970 1.00 48.16 880 GLU A C 1
ATOM 6785 O O . GLU A 1 880 ? 47.706 -13.138 17.370 1.00 48.16 880 GLU A O 1
ATOM 6790 N N . GLN A 1 881 ? 45.587 -12.388 17.394 1.00 49.28 881 GLN A N 1
ATOM 6791 C CA . GLN A 1 881 ? 45.637 -11.732 16.078 1.00 49.28 881 GLN A CA 1
ATOM 6792 C C . GLN A 1 881 ? 44.903 -10.384 16.120 1.00 49.28 881 GLN A C 1
ATOM 6794 O O . GLN A 1 881 ? 43.737 -10.317 16.502 1.00 49.28 881 GLN A O 1
ATOM 6799 N N . SER A 1 882 ? 45.576 -9.313 15.693 1.00 44.88 882 SER A N 1
ATOM 6800 C CA . SER A 1 882 ? 45.030 -7.949 15.695 1.00 44.88 882 SER A CA 1
ATOM 6801 C C . SER A 1 882 ? 44.756 -7.486 14.268 1.00 44.88 882 SER A C 1
ATOM 6803 O O . SER A 1 882 ? 45.624 -7.596 13.402 1.00 44.88 882 SER A O 1
ATOM 6805 N N . PHE A 1 883 ? 43.561 -6.952 14.017 1.00 47.06 883 PHE A N 1
ATOM 6806 C CA . PHE A 1 883 ? 43.153 -6.461 12.703 1.00 47.06 883 PHE A CA 1
ATOM 6807 C C . PHE A 1 883 ? 42.682 -5.008 12.819 1.00 47.06 883 PHE A C 1
ATOM 6809 O O . PHE A 1 883 ? 41.752 -4.722 13.567 1.00 47.06 883 PHE A O 1
ATOM 6816 N N . SER A 1 884 ? 43.306 -4.087 12.084 1.00 42.59 884 SER A N 1
ATOM 6817 C CA . SER A 1 884 ? 42.961 -2.660 12.128 1.00 42.59 884 SER A CA 1
ATOM 6818 C C . SER A 1 884 ? 42.414 -2.202 10.777 1.00 42.59 884 SER A C 1
ATOM 6820 O O . SER A 1 884 ? 43.030 -2.425 9.737 1.00 42.59 884 SER A O 1
ATOM 6822 N N . ILE A 1 885 ? 41.250 -1.550 10.787 1.00 47.22 885 ILE A N 1
ATOM 6823 C CA . ILE A 1 885 ? 40.622 -0.959 9.597 1.00 47.22 885 ILE A CA 1
ATOM 6824 C C . ILE A 1 885 ? 40.705 0.559 9.753 1.00 47.22 885 ILE A C 1
ATOM 6826 O O . ILE A 1 885 ? 40.269 1.084 10.771 1.00 47.22 885 ILE A O 1
ATOM 6830 N N . ASN A 1 886 ? 41.276 1.267 8.775 1.00 40.25 886 ASN A N 1
ATOM 6831 C CA . ASN A 1 886 ? 41.519 2.707 8.893 1.00 40.25 886 ASN A CA 1
ATOM 6832 C C . ASN A 1 886 ? 40.421 3.540 8.197 1.00 40.25 886 ASN A C 1
ATOM 6834 O O . ASN A 1 886 ? 40.001 3.223 7.082 1.00 40.25 886 ASN A O 1
ATOM 6838 N N . TYR A 1 887 ? 39.963 4.608 8.858 1.00 38.03 887 TYR A N 1
ATOM 6839 C CA . TYR A 1 887 ? 38.721 5.342 8.559 1.00 38.03 887 TYR A CA 1
ATOM 6840 C C . TYR A 1 887 ? 38.734 6.163 7.255 1.00 38.03 887 TYR A C 1
ATOM 6842 O O . TYR A 1 887 ? 37.679 6.370 6.661 1.00 38.03 887 TYR A O 1
ATOM 6850 N N . GLU A 1 888 ? 39.895 6.565 6.723 1.00 38.31 888 GLU A N 1
ATOM 6851 C CA . GLU A 1 888 ? 39.987 7.407 5.505 1.00 38.31 888 GLU A CA 1
ATOM 6852 C C . GLU A 1 888 ? 39.526 6.714 4.192 1.00 38.31 888 GLU A C 1
ATOM 6854 O O . GLU A 1 888 ? 39.749 7.211 3.085 1.00 38.31 888 GLU A O 1
ATOM 6859 N N . SER A 1 889 ? 38.887 5.546 4.289 1.00 42.50 889 SER A N 1
ATOM 6860 C CA . SER A 1 889 ? 38.610 4.630 3.183 1.00 42.50 889 SER A CA 1
ATOM 6861 C C . SER A 1 889 ? 37.123 4.428 2.835 1.00 42.50 889 SER A C 1
ATOM 6863 O O . SER A 1 889 ? 36.840 3.645 1.925 1.00 42.50 889 SER A O 1
ATOM 6865 N N . PHE A 1 890 ? 36.184 5.155 3.462 1.00 41.25 890 PHE A N 1
ATOM 6866 C CA . PHE A 1 890 ? 34.738 4.948 3.269 1.00 41.25 890 PHE A CA 1
ATOM 6867 C C . PHE A 1 890 ? 33.972 6.199 2.798 1.00 41.25 890 PHE A C 1
ATOM 6869 O O . PHE A 1 890 ? 33.328 6.888 3.580 1.00 41.25 890 PHE A O 1
ATOM 6876 N N . GLU A 1 891 ? 33.944 6.432 1.483 1.00 34.62 891 GLU A N 1
ATOM 6877 C CA . GLU A 1 891 ? 32.895 7.223 0.823 1.00 34.62 891 GLU A CA 1
ATOM 6878 C C . GLU A 1 891 ? 32.099 6.294 -0.109 1.00 34.62 891 GLU A C 1
ATOM 6880 O O . GLU A 1 891 ? 32.512 6.053 -1.241 1.00 34.62 891 GLU A O 1
ATOM 6885 N N . ASN A 1 892 ? 30.993 5.736 0.406 1.00 37.81 892 ASN A N 1
ATOM 6886 C CA . ASN A 1 892 ? 29.850 5.078 -0.264 1.00 37.81 892 ASN A CA 1
ATOM 6887 C C . ASN A 1 892 ? 29.411 3.797 0.472 1.00 37.81 892 ASN A C 1
ATOM 6889 O O . ASN A 1 892 ? 30.166 2.844 0.648 1.00 37.81 892 ASN A O 1
ATOM 6893 N N . ASN A 1 893 ? 28.137 3.773 0.860 1.00 35.16 893 ASN A N 1
ATOM 6894 C CA . ASN A 1 893 ? 27.471 2.779 1.711 1.00 35.16 893 ASN A CA 1
ATOM 6895 C C . ASN A 1 893 ? 27.206 1.401 1.055 1.00 35.16 893 ASN A C 1
ATOM 6897 O O . ASN A 1 893 ? 26.111 0.863 1.207 1.00 35.16 893 ASN A O 1
ATOM 6901 N N . ASP A 1 894 ? 28.163 0.797 0.342 1.00 36.00 894 ASP A N 1
ATOM 6902 C CA . ASP A 1 894 ? 27.904 -0.434 -0.435 1.00 36.00 894 ASP A CA 1
ATOM 6903 C C . ASP A 1 894 ? 28.729 -1.665 -0.013 1.00 36.00 894 ASP A C 1
ATOM 6905 O O . ASP A 1 894 ? 29.215 -2.460 -0.830 1.00 36.00 894 ASP A O 1
ATOM 6909 N N . VAL A 1 895 ? 28.837 -1.875 1.301 1.00 37.09 895 VAL A N 1
ATOM 6910 C CA . VAL A 1 895 ? 29.389 -3.106 1.879 1.00 37.09 895 VAL A CA 1
ATOM 6911 C C . VAL A 1 895 ? 28.250 -3.987 2.393 1.00 37.09 895 VAL A C 1
ATOM 6913 O O . VAL A 1 895 ? 27.691 -3.768 3.463 1.00 37.09 895 VAL A O 1
ATOM 6916 N N . LYS A 1 896 ? 27.888 -5.007 1.607 1.00 34.88 896 LYS A N 1
ATOM 6917 C CA . LYS A 1 896 ? 26.946 -6.061 2.002 1.00 34.88 896 LYS A CA 1
ATOM 6918 C C . LYS A 1 896 ? 27.714 -7.372 2.192 1.00 34.88 896 LYS A C 1
ATOM 6920 O O . LYS A 1 896 ? 28.054 -8.012 1.201 1.00 34.88 896 LYS A O 1
ATOM 6925 N N . HIS A 1 897 ? 27.881 -7.761 3.458 1.00 34.38 897 HIS A N 1
ATOM 6926 C CA . HIS A 1 897 ? 28.339 -9.062 3.980 1.00 34.38 897 HIS A CA 1
ATOM 6927 C C . HIS A 1 897 ? 29.861 -9.300 4.054 1.00 34.38 897 HIS A C 1
ATOM 6929 O O . HIS A 1 897 ? 30.551 -9.308 3.040 1.00 34.38 897 HIS A O 1
ATOM 6935 N N . TYR A 1 898 ? 30.342 -9.613 5.263 1.00 36.75 898 TYR A N 1
ATOM 6936 C CA . TYR A 1 898 ? 31.620 -10.286 5.522 1.00 36.75 898 TYR A CA 1
ATOM 6937 C C . TYR A 1 898 ? 31.315 -11.679 6.099 1.00 36.75 898 TYR A C 1
ATOM 6939 O O . TYR A 1 898 ? 30.406 -11.820 6.917 1.00 36.75 898 TYR A O 1
ATOM 6947 N N . LYS A 1 899 ? 32.038 -12.728 5.690 1.00 35.94 899 LYS A N 1
ATOM 6948 C CA . LYS A 1 899 ? 31.860 -14.092 6.220 1.00 35.94 899 LYS A CA 1
ATOM 6949 C C . LYS A 1 899 ? 33.129 -14.520 6.960 1.00 35.94 899 LYS A C 1
ATOM 6951 O O . LYS A 1 899 ? 34.171 -14.705 6.350 1.00 35.94 899 LYS A O 1
ATOM 6956 N N . VAL A 1 900 ? 33.077 -14.715 8.272 1.00 40.31 900 VAL A N 1
ATOM 6957 C CA . VAL A 1 900 ? 34.196 -15.329 9.010 1.00 40.31 900 VAL A CA 1
ATOM 6958 C C . VAL A 1 900 ? 33.901 -16.820 9.116 1.00 40.31 900 VAL A C 1
ATOM 6960 O O . VAL A 1 900 ? 32.878 -17.198 9.681 1.00 40.31 900 VAL A O 1
ATOM 6963 N N . MET A 1 901 ? 34.745 -17.683 8.545 1.00 37.66 901 MET A N 1
ATOM 6964 C CA . MET A 1 901 ? 34.577 -19.134 8.677 1.00 37.66 901 MET A CA 1
ATOM 6965 C C . MET A 1 901 ? 35.808 -19.788 9.312 1.00 37.66 901 MET A C 1
ATOM 6967 O O . MET A 1 901 ? 36.927 -19.621 8.855 1.00 37.66 901 MET A O 1
ATOM 6971 N N . ARG A 1 902 ? 35.532 -20.596 10.346 1.00 37.12 902 ARG A N 1
ATOM 6972 C CA . ARG A 1 902 ? 36.382 -21.617 10.989 1.00 37.12 902 ARG A CA 1
ATOM 6973 C C . ARG A 1 902 ? 37.744 -21.172 11.552 1.00 37.12 902 ARG A C 1
ATOM 6975 O O . ARG A 1 902 ? 38.730 -21.083 10.836 1.00 37.12 902 ARG A O 1
ATOM 6982 N N . GLY A 1 903 ? 37.811 -21.147 12.884 1.00 37.03 903 GLY A N 1
ATOM 6983 C CA . GLY A 1 903 ? 38.995 -21.494 13.680 1.00 37.03 903 GLY A CA 1
ATOM 6984 C C . GLY A 1 903 ? 38.573 -22.442 14.815 1.00 37.03 903 GLY A C 1
ATOM 6985 O O . GLY A 1 903 ? 37.499 -22.262 15.383 1.00 37.03 903 GLY A O 1
ATOM 6986 N N . GLN A 1 904 ? 39.350 -23.496 15.099 1.00 39.16 904 GLN A N 1
ATOM 6987 C CA . GLN A 1 904 ? 39.013 -24.538 16.094 1.00 39.16 904 GLN A CA 1
ATOM 6988 C C . GLN A 1 904 ? 39.564 -24.268 17.511 1.00 39.16 904 GLN A C 1
ATOM 6990 O O . GLN A 1 904 ? 39.452 -25.137 18.375 1.00 39.16 904 GLN A O 1
ATOM 6995 N N . THR A 1 905 ? 40.124 -23.086 17.789 1.00 39.72 905 THR A N 1
ATOM 6996 C CA . THR A 1 905 ? 40.727 -22.781 19.099 1.00 39.72 905 THR A CA 1
ATOM 6997 C C . THR A 1 905 ? 40.526 -21.321 19.491 1.00 39.72 905 THR A C 1
ATOM 6999 O O . THR A 1 905 ? 40.325 -20.472 18.625 1.00 39.72 905 THR A O 1
ATOM 7002 N N . ALA A 1 906 ? 40.545 -21.057 20.801 1.00 40.25 906 ALA A N 1
ATOM 7003 C CA . ALA A 1 906 ? 40.274 -19.749 21.378 1.00 40.25 906 ALA A CA 1
ATOM 7004 C C . ALA A 1 906 ? 41.244 -18.672 20.885 1.00 40.25 906 ALA A C 1
ATOM 7006 O O . ALA A 1 906 ? 42.456 -18.862 20.925 1.00 40.25 906 ALA A O 1
ATOM 7007 N N . GLY A 1 907 ? 40.685 -17.547 20.447 1.00 44.47 907 GLY A N 1
ATOM 7008 C CA . GLY A 1 907 ? 41.422 -16.375 19.991 1.00 44.47 907 GLY A CA 1
ATOM 7009 C C . GLY A 1 907 ? 40.629 -15.102 20.272 1.00 44.47 907 GLY A C 1
ATOM 7010 O O . GLY A 1 907 ? 39.409 -15.153 20.452 1.00 44.47 907 GLY A O 1
ATOM 7011 N N . LYS A 1 908 ? 41.343 -13.977 20.336 1.00 45.53 908 LYS A N 1
ATOM 7012 C CA . LYS A 1 908 ? 40.804 -12.623 20.488 1.00 45.53 908 LYS A CA 1
ATOM 7013 C C . LYS A 1 908 ? 40.887 -11.922 19.133 1.00 45.53 908 LYS A C 1
ATOM 7015 O O . LYS A 1 908 ? 41.976 -11.833 18.574 1.00 45.53 908 LYS A O 1
ATOM 7020 N N . LEU A 1 909 ? 39.752 -11.455 18.613 1.00 47.84 909 LEU A N 1
ATOM 7021 C CA . LEU A 1 909 ? 39.692 -10.548 17.464 1.00 47.84 909 LEU A CA 1
ATOM 7022 C C 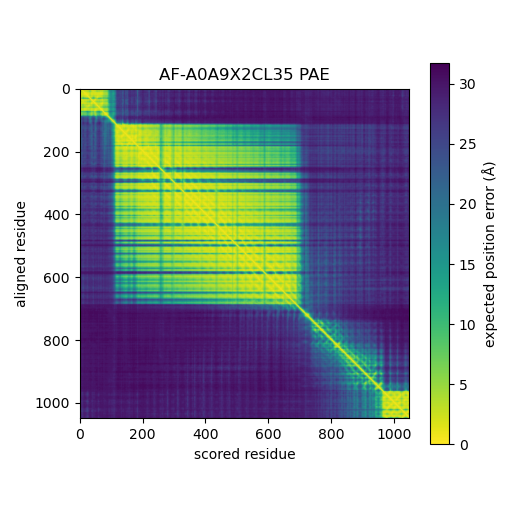. LEU A 1 909 ? 39.292 -9.166 17.978 1.00 47.84 909 LEU A C 1
ATOM 7024 O O . LEU A 1 909 ? 38.197 -9.022 18.515 1.00 47.84 909 LEU A O 1
ATOM 7028 N N . THR A 1 910 ? 40.165 -8.176 17.798 1.00 46.34 910 THR A N 1
ATOM 7029 C CA . THR A 1 910 ? 39.905 -6.779 18.166 1.00 46.34 910 THR A CA 1
ATOM 7030 C C . THR A 1 910 ? 39.632 -5.968 16.905 1.00 46.34 910 THR A C 1
ATOM 7032 O O . THR A 1 910 ? 40.477 -5.925 16.013 1.00 46.34 910 THR A O 1
ATOM 7035 N N . LEU A 1 911 ? 38.460 -5.335 16.838 1.00 50.91 911 LEU A N 1
ATOM 7036 C CA . LEU A 1 911 ? 38.096 -4.373 15.795 1.00 50.91 911 LEU A CA 1
ATOM 7037 C C . LEU A 1 911 ? 38.184 -2.962 16.388 1.00 50.91 911 LEU A C 1
ATOM 7039 O O . LEU A 1 911 ? 37.401 -2.640 17.275 1.00 50.91 911 LEU A O 1
ATOM 7043 N N . ASP A 1 912 ? 39.131 -2.139 15.937 1.00 45.47 912 ASP A N 1
ATOM 7044 C CA . ASP A 1 912 ? 39.276 -0.744 16.382 1.00 45.47 912 ASP A CA 1
ATOM 7045 C C . ASP A 1 912 ? 38.645 0.214 15.357 1.00 45.47 912 ASP A C 1
ATOM 7047 O O . ASP A 1 912 ? 39.030 0.207 14.187 1.00 45.47 912 ASP A O 1
ATOM 7051 N N . ASN A 1 913 ? 37.663 1.011 15.794 1.00 51.53 913 ASN A N 1
ATOM 7052 C CA . ASN A 1 913 ? 37.032 2.070 15.003 1.00 51.53 913 ASN A CA 1
ATOM 7053 C C . ASN A 1 913 ? 36.858 3.349 15.838 1.00 51.53 913 ASN A C 1
ATOM 7055 O O . ASN A 1 913 ? 35.757 3.696 16.267 1.00 51.53 913 ASN A O 1
ATOM 7059 N N . SER A 1 914 ? 37.959 4.049 16.086 1.00 40.19 914 SER A N 1
ATOM 7060 C CA . SER A 1 914 ? 38.018 5.272 16.898 1.00 40.19 914 SER A CA 1
ATOM 7061 C C . SER A 1 914 ? 37.523 6.559 16.196 1.00 40.19 914 SER A C 1
ATOM 7063 O O . SER A 1 914 ? 37.740 7.654 16.709 1.00 40.19 914 SER A O 1
ATOM 7065 N N . GLY A 1 915 ? 36.803 6.453 15.070 1.00 42.00 915 GLY A N 1
ATOM 7066 C CA . GLY A 1 915 ? 36.102 7.555 14.388 1.00 42.00 915 GLY A CA 1
ATOM 7067 C C . GLY A 1 915 ? 34.643 7.177 14.093 1.00 42.00 915 GLY A C 1
ATOM 7068 O O . GLY A 1 915 ? 34.326 5.995 14.031 1.00 42.00 915 GLY A O 1
ATOM 7069 N N . GLU A 1 916 ? 33.744 8.156 13.982 1.00 41.84 916 GLU A N 1
ATOM 7070 C CA . GLU A 1 916 ? 32.273 8.015 13.970 1.00 41.84 916 GLU A CA 1
ATOM 7071 C C . GLU A 1 916 ? 31.659 6.832 13.167 1.00 41.84 916 GLU A C 1
ATOM 7073 O O . GLU A 1 916 ? 32.229 6.288 12.226 1.00 41.84 916 GLU A O 1
ATOM 7078 N N . ALA A 1 917 ? 30.450 6.435 13.591 1.00 37.62 917 ALA A N 1
ATOM 7079 C CA . ALA A 1 917 ? 29.695 5.224 13.245 1.00 37.62 917 ALA A CA 1
ATOM 7080 C C . ALA A 1 917 ? 29.869 4.643 11.815 1.00 37.62 917 ALA A C 1
ATOM 7082 O O . ALA A 1 917 ? 29.375 5.192 10.833 1.00 37.62 917 ALA A O 1
ATOM 7083 N N . ILE A 1 918 ? 30.437 3.430 11.724 1.00 39.00 918 ILE A N 1
ATOM 7084 C CA . ILE A 1 918 ? 30.437 2.577 10.516 1.00 39.00 918 ILE A CA 1
ATOM 7085 C C . ILE A 1 918 ? 29.062 1.885 10.332 1.00 39.00 918 ILE A C 1
ATOM 7087 O O . ILE A 1 918 ? 28.423 1.514 11.324 1.00 39.00 918 ILE A O 1
ATOM 7091 N N . PRO A 1 919 ? 28.599 1.601 9.092 1.00 40.25 919 PRO A N 1
ATOM 7092 C CA . PRO A 1 919 ? 27.441 0.745 8.854 1.00 40.25 919 PRO A CA 1
ATOM 7093 C C . PRO A 1 919 ? 27.762 -0.746 9.091 1.00 40.25 919 PRO A C 1
ATOM 7095 O O . PRO A 1 919 ? 28.614 -1.325 8.427 1.00 40.25 919 PRO A O 1
ATOM 7098 N N . ARG A 1 920 ? 26.996 -1.383 9.984 1.00 42.16 920 ARG A N 1
ATOM 7099 C CA . ARG A 1 920 ? 26.587 -2.809 9.978 1.00 42.16 920 ARG A CA 1
ATOM 7100 C C . ARG A 1 920 ? 27.646 -3.850 9.560 1.00 42.16 920 ARG A C 1
ATOM 7102 O O . ARG A 1 920 ? 27.611 -4.356 8.440 1.00 42.16 920 ARG A O 1
ATOM 7109 N N . CYS A 1 921 ? 28.474 -4.306 10.500 1.00 39.25 921 CYS A N 1
ATOM 7110 C CA . CYS A 1 921 ? 29.203 -5.570 10.335 1.00 39.25 921 CYS A CA 1
ATOM 7111 C C . CYS A 1 921 ? 28.279 -6.756 10.684 1.00 39.25 921 CYS A C 1
ATOM 7113 O O . CYS A 1 921 ? 27.731 -6.776 11.782 1.00 39.25 921 CYS A O 1
ATOM 7115 N N . GLN A 1 922 ? 28.078 -7.715 9.769 1.00 41.09 922 GLN A N 1
ATOM 7116 C CA . GLN A 1 922 ? 27.323 -8.957 10.014 1.00 41.09 922 GLN A CA 1
ATOM 7117 C C . GLN A 1 922 ? 28.283 -10.138 10.149 1.00 41.09 922 GLN A C 1
ATOM 7119 O O . GLN A 1 922 ? 29.150 -10.324 9.298 1.00 41.09 922 GLN A O 1
ATOM 7124 N N . ILE A 1 923 ? 28.087 -10.969 11.172 1.00 43.12 923 ILE A N 1
ATOM 7125 C CA . ILE A 1 923 ? 28.839 -12.210 11.384 1.00 43.12 923 ILE A CA 1
ATOM 7126 C C . ILE A 1 923 ? 27.857 -13.378 11.227 1.00 43.12 923 ILE A C 1
ATOM 7128 O O . ILE A 1 923 ? 26.853 -13.453 11.929 1.00 43.12 923 ILE A O 1
ATOM 7132 N N . LEU A 1 924 ? 28.113 -14.271 10.269 1.00 39.50 924 LEU A N 1
ATOM 7133 C CA . LEU A 1 924 ? 27.228 -15.396 9.944 1.00 39.50 924 LEU A CA 1
ATOM 7134 C C . LEU A 1 924 ? 27.674 -16.681 10.659 1.00 39.50 924 LEU A C 1
ATOM 7136 O O . LEU A 1 924 ? 28.831 -17.083 10.547 1.00 39.50 924 LEU A O 1
ATOM 7140 N N . THR A 1 925 ? 26.744 -17.359 11.338 1.00 39.44 925 THR A N 1
ATOM 7141 C CA . THR A 1 925 ? 26.983 -18.639 12.032 1.00 39.44 925 THR A CA 1
ATOM 7142 C C . THR A 1 925 ? 26.709 -19.861 11.133 1.00 39.44 925 THR A C 1
ATOM 7144 O O . THR A 1 925 ? 25.983 -19.745 10.139 1.00 39.44 925 THR A O 1
ATOM 7147 N N . PRO A 1 926 ? 27.230 -21.064 11.472 1.00 34.28 926 PRO A N 1
ATOM 7148 C CA . PRO A 1 926 ? 27.029 -22.290 10.685 1.00 34.28 926 PRO A CA 1
ATOM 7149 C C . PRO A 1 926 ? 25.566 -22.716 10.501 1.00 34.28 926 PRO A C 1
ATOM 7151 O O . PRO A 1 926 ? 25.257 -23.378 9.515 1.00 34.28 926 PRO A O 1
ATOM 7154 N N . ASN A 1 927 ? 24.669 -22.313 11.409 1.00 35.31 927 ASN A N 1
ATOM 7155 C CA . ASN A 1 927 ? 23.255 -22.702 11.376 1.00 35.31 927 ASN A CA 1
ATOM 7156 C C . ASN A 1 927 ? 22.329 -21.626 10.796 1.00 35.31 927 ASN A C 1
ATOM 7158 O O . ASN A 1 927 ? 21.118 -21.795 10.841 1.00 35.31 927 ASN A O 1
ATOM 7162 N N . GLY A 1 928 ? 22.883 -20.556 10.215 1.00 41.03 928 GLY A N 1
ATOM 7163 C CA . GLY A 1 928 ? 22.126 -19.607 9.406 1.00 41.03 928 GLY A CA 1
ATOM 7164 C C . GLY A 1 928 ? 20.988 -18.913 10.156 1.00 41.03 928 GLY A C 1
ATOM 7165 O O . GLY A 1 928 ? 19.846 -19.346 10.063 1.00 41.03 928 GLY A O 1
ATOM 7166 N N . LYS A 1 929 ? 21.326 -17.786 10.799 1.00 43.00 929 LYS A N 1
ATOM 7167 C CA . LYS A 1 929 ? 20.507 -16.580 11.076 1.00 43.00 929 LYS A CA 1
ATOM 7168 C C . LYS A 1 929 ? 20.706 -16.085 12.510 1.00 43.00 929 LYS A C 1
ATOM 7170 O O . LYS A 1 929 ? 19.921 -16.393 13.394 1.00 43.00 929 LYS A O 1
ATOM 7175 N N . THR A 1 930 ? 21.672 -15.191 12.685 1.00 37.38 930 THR A N 1
ATOM 7176 C CA . THR A 1 930 ? 21.475 -13.980 13.491 1.00 37.38 930 THR A CA 1
ATOM 7177 C C . THR A 1 930 ? 22.119 -12.821 12.733 1.00 37.38 930 THR A C 1
ATOM 7179 O O . THR A 1 930 ? 23.287 -12.870 12.364 1.00 37.38 930 THR A O 1
ATOM 7182 N N . ASN A 1 931 ? 21.323 -11.798 12.417 1.00 39.25 931 ASN A N 1
ATOM 7183 C CA . ASN A 1 931 ? 21.800 -10.546 11.839 1.00 39.25 931 ASN A CA 1
ATOM 7184 C C . ASN A 1 931 ? 21.988 -9.575 13.001 1.00 39.25 931 ASN A C 1
ATOM 7186 O O . ASN A 1 931 ? 21.012 -8.944 13.400 1.00 39.25 931 ASN A O 1
ATOM 7190 N N . LYS A 1 932 ? 23.199 -9.445 13.549 1.00 44.75 932 LYS A N 1
ATOM 7191 C CA . LYS A 1 932 ? 23.489 -8.334 14.463 1.00 44.75 932 LYS A CA 1
ATOM 7192 C C . LYS A 1 932 ? 24.369 -7.296 13.789 1.00 44.75 932 LYS A C 1
ATOM 7194 O O . LYS A 1 932 ? 25.179 -7.617 12.926 1.00 44.75 932 LYS A O 1
ATOM 7199 N N . VAL A 1 933 ? 24.102 -6.049 14.147 1.00 43.03 933 VAL A N 1
ATOM 7200 C CA . VAL A 1 933 ? 24.738 -4.827 13.668 1.00 43.03 933 VAL A CA 1
ATOM 7201 C C . VAL A 1 933 ? 25.471 -4.260 14.869 1.00 43.03 933 VAL A C 1
ATOM 7203 O O . VAL A 1 933 ? 24.818 -3.904 15.842 1.00 43.03 933 VAL A O 1
ATOM 7206 N N . VAL A 1 934 ? 26.798 -4.187 14.818 1.00 42.91 934 VAL A N 1
ATOM 7207 C CA . VAL A 1 934 ? 27.583 -3.554 15.888 1.00 42.91 934 VAL A CA 1
ATOM 7208 C C . VAL A 1 934 ? 27.844 -2.092 15.516 1.00 42.91 934 VAL A C 1
ATOM 7210 O O . VAL A 1 934 ? 28.221 -1.820 14.374 1.00 42.91 934 VAL A O 1
ATOM 7213 N N . GLN A 1 935 ? 27.599 -1.156 16.441 1.00 38.97 935 GLN A N 1
ATOM 7214 C CA . GLN A 1 935 ? 27.709 0.293 16.225 1.00 38.97 935 GLN A CA 1
ATOM 7215 C C . GLN A 1 935 ? 28.715 0.912 17.218 1.00 38.97 935 GLN A C 1
ATOM 7217 O O . GLN A 1 935 ? 28.375 1.149 18.369 1.00 38.97 935 GLN A O 1
ATOM 7222 N N . GLY A 1 936 ? 29.937 1.199 16.748 1.00 42.69 936 GLY A N 1
ATOM 7223 C CA . GLY A 1 936 ? 30.961 1.979 17.469 1.00 42.69 936 GLY A CA 1
ATOM 7224 C C . GLY A 1 936 ? 31.724 1.248 18.591 1.00 42.69 936 GLY A C 1
ATOM 7225 O O . GLY A 1 936 ? 31.163 0.428 19.307 1.00 42.69 936 GLY A O 1
ATOM 7226 N N . GLY A 1 937 ? 33.013 1.584 18.755 1.00 44.59 937 GLY A N 1
ATOM 7227 C CA . GLY A 1 937 ? 33.884 1.102 19.841 1.00 44.59 937 GLY A CA 1
ATOM 7228 C C . GLY A 1 937 ? 34.784 -0.092 19.498 1.00 44.59 937 GLY A C 1
ATOM 7229 O O . GLY A 1 937 ? 34.642 -0.723 18.450 1.00 44.59 937 GLY A O 1
ATOM 7230 N N . THR A 1 938 ? 35.736 -0.382 20.393 1.00 43.59 938 THR A N 1
ATOM 7231 C CA . THR A 1 938 ? 36.581 -1.583 20.336 1.00 43.59 938 THR A CA 1
ATOM 7232 C C . THR A 1 938 ? 35.754 -2.802 20.728 1.00 43.59 938 THR A C 1
ATOM 7234 O O . THR A 1 938 ? 35.266 -2.875 21.853 1.00 43.59 938 THR A O 1
ATOM 7237 N N . VAL A 1 939 ? 35.594 -3.755 19.812 1.00 46.34 939 VAL A N 1
ATOM 7238 C CA . VAL A 1 939 ? 34.824 -4.982 20.065 1.00 46.34 939 VAL A CA 1
ATOM 7239 C C . VAL A 1 939 ? 35.792 -6.148 20.161 1.00 46.34 939 VAL A C 1
ATOM 7241 O O . VAL A 1 939 ? 36.456 -6.472 19.173 1.00 46.34 939 VAL A O 1
ATOM 7244 N N . ASP A 1 940 ? 35.853 -6.776 21.335 1.00 47.34 940 ASP A N 1
ATOM 7245 C CA . ASP A 1 940 ? 36.582 -8.025 21.528 1.00 47.34 940 ASP A CA 1
ATOM 7246 C C . ASP A 1 940 ? 35.626 -9.197 21.291 1.00 47.34 940 ASP A C 1
ATOM 7248 O O . ASP A 1 940 ? 34.628 -9.356 21.997 1.00 47.34 940 ASP A O 1
ATOM 7252 N N . VAL A 1 941 ? 35.923 -10.014 20.279 1.00 49.81 941 VAL A N 1
ATOM 7253 C CA . VAL A 1 941 ? 35.190 -11.256 20.003 1.00 49.81 941 VAL A CA 1
ATOM 7254 C C . VAL A 1 941 ? 35.996 -12.433 20.539 1.00 49.81 941 VAL A C 1
ATOM 7256 O O . VAL A 1 941 ? 37.109 -12.692 20.076 1.00 49.81 941 VAL A O 1
ATOM 7259 N N . HIS A 1 942 ? 35.424 -13.153 21.504 1.00 46.16 942 HIS A N 1
ATOM 7260 C CA . HIS A 1 942 ? 36.022 -14.347 22.101 1.00 46.16 942 HIS A CA 1
ATOM 7261 C C . HIS A 1 942 ? 35.457 -15.614 21.458 1.00 46.16 942 HIS A C 1
ATOM 7263 O O . HIS A 1 942 ? 34.246 -15.826 21.480 1.00 46.16 942 HIS A O 1
ATOM 7269 N N . PHE A 1 943 ? 36.325 -16.479 20.928 1.00 48.16 943 PHE A N 1
ATOM 7270 C CA . PHE A 1 943 ? 35.942 -17.803 20.423 1.00 48.16 943 PHE A CA 1
ATOM 7271 C C . PHE A 1 943 ? 36.178 -18.865 21.500 1.00 48.16 943 PHE A C 1
ATOM 7273 O O . PHE A 1 943 ? 37.296 -19.002 21.988 1.00 48.16 943 PHE A O 1
ATOM 7280 N N . ILE A 1 944 ? 35.164 -19.651 21.865 1.00 45.22 944 ILE A N 1
ATOM 7281 C CA . ILE A 1 944 ? 35.318 -20.759 22.821 1.00 45.22 944 ILE A CA 1
ATOM 7282 C C . ILE A 1 944 ? 34.744 -22.023 22.191 1.00 45.22 944 ILE A C 1
ATOM 7284 O O . ILE A 1 944 ? 33.606 -22.029 21.721 1.00 45.22 944 ILE A O 1
ATOM 7288 N N . SER A 1 945 ? 35.528 -23.103 22.170 1.00 40.09 945 SER A N 1
ATOM 7289 C CA . SER A 1 945 ? 35.039 -24.417 21.750 1.00 40.09 945 SER A CA 1
ATOM 7290 C C . SER A 1 945 ? 35.245 -25.450 22.846 1.00 40.09 945 SER A C 1
ATOM 7292 O O . SER A 1 945 ? 36.278 -25.460 23.518 1.00 40.09 945 SER A O 1
ATOM 7294 N N . SER A 1 946 ? 34.267 -26.333 23.019 1.00 39.41 946 SER A N 1
ATOM 7295 C CA . SER A 1 946 ? 34.393 -27.490 23.899 1.00 39.41 946 SER A CA 1
ATOM 7296 C C . SER A 1 946 ? 33.639 -28.690 23.326 1.00 39.41 946 SER A C 1
ATOM 7298 O O . SER A 1 946 ? 32.753 -28.566 22.476 1.00 39.41 946 SER A O 1
ATOM 7300 N N . LYS A 1 947 ? 34.049 -29.887 23.745 1.00 38.78 947 LYS A N 1
ATOM 7301 C CA . LYS A 1 947 ? 33.529 -31.162 23.251 1.00 38.78 947 LYS A CA 1
ATOM 7302 C C . LYS A 1 947 ? 32.809 -31.879 24.392 1.00 38.78 947 LYS A C 1
ATOM 7304 O O . LYS A 1 947 ? 33.434 -32.172 25.408 1.00 38.78 947 LYS A O 1
ATOM 7309 N N . LEU A 1 948 ? 31.525 -32.174 24.213 1.00 41.59 948 LEU A N 1
ATOM 7310 C CA . LEU A 1 948 ? 30.768 -33.053 25.098 1.00 41.59 948 LEU A CA 1
ATOM 7311 C C . LEU A 1 948 ? 31.256 -34.503 24.988 1.00 41.59 948 LEU A C 1
ATOM 7313 O O . LEU A 1 948 ? 31.807 -34.932 23.969 1.00 41.59 948 LEU A O 1
ATOM 7317 N N . SER A 1 949 ? 30.983 -35.289 26.028 1.00 36.16 949 SER A N 1
ATOM 7318 C CA . SER A 1 949 ? 31.291 -36.722 26.107 1.00 36.16 949 SER A CA 1
ATOM 7319 C C . SER A 1 949 ? 30.625 -37.559 25.004 1.00 36.16 949 SER A C 1
ATOM 7321 O O . SER A 1 949 ? 31.207 -38.546 24.561 1.00 36.16 949 SER A O 1
ATOM 7323 N N . ASN A 1 950 ? 29.470 -37.131 24.480 1.00 37.56 950 ASN A N 1
ATOM 7324 C CA . ASN A 1 950 ? 28.789 -37.767 23.341 1.00 37.56 950 ASN A CA 1
ATOM 7325 C C . ASN A 1 950 ? 29.390 -37.404 21.963 1.00 37.56 950 ASN A C 1
ATOM 7327 O O . ASN A 1 950 ? 28.853 -37.787 20.927 1.00 37.56 950 ASN A O 1
ATOM 7331 N N . GLY A 1 951 ? 30.493 -36.649 21.929 1.00 35.56 951 GLY A N 1
ATOM 7332 C CA . GLY A 1 951 ? 31.170 -36.238 20.700 1.00 35.56 951 GLY A CA 1
ATOM 7333 C C . GLY A 1 951 ? 30.654 -34.936 20.082 1.00 35.56 951 GLY A C 1
ATOM 7334 O O . GLY A 1 951 ? 31.314 -34.413 19.180 1.00 35.56 951 GLY A O 1
ATOM 7335 N N . THR A 1 952 ? 29.549 -34.381 20.588 1.00 37.81 952 THR A N 1
ATOM 7336 C CA . THR A 1 952 ? 28.987 -33.097 20.143 1.00 37.81 952 THR A CA 1
ATOM 7337 C C . THR A 1 952 ? 29.915 -31.957 20.553 1.00 37.81 952 THR A C 1
ATOM 7339 O O . THR A 1 952 ? 30.336 -31.878 21.705 1.00 37.81 952 THR A O 1
ATOM 7342 N N . ARG A 1 953 ? 30.278 -31.081 19.613 1.00 40.31 953 ARG A N 1
ATOM 7343 C CA . ARG A 1 953 ? 31.104 -29.897 19.894 1.00 40.31 953 ARG A CA 1
ATOM 7344 C C . ARG A 1 953 ? 30.232 -28.651 19.919 1.00 40.31 953 ARG A C 1
ATOM 7346 O O . ARG A 1 953 ? 29.490 -28.423 18.966 1.00 40.31 953 ARG A O 1
ATOM 7353 N N . PHE A 1 954 ? 30.376 -27.844 20.964 1.00 38.34 954 PHE A N 1
ATOM 7354 C CA . PHE A 1 954 ? 29.790 -26.512 21.027 1.00 38.34 954 PHE A CA 1
ATOM 7355 C C . PHE A 1 954 ? 30.837 -25.463 20.676 1.00 38.34 954 PHE A C 1
ATOM 7357 O O . PHE A 1 954 ? 32.000 -25.569 21.072 1.00 38.34 954 PHE A O 1
ATOM 7364 N N . TYR A 1 955 ? 30.401 -24.457 19.929 1.00 42.47 955 TYR A N 1
ATOM 7365 C CA . TYR A 1 955 ? 31.193 -23.293 19.561 1.00 42.47 955 TYR A CA 1
ATOM 7366 C C . TYR A 1 955 ? 30.397 -22.057 19.975 1.00 42.47 955 TYR A C 1
ATOM 7368 O O . TYR A 1 955 ? 29.279 -21.876 19.493 1.00 42.47 955 TYR A O 1
ATOM 7376 N N . TYR A 1 956 ? 30.961 -21.224 20.848 1.00 43.44 956 TYR A N 1
ATOM 7377 C CA . TYR A 1 956 ? 30.362 -19.957 21.263 1.00 43.44 956 TYR A CA 1
ATOM 7378 C C . TYR A 1 956 ? 31.256 -18.783 20.867 1.00 43.44 956 TYR A C 1
ATOM 7380 O O . TYR A 1 956 ? 32.482 -18.903 20.778 1.00 43.44 956 TYR A O 1
ATOM 7388 N N . TRP A 1 957 ? 30.600 -17.655 20.618 1.00 43.72 957 TRP A N 1
ATOM 7389 C CA . TRP A 1 957 ? 31.187 -16.367 20.286 1.00 43.72 957 TRP A CA 1
ATOM 7390 C C . TRP A 1 957 ? 30.522 -15.319 21.177 1.00 43.72 957 TRP A C 1
ATOM 7392 O O . TRP A 1 957 ? 29.296 -15.285 21.255 1.00 43.72 957 TRP A O 1
ATOM 7402 N N . ALA A 1 958 ? 31.313 -14.503 21.871 1.00 42.03 958 ALA A N 1
ATOM 7403 C CA . ALA A 1 958 ? 30.806 -13.394 22.677 1.00 42.03 958 ALA A CA 1
ATOM 7404 C C . ALA A 1 958 ? 31.535 -12.114 22.269 1.00 42.03 958 ALA A C 1
ATOM 7406 O O . ALA A 1 958 ? 32.766 -12.071 22.312 1.00 42.03 958 ALA A O 1
ATOM 7407 N N . ALA A 1 959 ? 30.771 -11.107 21.844 1.00 46.50 959 ALA A N 1
ATOM 7408 C CA . ALA A 1 959 ? 31.248 -9.737 21.731 1.00 46.50 959 ALA A CA 1
ATOM 7409 C C . ALA A 1 959 ? 31.096 -9.057 23.100 1.00 46.50 959 ALA A C 1
ATOM 7411 O O . ALA A 1 959 ? 30.097 -9.268 23.793 1.00 46.50 959 ALA A O 1
ATOM 7412 N N . THR A 1 960 ? 32.073 -8.251 23.506 1.00 44.53 960 THR A N 1
ATOM 7413 C CA . THR A 1 960 ? 31.974 -7.433 24.724 1.00 44.53 960 THR A CA 1
ATOM 7414 C C . THR A 1 960 ? 30.753 -6.508 24.642 1.00 44.53 960 THR A C 1
ATOM 7416 O O . THR A 1 960 ? 30.760 -5.564 23.856 1.00 44.53 960 THR A O 1
ATOM 7419 N N . GLY A 1 961 ? 29.708 -6.803 25.429 1.00 45.34 961 GLY A N 1
ATOM 7420 C CA . GLY A 1 961 ? 28.450 -6.040 25.494 1.00 45.34 961 GLY A CA 1
ATOM 7421 C C . GLY A 1 961 ? 27.171 -6.791 25.089 1.00 45.34 961 GLY A C 1
ATOM 7422 O O . GLY A 1 961 ? 26.105 -6.196 25.147 1.00 45.34 961 GLY A O 1
ATOM 7423 N N . ASP A 1 962 ? 27.252 -8.070 24.695 1.00 44.88 962 ASP A N 1
ATOM 7424 C CA . ASP A 1 962 ? 26.152 -8.772 24.003 1.00 44.88 962 ASP A CA 1
ATOM 7425 C C . ASP A 1 962 ? 25.497 -9.953 24.755 1.00 44.88 962 ASP A C 1
ATOM 7427 O O . ASP A 1 962 ? 24.696 -10.676 24.163 1.00 44.88 962 ASP A O 1
ATOM 7431 N N . LEU A 1 963 ? 25.796 -10.168 26.038 1.00 47.56 963 LEU A N 1
ATOM 7432 C CA . LEU A 1 963 ? 25.094 -11.165 26.863 1.00 47.56 963 LEU A CA 1
ATOM 7433 C C . LEU A 1 963 ? 24.205 -10.442 27.880 1.00 47.56 963 LEU A C 1
ATOM 7435 O O . LEU A 1 963 ? 24.619 -10.237 29.016 1.00 47.56 963 LEU A O 1
ATOM 7439 N N . GLU A 1 964 ? 23.005 -10.035 27.455 1.00 48.22 964 GLU A N 1
ATOM 7440 C CA . GLU A 1 964 ? 21.921 -9.650 28.382 1.00 48.22 964 GLU A CA 1
ATOM 7441 C C . GLU A 1 964 ? 21.202 -10.884 28.967 1.00 48.22 964 GLU A C 1
ATOM 7443 O O . GLU A 1 964 ? 20.582 -10.775 30.018 1.00 48.22 964 GLU A O 1
ATOM 7448 N N . ASP A 1 965 ? 21.364 -12.066 28.351 1.00 59.25 965 ASP A N 1
ATOM 7449 C CA . ASP A 1 965 ? 20.716 -13.323 28.749 1.00 59.25 965 ASP A CA 1
ATOM 7450 C C . ASP A 1 965 ? 21.735 -14.401 29.177 1.00 59.25 965 ASP A C 1
ATOM 7452 O O . ASP A 1 965 ? 22.752 -14.613 28.505 1.00 59.25 965 ASP A O 1
ATOM 7456 N N . ILE A 1 966 ? 21.416 -15.150 30.241 1.00 71.94 966 ILE A N 1
ATOM 7457 C CA . ILE A 1 966 ? 22.066 -16.425 30.589 1.00 71.94 966 ILE A CA 1
ATOM 7458 C C . ILE A 1 966 ? 21.596 -17.552 29.655 1.00 71.94 966 ILE A C 1
ATOM 7460 O O . ILE A 1 966 ? 20.413 -17.667 29.346 1.00 71.94 966 ILE A O 1
ATOM 7464 N N . LEU A 1 967 ? 22.523 -18.404 29.200 1.00 75.25 967 LEU A N 1
ATOM 7465 C CA . LEU A 1 967 ? 22.235 -19.581 28.370 1.00 75.25 967 LEU A CA 1
ATOM 7466 C C . LEU A 1 967 ? 22.916 -20.833 28.926 1.00 75.25 967 LEU A C 1
ATOM 7468 O O . LEU A 1 967 ? 24.076 -20.782 29.341 1.00 75.25 967 LEU A O 1
ATOM 7472 N N . ILE A 1 968 ? 22.235 -21.977 28.844 1.00 79.50 968 ILE A N 1
ATOM 7473 C CA . ILE A 1 968 ? 22.774 -23.283 29.248 1.00 79.50 968 ILE A CA 1
ATOM 7474 C C . ILE A 1 968 ? 22.857 -24.242 28.056 1.00 79.50 968 ILE A C 1
ATOM 7476 O O . ILE A 1 968 ? 21.999 -24.244 27.176 1.00 79.50 968 ILE A O 1
ATOM 7480 N N . SER A 1 969 ? 23.917 -25.054 27.987 1.00 76.56 969 SER A N 1
ATOM 7481 C CA . SER A 1 969 ? 24.178 -25.926 26.825 1.00 76.56 969 SER A CA 1
ATOM 7482 C C . SER A 1 969 ? 23.192 -27.086 26.651 1.00 76.56 969 SER A C 1
ATOM 7484 O O . SER A 1 969 ? 23.225 -27.765 25.625 1.00 76.56 969 SER A O 1
ATOM 7486 N N . GLU A 1 970 ? 22.366 -27.363 27.659 1.00 81.94 970 GLU A N 1
ATOM 7487 C CA . GLU A 1 970 ? 21.402 -28.459 27.672 1.00 81.94 970 GLU A CA 1
ATOM 7488 C C . GLU A 1 970 ? 20.249 -28.121 28.618 1.00 81.94 970 GLU A C 1
ATOM 7490 O O . GLU A 1 970 ? 20.496 -27.666 29.729 1.00 81.94 970 GLU A O 1
ATOM 7495 N N . THR A 1 971 ? 19.009 -28.346 28.177 1.00 85.50 971 THR A N 1
ATOM 7496 C CA . THR A 1 971 ? 17.786 -28.066 28.954 1.00 85.50 971 THR A CA 1
ATOM 7497 C C . THR A 1 971 ? 17.062 -29.336 29.404 1.00 85.50 971 THR A C 1
ATOM 7499 O O . THR A 1 971 ? 16.131 -29.266 30.199 1.00 85.50 971 THR A O 1
ATOM 7502 N N . SER A 1 972 ? 17.478 -30.520 28.933 1.00 90.94 972 SER A N 1
ATOM 7503 C CA . SER A 1 972 ? 16.988 -31.792 29.473 1.00 90.94 972 SER A CA 1
ATOM 7504 C C . SER A 1 972 ? 17.981 -32.944 29.304 1.00 90.94 972 SER A C 1
ATOM 7506 O O . SER A 1 972 ? 18.692 -33.002 28.300 1.00 90.94 972 SER A O 1
ATOM 7508 N N . ARG A 1 973 ? 18.013 -33.889 30.256 1.00 91.88 973 ARG A N 1
ATOM 7509 C CA . ARG A 1 973 ? 18.818 -35.119 30.163 1.00 91.88 973 ARG A CA 1
ATOM 7510 C C . ARG A 1 973 ? 18.155 -36.327 30.829 1.00 91.88 973 ARG A C 1
ATOM 7512 O O . ARG A 1 973 ? 17.604 -36.224 31.919 1.00 91.88 973 ARG A O 1
ATOM 7519 N N . ASN A 1 974 ? 18.294 -37.492 30.187 1.00 92.38 974 ASN A N 1
ATOM 7520 C CA . ASN A 1 974 ? 17.808 -38.778 30.688 1.00 92.38 974 ASN A CA 1
ATOM 7521 C C . ASN A 1 974 ? 18.948 -39.685 31.175 1.00 92.38 974 ASN A C 1
ATOM 7523 O O . ASN A 1 974 ? 19.942 -39.862 30.468 1.00 92.38 974 ASN A O 1
ATOM 7527 N N . PHE A 1 975 ? 18.757 -40.330 32.325 1.00 90.50 975 PHE A N 1
ATOM 7528 C CA . PHE A 1 975 ? 19.633 -41.364 32.880 1.00 90.50 975 PHE A CA 1
ATOM 7529 C C . PHE A 1 975 ? 18.881 -42.687 33.064 1.00 90.50 975 PHE A C 1
ATOM 7531 O O . PHE A 1 975 ? 17.660 -42.715 33.217 1.00 90.50 975 PHE A O 1
ATOM 7538 N N . ASN A 1 976 ? 19.615 -43.799 33.063 1.00 87.81 976 ASN A N 1
ATOM 7539 C CA . ASN A 1 976 ? 19.112 -45.068 33.590 1.00 87.81 976 ASN A CA 1
ATOM 7540 C C . ASN A 1 976 ? 19.265 -45.099 35.124 1.00 87.81 976 ASN A C 1
ATOM 7542 O O . ASN A 1 976 ? 19.868 -44.201 35.721 1.00 87.81 976 ASN A O 1
ATOM 7546 N N . SER A 1 977 ? 18.753 -46.149 35.765 1.00 88.19 977 SER A N 1
ATOM 7547 C CA . SER A 1 977 ? 18.793 -46.306 37.226 1.00 88.19 977 SER A CA 1
ATOM 7548 C C . SER A 1 977 ? 20.200 -46.250 37.838 1.00 88.19 977 SER A C 1
ATOM 7550 O O . SER A 1 977 ? 20.327 -45.900 39.005 1.00 88.19 977 SER A O 1
ATOM 7552 N N . ALA A 1 978 ? 21.264 -46.530 37.078 1.00 86.94 978 ALA A N 1
ATOM 7553 C CA . ALA A 1 978 ? 22.642 -46.475 37.574 1.00 86.94 978 ALA A CA 1
ATOM 7554 C C . ALA A 1 978 ? 23.176 -45.041 37.764 1.00 86.94 978 ALA A C 1
ATOM 7556 O O . ALA A 1 978 ? 24.138 -44.850 38.504 1.00 86.94 978 ALA A O 1
ATOM 7557 N N . GLY A 1 979 ? 22.559 -44.043 37.121 1.00 90.12 979 GLY A N 1
ATOM 7558 C CA . GLY A 1 979 ? 23.023 -42.653 37.171 1.00 90.12 979 GLY A CA 1
ATOM 7559 C C . GLY A 1 979 ? 24.296 -42.422 36.355 1.00 90.12 979 GLY A C 1
ATOM 7560 O O . GLY A 1 979 ? 24.631 -43.199 35.458 1.00 90.12 979 GLY A O 1
ATOM 7561 N N . GLY A 1 980 ? 24.989 -41.318 36.619 1.00 91.50 980 GLY A N 1
ATOM 7562 C CA . GLY A 1 980 ? 26.233 -40.970 35.937 1.00 91.50 980 GLY A CA 1
ATOM 7563 C C . GLY A 1 980 ? 26.514 -39.472 35.892 1.00 91.50 980 GLY A C 1
ATOM 7564 O O . GLY A 1 980 ? 25.745 -38.656 36.389 1.00 91.50 980 GLY A O 1
ATOM 7565 N N . ASN A 1 981 ? 27.628 -39.112 35.256 1.00 91.38 981 ASN A N 1
ATOM 7566 C CA . ASN A 1 981 ? 28.111 -37.734 35.227 1.00 91.38 981 ASN A CA 1
ATOM 7567 C C . ASN A 1 981 ? 27.949 -37.126 33.839 1.00 91.38 981 ASN A C 1
ATOM 7569 O O . ASN A 1 981 ? 28.146 -37.795 32.819 1.00 91.38 981 ASN A O 1
ATOM 7573 N N . PHE A 1 982 ? 27.672 -35.830 33.799 1.00 87.94 982 PHE A N 1
ATOM 7574 C CA . PHE A 1 982 ? 27.723 -35.047 32.578 1.00 87.94 982 PHE A CA 1
ATOM 7575 C C . PHE A 1 982 ? 28.117 -33.606 32.831 1.00 87.94 982 PHE A C 1
ATOM 7577 O O . PHE A 1 982 ? 28.075 -33.136 33.958 1.00 87.94 982 PHE A O 1
ATOM 7584 N N . ASP A 1 983 ? 28.491 -32.911 31.762 1.00 86.50 983 ASP A N 1
ATOM 7585 C CA . ASP A 1 983 ? 28.859 -31.508 31.840 1.00 86.50 983 ASP A CA 1
ATOM 7586 C C . ASP A 1 983 ? 27.836 -30.648 31.111 1.00 86.50 983 ASP A C 1
ATOM 7588 O O . ASP A 1 983 ? 27.464 -30.960 29.976 1.00 86.50 983 ASP A O 1
ATOM 7592 N N . ILE A 1 984 ? 27.478 -29.533 31.739 1.00 85.12 984 ILE A N 1
ATOM 7593 C CA . ILE A 1 984 ? 26.806 -28.408 31.097 1.00 85.12 984 ILE A CA 1
ATOM 7594 C C . ILE A 1 984 ? 27.745 -27.203 31.042 1.00 85.12 984 ILE A C 1
ATOM 7596 O O . ILE A 1 984 ? 28.715 -27.098 31.796 1.00 85.12 984 ILE A O 1
ATOM 7600 N N . ILE A 1 985 ? 27.463 -26.290 30.123 1.00 79.44 985 ILE A N 1
ATOM 7601 C CA . ILE A 1 985 ? 28.163 -25.016 29.987 1.00 79.44 985 ILE A CA 1
ATOM 7602 C C . ILE A 1 985 ? 27.149 -23.919 30.246 1.00 79.44 985 ILE A C 1
ATOM 7604 O O . ILE A 1 985 ? 26.115 -23.874 29.579 1.00 79.44 985 ILE A O 1
ATOM 7608 N N . ILE A 1 986 ? 27.476 -23.042 31.186 1.00 80.75 986 ILE A N 1
ATOM 7609 C CA . ILE A 1 986 ? 26.736 -21.818 31.461 1.00 80.75 986 ILE A CA 1
ATOM 7610 C C . ILE A 1 986 ? 27.444 -20.694 30.714 1.00 80.75 986 ILE A C 1
ATOM 7612 O O . ILE A 1 986 ? 28.657 -20.528 30.842 1.00 80.75 986 ILE A O 1
ATOM 7616 N N . SER A 1 987 ? 26.695 -19.942 29.914 1.00 70.06 987 SER A N 1
ATOM 7617 C CA . SER A 1 987 ? 27.199 -18.814 29.132 1.00 70.06 987 SER A CA 1
ATOM 7618 C C . SER A 1 987 ? 26.501 -17.530 29.572 1.00 70.06 987 SER A C 1
ATOM 7620 O O . SER A 1 987 ? 25.327 -17.336 29.284 1.00 70.06 987 SER A O 1
ATOM 7622 N N . THR A 1 988 ? 27.224 -16.668 30.286 1.00 67.69 988 THR A N 1
ATOM 7623 C CA . THR A 1 988 ? 26.795 -15.318 30.698 1.00 67.69 988 THR A CA 1
ATOM 7624 C C . THR A 1 988 ? 28.036 -14.439 30.924 1.00 67.69 988 THR A C 1
ATOM 7626 O O . THR A 1 988 ? 29.159 -14.956 30.995 1.00 67.69 988 THR A O 1
ATOM 7629 N N . LEU A 1 989 ? 27.854 -13.116 31.002 1.00 63.69 989 LEU A N 1
ATOM 7630 C CA . LEU A 1 989 ? 28.866 -12.154 31.477 1.00 63.69 989 LEU A CA 1
ATOM 7631 C C . LEU A 1 989 ? 28.676 -11.790 32.955 1.00 63.69 989 LEU A C 1
ATOM 7633 O O . LEU A 1 989 ? 29.534 -11.131 33.541 1.00 63.69 989 LEU A O 1
ATOM 7637 N N . HIS A 1 990 ? 27.569 -12.220 33.555 1.00 73.12 990 HIS A N 1
ATOM 7638 C CA . HIS A 1 990 ? 27.173 -11.859 34.906 1.00 73.12 990 HIS A CA 1
ATOM 7639 C C . HIS A 1 990 ? 27.544 -12.948 35.915 1.00 73.12 990 HIS A C 1
ATOM 7641 O O . HIS A 1 990 ? 28.027 -14.031 35.567 1.00 73.12 990 HIS A O 1
ATOM 7647 N N . ALA A 1 991 ? 27.356 -12.634 37.196 1.00 81.69 991 ALA A N 1
ATOM 7648 C CA . ALA A 1 991 ? 27.356 -13.655 38.230 1.00 81.69 991 ALA A CA 1
ATOM 7649 C C . ALA A 1 991 ? 26.100 -14.521 38.081 1.00 81.69 991 ALA A C 1
ATOM 7651 O O . ALA A 1 991 ? 25.014 -13.986 37.866 1.00 81.69 991 ALA A O 1
ATOM 7652 N N . TRP A 1 992 ? 26.253 -15.834 38.208 1.00 93.56 992 TRP A N 1
ATOM 7653 C CA . TRP A 1 992 ? 25.165 -16.800 38.104 1.00 93.56 992 TRP A CA 1
ATOM 7654 C C . TRP A 1 992 ? 25.144 -17.749 39.303 1.00 93.56 992 TRP A C 1
ATOM 7656 O O . TRP A 1 992 ? 26.161 -17.951 39.978 1.00 93.56 992 TRP A O 1
ATOM 7666 N N . SER A 1 993 ? 23.980 -18.347 39.546 1.00 94.62 993 SER A N 1
ATOM 7667 C CA . SER A 1 993 ? 23.727 -19.355 40.579 1.00 94.62 993 SER A CA 1
ATOM 7668 C C . SER A 1 993 ? 22.844 -20.486 40.052 1.00 94.62 993 SER A C 1
ATOM 7670 O O . SER A 1 993 ? 22.092 -20.300 39.099 1.00 94.62 993 SER A O 1
ATOM 7672 N N . ILE A 1 994 ? 22.953 -21.654 40.680 1.00 96.06 994 ILE A N 1
ATOM 7673 C CA . ILE A 1 994 ? 22.117 -22.834 40.448 1.00 96.06 994 ILE A CA 1
ATOM 7674 C C . ILE A 1 994 ? 21.272 -23.058 41.700 1.00 96.06 994 ILE A C 1
ATOM 7676 O O . ILE A 1 994 ? 21.831 -23.124 42.798 1.00 96.06 994 ILE A O 1
ATOM 7680 N N . ASP A 1 995 ? 19.963 -23.188 41.514 1.00 92.69 995 ASP A N 1
ATOM 7681 C CA . ASP A 1 995 ? 18.994 -23.561 42.540 1.00 92.69 995 ASP A CA 1
ATOM 7682 C C . ASP A 1 995 ? 18.405 -24.943 42.210 1.00 92.69 995 ASP A C 1
ATOM 7684 O O . ASP A 1 995 ? 17.887 -25.176 41.114 1.00 92.69 995 ASP A O 1
ATOM 7688 N N . ASP A 1 996 ? 18.564 -25.885 43.138 1.00 92.56 996 ASP A N 1
ATOM 7689 C CA . ASP A 1 996 ? 18.113 -27.277 43.034 1.00 92.56 996 ASP A CA 1
ATOM 7690 C C . ASP A 1 996 ? 17.849 -27.828 44.439 1.00 92.56 996 ASP A C 1
ATOM 7692 O O . ASP A 1 996 ? 18.655 -27.638 45.355 1.00 92.56 996 ASP A O 1
ATOM 7696 N N . ASP A 1 997 ? 16.729 -28.528 44.603 1.00 86.88 997 ASP A N 1
ATOM 7697 C CA . ASP A 1 997 ? 16.293 -29.136 45.863 1.00 86.88 997 ASP A CA 1
ATOM 7698 C C . ASP A 1 997 ? 16.445 -30.669 45.878 1.00 86.88 997 ASP A C 1
ATOM 7700 O O . ASP A 1 997 ? 16.073 -31.328 46.854 1.00 86.88 997 ASP A O 1
ATOM 7704 N N . SER A 1 998 ? 17.020 -31.249 44.820 1.00 90.38 998 SER A N 1
ATOM 7705 C CA . SER A 1 998 ? 17.215 -32.691 44.693 1.00 90.38 998 SER A CA 1
ATOM 7706 C C . SER A 1 998 ? 18.421 -33.202 45.477 1.00 90.38 998 SER A C 1
ATOM 7708 O O . SER A 1 998 ? 19.563 -32.826 45.240 1.00 90.38 998 SER A O 1
ATOM 7710 N N . ASP A 1 999 ? 18.189 -34.169 46.364 1.00 89.81 999 ASP A N 1
ATOM 7711 C CA . ASP A 1 999 ? 19.232 -34.802 47.185 1.00 89.81 999 ASP A CA 1
ATOM 7712 C C . ASP A 1 999 ? 20.112 -35.818 46.429 1.00 89.81 999 ASP A C 1
ATOM 7714 O O . ASP A 1 999 ? 21.099 -36.307 46.975 1.00 89.81 999 ASP A O 1
ATOM 7718 N N . TRP A 1 1000 ? 19.776 -36.119 45.171 1.00 93.19 1000 TRP A N 1
ATOM 7719 C CA . TRP A 1 1000 ? 20.429 -37.119 44.316 1.00 93.19 1000 TRP A CA 1
ATOM 7720 C C . TRP A 1 1000 ? 21.220 -36.520 43.142 1.00 93.19 1000 TRP A C 1
ATOM 7722 O O . TRP A 1 1000 ? 21.685 -37.259 42.264 1.00 93.19 1000 TRP A O 1
ATOM 7732 N N . ILE A 1 1001 ? 21.370 -35.192 43.115 1.00 95.81 1001 ILE A N 1
ATOM 7733 C CA . ILE A 1 1001 ? 22.160 -34.448 42.133 1.00 95.81 1001 ILE A CA 1
ATOM 7734 C C . ILE A 1 1001 ? 23.292 -33.709 42.854 1.00 95.81 1001 ILE A C 1
ATOM 7736 O O . ILE A 1 1001 ? 23.084 -33.039 43.859 1.00 95.81 1001 ILE A O 1
ATOM 7740 N N . ILE A 1 1002 ? 24.516 -33.811 42.333 1.00 94.81 1002 ILE A N 1
ATOM 7741 C CA . ILE A 1 1002 ? 25.691 -33.120 42.879 1.00 94.81 1002 ILE A CA 1
ATOM 7742 C C . ILE A 1 1002 ? 26.329 -32.263 41.787 1.00 94.81 1002 ILE A C 1
ATOM 7744 O O . ILE A 1 1002 ? 26.729 -32.774 40.738 1.00 94.81 1002 ILE A O 1
ATOM 7748 N N . PHE A 1 1003 ? 26.496 -30.969 42.057 1.00 94.56 1003 PHE A N 1
ATOM 7749 C CA . PHE A 1 1003 ? 27.146 -30.022 41.151 1.00 94.56 1003 PHE A CA 1
ATOM 7750 C C . PHE A 1 1003 ? 28.601 -29.778 41.547 1.00 94.56 1003 PHE A C 1
ATOM 7752 O O . PHE A 1 1003 ? 28.924 -29.601 42.721 1.00 94.56 1003 PHE A O 1
ATOM 7759 N N . SER A 1 1004 ? 29.494 -29.676 40.561 1.00 91.62 1004 SER A N 1
ATOM 7760 C CA . SER A 1 1004 ? 30.887 -29.283 40.805 1.00 91.62 1004 SER A CA 1
ATOM 7761 C C . SER A 1 1004 ? 31.026 -27.841 41.306 1.00 91.62 1004 SER A C 1
ATOM 7763 O O . SER A 1 1004 ? 32.028 -27.508 41.937 1.00 91.62 1004 SER A O 1
ATOM 7765 N N . LYS A 1 1005 ? 30.051 -26.981 40.983 1.00 91.25 1005 LYS A N 1
ATOM 7766 C CA . LYS A 1 1005 ? 29.898 -25.595 41.446 1.00 91.25 1005 LYS A CA 1
ATOM 7767 C C . LYS A 1 1005 ? 28.415 -25.227 41.395 1.00 91.25 1005 LYS A C 1
ATOM 7769 O O . LYS A 1 1005 ? 27.736 -25.629 40.457 1.00 91.25 1005 LYS A O 1
ATOM 7774 N N . THR A 1 1006 ? 27.950 -24.424 42.344 1.00 93.75 1006 THR A N 1
ATOM 7775 C CA . THR A 1 1006 ? 26.567 -23.913 42.387 1.00 93.75 1006 THR A CA 1
ATOM 7776 C C . THR A 1 1006 ? 26.474 -22.411 42.114 1.00 93.75 1006 THR A C 1
ATOM 7778 O O . THR A 1 1006 ? 25.380 -21.867 42.045 1.00 93.75 1006 THR A O 1
ATOM 7781 N N . SER A 1 1007 ? 27.602 -21.723 41.929 1.00 91.19 1007 SER A N 1
ATOM 7782 C CA . SER A 1 1007 ? 27.651 -20.328 41.484 1.00 91.19 1007 SER A CA 1
ATOM 7783 C C . SER A 1 1007 ? 28.979 -20.001 40.801 1.00 91.19 1007 SER A C 1
ATOM 7785 O O . SER A 1 1007 ? 29.973 -20.721 40.961 1.00 91.19 1007 SER A O 1
ATOM 7787 N N . GLY A 1 1008 ? 29.002 -18.911 40.034 1.00 86.12 1008 GLY A N 1
ATOM 7788 C CA . GLY A 1 1008 ? 30.191 -18.437 39.328 1.00 86.12 1008 GLY A CA 1
ATOM 7789 C C . GLY A 1 1008 ? 30.010 -17.047 38.724 1.00 86.12 1008 GLY A C 1
ATOM 7790 O O . GLY A 1 1008 ? 28.957 -16.432 38.860 1.00 86.12 1008 GLY A O 1
ATOM 7791 N N . VAL A 1 1009 ? 31.058 -16.529 38.080 1.00 76.06 1009 VAL A N 1
ATOM 7792 C CA . VAL A 1 1009 ? 31.032 -15.246 37.357 1.00 76.06 1009 VAL A CA 1
ATOM 7793 C C . VAL A 1 1009 ? 31.551 -15.469 35.951 1.00 76.06 1009 VAL A C 1
ATOM 7795 O O . VAL A 1 1009 ? 32.626 -16.041 35.770 1.00 76.06 1009 VAL A O 1
ATOM 7798 N N . GLY A 1 1010 ? 30.797 -14.989 34.966 1.00 64.00 1010 GLY A N 1
ATOM 7799 C CA . GLY A 1 1010 ? 31.097 -15.246 33.569 1.00 64.00 1010 GLY A CA 1
ATOM 7800 C C . GLY A 1 1010 ? 30.805 -16.696 33.174 1.00 64.00 1010 GLY A C 1
ATOM 7801 O O . GLY A 1 1010 ? 30.252 -17.485 33.941 1.00 64.00 1010 GLY A O 1
ATOM 7802 N N . SER A 1 1011 ? 31.173 -17.054 31.948 1.00 77.06 1011 SER A N 1
ATOM 7803 C CA . SER A 1 1011 ? 30.876 -18.382 31.409 1.00 77.06 1011 SER A CA 1
ATOM 7804 C C . SER A 1 1011 ? 31.721 -19.467 32.086 1.00 77.06 1011 SER A C 1
ATOM 7806 O O . SER A 1 1011 ? 32.926 -19.293 32.266 1.00 77.06 1011 SER A O 1
ATOM 7808 N N . ASP A 1 1012 ? 31.109 -20.599 32.433 1.00 76.25 1012 ASP A N 1
ATOM 7809 C CA . ASP A 1 1012 ? 31.758 -21.675 33.190 1.00 76.25 1012 ASP A CA 1
ATOM 7810 C C . ASP A 1 1012 ? 31.248 -23.059 32.757 1.00 76.25 1012 ASP A C 1
ATOM 7812 O O . ASP A 1 1012 ? 30.190 -23.200 32.139 1.00 76.25 1012 ASP A O 1
ATOM 7816 N N . ARG A 1 1013 ? 32.014 -24.102 33.084 1.00 83.12 1013 ARG A N 1
ATOM 7817 C CA . ARG A 1 1013 ? 31.646 -25.501 32.846 1.00 83.12 1013 ARG A CA 1
ATOM 7818 C C . ARG A 1 1013 ? 31.333 -26.174 34.174 1.00 83.12 1013 ARG A C 1
ATOM 7820 O O . ARG A 1 1013 ? 32.175 -26.185 35.071 1.00 83.12 1013 ARG A O 1
ATOM 7827 N N . ILE A 1 1014 ? 30.159 -26.789 34.258 1.00 88.81 1014 ILE A N 1
ATOM 7828 C CA . ILE A 1 1014 ? 29.655 -27.445 35.464 1.00 88.81 1014 ILE A CA 1
ATOM 7829 C C . ILE A 1 1014 ? 29.506 -28.931 35.198 1.00 88.81 1014 ILE A C 1
ATOM 7831 O O . ILE A 1 1014 ? 28.792 -29.326 34.280 1.00 88.81 1014 ILE A O 1
ATOM 7835 N N . THR A 1 1015 ? 30.166 -29.748 36.013 1.00 91.19 1015 THR A N 1
ATOM 7836 C CA . THR A 1 1015 ? 29.944 -31.191 36.041 1.00 91.19 1015 THR A CA 1
ATOM 7837 C C . THR A 1 1015 ? 28.812 -31.496 37.012 1.00 91.19 1015 THR A C 1
ATOM 7839 O O . THR A 1 1015 ? 28.893 -31.157 38.192 1.00 91.19 1015 THR A O 1
ATOM 7842 N N . ILE A 1 1016 ? 27.774 -32.153 36.511 1.00 94.56 1016 ILE A N 1
ATOM 7843 C CA . ILE A 1 1016 ? 26.613 -32.630 37.254 1.00 94.56 1016 ILE A CA 1
ATOM 7844 C C . ILE A 1 1016 ? 26.741 -34.145 37.398 1.00 94.56 1016 ILE A C 1
ATOM 7846 O O . ILE A 1 1016 ? 26.902 -34.868 36.411 1.00 94.56 1016 ILE A O 1
ATOM 7850 N N . THR A 1 1017 ? 26.687 -34.624 38.635 1.00 95.75 1017 THR A N 1
ATOM 7851 C CA . THR A 1 1017 ? 26.703 -36.043 38.993 1.00 95.75 1017 THR A CA 1
ATOM 7852 C C . THR A 1 1017 ? 25.308 -36.450 39.433 1.00 95.75 1017 THR A C 1
ATOM 7854 O O . THR A 1 1017 ? 24.770 -35.884 40.378 1.00 95.75 1017 THR A O 1
ATOM 7857 N N . VAL A 1 1018 ? 24.733 -37.425 38.736 1.00 95.56 1018 VAL A N 1
ATOM 7858 C CA . VAL A 1 1018 ? 23.431 -38.013 39.042 1.00 95.56 1018 VAL A CA 1
ATOM 7859 C C . VAL A 1 1018 ? 23.659 -39.325 39.774 1.00 95.56 1018 VAL A C 1
ATOM 7861 O O . VAL A 1 1018 ? 24.218 -40.261 39.196 1.00 95.56 1018 VAL A O 1
ATOM 7864 N N . GLU A 1 1019 ? 23.239 -39.409 41.033 1.00 94.44 1019 GLU A N 1
ATOM 7865 C CA . GLU A 1 1019 ? 23.398 -40.624 41.829 1.00 94.44 1019 GLU A CA 1
ATOM 7866 C C . GLU A 1 1019 ? 22.500 -41.767 41.325 1.00 94.44 1019 GLU A C 1
ATOM 7868 O O . GLU A 1 1019 ? 21.500 -41.560 40.627 1.00 94.44 1019 GLU A O 1
ATOM 7873 N N . ALA A 1 1020 ? 22.850 -43.007 41.672 1.00 92.44 1020 ALA A N 1
ATOM 7874 C CA . ALA A 1 1020 ? 22.032 -44.170 41.339 1.00 92.44 1020 ALA A CA 1
ATOM 7875 C C . ALA A 1 1020 ? 20.647 -44.069 42.004 1.00 92.44 1020 ALA A C 1
ATOM 7877 O O . ALA A 1 1020 ? 20.527 -43.630 43.148 1.00 92.44 1020 ALA A O 1
ATOM 7878 N N . ASN A 1 1021 ? 19.597 -44.477 41.292 1.00 88.94 1021 ASN A N 1
ATOM 7879 C CA . ASN A 1 1021 ? 18.240 -44.539 41.822 1.00 88.94 1021 ASN A CA 1
ATOM 7880 C C . ASN A 1 1021 ? 18.099 -45.776 42.732 1.00 88.94 1021 ASN A C 1
ATOM 7882 O O . ASN A 1 1021 ? 18.148 -46.900 42.221 1.00 88.94 1021 ASN A O 1
ATOM 7886 N N . PRO A 1 1022 ? 17.905 -45.612 44.057 1.00 80.81 1022 PRO A N 1
ATOM 7887 C CA . PRO A 1 1022 ? 17.799 -46.737 44.987 1.00 80.81 1022 PRO A CA 1
ATOM 7888 C C . PRO A 1 1022 ? 16.469 -47.499 44.857 1.00 80.81 1022 PRO A C 1
ATOM 7890 O O . PRO A 1 1022 ? 16.347 -48.605 45.381 1.00 80.81 1022 PRO A O 1
ATOM 7893 N N . THR A 1 1023 ? 15.483 -46.933 44.151 1.00 76.94 1023 THR A N 1
ATOM 7894 C CA . THR A 1 1023 ? 14.166 -47.527 43.883 1.00 76.94 1023 THR A CA 1
ATOM 7895 C C . THR A 1 1023 ? 13.961 -47.689 42.371 1.00 76.94 1023 THR A C 1
ATOM 7897 O O . THR A 1 1023 ? 13.190 -46.938 41.772 1.00 76.94 1023 THR A O 1
ATOM 7900 N N . PRO A 1 1024 ? 14.640 -48.652 41.714 1.00 65.88 1024 PRO A N 1
ATOM 7901 C CA . PRO A 1 1024 ? 14.658 -48.777 40.254 1.00 65.88 1024 PRO A CA 1
ATOM 7902 C C . PRO A 1 1024 ? 13.296 -49.114 39.628 1.00 65.88 1024 PRO A C 1
ATOM 7904 O O . PRO A 1 1024 ? 13.193 -49.101 38.412 1.00 65.88 1024 PRO A O 1
ATOM 7907 N N . GLU A 1 1025 ? 12.249 -49.376 40.414 1.00 74.44 1025 GLU A N 1
ATOM 7908 C CA . GLU A 1 1025 ? 10.880 -49.583 39.918 1.00 74.44 1025 GLU A CA 1
ATOM 7909 C C . GLU A 1 1025 ? 10.100 -48.273 39.685 1.00 74.44 1025 GLU A C 1
ATOM 7911 O O . GLU A 1 1025 ? 9.034 -48.300 39.073 1.00 74.44 1025 GLU A O 1
ATOM 7916 N N . ILE A 1 1026 ? 10.618 -47.117 40.133 1.00 78.81 1026 ILE A N 1
ATOM 7917 C CA . ILE A 1 1026 ? 9.968 -45.802 39.984 1.00 78.81 1026 ILE A CA 1
ATOM 7918 C C . ILE A 1 1026 ? 10.957 -44.791 39.385 1.00 78.81 1026 ILE A C 1
ATOM 7920 O O . ILE A 1 1026 ? 12.069 -44.625 39.885 1.00 78.81 1026 ILE A O 1
ATOM 7924 N N . SER A 1 1027 ? 10.560 -44.094 38.316 1.00 85.19 1027 SER A N 1
ATOM 7925 C CA . SER A 1 1027 ? 11.346 -42.999 37.730 1.00 85.19 1027 SER A CA 1
ATOM 7926 C C . SER A 1 1027 ? 11.283 -41.732 38.587 1.00 85.19 1027 SER A C 1
ATOM 7928 O O . SER A 1 1027 ? 10.217 -41.409 39.110 1.00 85.19 1027 SER A O 1
ATOM 7930 N N . ARG A 1 1028 ? 12.377 -40.966 38.652 1.00 91.62 1028 ARG A N 1
ATOM 7931 C CA . ARG A 1 1028 ? 12.427 -39.650 39.319 1.00 91.62 1028 ARG A CA 1
ATOM 7932 C C . ARG A 1 1028 ? 12.814 -38.541 38.344 1.00 91.62 1028 ARG A C 1
ATOM 7934 O O . ARG A 1 1028 ? 13.591 -38.782 37.422 1.00 91.62 1028 ARG A O 1
ATOM 7941 N N . VAL A 1 1029 ? 12.249 -37.349 38.534 1.00 93.44 1029 VAL A N 1
ATOM 7942 C CA . VAL A 1 1029 ? 12.464 -36.168 37.684 1.00 93.44 1029 VAL A CA 1
ATOM 7943 C C . VAL A 1 1029 ? 12.683 -34.948 38.572 1.00 93.44 1029 VAL A C 1
ATOM 7945 O O . VAL A 1 1029 ? 11.971 -34.802 39.561 1.00 93.44 1029 VAL A O 1
ATOM 7948 N N . THR A 1 1030 ? 13.631 -34.084 38.210 1.00 93.88 1030 THR A N 1
ATOM 7949 C CA . THR A 1 1030 ? 13.815 -32.754 38.814 1.00 93.88 1030 THR A CA 1
ATOM 7950 C C . THR A 1 1030 ? 13.988 -31.680 37.741 1.00 93.88 1030 THR A C 1
ATOM 7952 O O . THR A 1 1030 ? 14.430 -31.984 36.629 1.00 93.88 1030 THR A O 1
ATOM 7955 N N . ASN A 1 1031 ? 13.643 -30.438 38.081 1.00 93.62 1031 ASN A N 1
ATOM 7956 C CA . ASN A 1 1031 ? 13.904 -29.246 37.282 1.00 93.62 1031 ASN A CA 1
ATOM 7957 C C . ASN A 1 1031 ? 14.841 -28.329 38.067 1.00 93.62 1031 ASN A C 1
ATOM 7959 O O . ASN A 1 1031 ? 14.459 -27.798 39.102 1.00 93.62 1031 ASN A O 1
ATOM 7963 N N . ILE A 1 1032 ? 16.044 -28.137 37.541 1.00 95.50 1032 ILE A N 1
ATOM 7964 C CA . ILE A 1 1032 ? 17.086 -27.296 38.125 1.00 95.50 1032 ILE A CA 1
ATOM 7965 C C . ILE A 1 1032 ? 16.984 -25.904 37.508 1.00 95.50 1032 ILE A C 1
ATOM 7967 O O . ILE A 1 1032 ? 16.963 -25.791 36.278 1.00 95.50 1032 ILE A O 1
ATOM 7971 N N . GLU A 1 1033 ? 16.956 -24.854 38.327 1.00 95.19 1033 GLU A N 1
ATOM 7972 C CA . GLU A 1 1033 ? 16.944 -23.468 37.857 1.00 95.19 1033 GLU A CA 1
ATOM 7973 C C . GLU A 1 1033 ? 18.359 -22.879 37.868 1.00 95.19 1033 GLU A C 1
ATOM 7975 O O . GLU A 1 1033 ? 19.109 -22.999 38.834 1.00 95.19 1033 GLU A O 1
ATOM 7980 N N . ILE A 1 1034 ? 18.748 -22.247 36.764 1.00 94.62 1034 ILE A N 1
ATOM 7981 C CA . ILE A 1 1034 ? 20.056 -21.618 36.594 1.00 94.62 1034 ILE A CA 1
ATOM 7982 C C . ILE A 1 1034 ? 19.814 -20.163 36.214 1.00 94.62 1034 ILE A C 1
ATOM 7984 O O . ILE A 1 1034 ? 19.258 -19.880 35.154 1.00 94.62 1034 ILE A O 1
ATOM 7988 N N . SER A 1 1035 ? 20.227 -19.237 37.075 1.00 88.31 1035 SER A N 1
ATOM 7989 C CA . SER A 1 1035 ? 19.865 -17.822 36.971 1.00 88.31 1035 SER A CA 1
ATOM 7990 C C . SER A 1 1035 ? 21.075 -16.899 37.027 1.00 88.31 1035 SER A C 1
ATOM 7992 O O . SER A 1 1035 ? 22.019 -17.154 37.776 1.00 88.31 1035 SER A O 1
ATOM 7994 N N . ASP A 1 1036 ? 21.014 -15.785 36.302 1.00 84.44 1036 ASP A N 1
ATOM 7995 C CA . ASP A 1 1036 ? 21.824 -14.598 36.582 1.00 84.44 1036 ASP A CA 1
ATOM 7996 C C . ASP A 1 1036 ? 20.949 -13.436 37.083 1.00 84.44 1036 ASP A C 1
ATOM 7998 O O . ASP A 1 1036 ? 19.789 -13.618 37.448 1.00 84.44 1036 ASP A O 1
ATOM 8002 N N . SER A 1 1037 ? 21.513 -12.229 37.159 1.00 75.31 1037 SER A N 1
ATOM 8003 C CA . SER A 1 1037 ? 20.803 -11.039 37.639 1.00 75.31 1037 SER A CA 1
ATOM 8004 C C . SER A 1 1037 ? 19.686 -10.533 36.714 1.00 75.31 1037 SER A C 1
ATOM 8006 O O . SER A 1 1037 ? 19.000 -9.585 37.094 1.00 75.31 1037 SER A O 1
ATOM 8008 N N . PHE A 1 1038 ? 19.510 -11.114 35.523 1.00 72.62 1038 PHE A N 1
ATOM 8009 C CA . PHE A 1 1038 ? 18.553 -10.656 34.513 1.00 72.62 1038 PHE A CA 1
ATOM 8010 C C . PHE A 1 1038 ? 17.537 -11.730 34.119 1.00 72.62 1038 PHE A C 1
ATOM 8012 O O . PHE A 1 1038 ? 16.378 -11.395 33.866 1.00 72.62 1038 PHE A O 1
ATOM 8019 N N . LYS A 1 1039 ? 17.939 -13.007 34.074 1.00 81.62 1039 LYS A N 1
ATOM 8020 C CA . LYS A 1 1039 ? 17.096 -14.102 33.571 1.00 81.62 1039 LYS A CA 1
ATOM 8021 C C . LYS A 1 1039 ? 17.398 -15.440 34.257 1.00 81.62 1039 LYS A C 1
ATOM 8023 O O . LYS A 1 1039 ? 18.474 -15.628 34.824 1.00 81.62 1039 LYS A O 1
ATOM 8028 N N . SER A 1 1040 ? 16.461 -16.386 34.167 1.00 84.88 1040 SER A N 1
ATOM 8029 C CA . SER A 1 1040 ? 16.656 -17.788 34.546 1.00 84.88 1040 SER A CA 1
ATOM 8030 C C . SER A 1 1040 ? 16.316 -18.772 33.420 1.00 84.88 1040 SER A C 1
ATOM 8032 O O . SER A 1 1040 ? 15.470 -18.508 32.564 1.00 84.88 1040 SER A O 1
ATOM 8034 N N . GLU A 1 1041 ? 17.019 -19.904 33.410 1.00 87.69 1041 GLU A N 1
ATOM 8035 C CA . GLU A 1 1041 ? 16.859 -21.028 32.482 1.00 87.69 1041 GLU A CA 1
ATOM 8036 C C . GLU A 1 1041 ? 16.696 -22.334 33.281 1.00 87.69 1041 GLU A C 1
ATOM 8038 O O . GLU A 1 1041 ? 17.274 -22.480 34.358 1.00 87.69 1041 GLU A O 1
ATOM 8043 N N . GLN A 1 1042 ? 15.929 -23.299 32.758 1.00 92.25 1042 GLN A N 1
ATOM 8044 C CA . GLN A 1 1042 ? 15.673 -24.579 33.438 1.00 92.25 1042 GLN A CA 1
ATOM 8045 C C . GLN A 1 1042 ? 16.330 -25.782 32.749 1.00 92.25 1042 GLN A C 1
ATOM 8047 O O . GLN A 1 1042 ? 16.303 -25.917 31.523 1.00 92.25 1042 GLN A O 1
ATOM 8052 N N . LEU A 1 1043 ? 16.857 -26.702 33.563 1.00 93.81 1043 LEU A N 1
ATOM 8053 C CA . LEU A 1 1043 ? 17.375 -28.010 33.163 1.00 93.81 1043 LEU A CA 1
ATOM 8054 C C . LEU A 1 1043 ? 16.558 -29.135 33.811 1.00 93.81 1043 LEU A C 1
ATOM 8056 O O . LEU A 1 1043 ? 16.625 -29.345 35.019 1.00 93.81 1043 LEU A O 1
ATOM 8060 N N . THR A 1 1044 ? 15.845 -29.916 33.000 1.00 95.50 1044 THR A N 1
ATOM 8061 C CA . THR A 1 1044 ? 15.101 -31.096 33.463 1.00 95.50 1044 THR A CA 1
ATOM 8062 C C . THR A 1 1044 ? 15.975 -32.353 33.448 1.00 95.50 1044 THR A C 1
ATOM 8064 O O . THR A 1 1044 ? 16.435 -32.785 32.389 1.00 95.50 1044 THR A O 1
ATOM 8067 N N . ILE A 1 1045 ? 16.167 -33.012 34.590 1.00 95.25 1045 ILE A N 1
ATOM 8068 C CA . ILE A 1 1045 ? 16.844 -34.317 34.665 1.00 95.25 1045 ILE A CA 1
ATOM 8069 C C . ILE A 1 1045 ? 15.826 -35.392 35.022 1.00 95.25 1045 ILE A C 1
ATOM 8071 O O . ILE A 1 1045 ? 15.190 -35.324 36.069 1.00 95.25 1045 ILE A O 1
ATOM 8075 N N . GLN A 1 1046 ? 15.716 -36.418 34.179 1.00 93.31 1046 GLN A N 1
ATOM 8076 C CA . GLN A 1 1046 ? 14.879 -37.589 34.422 1.00 93.31 1046 GLN A CA 1
ATOM 8077 C C . GLN A 1 1046 ? 15.739 -38.850 34.527 1.00 93.31 1046 GLN A C 1
ATOM 8079 O O . GLN A 1 1046 ? 16.538 -39.165 33.647 1.00 93.31 1046 GLN A O 1
ATOM 8084 N N . GLN A 1 1047 ? 15.555 -39.613 35.598 1.00 91.69 1047 GLN A N 1
ATOM 8085 C CA . GLN A 1 1047 ? 16.188 -40.909 35.794 1.00 91.69 1047 GLN A CA 1
ATOM 8086 C C . GLN A 1 1047 ? 15.129 -42.008 35.742 1.00 91.69 1047 GLN A C 1
ATOM 8088 O O . GLN A 1 1047 ? 14.232 -42.078 36.584 1.00 91.69 1047 GLN A O 1
ATOM 8093 N N . ASN A 1 1048 ? 15.221 -42.848 34.715 1.00 83.62 1048 ASN A N 1
ATOM 8094 C CA . ASN A 1 1048 ? 14.241 -43.883 34.408 1.00 83.62 1048 ASN A CA 1
ATOM 8095 C C . ASN A 1 1048 ? 14.389 -45.120 35.302 1.00 83.62 1048 ASN A C 1
ATOM 8097 O O . ASN A 1 1048 ? 15.420 -45.326 35.950 1.00 83.62 1048 ASN A O 1
ATOM 8101 N N . VAL A 1 1049 ? 13.344 -45.951 35.287 1.00 80.38 1049 VAL A N 1
ATOM 8102 C CA . VAL A 1 1049 ? 13.338 -47.281 35.910 1.00 80.38 1049 VAL A CA 1
ATOM 8103 C C . VAL A 1 1049 ? 14.460 -48.166 35.349 1.00 80.38 1049 VAL A C 1
ATOM 8105 O O . VAL A 1 1049 ? 14.876 -47.998 34.199 1.00 80.38 1049 VAL A O 1
ATOM 8108 N N . GLY A 1 1050 ? 14.998 -49.036 36.203 1.00 60.66 1050 GLY A N 1
ATOM 8109 C CA . GLY A 1 1050 ? 16.185 -49.864 35.965 1.00 60.66 1050 GLY A CA 1
ATOM 8110 C C . GLY A 1 1050 ? 15.912 -51.206 35.324 1.00 60.66 1050 GLY A C 1
ATOM 8111 O O . GLY A 1 1050 ? 14.870 -51.806 35.659 1.00 60.66 1050 GLY A O 1
#

Sequence (1050 aa):
MNQLIHLGIIGTELIEVAFNNKALENPITVNSLDYFEIIAVQQNSRKIWLFVGPSGEYNGSSTLATEQDFTLIDSGILTSQAIQNALGDKPVLAGGNTDDTAKTLRDDVNIKQNVAANIANLKTVDVSKIKDGDEFSITGHSIKGDGGGGVFFWNASSTATPDDGTIIQVNGQTNGRFIRKRFGTPVIPEWFGAKGDFLENGSNDTEALLKLFKHRNIALTESKHYGVSESLIPLSDTILEGNNSFIHVHPDIENDVLENPEYSLNDKGEVIKCRDVENVTLRNFTIKKDGVDYAFDRKWEAGVITFRDADHCLVNNVTVDYDFAFGQPKFIHGIVVTGLSEYVKIDSCTFNTVGIHYAINGAKYTHIENCIIRNSCQNALTANGNSSINYIIGCRIRNNKLYNCGRMGIEDWGQVFGTLIEGNEIYGVGKNTFEDYANRAFGISAVAFDISVIKNIIEDFGEYGIEAPGHKGLIIKYNLIKGKDDATSKVGIMNNSTGTQELAKKLTILEGNTIEYCRTAINIFGSNYPNVNAVNNIILDPIVSGIVADYTSPNAKINISKNKIYFTQPNNTGDFRRGITTNSSDIGISGSNVNIDWNYIFYEESAAGGSDIDIAIRPGTPNLNIAFNFVNGNDNLTSEGREVLALFSFGSAAPKSRVVFNTFIGAVTKYQSLEDCYSFGNLSDKIENSQNQKFSFFDSPPISKPTVSGIIGKGGKSLAQALNAFGLINDNSNLKEYNTIYPSNNYTLNVAQKDQFLTIGSQASVPINIIVNDTFEINDIIEGRIALNSINFTGENITIVGATSAKVGDFFKIRIISETQAFIYVVPKQSITFGFKKGQALEGSEYGEIEMINIPDGATYSLNRNTKIPALHVKEGSTEQSFSINYESFENNDVKHYKVMRGQTAGKLTLDNSGEAIPRCQILTPNGKTNKVVQGGTVDVHFISSKLSNGTRFYYWAATGDLEDILISETSRNFNSAGGNFDIIISTLHAWSIDDDSDWIIFSKTSGVGSDRITITVEANPTPEISRVTNIEISDSFKSEQLTIQQNVG

Radius of gyration: 42.3 Å; Cα contacts (8 Å, |Δi|>4): 2708; chains: 1; bounding box: 115×77×110 Å

Mean predicted aligned error: 20.88 Å

Secondary structure (DSSP, 8-state):
-PPEEEEEEEET--HHHHHHHHHHHS-EEE-TT--EEEEEEETTEEEEEEE-PPSEEE-SSSS---GGGEEE-TTSS--HHHHHHHHTT----SS--TTSHHHHHHHHTT---EEESSHHHHTT--GGG--TT-EEEES-SSSTTSS--EEEEEETT--PPP-SSSEEEPTT-SS-EEEE--SSPPB-GGGGT---BHHHH--B-HHHHHHHTTSSEEEPPTT-EEEESS-B-PPTT-EEEEEEEEEEE-S------SS-TTT-STTT--SEEEES-BS-EEEEEEEEE-S------S-TT-EEEEEES-BS-EEES-EEE--PPTTS----EEEEEETT-B--EEES-EEES--EEEEETT-B--EEES-EEES-SS-SEEEEE--SSS-EE--EEES-EEES-SSEEEEEEESEE--EEES-EEE-TT-SS-HHHHTT-EEEEE-SBS-EEES-EEES-SSEEEEEETTB--EEES-EEE--TTGGG-EEEEEE----S----BPEEEES-EEES-SEEEEEEESS--EEEEES-EEE--SSEEEEEEE--TT-EEEEES-EEEE-S---SSS-EEEEEEE-S-TT--S-EEEEES-EEEE-GGGTT-SS-EEEEE--SSSEEEES-EEE-TT-B-TTSPBPEEE--TT---TT-EEES-EEEEEEEE-TT-TT-EEES-EEEEEE--S-------PPPPPP--------SS----HHHHHHTTT-------------B--SS--EEEE-SSS----B--SS----EEEE-S-----S--------S-----SSS-------PPPTT--EEEEEEETTEEEEEE-SS--------TT------SS-EEEEE-PPTT---EE-SS-EEEEEEPPTT-S-EEEEE-GGG--S------EE----S--EEEEE--SS----B----TTS-----B-SS-EEEEEEEEE-TTSPEEEEEEETT---S-EES-SEEEE-TT-EEEEEEEE-SSEEEEE---TTEEES-SEEESSEEEEEEE---S-TTS-EEEEEEEEESS-EEEEEEEE---

Organism: NCBI:txid2911062

Foldseek 3Di:
DAAEAELEEPEADQPQLSVLVVCQVPKDFFDQPYKHWYWYCYNNRIWIKIFLDHGDIRNSPPDGDDSVRIWTQPPSDDDPVSVCVRCDPDPSDDDDDPDPPVVVVVVVSPPPLPEDQALVSVLADPVVPDDFQRKHWYQFHPHHPLPLTAMWTKHQADQDDDLSQQWHHHPPDNGMTTGGDDPVDADELRSQPFNLCCVPPVDASASSQLSSLVDAGHEYDAQGHHEYLWAHEHAANHAYHYNAGEYEDGPPNDPDPDDDLVTGCQQAVANYEHELYENAEAEDYEYEYDPDDHPHDQDLQRENHEAENYEQYEYEHYEYYYPDDFADDDNYANYAYEYQYENYEYELYEYEQHAYAQYDHQYEQYEYENYEYERHNAERYEYEQPDPPRAYENYEAYQYEAYQHWQEPYADYDRYEAYEAENYEFENWLVGNHPVRLQRHEDYEYAYALYEAYAYEFENIRAEPYEYEQQRNYHHEAYEFEYDPVQLRHEDYEHEHADPDDTNRHGHEAEAYEAEAHLEDEEHDYAHARHYENEAYEYYARLAEDYEHEYAHLAHHYENAQYEHEHQAARANVHEHEYYEYAHPDQPSPRHEYEAENYEYEYDPNHAAHQHAYEYYAYQHEAYEAYHYEYDQPLGAYVVRDGHADYDHPQRAHEQYEHEQYEHHSHEYECPNHENYAYYNYHYQHYDYDDDHDYPDPYDYHDDDDPPDDDPDDDDDDPVVVVVVPPPDDDDPDDDDPDEDADPAEDEDEDDDPDDDDAYDYPDDYAYEYEDDDDDDDDDDDDDWDFHQDYDYPPPDDDFDDDDGDDTDWDKDKAADDPQDIAIDGAEDDEGEDDDDPPGADEYDDDYEYEYDEDDAPDEYEYAADDAHQEDEYDEPHAEDEYEYDDVHDDDQPHDDHEYDDYPDWYWYKYDDPDAWDWADAYADPVGDDGDGDTDDIWIKIWDWDAWPVRDIDIDIDIVPPFLDKDKPAQEDEAEQAWFKTKMKIAHQFKKAKDWDDPQKDWPDGIDHGIDMIMITGHGHPQLVDKDKTWMWMDGPRDIGIHIYIYHRD

Nearest PDB structures (foldseek):
  3zmr-assembly2_B  TM=9.243E-01  e=1.518E-05  Bacteroides ovatus
  6c72-assembly1_C  TM=3.243E-01  e=6.564E-08  Acinetobacter phage Fri1
  7sqc-assembly1_2A  TM=6.594E-01  e=2.252E-02  Chlamydomonas reinhardtii
  4pbw-assembly3_F  TM=6.173E-01  e=3.826E-01  Gallus gallus
  7e56-assembly1_A  TM=2.495E-01  e=2.464E-03  Evansstolkia leycettana

pLDDT: mean 72.09, std 24.67, range [24.08, 98.88]

Solvent-accessible surface area (backbone atoms only — not comparable to full-atom values): 56039 Å² total; per-residue (Å²): 134,73,58,74,44,77,70,47,78,50,44,87,60,55,68,33,58,55,49,24,54,48,12,52,79,49,67,44,76,39,54,90,86,61,54,34,47,34,41,34,30,43,75,93,36,78,43,40,32,39,37,68,54,79,56,44,65,28,42,45,78,86,36,72,65,47,66,87,26,50,43,69,42,90,75,74,57,98,42,76,66,48,52,48,65,60,57,57,90,63,79,87,84,82,82,90,69,96,85,65,61,79,58,52,54,61,56,58,70,54,66,64,63,45,70,30,63,17,48,73,48,52,28,64,54,68,65,92,80,59,55,72,64,43,47,32,39,29,49,4,25,79,47,76,71,54,69,17,39,52,46,27,28,32,34,61,80,38,69,73,77,62,62,69,45,55,27,38,52,32,72,95,48,86,54,25,28,35,38,47,72,70,86,87,62,57,48,44,39,22,32,39,60,21,76,38,40,22,88,83,69,64,38,80,23,35,74,14,46,58,54,48,33,78,48,39,53,34,31,45,56,66,69,27,30,33,12,29,39,55,42,38,55,57,45,56,57,15,36,42,39,14,58,64,13,36,41,31,51,34,84,74,40,66,85,75,80,82,90,58,85,88,62,50,24,67,73,43,56,28,49,35,40,37,58,75,27,36,46,33,33,44,30,34,28,34,41,37,53,68,90,70,84,76,78,60,60,92,34,96,76,24,11,33,34,31,34,32,42,21,31,56,25,37,40,34,45,34,34,38,45,48,76,56,72,78,44,51,90,56,45,52,23,44,34,25,30,24,35,72,15,34,44,35,35,39,32,50,26,37,26,36,28,24,15,31,35,57,22,25,59,21,11,25,40,24,33,41,33,52,26,40,36,34,42,7,40,34,40,31,34,33,31,43,18,80,33,97,82,38,51,22,36,54,28,35,42,31,47,28,40,38,34,38,12,9,24,24,35,32,35,34,36,56,40,28,35,43,34,38,40,32,46,28,41,38,37,28,14,15,69,34,72,36,64,82,30,27,77,62,1,19,32,28,35,47,61,30,30,43,32,34,44,33,46,28,39,34,32,45,41,40,37,25,35,30,35,33,38,17,21,35,34,26,39,38,30,45,27,41,28,35,40,43,101,78,20,83,75,19,27,26,32,37,26,47,11,72,68,90,64,92,71,76,64,25,60,15,39,40,34,45,28,38,30,31,37,10,17,28,30,33,40,39,35,26,53,49,39,31,20,34,38,42,31,46,27,41,35,37,42,40,62,36,23,32,38,38,40,42,37,61,24,41,62,22,37,37,38,43,30,46,28,38,40,41,31,57,58,44,40,72,72,86,50,66,28,32,40,35,38,36,39,38,94,54,91,77,44,85,58,33,48,40,38,41,30,48,28,38,37,39,34,42,79,63,23,37,54,11,76,31,56,42,31,42,32,29,50,23,37,42,42,31,39,40,31,48,28,38,35,38,25,63,63,29,32,24,67,84,68,48,60,23,27,40,32,43,29,88,70,32,58,17,33,55,16,36,41,32,46,27,39,32,37,40,20,37,34,33,66,46,44,46,47,80,31,49,53,42,59,36,41,43,53,35,79,50,83,67,94,80,71,86,68,69,83,63,64,60,78,61,66,80,78,81,82,86,75,82,81,92,70,93,77,94,78,62,75,70,63,59,58,67,75,68,69,84,79,88,85,89,87,87,71,88,86,74,81,71,61,78,78,92,64,87,53,79,51,80,68,87,72,90,93,74,88,86,62,68,64,78,97,65,101,67,75,61,52,61,54,78,86,72,95,78,86,88,90,82,92,82,93,75,71,63,90,78,91,63,80,69,62,90,57,101,72,71,87,86,81,87,90,77,91,83,71,97,84,58,56,80,47,79,46,74,77,52,101,79,39,65,44,70,46,50,61,81,86,69,84,56,79,58,83,74,66,88,89,64,71,70,72,60,67,62,50,40,61,48,41,49,52,55,66,58,81,78,53,72,56,60,64,49,43,68,66,48,52,56,36,50,35,54,44,78,84,51,70,57,52,60,49,51,61,58,80,96,36,74,91,74,97,78,78,83,72,42,35,62,54,72,64,85,54,52,33,48,44,45,44,53,44,99,61,82,75,63,84,56,57,41,62,61,54,97,83,71,84,58,88,54,67,61,74,68,52,76,39,47,37,42,41,46,64,52,71,48,94,88,68,55,68,51,78,50,76,47,51,75,89,71,57,82,54,60,46,65,74,58,52,65,49,81,37,50,18,72,39,51,74,49,75,43,40,43,43,32,71,46,54,36,40,54,50,72,90,60,93,55,58,45,64,76,56,55,61,53,67,35,58,47,78,36,45,40,37,36,52,56,49,93,53,34,90,53,64,51,73,50,71,33,40,39,32,40,93,76,38,73,47,62,31,36,42,35,33,38,52,95